Protein AF-0000000076611594 (afdb_homodimer)

Nearest PDB structures (foldseek):
  7ugh-assembly2_B  TM=8.668E-01  e=3.799E-28  Naegleria fowleri
  1w6t-assembly1_B  TM=8.599E-01  e=2.526E-25  Streptococcus pneumoniae TIGR4
  3otr-assembly1_A  TM=8.453E-01  e=7.600E-25  Toxoplasma gondii ME49
  3ucd-assembly1_B  TM=8.134E-01  e=5.169E-25  Homo sapiens
  8uel-assembly1_B  TM=8.232E-01  e=3.967E-24  Penaeus vannamei

Sequence (936 aa):
MADSPLITAELREYIQRFKIEEVVTSAINSLAHKLPGDPFTFLAGFFADLSEEPPSVSEIRAREILLETRPSLEVIIECQSKGQVFPAPPFVFSPGQDEGNYTLDNDRMDGKGMRNAARIAENLKSILYEQDIANQRKIDNLLSKEPGITSNVLVSVSFSCAVAAAFFKKVPVYKHIFEKYTRREWDTGPFPKLMLPLLFTGKSNGSKVKFSRFIIYEAHAEKISPHALMDGTKKIYETVRKILASGKGGEAGLRPSHSGFIPLAENINECLKIIEDTMNQSGFNLGEDFLVAIDCNAEEYYLKDLQKYEMDGFKAPPDVTQLTEFYAKLVNDKAYIGMLIDPFVAEDLNSWKNLAARVPNKRLASVKMGKDIEKLRAHAENEETKAELWLPSAVAFHYSYQVTNIIDLAKVLTKNNCNMIITEHPFESLDTTLIDLAVGLKAEFLQMSAPIKSPAFAKFNRIIQLRTMADSPLITAELREYIQRFKIEEVVTSAINSLAHKLPGDPFTFLAGFFADLSEEPPSVSEIRAREILLETRPSLEVIIECQSKGQVFPAPPFVFSPGQDEGNYTLDNDRMDGKGMRNAARIAENLKSILYEQDIANQRKIDNLLSKEPGITSNVLVSVSFSCAVAAAFFKKVPVYKHIFEKYTRREWDTGPFPKLMLPLLFTGKSNGSKVKFSRFIIYEAHAEKISPHALMDGTKKIYETVRKILASGKGGEAGLRPSHSGFIPLAENINECLKIIEDTMNQSGFNLGEDFLVAIDCNAEEYYLKDLQKYEMDGFKAPPDVTQLTEFYAKLVNDKAYIGMLIDPFVAEDLNSWKNLAARVPNKRLASVKMGKDIEKLRAHAENEETKAELWLPSAVAFHYSYQVTNIIDLAKVLTKNNCNMIITEHPFESLDTTLIDLAVGLKAEFLQMSAPIKSPAFAKFNRIIQLRT

Secondary structure (DSSP, 8-state):
-TT-TTS-HHHHHHHHHTTHHHHHHHHHHHHHHH--S-HHHHHHHHHHHH--PPPEEEEEEEEEE--SSS-EEEEEEEEEETTEEEEPPPEEE---SSS-----BTTSGGGTB-HHHHHHHHHTHHHHTT-BTT-HHHHHHHHHHSTT--HHHHHHHHHHHHHHHHHHTTS-HHHHHHHHHHSS-----PPPEEEEEEEE-SGGGT-SS-S-EEEEEESSTT-S-HHHHHHHHHHHHHHHHHHHHHSTTGGGG--B-SSSB----SSHHHHHHHHHHHHHHHT--BTTTEEEEEE--GGGTEETTTTEE--TT-SS---HHHHHHHHHHHHHHSTTEEEEE-SS-TT-HHHHHHHHHH-TTSEEEESTGGG-HHHHHHHHH-HHHHTT----SEEEE-S-S-HHHHHHHHHHHHHTT-EEEEE--TT--S--HHHHHHHHTT-SEEEPPPTTSHHHHHHHHHHHHHH-/-TT-TTS-HHHHHHHHHTTHHHHHHHHHHHHHHH--S-HHHHHHHHHHHH--PPPEEEEEEEEEE--SSS-EEEEEEEEEETTEEEEPPPEEE---SSS-----BTTSGGGTB-HHHHHHHHHTHHHHTT-BTT-HHHHHHHHHHSTT--HHHHHHHHHHHHHHHHHHHTS-HHHHHHHHHHSS-----PPPEEEEEEEE-SGGGT-SS-S-EEEEEESSTT-S-HHHHHHHHHHHHHHHHHHHHHSTTGGGG--B-SSSB----SSHHHHHHHHHHHHHHHT--BTTTEEEEEE--GGGTEETTTTEE--TT-SS---HHHHHHHHHHHHHHSTTEEEEE-SS-TT-HHHHHHHHHH-TTSEEEESTGGG-HHHHHHHHH-HHHHTT----SEEEE-S-S-HHHHHHHHHHHHHTT-EEEEE--TT--S--HHHHHHHHTT-SEEEPPPTTSHHHHHHHHHHHHHH-

InterPro domains:
  IPR000941 Enolase [PIRSF001400] (57-466)
  IPR000941 Enolase [PTHR11902] (56-466)
  IPR020810 Enolase, C-terminal TIM barrel domain [PF00113] (195-466)
  IPR020810 Enolase, C-terminal TIM barrel domain [SM01192] (193-468)
  IPR020811 Enolase, N-terminal [PF03952] (58-177)
  IPR020811 Enolase, N-terminal [SM01193] (57-177)
  IPR029017 Enolase-like, N-terminal [G3DSA:3.30.390.10] (55-169)
  IPR029017 Enolase-like, N-terminal [SSF54826] (58-181)
  IPR036849 Enolase-like, C-terminal domain superfamily [G3DSA:3.20.20.120] (171-468)
  IPR036849 Enolase-like, C-terminal domain superfamily [SSF51604] (191-466)

Radius of gyration: 31.19 Å; Cα contacts (8 Å, |Δi|>4): 1824; chains: 2; bounding box: 100×76×69 Å

Foldseek 3Di:
DLPPPPADPVNNCVCVVLVVVVLVVVLVVVCVVPVDPDSVVSSLVSVLVVDDDAKAFAFKAKDWDDDPFAIKIKIWTWTDGSNDIDIFDIDIDDDFDPFWFDDFQCVPPVGRHCGVLRVVLRVCCVQRGRPRLLCLVVSLVSLVPDPPRILRSSLRNLVNSLRRNCVSVVHHSLQSLLCVLPVDGDDDDQAAKEKEWAEAADVVVPALAHFGTKIKTFPDGCPQALVRCVLLLVQLNVQLQVVQLPDPPHNVQQPPDLFYGYHNDNYPVVVVVSNCRSQVRSPHDQPHGIAMEIRRVQVRAQDPVVCFGDGPPDPDTDHLVVLLVVVLVVCVVVVSHAEYECSDPPVPVVSVVVSCVSCVRHFYEYAVVQSCLVVLLVQLPDPVNVVVDDDTQEYEDESSHRSVSVSSSLNSCVVVNYAYEYEDHSRDDLGQVSSSNCGSSNGNYYYAGRPPDNSRVSNSVVSSVVSD/DLPPPPQDPVNNCVCVVLVVVVLVVVLVVVCVVPVDPDSVVSSLVSVLVVDDDAKAFAFKAKDWDDDPFAIKIKIWTWTDGSNDIDIFDIDIDDDFDPQWFDDFQCVPPVGRHCGVLRVVLRVCCVQRGRPRLLCLVVSLVSLVPDPPRILRSSLRNLVNSLRRNCVSVVHHSLQSLLCVLPVDGDDDDQAAKEKEWAEAADVVVPALAHFGTKIKTFPDGCPQALVRCVLLLVQLQVQLQVVQLPDPPHNVQQPPDLFYGYHNDNYDVVVVVSNVRSQVRSPHDQQHGIAMEIRRPQVRAQDPVVRFGDGPPDPDTDHLVVLLVVVLVVCVVPVSHAEYECSDPPVPVVSVVVSCVSCVRHFYEYAVVQSCLVVQLVQLPDPVNVVVDDDTQEYEDESSHRSVSVSSSLNSCVVVNYAYEYEDHSRDDLGQVSSSNCGSSNGNYYYAGRPPDNSRVSNSVVSSVVSD

Organism: NCBI:txid5963

pLDDT: mean 88.34, std 10.21, range [46.12, 98.44]

Structure (mmCIF, N/CA/C/O backbone):
data_AF-0000000076611594-model_v1
#
loop_
_entity.id
_entity.type
_entity.pdbx_description
1 polymer 'phosphopyruvate hydratase'
#
loop_
_atom_site.group_PDB
_atom_site.id
_atom_site.type_symbol
_atom_site.label_atom_id
_atom_site.label_alt_id
_atom_site.label_comp_id
_atom_site.label_asym_id
_atom_site.label_entity_id
_atom_site.label_seq_id
_atom_site.pdbx_PDB_ins_code
_atom_site.Cartn_x
_atom_site.Cartn_y
_atom_site.Cartn_z
_atom_site.occupancy
_atom_site.B_iso_or_equiv
_atom_site.auth_seq_id
_atom_site.auth_comp_id
_atom_site.auth_asym_id
_atom_site.auth_atom_id
_atom_site.pdbx_PDB_model_num
ATOM 1 N N . MET A 1 1 ? -38.812 29.516 25.484 1 46.12 1 MET A N 1
ATOM 2 C CA . MET A 1 1 ? -38.312 28.359 26.219 1 46.12 1 MET A CA 1
ATOM 3 C C . MET A 1 1 ? -37.562 28.797 27.469 1 46.12 1 MET A C 1
ATOM 5 O O . MET A 1 1 ? -37.75 28.234 28.547 1 46.12 1 MET A O 1
ATOM 9 N N . ALA A 1 2 ? -36.781 29.922 27.375 1 50.84 2 ALA A N 1
ATOM 10 C CA . ALA A 1 2 ? -35.938 30.328 28.484 1 50.84 2 ALA A CA 1
ATOM 11 C C . ALA A 1 2 ? -36.781 30.875 29.641 1 50.84 2 ALA A C 1
ATOM 13 O O . ALA A 1 2 ? -36.344 30.828 30.797 1 50.84 2 ALA A O 1
ATOM 14 N N . ASP A 1 3 ? -37.938 31.344 29.297 1 50.75 3 ASP A N 1
ATOM 15 C CA . ASP A 1 3 ? -38.625 32.062 30.359 1 50.75 3 ASP A CA 1
ATOM 16 C C . ASP A 1 3 ? -39.594 31.125 31.094 1 50.75 3 ASP A C 1
ATOM 18 O O . ASP A 1 3 ? -40.438 31.578 31.891 1 50.75 3 ASP A O 1
ATOM 22 N N . SER A 1 4 ? -39.625 29.859 30.703 1 52.47 4 SER A N 1
ATOM 23 C CA . SER A 1 4 ? -40.562 29 31.406 1 52.47 4 SER A CA 1
ATOM 24 C C . SER A 1 4 ? -40.125 28.781 32.844 1 52.47 4 SER A C 1
ATOM 26 O O . SER A 1 4 ? -38.938 28.641 33.156 1 52.47 4 SER A O 1
ATOM 28 N N . PRO A 1 5 ? -40.938 29.016 33.812 1 56.25 5 PRO A N 1
ATOM 29 C CA . PRO A 1 5 ? -40.656 28.859 35.219 1 56.25 5 PRO A CA 1
ATOM 30 C C . PRO A 1 5 ? -40.031 27.5 35.562 1 56.25 5 PRO A C 1
ATOM 32 O O . PRO A 1 5 ? -39.406 27.344 36.625 1 56.25 5 PRO A O 1
ATOM 35 N N . LEU A 1 6 ? -40.188 26.531 34.75 1 61.62 6 LEU A N 1
ATOM 36 C CA . LEU A 1 6 ? -39.688 25.172 35.031 1 61.62 6 LEU A CA 1
ATOM 37 C C . LEU A 1 6 ? -38.25 25.031 34.562 1 61.62 6 LEU A C 1
ATOM 39 O O . LEU A 1 6 ? -37.625 24 34.812 1 61.62 6 LEU A O 1
ATOM 43 N N . ILE A 1 7 ? -37.75 26.172 34.188 1 71.5 7 ILE A N 1
ATOM 44 C CA . ILE A 1 7 ? -36.375 26.094 33.688 1 71.5 7 ILE A CA 1
ATOM 45 C C . ILE A 1 7 ? -35.375 26.484 34.781 1 71.5 7 ILE A C 1
ATOM 47 O O . ILE A 1 7 ? -35.531 27.531 35.406 1 71.5 7 ILE A O 1
ATOM 51 N N . THR A 1 8 ? -34.594 25.594 35.25 1 77.94 8 THR A N 1
ATOM 52 C CA . THR A 1 8 ? -33.562 25.859 36.219 1 77.94 8 THR A CA 1
ATOM 53 C C . THR A 1 8 ? -32.656 27 35.781 1 77.94 8 THR A C 1
ATOM 55 O O . THR A 1 8 ? -32.625 27.328 34.594 1 77.94 8 THR A O 1
ATOM 58 N N . ALA A 1 9 ? -32.156 27.766 36.781 1 82.12 9 ALA A N 1
ATOM 59 C CA . ALA A 1 9 ? -31.219 28.859 36.5 1 82.12 9 ALA A CA 1
ATOM 60 C C . ALA A 1 9 ? -30.078 28.391 35.625 1 82.12 9 ALA A C 1
ATOM 62 O O . ALA A 1 9 ? -29.656 29.109 34.719 1 82.12 9 ALA A O 1
ATOM 63 N N . GLU A 1 10 ? -29.641 27.25 35.875 1 84.88 10 GLU A N 1
ATOM 64 C CA . GLU A 1 10 ? -28.547 26.688 35.094 1 84.88 10 GLU A CA 1
ATOM 65 C C . GLU A 1 10 ? -28.938 26.516 33.625 1 84.88 10 GLU A C 1
ATOM 67 O O . GLU A 1 10 ? -28.172 26.844 32.719 1 84.88 10 GLU A O 1
ATOM 72 N N . LEU A 1 11 ? -30.094 25.984 33.406 1 87.62 11 LEU A N 1
ATOM 73 C CA . LEU A 1 11 ? -30.578 25.781 32.062 1 87.62 11 LEU A CA 1
ATOM 74 C C . LEU A 1 11 ? -30.797 27.109 31.359 1 87.62 11 LEU A C 1
ATOM 76 O O . LEU A 1 11 ? -30.5 27.234 30.156 1 87.62 11 LEU A O 1
ATOM 80 N N . ARG A 1 12 ? -31.312 28.062 32.031 1 86.44 12 ARG A N 1
ATOM 81 C CA . ARG A 1 12 ? -31.531 29.391 31.469 1 86.44 12 ARG A CA 1
ATOM 82 C C . ARG A 1 12 ? -30.203 30 31 1 86.44 12 ARG A C 1
ATOM 84 O O . ARG A 1 12 ? -30.125 30.562 29.906 1 86.44 12 ARG A O 1
ATOM 91 N N . GLU A 1 13 ? -29.219 29.922 31.859 1 89.31 13 GLU A N 1
ATOM 92 C CA . GLU A 1 13 ? -27.906 30.438 31.5 1 89.31 13 GLU A CA 1
ATOM 93 C C . GLU A 1 13 ? -27.344 29.703 30.281 1 89.31 13 GLU A C 1
ATOM 95 O O . GLU A 1 13 ? -26.719 30.312 29.422 1 89.31 13 GLU A O 1
ATOM 100 N N . TYR A 1 14 ? -27.531 28.469 30.219 1 90.69 14 TYR A N 1
ATOM 101 C CA . TYR A 1 14 ? -27.078 27.641 29.109 1 90.69 14 TYR A CA 1
ATOM 102 C C . TYR A 1 14 ? -27.734 28.047 27.797 1 90.69 14 TYR A C 1
ATOM 104 O O . TYR A 1 14 ? -27.062 28.203 26.781 1 90.69 14 TYR A O 1
ATOM 112 N N . ILE A 1 15 ? -29 28.281 27.844 1 89.12 15 ILE A N 1
ATOM 113 C CA . ILE A 1 15 ? -29.781 28.641 26.672 1 89.12 15 ILE A CA 1
ATOM 114 C C . ILE A 1 15 ? -29.375 30.031 26.172 1 89.12 15 ILE A C 1
ATOM 116 O O . ILE A 1 15 ? -29.266 30.25 24.969 1 89.12 15 ILE A O 1
ATOM 120 N N . GLN A 1 16 ? -29.094 30.906 27.125 1 89.25 16 GLN A N 1
ATOM 121 C CA . GLN A 1 16 ? -28.703 32.25 26.766 1 89.25 16 GLN A CA 1
ATOM 122 C C . GLN A 1 16 ? -27.266 32.312 26.234 1 89.25 16 GLN A C 1
ATOM 124 O O . GLN A 1 16 ? -26.984 33 25.266 1 89.25 16 GLN A O 1
ATOM 129 N N . ARG A 1 17 ? -26.453 31.562 26.812 1 90.94 17 ARG A N 1
ATOM 130 C CA . ARG A 1 17 ? -25.047 31.531 26.438 1 90.94 17 ARG A CA 1
ATOM 131 C C . ARG A 1 17 ? -24.859 31.094 24.984 1 90.94 17 ARG A C 1
ATOM 133 O O . ARG A 1 17 ? -24.062 31.688 24.25 1 90.94 17 ARG A O 1
ATOM 140 N N . PHE A 1 18 ? -25.609 30.109 24.547 1 91.25 18 PHE A N 1
ATOM 141 C CA . PHE A 1 18 ? -25.422 29.531 23.219 1 91.25 18 PHE A CA 1
ATOM 142 C C . PHE A 1 18 ? -26.516 30.016 22.266 1 91.25 18 PHE A C 1
ATOM 144 O O . PHE A 1 18 ? -26.578 29.562 21.109 1 91.25 18 PHE A O 1
ATOM 151 N N . LYS A 1 19 ? -27.359 30.953 22.75 1 91.19 19 LYS A N 1
ATOM 152 C CA . LYS A 1 19 ? -28.453 31.484 21.953 1 91.19 19 LYS A CA 1
ATOM 153 C C . LYS A 1 19 ? -29.25 30.359 21.297 1 91.19 19 LYS A C 1
ATOM 155 O O . LYS A 1 19 ? -29.5 30.391 20.094 1 91.19 19 LYS A O 1
ATOM 160 N N . ILE A 1 20 ? -29.594 29.375 22.078 1 91 20 ILE A N 1
ATOM 161 C CA . ILE A 1 20 ? -30.188 28.141 21.562 1 91 20 ILE A CA 1
ATOM 162 C C . ILE A 1 20 ? -31.531 28.453 20.906 1 91 20 ILE A C 1
ATOM 164 O O . ILE A 1 20 ? -31.828 27.922 19.828 1 91 20 ILE A O 1
ATOM 168 N N . GLU A 1 21 ? -32.344 29.281 21.516 1 88.69 21 GLU A N 1
ATOM 169 C CA . GLU A 1 21 ? -33.656 29.625 20.969 1 88.69 21 GLU A CA 1
ATOM 170 C C . GLU A 1 21 ? -33.531 30.266 19.594 1 88.69 21 GLU A C 1
ATOM 172 O O . GLU A 1 21 ? -34.25 29.922 18.656 1 88.69 21 GLU A O 1
ATOM 177 N N . GLU A 1 22 ? -32.625 31.172 19.516 1 91.25 22 GLU A N 1
ATOM 178 C CA . GLU A 1 22 ? -32.406 31.859 18.234 1 91.25 22 GLU A CA 1
ATOM 179 C C . GLU A 1 22 ? -31.891 30.891 17.172 1 91.25 22 GLU A C 1
ATOM 181 O O . GLU A 1 22 ? -32.312 30.938 16.016 1 91.25 22 GLU A O 1
ATOM 186 N N . VAL A 1 23 ? -30.984 30.062 17.531 1 92.94 23 VAL A N 1
ATOM 187 C CA . VAL A 1 23 ? -30.359 29.156 16.594 1 92.94 23 VAL A CA 1
ATOM 188 C C . VAL A 1 23 ? -31.359 28.109 16.109 1 92.94 23 VAL A C 1
ATOM 190 O O . VAL A 1 23 ? -31.438 27.812 14.922 1 92.94 23 VAL A O 1
ATOM 193 N N . VAL A 1 24 ? -32.188 27.578 17.047 1 92 24 VAL A N 1
ATOM 194 C CA . VAL A 1 24 ? -33.188 26.578 16.703 1 92 24 VAL A CA 1
ATOM 195 C C . VAL A 1 24 ? -34.25 27.203 15.797 1 92 24 VAL A C 1
ATOM 197 O O . VAL A 1 24 ? -34.688 26.594 14.828 1 92 24 VAL A O 1
ATOM 200 N N . THR A 1 25 ? -34.594 28.422 16.141 1 89.81 25 THR A N 1
ATOM 201 C CA . THR A 1 25 ? -35.531 29.141 15.289 1 89.81 25 THR A CA 1
ATOM 202 C C . THR A 1 25 ? -35 29.328 13.883 1 89.81 25 THR A C 1
ATOM 204 O O . THR A 1 25 ? -35.688 29.141 12.898 1 89.81 25 THR A O 1
ATOM 207 N N . SER A 1 26 ? -33.75 29.656 13.828 1 91.62 26 SER A N 1
ATOM 208 C CA . SER A 1 26 ? -33.094 29.812 12.531 1 91.62 26 SER A CA 1
ATOM 209 C C . SER A 1 26 ? -33.062 28.5 11.766 1 91.62 26 SER A C 1
ATOM 211 O O . SER A 1 26 ? -33.25 28.484 10.547 1 91.62 26 SER A O 1
ATOM 213 N N . ALA A 1 27 ? -32.75 27.438 12.453 1 93.12 27 ALA A N 1
ATOM 214 C CA . ALA A 1 27 ? -32.688 26.109 11.836 1 93.12 27 ALA A CA 1
ATOM 215 C C . ALA A 1 27 ? -34.062 25.734 11.258 1 93.12 27 ALA A C 1
ATOM 217 O O . ALA A 1 27 ? -34.156 25.234 10.125 1 93.12 27 ALA A O 1
ATOM 218 N N . ILE A 1 28 ? -35.125 26.016 12.031 1 90.12 28 ILE A N 1
ATOM 219 C CA . ILE A 1 28 ? -36.5 25.656 11.625 1 90.12 28 ILE A CA 1
ATOM 220 C C . ILE A 1 28 ? -36.938 26.531 10.461 1 90.12 28 ILE A C 1
ATOM 222 O O . ILE A 1 28 ? -37.594 26.062 9.523 1 90.12 28 ILE A O 1
ATOM 226 N N . ASN A 1 29 ? -36.5 27.797 10.508 1 89.94 29 ASN A N 1
ATOM 227 C CA . ASN A 1 29 ? -36.812 28.688 9.398 1 89.94 29 ASN A CA 1
ATOM 228 C C . ASN A 1 29 ? -36.125 28.25 8.109 1 89.94 29 ASN A C 1
ATOM 230 O O . ASN A 1 29 ? -36.75 28.266 7.039 1 89.94 29 ASN A O 1
ATOM 234 N N . SER A 1 30 ? -34.906 27.875 8.289 1 91.38 30 SER A N 1
ATOM 235 C CA . SER A 1 30 ? -34.156 27.391 7.129 1 91.38 30 SER A CA 1
ATOM 236 C C . SER A 1 30 ? -34.75 26.109 6.574 1 91.38 30 SER A C 1
ATOM 238 O O . SER A 1 30 ? -34.844 25.922 5.359 1 91.38 30 SER A O 1
ATOM 240 N N . LEU A 1 31 ? -35.219 25.25 7.48 1 90.75 31 LEU A N 1
ATOM 241 C CA . LEU A 1 31 ? -35.875 24 7.105 1 90.75 31 LEU A CA 1
ATOM 242 C C . LEU A 1 31 ? -37.156 24.266 6.359 1 90.75 31 LEU A C 1
ATOM 244 O O . LEU A 1 31 ? -37.438 23.625 5.34 1 90.75 31 LEU A O 1
ATOM 248 N N . ALA A 1 32 ? -37.906 25.234 6.816 1 88.12 32 ALA A N 1
ATOM 249 C CA . ALA A 1 32 ? -39.219 25.578 6.238 1 88.12 32 ALA A CA 1
ATOM 250 C C . ALA A 1 32 ? -39.062 26.188 4.855 1 88.12 32 ALA A C 1
ATOM 252 O O . ALA A 1 32 ? -39.906 26.016 3.986 1 88.12 32 ALA A O 1
ATOM 253 N N . HIS A 1 33 ? -37.938 26.859 4.707 1 89.19 33 HIS A N 1
ATOM 254 C CA . HIS A 1 33 ? -37.656 27.5 3.424 1 89.19 33 HIS A CA 1
ATOM 255 C C . HIS A 1 33 ? -37.219 26.484 2.385 1 89.19 33 HIS A C 1
ATOM 257 O O . HIS A 1 33 ? -37.562 26.578 1.212 1 89.19 33 HIS A O 1
ATOM 263 N N . LYS A 1 34 ? -36.438 25.453 2.785 1 88.25 34 LYS A N 1
ATOM 264 C CA . LYS A 1 34 ? -35.781 24.547 1.852 1 88.25 34 LYS A CA 1
ATOM 265 C C . LYS A 1 34 ? -36.656 23.297 1.624 1 88.25 34 LYS A C 1
ATOM 267 O O . LYS A 1 34 ? -36.625 22.719 0.536 1 88.25 34 LYS A O 1
ATOM 272 N N . LEU A 1 35 ? -37.438 22.859 2.633 1 87.25 35 LEU A N 1
ATOM 273 C CA . LEU A 1 35 ? -38.25 21.656 2.621 1 87.25 35 LEU A CA 1
ATOM 274 C C . LEU A 1 35 ? -37.5 20.484 2.016 1 87.25 35 LEU A C 1
ATOM 276 O O . LEU A 1 35 ? -37.938 19.891 1.026 1 87.25 35 LEU A O 1
ATOM 280 N N . PRO A 1 36 ? -36.344 20.172 2.695 1 86.62 36 PRO A N 1
ATOM 281 C CA . PRO A 1 36 ? -35.562 19.047 2.18 1 86.62 36 PRO A CA 1
ATOM 282 C C . PRO A 1 36 ? -36.312 17.719 2.283 1 86.62 36 PRO A C 1
ATOM 284 O O . PRO A 1 36 ? -37.25 17.594 3.053 1 86.62 36 PRO A O 1
ATOM 287 N N . GLY A 1 37 ? -35.906 16.719 1.391 1 81.06 37 GLY A N 1
ATOM 288 C CA . GLY A 1 37 ? -36.5 15.391 1.423 1 81.06 37 GLY A CA 1
ATOM 289 C C . GLY A 1 37 ? -36.375 14.719 2.775 1 81.06 37 GLY A C 1
ATOM 290 O O . GLY A 1 37 ? -37.312 14.055 3.23 1 81.06 37 GLY A O 1
ATOM 291 N N . ASP A 1 38 ? -35.25 14.898 3.453 1 85.75 38 ASP A N 1
ATOM 292 C CA . ASP A 1 38 ? -35.031 14.398 4.809 1 85.75 38 ASP A CA 1
ATOM 293 C C . ASP A 1 38 ? -34.688 15.547 5.762 1 85.75 38 ASP A C 1
ATOM 295 O O . ASP A 1 38 ? -33.531 15.977 5.828 1 85.75 38 ASP A O 1
ATOM 299 N N . PRO A 1 39 ? -35.688 15.914 6.473 1 89.69 39 PRO A N 1
ATOM 300 C CA . PRO A 1 39 ? -35.438 17.078 7.332 1 89.69 39 PRO A CA 1
ATOM 301 C C . PRO A 1 39 ? -34.375 16.828 8.375 1 89.69 39 PRO A C 1
ATOM 303 O O . PRO A 1 39 ? -33.719 17.781 8.82 1 89.69 39 PRO A O 1
ATOM 306 N N . PHE A 1 40 ? -34.156 15.586 8.727 1 88 40 PHE A N 1
ATOM 307 C CA . PHE A 1 40 ? -33.219 15.297 9.805 1 88 40 PHE A CA 1
ATOM 308 C C . PHE A 1 40 ? -31.766 15.367 9.305 1 88 40 PHE A C 1
ATOM 310 O O . PHE A 1 40 ? -30.875 15.812 10.023 1 88 40 PHE A O 1
ATOM 317 N N . THR A 1 41 ? -31.562 14.961 8.094 1 83.56 41 THR A N 1
ATOM 318 C CA . THR A 1 41 ? -30.266 15.172 7.469 1 83.56 41 THR A CA 1
ATOM 319 C C . THR A 1 41 ? -29.953 16.656 7.395 1 83.56 41 THR A C 1
ATOM 321 O O . THR A 1 41 ? -28.812 17.078 7.656 1 83.56 41 THR A O 1
ATOM 324 N N . PHE A 1 42 ? -30.969 17.375 6.98 1 85.81 42 PHE A N 1
ATOM 325 C CA . PHE A 1 42 ? -30.797 18.828 6.863 1 85.81 42 PHE A CA 1
ATOM 326 C C . PHE A 1 42 ? -30.453 19.438 8.219 1 85.81 42 PHE A C 1
ATOM 328 O O . PHE A 1 42 ? -29.516 20.219 8.328 1 85.81 42 PHE A O 1
ATOM 335 N N . LEU A 1 43 ? -31.203 19.094 9.227 1 88.75 43 LEU A N 1
ATOM 336 C CA . LEU A 1 43 ? -30.969 19.641 10.562 1 88.75 43 LEU A CA 1
ATOM 337 C C . LEU A 1 43 ? -29.609 19.203 11.102 1 88.75 43 LEU A C 1
ATOM 339 O O . LEU A 1 43 ? -28.906 19.984 11.75 1 88.75 43 LEU A O 1
ATOM 343 N N . ALA A 1 44 ? -29.297 17.953 10.867 1 83.56 44 ALA A N 1
ATOM 344 C CA . ALA A 1 44 ? -27.984 17.453 11.281 1 83.56 44 ALA A CA 1
ATOM 345 C C . ALA A 1 44 ? -26.859 18.312 10.68 1 83.56 44 ALA A C 1
ATOM 347 O O . ALA A 1 44 ? -25.938 18.719 11.391 1 83.56 44 ALA A O 1
ATOM 348 N N . GLY A 1 45 ? -26.969 18.531 9.477 1 81.69 45 GLY A N 1
ATOM 349 C CA . GLY A 1 45 ? -25.984 19.359 8.797 1 81.69 45 GLY A CA 1
ATOM 350 C C . GLY A 1 45 ? -25.938 20.781 9.328 1 81.69 45 GLY A C 1
ATOM 351 O O . GLY A 1 45 ? -24.859 21.344 9.508 1 81.69 45 GLY A O 1
ATOM 352 N N . PHE A 1 46 ? -27.109 21.406 9.508 1 86.31 46 PHE A N 1
ATOM 353 C CA . PHE A 1 46 ? -27.219 22.766 10.008 1 86.31 46 PHE A CA 1
ATOM 354 C C . PHE A 1 46 ? -26.469 22.922 11.336 1 86.31 46 PHE A C 1
ATOM 356 O O . PHE A 1 46 ? -25.672 23.844 11.5 1 86.31 46 PHE A O 1
ATOM 363 N N . PHE A 1 47 ? -26.703 22.031 12.211 1 86.5 47 PHE A N 1
ATOM 364 C CA . PHE A 1 47 ? -26.125 22.141 13.539 1 86.5 47 PHE A CA 1
ATOM 365 C C . PHE A 1 47 ? -24.656 21.719 13.516 1 86.5 47 PHE A C 1
ATOM 367 O O . PHE A 1 47 ? -23.844 22.234 14.297 1 86.5 47 PHE A O 1
ATOM 374 N N . ALA A 1 48 ? -24.359 20.766 12.672 1 80.56 48 ALA A N 1
ATOM 375 C CA . ALA A 1 48 ? -22.969 20.375 12.516 1 80.56 48 ALA A CA 1
ATOM 376 C C . ALA A 1 48 ? -22.109 21.562 12.109 1 80.56 48 ALA A C 1
ATOM 378 O O . ALA A 1 48 ? -20.969 21.703 12.562 1 80.56 48 ALA A O 1
ATOM 379 N N . ASP A 1 49 ? -22.656 22.359 11.305 1 81 49 ASP A N 1
ATOM 380 C CA . ASP A 1 49 ? -21.938 23.547 10.82 1 81 49 ASP A CA 1
ATOM 381 C C . ASP A 1 49 ? -21.672 24.531 11.961 1 81 49 ASP A C 1
ATOM 383 O O . ASP A 1 49 ? -20.734 25.328 11.883 1 81 49 ASP A O 1
ATOM 387 N N . LEU A 1 50 ? -22.469 24.438 12.977 1 82.44 50 LEU A N 1
ATOM 388 C CA . LEU A 1 50 ? -22.344 25.359 14.102 1 82.44 50 LEU A CA 1
ATOM 389 C C . LEU A 1 50 ? -21.469 24.75 15.195 1 82.44 50 LEU A C 1
ATOM 391 O O . LEU A 1 50 ? -21.078 25.453 16.141 1 82.44 50 LEU A O 1
ATOM 395 N N . SER A 1 51 ? -21.25 23.422 15.125 1 79.31 51 SER A N 1
ATOM 396 C CA . SER A 1 51 ? -20.438 22.734 16.125 1 79.31 51 SER A CA 1
ATOM 397 C C . SER A 1 51 ? -19.031 23.312 16.188 1 79.31 51 SER A C 1
ATOM 399 O O . SER A 1 51 ? -18.422 23.578 15.148 1 79.31 51 SER A O 1
ATOM 401 N N . GLU A 1 52 ? -18.672 23.469 17.438 1 74.19 52 GLU A N 1
ATOM 402 C CA . GLU A 1 52 ? -17.328 23.984 17.625 1 74.19 52 GLU A CA 1
ATOM 403 C C . GLU A 1 52 ? -16.438 22.984 18.359 1 74.19 52 GLU A C 1
ATOM 405 O O . GLU A 1 52 ? -15.266 23.266 18.609 1 74.19 52 GLU A O 1
ATOM 410 N N . GLU A 1 53 ? -17.141 21.859 18.766 1 77.88 53 GLU A N 1
ATOM 411 C CA . GLU A 1 53 ? -16.328 20.875 19.453 1 77.88 53 GLU A CA 1
ATOM 412 C C . GLU A 1 53 ? -15.312 20.234 18.516 1 77.88 53 GLU A C 1
ATOM 414 O O . GLU A 1 53 ? -15.672 19.75 17.453 1 77.88 53 GLU A O 1
ATOM 419 N N . PRO A 1 54 ? -14.094 20.281 19.047 1 84.81 54 PRO A N 1
ATOM 420 C CA . PRO A 1 54 ? -13.062 19.688 18.203 1 84.81 54 PRO A CA 1
ATOM 421 C C . PRO A 1 54 ? -13.078 18.156 18.25 1 84.81 54 PRO A C 1
ATOM 423 O O . PRO A 1 54 ? -13.508 17.578 19.25 1 84.81 54 PRO A O 1
ATOM 426 N N . PRO A 1 55 ? -12.758 17.5 17.234 1 90.12 55 PRO A N 1
ATOM 427 C CA . PRO A 1 55 ? -12.602 16.047 17.297 1 90.12 55 PRO A CA 1
ATOM 428 C C . PRO A 1 55 ? -11.648 15.594 18.406 1 90.12 55 PRO A C 1
ATOM 430 O O . PRO A 1 55 ? -10.625 16.234 18.641 1 90.12 55 PRO A O 1
ATOM 433 N N . SER A 1 56 ? -12.094 14.594 19.141 1 93.62 56 SER A N 1
ATOM 434 C CA . SER A 1 56 ? -11.297 14.125 20.266 1 93.62 56 SER A CA 1
ATOM 435 C C . SER A 1 56 ? -11.016 12.625 20.156 1 93.62 56 SER A C 1
ATOM 437 O O . SER A 1 56 ? -11.828 11.875 19.625 1 93.62 56 SER A O 1
ATOM 439 N N . VAL A 1 57 ? -9.875 12.188 20.656 1 96.38 57 VAL A N 1
ATOM 440 C CA . VAL A 1 57 ? -9.438 10.797 20.578 1 96.38 57 VAL A CA 1
ATOM 441 C C . VAL A 1 57 ? -10.398 9.906 21.375 1 96.38 57 VAL A C 1
ATOM 443 O O . VAL A 1 57 ? -10.719 10.203 22.531 1 96.38 57 VAL A O 1
ATOM 446 N N . SER A 1 58 ? -10.914 8.898 20.75 1 95.81 58 SER A N 1
ATOM 447 C CA . SER A 1 58 ? -11.805 7.957 21.422 1 95.81 58 SER A CA 1
ATOM 448 C C . SER A 1 58 ? -11.156 6.582 21.547 1 95.81 58 SER A C 1
ATOM 450 O O . SER A 1 58 ? -11.406 5.867 22.531 1 95.81 58 SER A O 1
ATOM 452 N N . GLU A 1 59 ? -10.383 6.176 20.578 1 96.5 59 GLU A N 1
ATOM 453 C CA . GLU A 1 59 ? -9.742 4.863 20.562 1 96.5 59 GLU A CA 1
ATOM 454 C C . GLU A 1 59 ? -8.445 4.887 19.766 1 96.5 59 GLU A C 1
ATOM 456 O O . GLU A 1 59 ? -8.25 5.746 18.906 1 96.5 59 GLU A O 1
ATOM 461 N N . ILE A 1 60 ? -7.5 4.039 20.188 1 97.94 60 ILE A N 1
ATOM 462 C CA . ILE A 1 60 ? -6.273 3.789 19.438 1 97.94 60 ILE A CA 1
ATOM 463 C C . ILE A 1 60 ? -6.172 2.305 19.094 1 97.94 60 ILE A C 1
ATOM 465 O O . ILE A 1 60 ? -6.168 1.453 19.984 1 97.94 60 ILE A O 1
ATOM 469 N N . ARG A 1 61 ? -6.156 2.014 17.844 1 96.31 61 ARG A N 1
ATOM 470 C CA . ARG A 1 61 ? -5.922 0.655 17.375 1 96.31 61 ARG A CA 1
ATOM 471 C C . ARG A 1 61 ? -4.539 0.529 16.75 1 96.31 61 ARG A C 1
ATOM 473 O O . ARG A 1 61 ? -4.094 1.428 16.031 1 96.31 61 ARG A O 1
ATOM 480 N N . ALA A 1 62 ? -3.869 -0.548 17.141 1 97.44 62 ALA A N 1
ATOM 481 C CA . ALA A 1 62 ? -2.525 -0.766 16.609 1 97.44 62 ALA A CA 1
ATOM 482 C C . ALA A 1 62 ? -2.293 -2.24 16.297 1 97.44 62 ALA A C 1
ATOM 484 O O . ALA A 1 62 ? -2.854 -3.119 16.953 1 97.44 62 ALA A O 1
ATOM 485 N N . ARG A 1 63 ? -1.489 -2.473 15.25 1 95.56 63 ARG A N 1
ATOM 486 C CA . ARG A 1 63 ? -1.145 -3.85 14.914 1 95.56 63 ARG A CA 1
ATOM 487 C C . ARG A 1 63 ? 0.211 -3.92 14.219 1 95.56 63 ARG A C 1
ATOM 489 O O . ARG A 1 63 ? 0.669 -2.934 13.641 1 95.56 63 ARG A O 1
ATOM 496 N N . GLU A 1 64 ? 0.759 -5.086 14.336 1 95 64 GLU A N 1
ATOM 497 C CA . GLU A 1 64 ? 1.949 -5.414 13.555 1 95 64 GLU A CA 1
ATOM 498 C C . GLU A 1 64 ? 1.583 -5.805 12.133 1 95 64 GLU A C 1
ATOM 500 O O . GLU A 1 64 ? 0.617 -6.539 11.914 1 95 64 GLU A O 1
ATOM 505 N N . ILE A 1 65 ? 2.266 -5.254 11.18 1 93.19 65 ILE A N 1
ATOM 506 C CA . ILE A 1 65 ? 2.049 -5.668 9.797 1 93.19 65 ILE A CA 1
ATOM 507 C C . ILE A 1 65 ? 3.365 -6.148 9.195 1 93.19 65 ILE A C 1
ATOM 509 O O . ILE A 1 65 ? 4.441 -5.699 9.594 1 93.19 65 ILE A O 1
ATOM 513 N N . LEU A 1 66 ? 3.197 -7.059 8.273 1 90.69 66 LEU A N 1
ATOM 514 C CA . LEU A 1 66 ? 4.363 -7.594 7.578 1 90.69 66 LEU A CA 1
ATOM 515 C C . LEU A 1 66 ? 4.613 -6.844 6.273 1 90.69 66 LEU A C 1
ATOM 517 O O . LEU A 1 66 ? 3.67 -6.484 5.57 1 90.69 66 LEU A O 1
ATOM 521 N N . LEU A 1 67 ? 5.875 -6.551 6.094 1 87.06 67 LEU A N 1
ATOM 522 C CA . LEU A 1 67 ? 6.34 -5.996 4.828 1 87.06 67 LEU A CA 1
ATOM 523 C C . LEU A 1 67 ? 7.453 -6.852 4.234 1 87.06 67 LEU A C 1
ATOM 525 O O . LEU A 1 67 ? 7.836 -7.867 4.816 1 87.06 67 LEU A O 1
ATOM 529 N N . GLU A 1 68 ? 7.887 -6.539 3.033 1 76.12 68 GLU A N 1
ATOM 530 C CA . GLU A 1 68 ? 8.953 -7.273 2.355 1 76.12 68 GLU A CA 1
ATOM 531 C C . GLU A 1 68 ? 10.25 -7.238 3.162 1 76.12 68 GLU A C 1
ATOM 533 O O . GLU A 1 68 ? 11.062 -8.156 3.072 1 76.12 68 GLU A O 1
ATOM 538 N N . THR A 1 69 ? 10.367 -6.215 3.922 1 71.19 69 THR A N 1
ATOM 539 C CA . THR A 1 69 ? 11.656 -6 4.57 1 71.19 69 THR A CA 1
ATOM 540 C C . THR A 1 69 ? 11.57 -6.332 6.059 1 71.19 69 THR A C 1
ATOM 542 O O . THR A 1 69 ? 12.297 -7.207 6.543 1 71.19 69 THR A O 1
ATOM 545 N N . ARG A 1 70 ? 10.75 -5.582 6.766 1 81.62 70 ARG A N 1
ATOM 546 C CA . ARG A 1 70 ? 10.672 -5.73 8.219 1 81.62 70 ARG A CA 1
ATOM 547 C C . ARG A 1 70 ? 9.25 -5.496 8.711 1 81.62 70 ARG A C 1
ATOM 549 O O . ARG A 1 70 ? 8.469 -4.797 8.07 1 81.62 70 ARG A O 1
ATOM 556 N N . PRO A 1 71 ? 9.039 -6.18 9.914 1 89.38 71 PRO A N 1
ATOM 557 C CA . PRO A 1 71 ? 7.75 -5.859 10.523 1 89.38 71 PRO A CA 1
ATOM 558 C C . PRO A 1 71 ? 7.602 -4.371 10.844 1 89.38 71 PRO A C 1
ATOM 560 O O . PRO A 1 71 ? 8.594 -3.705 11.164 1 89.38 71 PRO A O 1
ATOM 563 N N . SER A 1 72 ? 6.426 -3.875 10.695 1 93.44 72 SER A N 1
ATOM 564 C CA . SER A 1 72 ? 6.121 -2.463 10.906 1 93.44 72 SER A CA 1
ATOM 565 C C . SER A 1 72 ? 4.902 -2.291 11.812 1 93.44 72 SER A C 1
ATOM 567 O O . SER A 1 72 ? 4.203 -3.262 12.109 1 93.44 72 SER A O 1
ATOM 569 N N . LEU A 1 73 ? 4.727 -1.129 12.273 1 95.94 73 LEU A N 1
ATOM 570 C CA . LEU A 1 73 ? 3.643 -0.822 13.203 1 95.94 73 LEU A CA 1
ATOM 571 C C . LEU A 1 73 ? 2.598 0.067 12.539 1 95.94 73 LEU A C 1
ATOM 573 O O . LEU A 1 73 ? 2.918 1.156 12.055 1 95.94 73 LEU A O 1
ATOM 577 N N . GLU A 1 74 ? 1.376 -0.466 12.422 1 96.94 74 GLU A N 1
ATOM 578 C CA . GLU A 1 74 ? 0.249 0.314 11.914 1 96.94 74 GLU A CA 1
ATOM 579 C C . GLU A 1 74 ? -0.617 0.832 13.062 1 96.94 74 GLU A C 1
ATOM 581 O O . GLU A 1 74 ? -0.97 0.076 13.969 1 96.94 74 GLU A O 1
ATOM 586 N N . VAL A 1 75 ? -0.971 2.096 13.047 1 97.81 75 VAL A N 1
ATOM 587 C CA . VAL A 1 75 ? -1.78 2.707 14.094 1 97.81 75 VAL A CA 1
ATOM 588 C C . VAL A 1 75 ? -2.936 3.484 13.469 1 97.81 75 VAL A C 1
ATOM 590 O O . VAL A 1 75 ? -2.748 4.203 12.484 1 97.81 75 VAL A O 1
ATOM 593 N N . ILE A 1 76 ? -4.113 3.299 14 1 96.25 76 ILE A N 1
ATOM 594 C CA . ILE A 1 76 ? -5.324 4.008 13.602 1 96.25 76 ILE A CA 1
ATOM 595 C C . ILE A 1 76 ? -5.902 4.754 14.805 1 96.25 76 ILE A C 1
ATOM 597 O O . ILE A 1 76 ? -6.133 4.156 15.859 1 96.25 76 ILE A O 1
ATOM 601 N N . ILE A 1 77 ? -6.125 6.047 14.633 1 97.44 77 ILE A N 1
ATOM 602 C CA . ILE A 1 77 ? -6.762 6.848 15.672 1 97.44 77 ILE A CA 1
ATOM 603 C C . ILE A 1 77 ? -8.25 6.992 15.367 1 97.44 77 ILE A C 1
ATOM 605 O O . ILE A 1 77 ? -8.633 7.391 14.266 1 97.44 77 ILE A O 1
ATOM 609 N N . GLU A 1 78 ? -9 6.602 16.312 1 94.12 78 GLU A N 1
ATOM 610 C CA . GLU A 1 78 ? -10.438 6.863 16.25 1 94.12 78 GLU A CA 1
ATOM 611 C C . GLU A 1 78 ? -10.812 8.094 17.078 1 94.12 78 GLU A C 1
ATOM 613 O O . GLU A 1 78 ? -10.352 8.258 18.203 1 94.12 78 GLU A O 1
ATOM 618 N N . CYS A 1 79 ? -11.664 8.93 16.453 1 93 79 CYS A N 1
ATOM 619 C CA . CYS A 1 79 ? -12.055 10.148 17.156 1 93 79 CYS A CA 1
ATOM 620 C C . CYS A 1 79 ? -13.57 10.281 17.203 1 93 79 CYS A C 1
ATOM 622 O O . CYS A 1 79 ? -14.273 9.781 16.328 1 93 79 CYS A O 1
ATOM 624 N N . GLN A 1 80 ? -14 10.938 18.25 1 85.12 80 GLN A N 1
ATOM 625 C CA . GLN A 1 80 ? -15.352 11.469 18.328 1 85.12 80 GLN A CA 1
ATOM 626 C C . GLN A 1 80 ? -15.445 12.852 17.688 1 85.12 80 GLN A C 1
ATOM 628 O O . GLN A 1 80 ? -14.648 13.742 18 1 85.12 80 GLN A O 1
ATOM 633 N N . SER A 1 81 ? -16.266 13.008 16.672 1 78.44 81 SER A N 1
ATOM 634 C CA . SER A 1 81 ? -16.453 14.281 15.969 1 78.44 81 SER A CA 1
ATOM 635 C C . SER A 1 81 ? -17.906 14.5 15.602 1 78.44 81 SER A C 1
ATOM 637 O O . SER A 1 81 ? -18.516 13.688 14.891 1 78.44 81 SER A O 1
ATOM 639 N N . LYS A 1 82 ? -18.453 15.609 16.156 1 74.06 82 LYS A N 1
ATOM 640 C CA . LYS A 1 82 ? -19.812 16.031 15.828 1 74.06 82 LYS A CA 1
ATOM 641 C C . LYS A 1 82 ? -20.812 14.914 16.094 1 74.06 82 LYS A C 1
ATOM 643 O O . LYS A 1 82 ? -21.672 14.633 15.266 1 74.06 82 LYS A O 1
ATOM 648 N N . GLY A 1 83 ? -20.562 14.211 17.125 1 66.75 83 GLY A N 1
ATOM 649 C CA . GLY A 1 83 ? -21.5 13.211 17.609 1 66.75 83 GLY A CA 1
ATOM 650 C C . GLY A 1 83 ? -21.281 11.844 16.984 1 66.75 83 GLY A C 1
ATOM 651 O O . GLY A 1 83 ? -22.031 10.906 17.25 1 66.75 83 GLY A O 1
ATOM 652 N N . GLN A 1 84 ? -20.328 11.773 16.203 1 70.19 84 GLN A N 1
ATOM 653 C CA . GLN A 1 84 ? -20.031 10.508 15.555 1 70.19 84 GLN A CA 1
ATOM 654 C C . GLN A 1 84 ? -18.594 10.086 15.797 1 70.19 84 GLN A C 1
ATOM 656 O O . GLN A 1 84 ? -17.734 10.922 16.094 1 70.19 84 GLN A O 1
ATOM 661 N N . VAL A 1 85 ? -18.359 8.766 15.805 1 78.69 85 VAL A N 1
ATOM 662 C CA . VAL A 1 85 ? -17.016 8.211 15.945 1 78.69 85 VAL A CA 1
ATOM 663 C C . VAL A 1 85 ? -16.547 7.645 14.609 1 78.69 85 VAL A C 1
ATOM 665 O O . VAL A 1 85 ? -17.266 6.871 13.969 1 78.69 85 VAL A O 1
ATOM 668 N N . PHE A 1 86 ? -15.484 8.125 14.133 1 78.31 86 PHE A N 1
ATOM 669 C CA . PHE A 1 86 ? -14.898 7.648 12.883 1 78.31 86 PHE A CA 1
ATOM 670 C C . PHE A 1 86 ? -13.422 7.312 13.07 1 78.31 86 PHE A C 1
ATOM 672 O O . PHE A 1 86 ? -12.719 7.992 13.812 1 78.31 86 PHE A O 1
ATOM 679 N N . PRO A 1 87 ? -12.984 6.199 12.461 1 88.5 87 PRO A N 1
ATOM 680 C CA . PRO A 1 87 ? -11.547 5.965 12.383 1 88.5 87 PRO A CA 1
ATOM 681 C C . PRO A 1 87 ? -10.859 6.816 11.32 1 88.5 87 PRO A C 1
ATOM 683 O O . PRO A 1 87 ? -11.422 7.02 10.234 1 88.5 87 PRO A O 1
ATOM 686 N N . ALA A 1 88 ? -9.766 7.434 11.711 1 91.81 88 ALA A N 1
ATOM 687 C CA . ALA A 1 88 ? -8.922 8.109 10.719 1 91.81 88 ALA A CA 1
ATOM 688 C C . ALA A 1 88 ? -8.125 7.098 9.898 1 91.81 88 ALA A C 1
ATOM 690 O O . ALA A 1 88 ? -8.07 5.914 10.25 1 91.81 88 ALA A O 1
ATOM 691 N N . PRO A 1 89 ? -7.594 7.539 8.734 1 90.69 89 PRO A N 1
ATOM 692 C CA . PRO A 1 89 ? -6.715 6.641 7.984 1 90.69 89 PRO A CA 1
ATOM 693 C C . PRO A 1 89 ? -5.512 6.172 8.797 1 90.69 89 PRO A C 1
ATOM 695 O O . PRO A 1 89 ? -5.031 6.902 9.672 1 90.69 89 PRO A O 1
ATOM 698 N N . PRO A 1 90 ? -5.031 5.02 8.531 1 94.44 90 PRO A N 1
ATOM 699 C CA . PRO A 1 90 ? -3.906 4.473 9.289 1 94.44 90 PRO A CA 1
ATOM 700 C C . PRO A 1 90 ? -2.58 5.152 8.953 1 94.44 90 PRO A C 1
ATOM 702 O O . PRO A 1 90 ? -2.43 5.719 7.867 1 94.44 90 PRO A O 1
ATOM 705 N N . PHE A 1 91 ? -1.693 5.203 9.898 1 96.44 91 PHE A N 1
ATOM 706 C CA . PHE A 1 91 ? -0.278 5.496 9.711 1 96.44 91 PHE A CA 1
ATOM 707 C C . PHE A 1 91 ? 0.575 4.27 10.008 1 96.44 91 PHE A C 1
ATOM 709 O O . PHE A 1 91 ? 0.304 3.539 10.969 1 96.44 91 PHE A O 1
ATOM 716 N N . VAL A 1 92 ? 1.581 4.008 9.141 1 95.12 92 VAL A N 1
ATOM 717 C CA . VAL A 1 92 ? 2.455 2.852 9.32 1 95.12 92 VAL A CA 1
ATOM 718 C C . VAL A 1 92 ? 3.895 3.32 9.523 1 95.12 92 VAL A C 1
ATOM 720 O O . VAL A 1 92 ? 4.449 4.023 8.672 1 95.12 92 VAL A O 1
ATOM 723 N N . PHE A 1 93 ? 4.453 2.965 10.633 1 92.94 93 PHE A N 1
ATOM 724 C CA . PHE A 1 93 ? 5.852 3.256 10.922 1 92.94 93 PHE A CA 1
ATOM 725 C C . PHE A 1 93 ? 6.723 2.027 10.68 1 92.94 93 PHE A C 1
ATOM 727 O O . PHE A 1 93 ? 6.469 0.961 11.25 1 92.94 93 PHE A O 1
ATOM 734 N N . SER A 1 94 ? 7.691 2.209 9.844 1 89.75 94 SER A N 1
ATOM 735 C CA . SER A 1 94 ? 8.711 1.188 9.617 1 89.75 94 SER A CA 1
ATOM 736 C C . SER A 1 94 ? 10.062 1.619 10.164 1 89.75 94 SER A C 1
ATOM 738 O O . SER A 1 94 ? 10.602 2.648 9.758 1 89.75 94 SER A O 1
ATOM 740 N N . PRO A 1 95 ? 10.547 0.792 11.117 1 84.38 95 PRO A N 1
ATOM 741 C CA . PRO A 1 95 ? 11.828 1.183 11.719 1 84.38 95 PRO A CA 1
ATOM 742 C C . PRO A 1 95 ? 12.992 1.082 10.734 1 84.38 95 PRO A C 1
ATOM 744 O O . PRO A 1 95 ? 13.039 0.149 9.922 1 84.38 95 PRO A O 1
ATOM 747 N N . GLY A 1 96 ? 13.805 2.086 10.719 1 76.25 96 GLY A N 1
ATOM 748 C CA . GLY A 1 96 ? 15.055 1.999 9.984 1 76.25 96 GLY A CA 1
ATOM 749 C C . GLY A 1 96 ? 16.109 1.197 10.703 1 76.25 96 GLY A C 1
ATOM 750 O O . GLY A 1 96 ? 15.867 0.664 11.789 1 76.25 96 GLY A O 1
ATOM 751 N N . GLN A 1 97 ? 17.188 0.776 10.156 1 63.94 97 GLN A N 1
ATOM 752 C CA . GLN A 1 97 ? 18.219 -0.07 10.734 1 63.94 97 GLN A CA 1
ATOM 753 C C . GLN A 1 97 ? 18.672 0.453 12.094 1 63.94 97 GLN A C 1
ATOM 755 O O . GLN A 1 97 ? 18.688 -0.295 13.078 1 63.94 97 GLN A O 1
ATOM 760 N N . ASP A 1 98 ? 19.312 1.536 12.242 1 61.78 98 ASP A N 1
ATOM 761 C CA . ASP A 1 98 ? 20 1.912 13.477 1 61.78 98 ASP A CA 1
ATOM 762 C C . ASP A 1 98 ? 19.438 3.215 14.039 1 61.78 98 ASP A C 1
ATOM 764 O O . ASP A 1 98 ? 20.156 3.979 14.688 1 61.78 98 ASP A O 1
ATOM 768 N N . GLU A 1 99 ? 18.094 3.348 13.938 1 59.5 99 GLU A N 1
ATOM 769 C CA . GLU A 1 99 ? 17.781 4.754 14.172 1 59.5 99 GLU A CA 1
ATOM 770 C C . GLU A 1 99 ? 17.047 4.938 15.492 1 59.5 99 GLU A C 1
ATOM 772 O O . GLU A 1 99 ? 16.719 6.062 15.875 1 59.5 99 GLU A O 1
ATOM 777 N N . GLY A 1 100 ? 17.094 3.867 16.391 1 66.81 100 GLY A N 1
ATOM 778 C CA . GLY A 1 100 ? 16.344 4.316 17.547 1 66.81 100 GLY A CA 1
ATOM 779 C C . GLY A 1 100 ? 16.156 3.229 18.594 1 66.81 100 GLY A C 1
ATOM 780 O O . GLY A 1 100 ? 16.672 2.121 18.453 1 66.81 100 GLY A O 1
ATOM 781 N N . ASN A 1 101 ? 15.797 3.674 19.688 1 83.88 101 ASN A N 1
ATOM 782 C CA . ASN A 1 101 ? 15.336 2.768 20.734 1 83.88 101 ASN A CA 1
ATOM 783 C C . ASN A 1 101 ? 13.945 2.223 20.422 1 83.88 101 ASN A C 1
ATOM 785 O O . ASN A 1 101 ? 12.953 2.945 20.531 1 83.88 101 ASN A O 1
ATOM 789 N N . TYR A 1 102 ? 13.914 0.939 20.016 1 90.5 102 TYR A N 1
ATOM 790 C CA . TYR A 1 102 ? 12.648 0.373 19.578 1 90.5 102 TYR A CA 1
ATOM 791 C C . TYR A 1 102 ? 12.172 -0.718 20.531 1 90.5 102 TYR A C 1
ATOM 793 O O . TYR A 1 102 ? 12.992 -1.449 21.094 1 90.5 102 TYR A O 1
ATOM 801 N N . THR A 1 103 ? 10.914 -0.69 20.797 1 93.62 103 THR A N 1
ATOM 802 C CA . THR A 1 103 ? 10.289 -1.866 21.391 1 93.62 103 THR A CA 1
ATOM 803 C C . THR A 1 103 ? 10.086 -2.955 20.344 1 93.62 103 THR A C 1
ATOM 805 O O . THR A 1 103 ? 9.297 -2.781 19.406 1 93.62 103 THR A O 1
ATOM 808 N N . LEU A 1 104 ? 10.836 -4.055 20.516 1 92.62 104 LEU A N 1
ATOM 809 C CA . LEU A 1 104 ? 10.781 -5.184 19.594 1 92.62 104 LEU A CA 1
ATOM 810 C C . LEU A 1 104 ? 10.555 -6.488 20.344 1 92.62 104 LEU A C 1
ATOM 812 O O . LEU A 1 104 ? 10.828 -6.578 21.547 1 92.62 104 LEU A O 1
ATOM 816 N N . ASP A 1 105 ? 9.906 -7.43 19.641 1 93.56 105 ASP A N 1
ATOM 817 C CA . ASP A 1 105 ? 9.766 -8.773 20.188 1 93.56 105 ASP A CA 1
ATOM 818 C C . ASP A 1 105 ? 11.016 -9.617 19.906 1 93.56 105 ASP A C 1
ATOM 820 O O . ASP A 1 105 ? 11.164 -10.172 18.828 1 93.56 105 ASP A O 1
ATOM 824 N N . ASN A 1 106 ? 11.742 -9.891 20.891 1 89.56 106 ASN A N 1
ATOM 825 C CA . ASN A 1 106 ? 13.039 -10.539 20.719 1 89.56 106 ASN A CA 1
ATOM 826 C C . ASN A 1 106 ? 12.875 -12 20.312 1 89.56 106 ASN A C 1
ATOM 828 O O . ASN A 1 106 ? 13.797 -12.594 19.75 1 89.56 106 ASN A O 1
ATOM 832 N N . ASP A 1 107 ? 11.727 -12.547 20.5 1 88.81 107 ASP A N 1
ATOM 833 C CA . ASP A 1 107 ? 11.523 -13.977 20.25 1 88.81 107 ASP A CA 1
ATOM 834 C C . ASP A 1 107 ? 10.766 -14.195 18.938 1 88.81 107 ASP A C 1
ATOM 836 O O . ASP A 1 107 ? 10.477 -15.336 18.578 1 88.81 107 ASP A O 1
ATOM 840 N N . ARG A 1 108 ? 10.531 -13.172 18.312 1 88.44 108 ARG A N 1
ATOM 841 C CA . ARG A 1 108 ? 9.734 -13.289 17.094 1 88.44 108 ARG A CA 1
ATOM 842 C C . ARG A 1 108 ? 10.391 -12.555 15.93 1 88.44 108 ARG A C 1
ATOM 844 O O . ARG A 1 108 ? 10.984 -11.492 16.125 1 88.44 108 ARG A O 1
ATOM 851 N N . MET A 1 109 ? 10.312 -13.156 14.703 1 87.44 109 MET A N 1
ATOM 852 C CA . MET A 1 109 ? 10.719 -12.516 13.453 1 87.44 109 MET A CA 1
ATOM 853 C C . MET A 1 109 ? 12.172 -12.055 13.523 1 87.44 109 MET A C 1
ATOM 855 O O . MET A 1 109 ? 12.469 -10.891 13.25 1 87.44 109 MET A O 1
ATOM 859 N N . ASP A 1 110 ? 12.953 -12.938 13.984 1 85.44 110 ASP A N 1
ATOM 860 C CA . ASP A 1 110 ? 14.391 -12.68 14.109 1 85.44 110 ASP A CA 1
ATOM 861 C C . ASP A 1 110 ? 14.656 -11.492 15.023 1 85.44 110 ASP A C 1
ATOM 863 O O . ASP A 1 110 ? 15.523 -10.664 14.742 1 85.44 110 ASP A O 1
ATOM 867 N N . GLY A 1 111 ? 13.781 -11.344 15.977 1 88.62 111 GLY A N 1
ATOM 868 C CA . GLY A 1 111 ? 13.969 -10.305 16.969 1 88.62 111 GLY A CA 1
ATOM 869 C C . GLY A 1 111 ? 13.414 -8.953 16.547 1 88.62 111 GLY A C 1
ATOM 870 O O . GLY A 1 111 ? 13.688 -7.938 17.188 1 88.62 111 GLY A O 1
ATOM 871 N N . LYS A 1 112 ? 12.648 -8.883 15.492 1 89.69 112 LYS A N 1
ATOM 872 C CA . LYS A 1 112 ? 12.195 -7.602 14.953 1 89.69 112 LYS A CA 1
ATOM 873 C C . LYS A 1 112 ? 10.68 -7.465 15.062 1 89.69 112 LYS A C 1
ATOM 875 O O . LYS A 1 112 ? 10.094 -6.523 14.523 1 89.69 112 LYS A O 1
ATOM 880 N N . GLY A 1 113 ? 10.023 -8.477 15.703 1 91.62 113 GLY A N 1
ATOM 881 C CA . GLY A 1 113 ? 8.578 -8.414 15.875 1 91.62 113 GLY A CA 1
ATOM 882 C C . GLY A 1 113 ? 8.125 -7.168 16.625 1 91.62 113 GLY A C 1
ATOM 883 O O . GLY A 1 113 ? 8.859 -6.629 17.453 1 91.62 113 GLY A O 1
ATOM 884 N N . MET A 1 114 ? 6.867 -6.762 16.391 1 93.94 114 MET A N 1
ATOM 885 C CA . MET A 1 114 ? 6.406 -5.508 16.984 1 93.94 114 MET A CA 1
ATOM 886 C C . MET A 1 114 ? 5.047 -5.688 17.641 1 93.94 114 MET A C 1
ATOM 888 O O . MET A 1 114 ? 4.285 -4.727 17.781 1 93.94 114 MET A O 1
ATOM 892 N N . ARG A 1 115 ? 4.719 -6.84 18.031 1 93.88 115 ARG A N 1
ATOM 893 C CA . ARG A 1 115 ? 3.449 -7.07 18.703 1 93.88 115 ARG A CA 1
ATOM 894 C C . ARG A 1 115 ? 3.383 -6.301 20.016 1 93.88 115 ARG A C 1
ATOM 896 O O . ARG A 1 115 ? 2.34 -5.738 20.359 1 93.88 115 ARG A O 1
ATOM 903 N N . ASN A 1 116 ? 4.43 -6.371 20.781 1 95.25 116 ASN A N 1
ATOM 904 C CA . ASN A 1 116 ? 4.473 -5.633 22.031 1 95.25 116 ASN A CA 1
ATOM 905 C C . ASN A 1 116 ? 4.359 -4.129 21.797 1 95.25 116 ASN A C 1
ATOM 907 O O . ASN A 1 116 ? 3.711 -3.424 22.578 1 95.25 116 ASN A O 1
ATOM 911 N N . ALA A 1 117 ? 5.035 -3.641 20.781 1 96.31 117 ALA A N 1
ATOM 912 C CA . ALA A 1 117 ? 4.91 -2.227 20.438 1 96.31 117 ALA A CA 1
ATOM 913 C C . ALA A 1 117 ? 3.455 -1.859 20.156 1 96.31 117 ALA A C 1
ATOM 915 O O . ALA A 1 117 ? 2.984 -0.797 20.562 1 96.31 117 ALA A O 1
ATOM 916 N N . ALA A 1 118 ? 2.773 -2.736 19.438 1 96.5 118 ALA A N 1
ATOM 917 C CA . ALA A 1 118 ? 1.367 -2.504 19.109 1 96.5 118 ALA A CA 1
ATOM 918 C C . ALA A 1 118 ? 0.524 -2.416 20.391 1 96.5 118 ALA A C 1
ATOM 920 O O . ALA A 1 118 ? -0.332 -1.537 20.516 1 96.5 118 ALA A O 1
ATOM 921 N N . ARG A 1 119 ? 0.775 -3.309 21.281 1 96.12 119 ARG A N 1
ATOM 922 C CA . ARG A 1 119 ? 0.044 -3.326 22.547 1 96.12 119 ARG A CA 1
ATOM 923 C C . ARG A 1 119 ? 0.275 -2.039 23.328 1 96.12 119 ARG A C 1
ATOM 925 O O . ARG A 1 119 ? -0.668 -1.459 23.875 1 96.12 119 ARG A O 1
ATOM 932 N N . ILE A 1 120 ? 1.458 -1.62 23.375 1 97.38 120 ILE A N 1
ATOM 933 C CA . ILE A 1 120 ? 1.798 -0.394 24.094 1 97.38 120 ILE A CA 1
ATOM 934 C C . ILE A 1 120 ? 1.102 0.795 23.438 1 97.38 120 ILE A C 1
ATOM 936 O O . ILE A 1 120 ? 0.542 1.653 24.125 1 97.38 120 ILE A O 1
ATOM 940 N N . ALA A 1 121 ? 1.126 0.855 22.109 1 98 121 ALA A N 1
ATOM 941 C CA . ALA A 1 121 ? 0.475 1.94 21.375 1 98 121 ALA A CA 1
ATOM 942 C C . ALA A 1 121 ? -1.015 2.002 21.703 1 98 121 ALA A C 1
ATOM 944 O O . ALA A 1 121 ? -1.558 3.082 21.953 1 98 121 ALA A O 1
ATOM 945 N N . GLU A 1 122 ? -1.618 0.857 21.703 1 97.69 122 GLU A N 1
ATOM 946 C CA . GLU A 1 122 ? -3.047 0.807 22 1 97.69 122 GLU A CA 1
ATOM 947 C C . GLU A 1 122 ? -3.334 1.306 23.406 1 97.69 122 GLU A C 1
ATOM 949 O O . GLU A 1 122 ? -4.336 1.981 23.641 1 97.69 122 GLU A O 1
ATOM 954 N N . ASN A 1 123 ? -2.49 0.995 24.312 1 96.94 123 ASN A N 1
ATOM 955 C CA . ASN A 1 123 ? -2.676 1.357 25.703 1 96.94 123 ASN A CA 1
ATOM 956 C C . ASN A 1 123 ? -2.518 2.859 25.922 1 96.94 123 ASN A C 1
ATOM 958 O O . ASN A 1 123 ? -2.92 3.387 26.969 1 96.94 123 ASN A O 1
ATOM 962 N N . LEU A 1 124 ? -1.972 3.541 25.016 1 98 124 LEU A N 1
ATOM 963 C CA . LEU A 1 124 ? -1.792 4.984 25.141 1 98 124 LEU A CA 1
ATOM 964 C C . LEU A 1 124 ? -3.133 5.707 25.062 1 98 124 LEU A C 1
ATOM 966 O O . LEU A 1 124 ? -3.205 6.914 25.312 1 98 124 LEU A O 1
ATOM 970 N N . LYS A 1 125 ? -4.164 4.984 24.766 1 96.88 125 LYS A N 1
ATOM 971 C CA . LYS A 1 125 ? -5.508 5.551 24.844 1 96.88 125 LYS A CA 1
ATOM 972 C C . LYS A 1 125 ? -5.773 6.16 26.219 1 96.88 125 LYS A C 1
ATOM 974 O O . LYS A 1 125 ? -6.457 7.18 26.328 1 96.88 125 LYS A O 1
ATOM 979 N N . SER A 1 126 ? -5.254 5.59 27.203 1 95.75 126 SER A N 1
ATOM 980 C CA . SER A 1 126 ? -5.5 6.016 28.562 1 95.75 126 SER A CA 1
ATOM 981 C C . SER A 1 126 ? -5.066 7.461 28.781 1 95.75 126 SER A C 1
ATOM 983 O O . SER A 1 126 ? -5.703 8.195 29.547 1 95.75 126 SER A O 1
ATOM 985 N N . ILE A 1 127 ? -4.031 7.945 28.109 1 96 127 ILE A N 1
ATOM 986 C CA . ILE A 1 127 ? -3.523 9.289 28.344 1 96 127 ILE A CA 1
ATOM 987 C C . ILE A 1 127 ? -4.012 10.234 27.25 1 96 127 ILE A C 1
ATOM 989 O O . ILE A 1 127 ? -4.016 11.453 27.422 1 96 127 ILE A O 1
ATOM 993 N N . LEU A 1 128 ? -4.477 9.664 26.141 1 97.75 128 LEU A N 1
ATOM 994 C CA . LEU A 1 128 ? -4.844 10.523 25.016 1 97.75 128 LEU A CA 1
ATOM 995 C C . LEU A 1 128 ? -6.359 10.633 24.891 1 97.75 128 LEU A C 1
ATOM 997 O O . LEU A 1 128 ? -6.867 11.438 24.109 1 97.75 128 LEU A O 1
ATOM 1001 N N . TYR A 1 129 ? -7.09 9.898 25.688 1 96.44 129 TYR A N 1
ATOM 1002 C CA . TYR A 1 129 ? -8.547 9.891 25.609 1 96.44 129 TYR A CA 1
ATOM 1003 C C . TYR A 1 129 ? -9.102 11.305 25.75 1 96.44 129 TYR A C 1
ATOM 1005 O O . TYR A 1 129 ? -8.672 12.062 26.625 1 96.44 129 TYR A O 1
ATOM 1013 N N . GLU A 1 130 ? -9.945 11.75 24.828 1 93.5 130 GLU A N 1
ATOM 1014 C CA . GLU A 1 130 ? -10.703 13 24.812 1 93.5 130 GLU A CA 1
ATOM 1015 C C . GLU A 1 130 ? -9.805 14.188 24.5 1 93.5 130 GLU A C 1
ATOM 1017 O O . GLU A 1 130 ? -10.25 15.336 24.5 1 93.5 130 GLU A O 1
ATOM 1022 N N . GLN A 1 131 ? -8.523 13.906 24.188 1 95.12 131 GLN A N 1
ATOM 1023 C CA . GLN A 1 131 ? -7.652 14.992 23.75 1 95.12 131 GLN A CA 1
ATOM 1024 C C . GLN A 1 131 ? -8.047 15.5 22.375 1 95.12 131 GLN A C 1
ATOM 1026 O O . GLN A 1 131 ? -8.43 14.719 21.5 1 95.12 131 GLN A O 1
ATOM 1031 N N . ASP A 1 132 ? -7.945 16.844 22.266 1 95.06 132 ASP A N 1
ATOM 1032 C CA . ASP A 1 132 ? -8.156 17.453 20.953 1 95.06 132 ASP A CA 1
ATOM 1033 C C . ASP A 1 132 ? -7.113 16.969 19.953 1 95.06 132 ASP A C 1
ATOM 1035 O O . ASP A 1 132 ? -5.922 17.266 20.094 1 95.06 132 ASP A O 1
ATOM 1039 N N . ILE A 1 133 ? -7.594 16.281 18.891 1 95.88 133 ILE A N 1
ATOM 1040 C CA . ILE A 1 133 ? -6.707 15.633 17.938 1 95.88 133 ILE A CA 1
ATOM 1041 C C . ILE A 1 133 ? -5.914 16.688 17.172 1 95.88 133 ILE A C 1
ATOM 1043 O O . ILE A 1 133 ? -4.867 16.375 16.594 1 95.88 133 ILE A O 1
ATOM 1047 N N . ALA A 1 134 ? -6.348 17.938 17.156 1 93.94 134 ALA A N 1
ATOM 1048 C CA . ALA A 1 134 ? -5.695 19 16.391 1 93.94 134 ALA A CA 1
ATOM 1049 C C . ALA A 1 134 ? -4.535 19.609 17.188 1 93.94 134 ALA A C 1
ATOM 1051 O O . ALA A 1 134 ? -3.719 20.344 16.625 1 93.94 134 ALA A O 1
ATOM 1052 N N . ASN A 1 135 ? -4.496 19.344 18.484 1 95.88 135 ASN A N 1
ATOM 1053 C CA . ASN A 1 135 ? -3.43 19.891 19.312 1 95.88 135 ASN A CA 1
ATOM 1054 C C . ASN A 1 135 ? -2.211 18.984 19.344 1 95.88 135 ASN A C 1
ATOM 1056 O O . ASN A 1 135 ? -1.924 18.344 20.359 1 95.88 135 ASN A O 1
ATOM 1060 N N . GLN A 1 136 ? -1.441 19.016 18.312 1 97.56 136 GLN A N 1
ATOM 1061 C CA . GLN A 1 136 ? -0.304 18.141 18.094 1 97.56 136 GLN A CA 1
ATOM 1062 C C . GLN A 1 136 ? 0.729 18.281 19.203 1 97.56 136 GLN A C 1
ATOM 1064 O O . GLN A 1 136 ? 1.226 17.281 19.734 1 97.56 136 GLN A O 1
ATOM 1069 N N . ARG A 1 137 ? 1.041 19.469 19.578 1 96.06 137 ARG A N 1
ATOM 1070 C CA . ARG A 1 137 ? 2.076 19.734 20.562 1 96.06 137 ARG A CA 1
ATOM 1071 C C . ARG A 1 137 ? 1.682 19.156 21.922 1 96.06 137 ARG A C 1
ATOM 1073 O O . ARG A 1 137 ? 2.506 18.547 22.609 1 96.06 137 ARG A O 1
ATOM 1080 N N . LYS A 1 138 ? 0.438 19.359 22.297 1 97.25 138 LYS A N 1
ATOM 1081 C CA . LYS A 1 138 ? -0.03 18.812 23.562 1 97.25 138 LYS A CA 1
ATOM 1082 C C . LYS A 1 138 ? 0.045 17.281 23.547 1 97.25 138 LYS A C 1
ATOM 1084 O O . LYS A 1 138 ? 0.512 16.672 24.516 1 97.25 138 LYS A O 1
ATOM 1089 N N . ILE A 1 139 ? -0.429 16.703 22.469 1 98 139 ILE A N 1
ATOM 1090 C CA . ILE A 1 139 ? -0.417 15.258 22.328 1 98 139 ILE A CA 1
ATOM 1091 C C . ILE A 1 139 ? 1.016 14.734 22.422 1 98 139 ILE A C 1
ATOM 1093 O O . ILE A 1 139 ? 1.299 13.812 23.188 1 98 139 ILE A O 1
ATOM 1097 N N . ASP A 1 140 ? 1.946 15.336 21.703 1 97.12 140 ASP A N 1
ATOM 1098 C CA . ASP A 1 140 ? 3.34 14.906 21.688 1 97.12 140 ASP A CA 1
ATOM 1099 C C . ASP A 1 140 ? 3.986 15.07 23.062 1 97.12 140 ASP A C 1
ATOM 1101 O O . ASP A 1 140 ? 4.824 14.266 23.469 1 97.12 140 ASP A O 1
ATOM 1105 N N . ASN A 1 141 ? 3.584 16.109 23.75 1 96.56 141 ASN A N 1
ATOM 1106 C CA . ASN A 1 141 ? 4.094 16.312 25.094 1 96.56 141 ASN A CA 1
ATOM 1107 C C . ASN A 1 141 ? 3.617 15.219 26.047 1 96.56 141 ASN A C 1
ATOM 1109 O O . ASN A 1 141 ? 4.395 14.727 26.875 1 96.56 141 ASN A O 1
ATOM 1113 N N . LEU A 1 142 ? 2.35 14.883 25.969 1 97.31 142 LEU A N 1
ATOM 1114 C CA . LEU A 1 142 ? 1.806 13.805 26.797 1 97.31 142 LEU A CA 1
ATOM 1115 C C . LEU A 1 142 ? 2.521 12.492 26.5 1 97.31 142 LEU A C 1
ATOM 1117 O O . LEU A 1 142 ? 2.873 11.758 27.438 1 97.31 142 LEU A O 1
ATOM 1121 N N . LEU A 1 143 ? 2.754 12.266 25.219 1 97.19 143 LEU A N 1
ATOM 1122 C CA . LEU A 1 143 ? 3.43 11.031 24.812 1 97.19 143 LEU A CA 1
ATOM 1123 C C . LEU A 1 143 ? 4.859 11 25.344 1 97.19 143 LEU A C 1
ATOM 1125 O O . LEU A 1 143 ? 5.32 9.961 25.812 1 97.19 143 LEU A O 1
ATOM 1129 N N . SER A 1 144 ? 5.52 12.102 25.281 1 93.62 144 SER A N 1
ATOM 1130 C CA . SER A 1 144 ? 6.922 12.172 25.672 1 93.62 144 SER A CA 1
ATOM 1131 C C . SER A 1 144 ? 7.078 11.977 27.188 1 93.62 144 SER A C 1
ATOM 1133 O O . SER A 1 144 ? 8.125 11.523 27.656 1 93.62 144 SER A O 1
ATOM 1135 N N . LYS A 1 145 ? 6.094 12.273 27.922 1 93.62 145 LYS A N 1
ATOM 1136 C CA . LYS A 1 145 ? 6.152 12.195 29.375 1 93.62 145 LYS A CA 1
ATOM 1137 C C . LYS A 1 145 ? 5.805 10.797 29.859 1 93.62 145 LYS A C 1
ATOM 1139 O O . LYS A 1 145 ? 6.047 10.461 31.031 1 93.62 145 LYS A O 1
ATOM 1144 N N . GLU A 1 146 ? 5.215 10.062 28.969 1 93.25 146 GLU A N 1
ATOM 1145 C CA . GLU A 1 146 ? 4.844 8.703 29.359 1 93.25 146 GLU A CA 1
ATOM 1146 C C . GLU A 1 146 ? 6.078 7.812 29.484 1 93.25 146 GLU A C 1
ATOM 1148 O O . GLU A 1 146 ? 6.852 7.668 28.547 1 93.25 146 GLU A O 1
ATOM 1153 N N . PRO A 1 147 ? 6.293 7.203 30.625 1 91.44 147 PRO A N 1
ATOM 1154 C CA . PRO A 1 147 ? 7.488 6.379 30.828 1 91.44 147 PRO A CA 1
ATOM 1155 C C . PRO A 1 147 ? 7.477 5.102 30 1 91.44 147 PRO A C 1
ATOM 1157 O O . PRO A 1 147 ? 6.422 4.496 29.812 1 91.44 147 PRO A O 1
ATOM 1160 N N . GLY A 1 148 ? 8.594 4.781 29.547 1 88.19 148 GLY A N 1
ATOM 1161 C CA . GLY A 1 148 ? 8.789 3.479 28.938 1 88.19 148 GLY A CA 1
ATOM 1162 C C . GLY A 1 148 ? 8.398 3.447 27.469 1 88.19 148 GLY A C 1
ATOM 1163 O O . GLY A 1 148 ? 8.484 2.4 26.812 1 88.19 148 GLY A O 1
ATOM 1164 N N . ILE A 1 149 ? 7.977 4.59 26.938 1 93 149 ILE A N 1
ATOM 1165 C CA . ILE A 1 149 ? 7.582 4.605 25.531 1 93 149 ILE A CA 1
ATOM 1166 C C . ILE A 1 149 ? 8.82 4.777 24.656 1 93 149 ILE A C 1
ATOM 1168 O O . ILE A 1 149 ? 9.672 5.625 24.922 1 93 149 ILE A O 1
ATOM 1172 N N . THR A 1 150 ? 8.945 3.875 23.75 1 93.12 150 THR A N 1
ATOM 1173 C CA . THR A 1 150 ? 10.094 3.893 22.844 1 93.12 150 THR A CA 1
ATOM 1174 C C . THR A 1 150 ? 9.75 4.652 21.562 1 93.12 150 THR A C 1
ATOM 1176 O O . THR A 1 150 ? 8.602 5.023 21.344 1 93.12 150 THR A O 1
ATOM 1179 N N . SER A 1 151 ? 10.797 4.887 20.734 1 91.12 151 SER A N 1
ATOM 1180 C CA . SER A 1 151 ? 10.695 5.781 19.594 1 91.12 151 SER A CA 1
ATOM 1181 C C . SER A 1 151 ? 9.703 5.254 18.562 1 91.12 151 SER A C 1
ATOM 1183 O O . SER A 1 151 ? 8.953 6.027 17.953 1 91.12 151 SER A O 1
ATOM 1185 N N . ASN A 1 152 ? 9.719 3.951 18.359 1 93.31 152 ASN A N 1
ATOM 1186 C CA . ASN A 1 152 ? 8.812 3.428 17.328 1 93.31 152 ASN A CA 1
ATOM 1187 C C . ASN A 1 152 ? 7.355 3.613 17.734 1 93.31 152 ASN A C 1
ATOM 1189 O O . ASN A 1 152 ? 6.508 3.918 16.891 1 93.31 152 ASN A O 1
ATOM 1193 N N . VAL A 1 153 ? 7.07 3.498 19 1 96.25 153 VAL A N 1
ATOM 1194 C CA . VAL A 1 153 ? 5.711 3.709 19.484 1 96.25 153 VAL A CA 1
ATOM 1195 C C . VAL A 1 153 ? 5.387 5.203 19.469 1 96.25 153 VAL A C 1
ATOM 1197 O O . VAL A 1 153 ? 4.332 5.613 18.984 1 96.25 153 VAL A O 1
ATOM 1200 N N . LEU A 1 154 ? 6.316 5.965 19.969 1 95.31 154 LEU A N 1
ATOM 1201 C CA . LEU A 1 154 ? 6.152 7.41 20.094 1 95.31 154 LEU A CA 1
ATOM 1202 C C . LEU A 1 154 ? 5.879 8.039 18.719 1 95.31 154 LEU A C 1
ATOM 1204 O O . LEU A 1 154 ? 4.926 8.805 18.562 1 95.31 154 LEU A O 1
ATOM 1208 N N . VAL A 1 155 ? 6.684 7.738 17.781 1 94.75 155 VAL A N 1
ATOM 1209 C CA . VAL A 1 155 ? 6.598 8.32 16.453 1 94.75 155 VAL A CA 1
ATOM 1210 C C . VAL A 1 155 ? 5.324 7.836 15.758 1 94.75 155 VAL A C 1
ATOM 1212 O O . VAL A 1 155 ? 4.629 8.617 15.102 1 94.75 155 VAL A O 1
ATOM 1215 N N . SER A 1 156 ? 4.992 6.547 15.93 1 96.81 156 SER A N 1
ATOM 1216 C CA . SER A 1 156 ? 3.812 5.969 15.289 1 96.81 156 SER A CA 1
ATOM 1217 C C . SER A 1 156 ? 2.537 6.676 15.742 1 96.81 156 SER A C 1
ATOM 1219 O O . SER A 1 156 ? 1.7 7.047 14.922 1 96.81 156 SER A O 1
ATOM 1221 N N . VAL A 1 157 ? 2.436 6.871 17 1 98.25 157 VAL A N 1
ATOM 1222 C CA . VAL A 1 157 ? 1.219 7.48 17.531 1 98.25 157 VAL A CA 1
ATOM 1223 C C . VAL A 1 157 ? 1.203 8.969 17.203 1 98.25 157 VAL A C 1
ATOM 1225 O O . VAL A 1 157 ? 0.161 9.523 16.844 1 98.25 157 VAL A O 1
ATOM 1228 N N . SER A 1 158 ? 2.357 9.641 17.312 1 98 158 SER A N 1
ATOM 1229 C CA . SER A 1 158 ? 2.471 11.055 16.984 1 98 158 SER A CA 1
ATOM 1230 C C . SER A 1 158 ? 1.979 11.336 15.578 1 98 158 SER A C 1
ATOM 1232 O O . SER A 1 158 ? 1.093 12.172 15.375 1 98 158 SER A O 1
ATOM 1234 N N . PHE A 1 159 ? 2.5 10.609 14.648 1 98 159 PHE A N 1
ATOM 1235 C CA . PHE A 1 159 ? 2.148 10.828 13.25 1 98 159 PHE A CA 1
ATOM 1236 C C . PHE A 1 159 ? 0.703 10.414 12.984 1 98 159 PHE A C 1
ATOM 1238 O O . PHE A 1 159 ? 0.012 11.047 12.18 1 98 159 PHE A O 1
ATOM 1245 N N . SER A 1 160 ? 0.261 9.32 13.609 1 98.25 160 SER A N 1
ATOM 1246 C CA . SER A 1 160 ? -1.128 8.906 13.445 1 98.25 160 SER A CA 1
ATOM 1247 C C . SER A 1 160 ? -2.09 10 13.891 1 98.25 160 SER A C 1
ATOM 1249 O O . SER A 1 160 ? -3.154 10.18 13.297 1 98.25 160 SER A O 1
ATOM 1251 N N . CYS A 1 161 ? -1.743 10.688 14.914 1 98.19 161 CYS A N 1
ATOM 1252 C CA . CYS A 1 161 ? -2.576 11.789 15.383 1 98.19 161 CYS A CA 1
ATOM 1253 C C . CYS A 1 161 ? -2.584 12.938 14.383 1 98.19 161 CYS A C 1
ATOM 1255 O O . CYS A 1 161 ? -3.623 13.562 14.156 1 98.19 161 CYS A O 1
ATOM 1257 N N . ALA A 1 162 ? -1.46 13.227 13.812 1 97.94 162 ALA A N 1
ATOM 1258 C CA . ALA A 1 162 ? -1.402 14.258 12.781 1 97.94 162 ALA A CA 1
ATOM 1259 C C . ALA A 1 162 ? -2.285 13.891 11.594 1 97.94 162 ALA A C 1
ATOM 1261 O O . ALA A 1 162 ? -3.004 14.742 11.062 1 97.94 162 ALA A O 1
ATOM 1262 N N . VAL A 1 163 ? -2.219 12.641 11.18 1 97.5 163 VAL A N 1
ATOM 1263 C CA . VAL A 1 163 ? -3.033 12.148 10.078 1 97.5 163 VAL A CA 1
ATOM 1264 C C . VAL A 1 163 ? -4.512 12.266 10.43 1 97.5 163 VAL A C 1
ATOM 1266 O O . VAL A 1 163 ? -5.32 12.719 9.617 1 97.5 163 VAL A O 1
ATOM 1269 N N . ALA A 1 164 ? -4.84 11.867 11.625 1 96.69 164 ALA A N 1
ATOM 1270 C CA . ALA A 1 164 ? -6.223 11.945 12.094 1 96.69 164 ALA A CA 1
ATOM 1271 C C . ALA A 1 164 ? -6.711 13.391 12.117 1 96.69 164 ALA A C 1
ATOM 1273 O O . ALA A 1 164 ? -7.832 13.68 11.688 1 96.69 164 ALA A O 1
ATOM 1274 N N . ALA A 1 165 ? -5.875 14.266 12.633 1 96.38 165 ALA A N 1
ATOM 1275 C CA . ALA A 1 165 ? -6.234 15.68 12.695 1 96.38 165 ALA A CA 1
ATOM 1276 C C . ALA A 1 165 ? -6.562 16.219 11.305 1 96.38 165 ALA A C 1
ATOM 1278 O O . ALA A 1 165 ? -7.574 16.906 11.117 1 96.38 165 ALA A O 1
ATOM 1279 N N . ALA A 1 166 ? -5.715 15.922 10.312 1 94.88 166 ALA A N 1
ATOM 1280 C CA . ALA A 1 166 ? -5.945 16.359 8.938 1 94.88 166 ALA A CA 1
ATOM 1281 C C . ALA A 1 166 ? -7.262 15.797 8.406 1 94.88 166 ALA A C 1
ATOM 1283 O O . ALA A 1 166 ? -8.031 16.516 7.75 1 94.88 166 ALA A O 1
ATOM 1284 N N . PHE A 1 167 ? -7.488 14.562 8.703 1 90.25 167 PHE A N 1
ATOM 1285 C CA . PHE A 1 167 ? -8.688 13.867 8.242 1 90.25 167 PHE A CA 1
ATOM 1286 C C . PHE A 1 167 ? -9.945 14.555 8.758 1 90.25 167 PHE A C 1
ATOM 1288 O O . PHE A 1 167 ? -10.859 14.844 7.988 1 90.25 167 PHE A O 1
ATOM 1295 N N . PHE A 1 168 ? -10.023 14.883 9.984 1 88 168 PHE A N 1
ATOM 1296 C CA . PHE A 1 168 ? -11.227 15.445 10.602 1 88 168 PHE A CA 1
ATOM 1297 C C . PHE A 1 168 ? -11.359 16.922 10.266 1 88 168 PHE A C 1
ATOM 1299 O O . PHE A 1 168 ? -12.453 17.484 10.336 1 88 168 PHE A O 1
ATOM 1306 N N . LYS A 1 169 ? -10.211 17.531 9.93 1 87.12 169 LYS A N 1
ATOM 1307 C CA . LYS A 1 169 ? -10.25 18.891 9.414 1 87.12 169 LYS A CA 1
ATOM 1308 C C . LYS A 1 169 ? -10.648 18.906 7.941 1 87.12 169 LYS A C 1
ATOM 1310 O O . LYS A 1 169 ? -10.875 19.984 7.371 1 87.12 169 LYS A O 1
ATOM 1315 N N . LYS A 1 170 ? -10.688 17.703 7.332 1 84.38 170 LYS A N 1
ATOM 1316 C CA . LYS A 1 170 ? -11.023 17.531 5.926 1 84.38 170 LYS A CA 1
ATOM 1317 C C . LYS A 1 170 ? -10.023 18.25 5.023 1 84.38 170 LYS A C 1
ATOM 1319 O O . LYS A 1 170 ? -10.422 18.938 4.082 1 84.38 170 LYS A O 1
ATOM 1324 N N . VAL A 1 171 ? -8.766 18.234 5.371 1 89.75 171 VAL A N 1
ATOM 1325 C CA . VAL A 1 171 ? -7.668 18.75 4.555 1 89.75 171 VAL A CA 1
ATOM 1326 C C . VAL A 1 171 ? -6.613 17.672 4.355 1 89.75 171 VAL A C 1
ATOM 1328 O O . VAL A 1 171 ? -6.504 16.75 5.168 1 89.75 171 VAL A O 1
ATOM 1331 N N . PRO A 1 172 ? -5.902 17.766 3.279 1 92.69 172 PRO A N 1
ATOM 1332 C CA . PRO A 1 172 ? -4.789 16.828 3.139 1 92.69 172 PRO A CA 1
ATOM 1333 C C . PRO A 1 172 ? -3.754 16.969 4.254 1 92.69 172 PRO A C 1
ATOM 1335 O O . PRO A 1 172 ? -3.598 18.062 4.82 1 92.69 172 PRO A O 1
ATOM 1338 N N . VAL A 1 173 ? -3.053 15.93 4.535 1 96.38 173 VAL A N 1
ATOM 1339 C CA . VAL A 1 173 ? -2.094 15.883 5.637 1 96.38 173 VAL A CA 1
ATOM 1340 C C . VAL A 1 173 ? -1.038 16.969 5.441 1 96.38 173 VAL A C 1
ATOM 1342 O O . VAL A 1 173 ? -0.625 17.625 6.406 1 96.38 173 VAL A O 1
ATOM 1345 N N . TYR A 1 174 ? -0.578 17.203 4.188 1 96.81 174 TYR A N 1
ATOM 1346 C CA . TYR A 1 174 ? 0.485 18.172 3.965 1 96.81 174 TYR A CA 1
ATOM 1347 C C . TYR A 1 174 ? 0.022 19.578 4.332 1 96.81 174 TYR A C 1
ATOM 1349 O O . TYR A 1 174 ? 0.809 20.391 4.828 1 96.81 174 TYR A O 1
ATOM 1357 N N . LYS A 1 175 ? -1.232 19.953 4.09 1 96.25 175 LYS A N 1
ATOM 1358 C CA . LYS A 1 175 ? -1.752 21.266 4.449 1 96.25 175 LYS A CA 1
ATOM 1359 C C . LYS A 1 175 ? -1.828 21.438 5.965 1 96.25 175 LYS A C 1
ATOM 1361 O O . LYS A 1 175 ? -1.556 22.516 6.492 1 96.25 175 LYS A O 1
ATOM 1366 N N . HIS A 1 176 ? -2.254 20.328 6.605 1 95.81 176 HIS A N 1
ATOM 1367 C CA . HIS A 1 176 ? -2.287 20.344 8.062 1 95.81 176 HIS A CA 1
ATOM 1368 C C . HIS A 1 176 ? -0.897 20.594 8.641 1 95.81 176 HIS A C 1
ATOM 1370 O O . HIS A 1 176 ? -0.732 21.422 9.539 1 95.81 176 HIS A O 1
ATOM 1376 N N . ILE A 1 177 ? 0.109 19.906 8.156 1 96.5 177 ILE A N 1
ATOM 1377 C CA . ILE A 1 177 ? 1.486 20.047 8.617 1 96.5 177 ILE A CA 1
ATOM 1378 C C . ILE A 1 177 ? 1.979 21.469 8.32 1 96.5 177 ILE A C 1
ATOM 1380 O O . ILE A 1 177 ? 2.617 22.094 9.164 1 96.5 177 ILE A O 1
ATOM 1384 N N . PHE A 1 178 ? 1.689 21.984 7.125 1 96.5 178 PHE A N 1
ATOM 1385 C CA . PHE A 1 178 ? 2.096 23.328 6.723 1 96.5 178 PHE A CA 1
ATOM 1386 C C . PHE A 1 178 ? 1.541 24.359 7.688 1 96.5 178 PHE A C 1
ATOM 1388 O O . PHE A 1 178 ? 2.254 25.281 8.094 1 96.5 178 PHE A O 1
ATOM 1395 N N . GLU A 1 179 ? 0.289 24.203 8.023 1 94.88 179 GLU A N 1
ATOM 1396 C CA . GLU A 1 179 ? -0.356 25.125 8.953 1 94.88 179 GLU A CA 1
ATOM 1397 C C . GLU A 1 179 ? 0.324 25.109 10.32 1 94.88 179 GLU A C 1
ATOM 1399 O O . GLU A 1 179 ? 0.521 26.141 10.938 1 94.88 179 GLU A O 1
ATOM 1404 N N . LYS A 1 180 ? 0.611 23.953 10.805 1 93.44 180 LYS A N 1
ATOM 1405 C CA . LYS A 1 180 ? 1.281 23.812 12.094 1 93.44 180 LYS A CA 1
ATOM 1406 C C . LYS A 1 180 ? 2.689 24.406 12.039 1 93.44 180 LYS A C 1
ATOM 1408 O O . LYS A 1 180 ? 3.18 24.938 13.039 1 93.44 180 LYS A O 1
ATOM 1413 N N . TYR A 1 181 ? 3.35 24.266 10.961 1 93.81 181 TYR A N 1
ATOM 1414 C CA . TYR A 1 181 ? 4.715 24.719 10.742 1 93.81 181 TYR A CA 1
ATOM 1415 C C . TYR A 1 181 ? 4.766 26.234 10.609 1 93.81 181 TYR A C 1
ATOM 1417 O O . TYR A 1 181 ? 5.559 26.906 11.281 1 93.81 181 TYR A O 1
ATOM 1425 N N . THR A 1 182 ? 3.844 26.812 9.781 1 92.5 182 THR A N 1
ATOM 1426 C CA . THR A 1 182 ? 3.982 28.219 9.398 1 92.5 182 THR A CA 1
ATOM 1427 C C . THR A 1 182 ? 2.904 29.062 10.07 1 92.5 182 THR A C 1
ATOM 1429 O O . THR A 1 182 ? 3.012 30.297 10.109 1 92.5 182 THR A O 1
ATOM 1432 N N . ARG A 1 183 ? 1.789 28.484 10.555 1 87.31 183 ARG A N 1
ATOM 1433 C CA . ARG A 1 183 ? 0.616 29.156 11.094 1 87.31 183 ARG A CA 1
ATOM 1434 C C . ARG A 1 183 ? -0.097 29.953 10.008 1 87.31 183 ARG A C 1
ATOM 1436 O O . ARG A 1 183 ? -0.745 30.969 10.289 1 87.31 183 ARG A O 1
ATOM 1443 N N . ARG A 1 184 ? 0.099 29.531 8.781 1 90.06 184 ARG A N 1
ATOM 1444 C CA . ARG A 1 184 ? -0.546 30.125 7.605 1 90.06 184 ARG A CA 1
ATOM 1445 C C . ARG A 1 184 ? -1.291 29.062 6.805 1 90.06 184 ARG A C 1
ATOM 1447 O O . ARG A 1 184 ? -1.11 27.859 7.031 1 90.06 184 ARG A O 1
ATOM 1454 N N . GLU A 1 185 ? -2.17 29.469 5.977 1 88.44 185 GLU A N 1
ATOM 1455 C CA . GLU A 1 185 ? -2.863 28.547 5.078 1 88.44 185 GLU A CA 1
ATOM 1456 C C . GLU A 1 185 ? -2.012 28.234 3.852 1 88.44 185 GLU A C 1
ATOM 1458 O O . GLU A 1 185 ? -1.276 29.094 3.361 1 88.44 185 GLU A O 1
ATOM 1463 N N . TRP A 1 186 ? -2.16 26.984 3.443 1 87.88 186 TRP A N 1
ATOM 1464 C CA . TRP A 1 186 ? -1.448 26.562 2.242 1 87.88 186 TRP A CA 1
ATOM 1465 C C . TRP A 1 186 ? -1.877 27.391 1.034 1 87.88 186 TRP A C 1
ATOM 1467 O O . TRP A 1 186 ? -3.072 27.562 0.785 1 87.88 186 TRP A O 1
ATOM 1477 N N . ASP A 1 187 ? -1.049 27.969 0.383 1 79.44 187 ASP A N 1
ATOM 1478 C CA . ASP A 1 187 ? -1.422 28.781 -0.775 1 79.44 187 ASP A CA 1
ATOM 1479 C C . ASP A 1 187 ? -0.942 28.125 -2.072 1 79.44 187 ASP A C 1
ATOM 1481 O O . ASP A 1 187 ? -1.721 27.969 -3.014 1 79.44 187 ASP A O 1
ATOM 1485 N N . THR A 1 188 ? 0.211 28.109 -2.32 1 77.19 188 THR A N 1
ATOM 1486 C CA . THR A 1 188 ? 0.717 27.5 -3.549 1 77.19 188 THR A CA 1
ATOM 1487 C C . THR A 1 188 ? 2.055 26.812 -3.301 1 77.19 188 THR A C 1
ATOM 1489 O O . THR A 1 188 ? 2.609 26.906 -2.203 1 77.19 188 THR A O 1
ATOM 1492 N N . GLY A 1 189 ? 2.529 25.969 -4.348 1 75.31 189 GLY A N 1
ATOM 1493 C CA . GLY A 1 189 ? 3.865 25.391 -4.328 1 75.31 189 GLY A CA 1
ATOM 1494 C C . GLY A 1 189 ? 4.926 26.359 -3.85 1 75.31 189 GLY A C 1
ATOM 1495 O O . GLY A 1 189 ? 4.609 27.375 -3.229 1 75.31 189 GLY A O 1
ATOM 1496 N N . PRO A 1 190 ? 6.211 26.094 -3.699 1 85.5 190 PRO A N 1
ATOM 1497 C CA . PRO A 1 190 ? 6.68 25.031 -4.59 1 85.5 190 PRO A CA 1
ATOM 1498 C C . PRO A 1 190 ? 6.684 23.656 -3.92 1 85.5 190 PRO A C 1
ATOM 1500 O O . PRO A 1 190 ? 6.895 23.547 -2.709 1 85.5 190 PRO A O 1
ATOM 1503 N N . PHE A 1 191 ? 6.492 22.625 -4.719 1 93.94 191 PHE A N 1
ATOM 1504 C CA . PHE A 1 191 ? 6.691 21.25 -4.293 1 93.94 191 PHE A CA 1
ATOM 1505 C C . PHE A 1 191 ? 8.172 20.891 -4.281 1 93.94 191 PHE A C 1
ATOM 1507 O O . PHE A 1 191 ? 8.977 21.547 -4.957 1 93.94 191 PHE A O 1
ATOM 1514 N N . PRO A 1 192 ? 8.57 20 -3.434 1 96.38 192 PRO A N 1
ATOM 1515 C CA . PRO A 1 192 ? 9.992 19.656 -3.363 1 96.38 192 PRO A CA 1
ATOM 1516 C C . PRO A 1 192 ? 10.531 19.109 -4.684 1 96.38 192 PRO A C 1
ATOM 1518 O O . PRO A 1 192 ? 9.797 18.453 -5.43 1 96.38 192 PRO A O 1
ATOM 1521 N N . LYS A 1 193 ? 11.797 19.438 -4.969 1 96.81 193 LYS A N 1
ATOM 1522 C CA . LYS A 1 193 ? 12.5 18.781 -6.074 1 96.81 193 LYS A CA 1
ATOM 1523 C C . LYS A 1 193 ? 12.734 17.312 -5.789 1 96.81 193 LYS A C 1
ATOM 1525 O O . LYS A 1 193 ? 13.242 16.953 -4.727 1 96.81 193 LYS A O 1
ATOM 1530 N N . LEU A 1 194 ? 12.391 16.531 -6.711 1 96.06 194 LEU A N 1
ATOM 1531 C CA . LEU A 1 194 ? 12.5 15.086 -6.52 1 96.06 194 LEU A CA 1
ATOM 1532 C C . LEU A 1 194 ? 13.93 14.617 -6.75 1 96.06 194 LEU A C 1
ATOM 1534 O O . LEU A 1 194 ? 14.555 14.977 -7.746 1 96.06 194 LEU A O 1
ATOM 1538 N N . MET A 1 195 ? 14.469 13.906 -5.77 1 96.56 195 MET A N 1
ATOM 1539 C CA . MET A 1 195 ? 15.766 13.234 -5.867 1 96.56 195 MET A CA 1
ATOM 1540 C C . MET A 1 195 ? 15.586 11.734 -6.051 1 96.56 195 MET A C 1
ATOM 1542 O O . MET A 1 195 ? 14.992 11.062 -5.207 1 96.56 195 MET A O 1
ATOM 1546 N N . LEU A 1 196 ? 16.141 11.195 -7.125 1 94.38 196 LEU A N 1
ATOM 1547 C CA . LEU A 1 196 ? 15.969 9.797 -7.508 1 94.38 196 LEU A CA 1
ATOM 1548 C C . LEU A 1 196 ? 17.312 9.086 -7.586 1 94.38 196 LEU A C 1
ATOM 1550 O O . LEU A 1 196 ? 18.109 9.336 -8.5 1 94.38 196 LEU A O 1
ATOM 1554 N N . PRO A 1 197 ? 17.562 8.203 -6.621 1 93.69 197 PRO A N 1
ATOM 1555 C CA . PRO A 1 197 ? 18.812 7.469 -6.723 1 93.69 197 PRO A CA 1
ATOM 1556 C C . PRO A 1 197 ? 18.859 6.531 -7.926 1 93.69 197 PRO A C 1
ATOM 1558 O O . PRO A 1 197 ? 17.859 5.875 -8.242 1 93.69 197 PRO A O 1
ATOM 1561 N N . LEU A 1 198 ? 20 6.469 -8.57 1 92 198 LEU A N 1
ATOM 1562 C CA . LEU A 1 198 ? 20.125 5.637 -9.766 1 92 198 LEU A CA 1
ATOM 1563 C C . LEU A 1 198 ? 21.141 4.516 -9.531 1 92 198 LEU A C 1
ATOM 1565 O O . LEU A 1 198 ? 20.906 3.369 -9.914 1 92 198 LEU A O 1
ATOM 1569 N N . LEU A 1 199 ? 22.25 4.914 -8.953 1 91.88 199 LEU A N 1
ATOM 1570 C CA . LEU A 1 199 ? 23.328 3.949 -8.781 1 91.88 199 LEU A CA 1
ATOM 1571 C C . LEU A 1 199 ? 23.75 3.859 -7.32 1 91.88 199 LEU A C 1
ATOM 1573 O O . LEU A 1 199 ? 23.859 4.879 -6.633 1 91.88 199 LEU A O 1
ATOM 1577 N N . PHE A 1 200 ? 23.906 2.68 -6.887 1 89.81 200 PHE A N 1
ATOM 1578 C CA . PHE A 1 200 ? 24.406 2.402 -5.551 1 89.81 200 PHE A CA 1
ATOM 1579 C C . PHE A 1 200 ? 25.797 1.776 -5.625 1 89.81 200 PHE A C 1
ATOM 1581 O O . PHE A 1 200 ? 26.016 0.789 -6.332 1 89.81 200 PHE A O 1
ATOM 1588 N N . THR A 1 201 ? 26.656 2.375 -4.969 1 90 201 THR A N 1
ATOM 1589 C CA . THR A 1 201 ? 28.031 1.918 -4.902 1 90 201 THR A CA 1
ATOM 1590 C C . THR A 1 201 ? 28.547 1.937 -3.461 1 90 201 THR A C 1
ATOM 1592 O O . THR A 1 201 ? 27.766 1.787 -2.521 1 90 201 THR A O 1
ATOM 1595 N N . GLY A 1 202 ? 29.797 2.031 -3.305 1 87.44 202 GLY A N 1
ATOM 1596 C CA . GLY A 1 202 ? 30.344 2.08 -1.957 1 87.44 202 GLY A CA 1
ATOM 1597 C C . GLY A 1 202 ? 30.75 0.717 -1.432 1 87.44 202 GLY A C 1
ATOM 1598 O O . GLY A 1 202 ? 30.375 -0.312 -1.996 1 87.44 202 GLY A O 1
ATOM 1599 N N . LYS A 1 203 ? 31.422 0.772 -0.306 1 83 203 LYS A N 1
ATOM 1600 C CA . LYS A 1 203 ? 31.984 -0.427 0.314 1 83 203 LYS A CA 1
ATOM 1601 C C . LYS A 1 203 ? 30.875 -1.382 0.752 1 83 203 LYS A C 1
ATOM 1603 O O . LYS A 1 203 ? 31 -2.6 0.616 1 83 203 LYS A O 1
ATOM 1608 N N . SER A 1 204 ? 29.859 -0.852 1.204 1 79.5 204 SER A N 1
ATOM 1609 C CA . SER A 1 204 ? 28.734 -1.645 1.713 1 79.5 204 SER A CA 1
ATOM 1610 C C . SER A 1 204 ? 28.109 -2.482 0.608 1 79.5 204 SER A C 1
ATOM 1612 O O . SER A 1 204 ? 27.5 -3.521 0.879 1 79.5 204 SER A O 1
ATOM 1614 N N . ASN A 1 205 ? 28.25 -2.072 -0.624 1 80.75 205 ASN A N 1
ATOM 1615 C CA . ASN A 1 205 ? 27.672 -2.781 -1.758 1 80.75 205 ASN A CA 1
ATOM 1616 C C . ASN A 1 205 ? 28.734 -3.572 -2.525 1 80.75 205 ASN A C 1
ATOM 1618 O O . ASN A 1 205 ? 28.453 -4.09 -3.609 1 80.75 205 ASN A O 1
ATOM 1622 N N . GLY A 1 206 ? 29.938 -3.572 -2.008 1 79.44 206 GLY A N 1
ATOM 1623 C CA . GLY A 1 206 ? 31.016 -4.312 -2.645 1 79.44 206 GLY A CA 1
ATOM 1624 C C . GLY A 1 206 ? 31.547 -3.635 -3.889 1 79.44 206 GLY A C 1
ATOM 1625 O O . GLY A 1 206 ? 32.125 -4.289 -4.758 1 79.44 206 GLY A O 1
ATOM 1626 N N . SER A 1 207 ? 31.359 -2.375 -4.008 1 84.38 207 SER A N 1
ATOM 1627 C CA . SER A 1 207 ? 31.781 -1.624 -5.184 1 84.38 207 SER A CA 1
ATOM 1628 C C . SER A 1 207 ? 33.219 -1.115 -5.02 1 84.38 207 SER A C 1
ATOM 1630 O O . SER A 1 207 ? 33.688 -0.893 -3.898 1 84.38 207 SER A O 1
ATOM 1632 N N . LYS A 1 208 ? 33.938 -1.001 -6.16 1 86.31 208 LYS A N 1
ATOM 1633 C CA . LYS A 1 208 ? 35.25 -0.388 -6.164 1 86.31 208 LYS A CA 1
ATOM 1634 C C . LYS A 1 208 ? 35.156 1.126 -5.996 1 86.31 208 LYS A C 1
ATOM 1636 O O . LYS A 1 208 ? 36.094 1.767 -5.547 1 86.31 208 LYS A O 1
ATOM 1641 N N . VAL A 1 209 ? 34.031 1.646 -6.43 1 91.38 209 VAL A N 1
ATOM 1642 C CA . VAL A 1 209 ? 33.781 3.078 -6.293 1 91.38 209 VAL A CA 1
ATOM 1643 C C . VAL A 1 209 ? 33.406 3.402 -4.848 1 91.38 209 VAL A C 1
ATOM 1645 O O . VAL A 1 209 ? 32.5 2.812 -4.285 1 91.38 209 VAL A O 1
ATOM 1648 N N . LYS A 1 210 ? 34.062 4.371 -4.23 1 90.94 210 LYS A N 1
ATOM 1649 C CA . LYS A 1 210 ? 33.938 4.617 -2.797 1 90.94 210 LYS A CA 1
ATOM 1650 C C . LYS A 1 210 ? 32.656 5.371 -2.463 1 90.94 210 LYS A C 1
ATOM 1652 O O . LYS A 1 210 ? 32.094 5.203 -1.376 1 90.94 210 LYS A O 1
ATOM 1657 N N . PHE A 1 211 ? 32.25 6.25 -3.379 1 94.12 211 PHE A N 1
ATOM 1658 C CA . PHE A 1 211 ? 31.031 6.992 -3.119 1 94.12 211 PHE A CA 1
ATOM 1659 C C . PHE A 1 211 ? 29.844 6.047 -2.979 1 94.12 211 PHE A C 1
ATOM 1661 O O . PHE A 1 211 ? 29.797 5.008 -3.639 1 94.12 211 PHE A O 1
ATOM 1668 N N . SER A 1 212 ? 28.938 6.426 -2.193 1 92.31 212 SER A N 1
ATOM 1669 C CA . SER A 1 212 ? 27.859 5.52 -1.801 1 92.31 212 SER A CA 1
ATOM 1670 C C . SER A 1 212 ? 26.781 5.434 -2.875 1 92.31 212 SER A C 1
ATOM 1672 O O . SER A 1 212 ? 26.266 4.352 -3.166 1 92.31 212 SER A O 1
ATOM 1674 N N . ARG A 1 213 ? 26.359 6.711 -3.406 1 94.5 213 ARG A N 1
ATOM 1675 C CA . ARG A 1 213 ? 25.25 6.699 -4.367 1 94.5 213 ARG A CA 1
ATOM 1676 C C . ARG A 1 213 ? 25.375 7.863 -5.344 1 94.5 213 ARG A C 1
ATOM 1678 O O . ARG A 1 213 ? 25.938 8.906 -5.012 1 94.5 213 ARG A O 1
ATOM 1685 N N . PHE A 1 214 ? 24.797 7.633 -6.441 1 96.12 214 PHE A N 1
ATOM 1686 C CA . PHE A 1 214 ? 24.594 8.672 -7.441 1 96.12 214 PHE A CA 1
ATOM 1687 C C . PHE A 1 214 ? 23.094 8.914 -7.656 1 96.12 214 PHE A C 1
ATOM 1689 O O . PHE A 1 214 ? 22.359 7.988 -7.984 1 96.12 214 PHE A O 1
ATOM 1696 N N . ILE A 1 215 ? 22.703 10.172 -7.484 1 96.75 215 ILE A N 1
ATOM 1697 C CA . ILE A 1 215 ? 21.297 10.547 -7.457 1 96.75 215 ILE A CA 1
ATOM 1698 C C . ILE A 1 215 ? 21.016 11.609 -8.516 1 96.75 215 ILE A C 1
ATOM 1700 O O . ILE A 1 215 ? 21.797 12.562 -8.664 1 96.75 215 ILE A O 1
ATOM 1704 N N . ILE A 1 216 ? 20.047 11.414 -9.305 1 97.12 216 ILE A N 1
ATOM 1705 C CA . ILE A 1 216 ? 19.578 12.508 -10.148 1 97.12 216 ILE A CA 1
ATOM 1706 C C . ILE A 1 216 ? 18.469 13.281 -9.438 1 97.12 216 ILE A C 1
ATOM 1708 O O . ILE A 1 216 ? 17.656 12.688 -8.719 1 97.12 216 ILE A O 1
ATOM 1712 N N . TYR A 1 217 ? 18.453 14.562 -9.578 1 97.38 217 TYR A N 1
ATOM 1713 C CA . TYR A 1 217 ? 17.375 15.336 -8.961 1 97.38 217 TYR A CA 1
ATOM 1714 C C . TYR A 1 217 ? 16.938 16.469 -9.875 1 97.38 217 TYR A C 1
ATOM 1716 O O . TYR A 1 217 ? 17.703 16.922 -10.727 1 97.38 217 TYR A O 1
ATOM 1724 N N . GLU A 1 218 ? 15.68 16.891 -9.781 1 96.81 218 GLU A N 1
ATOM 1725 C CA . GLU A 1 218 ? 15.109 17.938 -10.625 1 96.81 218 GLU A CA 1
ATOM 1726 C C . GLU A 1 218 ? 15.875 19.25 -10.469 1 96.81 218 GLU A C 1
ATOM 1728 O O . GLU A 1 218 ? 16.141 19.688 -9.352 1 96.81 218 GLU A O 1
ATOM 1733 N N . ALA A 1 219 ? 16.188 19.844 -11.617 1 96 219 ALA A N 1
ATOM 1734 C CA . ALA A 1 219 ? 16.891 21.125 -11.594 1 96 219 ALA A CA 1
ATOM 1735 C C . ALA A 1 219 ? 15.992 22.234 -11.078 1 96 219 ALA A C 1
ATOM 1737 O O . ALA A 1 219 ? 16.453 23.125 -10.352 1 96 219 ALA A O 1
ATOM 1738 N N . HIS A 1 220 ? 14.758 22.188 -11.5 1 92.31 220 HIS A N 1
ATOM 1739 C CA . HIS A 1 220 ? 13.766 23.172 -11.094 1 92.31 220 HIS A CA 1
ATOM 1740 C C . HIS A 1 220 ? 12.492 22.5 -10.594 1 92.31 220 HIS A C 1
ATOM 1742 O O . HIS A 1 220 ? 12.055 21.484 -11.156 1 92.31 220 HIS A O 1
ATOM 1748 N N . ALA A 1 221 ? 12.023 23.141 -9.594 1 83.31 221 ALA A N 1
ATOM 1749 C CA . ALA A 1 221 ? 10.789 22.594 -9.039 1 83.31 221 ALA A CA 1
ATOM 1750 C C . ALA A 1 221 ? 9.633 22.766 -10.023 1 83.31 221 ALA A C 1
ATOM 1752 O O . ALA A 1 221 ? 9.461 23.828 -10.617 1 83.31 221 ALA A O 1
ATOM 1753 N N . GLU A 1 222 ? 8.891 21.797 -10.305 1 79.56 222 GLU A N 1
ATOM 1754 C CA . GLU A 1 222 ? 7.605 21.797 -10.992 1 79.56 222 GLU A CA 1
ATOM 1755 C C . GLU A 1 222 ? 7.77 22.188 -12.461 1 79.56 222 GLU A C 1
ATOM 1757 O O . GLU A 1 222 ? 6.816 22.641 -13.102 1 79.56 222 GLU A O 1
ATOM 1762 N N . LYS A 1 223 ? 8.992 22.141 -12.922 1 85.31 223 LYS A N 1
ATOM 1763 C CA . LYS A 1 223 ? 9.195 22.391 -14.344 1 85.31 223 LYS A CA 1
ATOM 1764 C C . LYS A 1 223 ? 8.664 21.234 -15.188 1 85.31 223 LYS A C 1
ATOM 1766 O O . LYS A 1 223 ? 8.023 21.469 -16.219 1 85.31 223 LYS A O 1
ATOM 1771 N N . ILE A 1 224 ? 8.922 20.125 -14.75 1 89.56 224 ILE A N 1
ATOM 1772 C CA . ILE A 1 224 ? 8.422 18.938 -15.43 1 89.56 224 ILE A CA 1
ATOM 1773 C C . ILE A 1 224 ? 7 18.641 -14.961 1 89.56 224 ILE A C 1
ATOM 1775 O O . ILE A 1 224 ? 6.738 18.547 -13.758 1 89.56 224 ILE A O 1
ATOM 1779 N N . SER A 1 225 ? 6.125 18.5 -15.906 1 91.25 225 SER A N 1
ATOM 1780 C CA . SER A 1 225 ? 4.746 18.203 -15.547 1 91.25 225 SER A CA 1
ATOM 1781 C C . SER A 1 225 ? 4.641 16.844 -14.844 1 91.25 225 SER A C 1
ATOM 1783 O O . SER A 1 225 ? 5.465 15.961 -15.07 1 91.25 225 SER A O 1
ATOM 1785 N N . PRO A 1 226 ? 3.621 16.703 -14.008 1 90 226 PRO A N 1
ATOM 1786 C CA . PRO A 1 226 ? 3.473 15.445 -13.289 1 90 226 PRO A CA 1
ATOM 1787 C C . PRO A 1 226 ? 3.377 14.234 -14.219 1 90 226 PRO A C 1
ATOM 1789 O O . PRO A 1 226 ? 3.963 13.188 -13.938 1 90 226 PRO A O 1
ATOM 1792 N N . HIS A 1 227 ? 2.686 14.422 -15.297 1 87.19 227 HIS A N 1
ATOM 1793 C CA . HIS A 1 227 ? 2.533 13.305 -16.234 1 87.19 227 HIS A CA 1
ATOM 1794 C C . HIS A 1 227 ? 3.852 12.992 -16.938 1 87.19 227 HIS A C 1
ATOM 1796 O O . HIS A 1 227 ? 4.188 11.82 -17.125 1 87.19 227 HIS A O 1
ATOM 1802 N N . ALA A 1 228 ? 4.559 14.023 -17.297 1 89.62 228 ALA A N 1
ATOM 1803 C CA . ALA A 1 228 ? 5.871 13.836 -17.906 1 89.62 228 ALA A CA 1
ATOM 1804 C C . ALA A 1 228 ? 6.859 13.227 -16.922 1 89.62 228 ALA A C 1
ATOM 1806 O O . ALA A 1 228 ? 7.715 12.422 -17.297 1 89.62 228 ALA A O 1
ATOM 1807 N N . LEU A 1 229 ? 6.723 13.625 -15.727 1 91.81 229 LEU A N 1
ATOM 1808 C CA . LEU A 1 229 ? 7.582 13.078 -14.688 1 91.81 229 LEU A CA 1
ATOM 1809 C C . LEU A 1 229 ? 7.297 11.594 -14.477 1 91.81 229 LEU A C 1
ATOM 1811 O O . LEU A 1 229 ? 8.227 10.797 -14.297 1 91.81 229 LEU A O 1
ATOM 1815 N N . MET A 1 230 ? 6.074 11.25 -14.5 1 90.62 230 MET A N 1
ATOM 1816 C CA . MET A 1 230 ? 5.676 9.852 -14.336 1 90.62 230 MET A CA 1
ATOM 1817 C C . MET A 1 230 ? 6.219 8.992 -15.469 1 90.62 230 MET A C 1
ATOM 1819 O O . MET A 1 230 ? 6.887 7.984 -15.227 1 90.62 230 MET A O 1
ATOM 1823 N N . ASP A 1 231 ? 5.977 9.359 -16.672 1 90.19 231 ASP A N 1
ATOM 1824 C CA . ASP A 1 231 ? 6.461 8.625 -17.828 1 90.19 231 ASP A CA 1
ATOM 1825 C C . ASP A 1 231 ? 7.984 8.633 -17.891 1 90.19 231 ASP A C 1
ATOM 1827 O O . ASP A 1 231 ? 8.602 7.602 -18.188 1 90.19 231 ASP A O 1
ATOM 1831 N N . GLY A 1 232 ? 8.5 9.781 -17.625 1 90.94 232 GLY A N 1
ATOM 1832 C CA . GLY A 1 232 ? 9.938 9.953 -17.688 1 90.94 232 GLY A CA 1
ATOM 1833 C C . GLY A 1 232 ? 10.688 9.117 -16.656 1 90.94 232 GLY A C 1
ATOM 1834 O O . GLY A 1 232 ? 11.719 8.523 -16.969 1 90.94 232 GLY A O 1
ATOM 1835 N N . THR A 1 233 ? 10.203 9.102 -15.445 1 91.06 233 THR A N 1
ATOM 1836 C CA . THR A 1 233 ? 10.859 8.328 -14.391 1 91.06 233 THR A CA 1
ATOM 1837 C C . THR A 1 233 ? 10.867 6.844 -14.734 1 91.06 233 THR A C 1
ATOM 1839 O O . THR A 1 233 ? 11.883 6.164 -14.555 1 91.06 233 THR A O 1
ATOM 1842 N N . LYS A 1 234 ? 9.758 6.344 -15.18 1 88.31 234 LYS A N 1
ATOM 1843 C CA . LYS A 1 234 ? 9.711 4.953 -15.625 1 88.31 234 LYS A CA 1
ATOM 1844 C C . LYS A 1 234 ? 10.75 4.684 -16.703 1 88.31 234 LYS A C 1
ATOM 1846 O O . LYS A 1 234 ? 11.484 3.695 -16.641 1 88.31 234 LYS A O 1
ATOM 1851 N N . LYS A 1 235 ? 10.797 5.531 -17.656 1 90.88 235 LYS A N 1
ATOM 1852 C CA . LYS A 1 235 ? 11.734 5.391 -18.781 1 90.88 235 LYS A CA 1
ATOM 1853 C C . LYS A 1 235 ? 13.18 5.426 -18.281 1 90.88 235 LYS A C 1
ATOM 1855 O O . LYS A 1 235 ? 14.023 4.668 -18.766 1 90.88 235 LYS A O 1
ATOM 1860 N N . ILE A 1 236 ? 13.484 6.277 -17.375 1 93.38 236 ILE A N 1
ATOM 1861 C CA . ILE A 1 236 ? 14.828 6.422 -16.828 1 93.38 236 ILE A CA 1
ATOM 1862 C C . ILE A 1 236 ? 15.273 5.105 -16.203 1 93.38 236 ILE A C 1
ATOM 1864 O O . ILE A 1 236 ? 16.359 4.598 -16.5 1 93.38 236 ILE A O 1
ATOM 1868 N N . TYR A 1 237 ? 14.477 4.551 -15.414 1 90.31 237 TYR A N 1
ATOM 1869 C CA . TYR A 1 237 ? 14.883 3.35 -14.688 1 90.31 237 TYR A CA 1
ATOM 1870 C C . TYR A 1 237 ? 14.883 2.133 -15.609 1 90.31 237 TYR A C 1
ATOM 1872 O O . TYR A 1 237 ? 15.688 1.214 -15.43 1 90.31 237 TYR A O 1
ATOM 1880 N N . GLU A 1 238 ? 14 2.092 -16.578 1 87.25 238 GLU A N 1
ATOM 1881 C CA . GLU A 1 238 ? 14.086 1.045 -17.594 1 87.25 238 GLU A CA 1
ATOM 1882 C C . GLU A 1 238 ? 15.383 1.152 -18.391 1 87.25 238 GLU A C 1
ATOM 1884 O O . GLU A 1 238 ? 16.016 0.14 -18.703 1 87.25 238 GLU A O 1
ATOM 1889 N N . THR A 1 239 ? 15.734 2.367 -18.703 1 91.56 239 THR A N 1
ATOM 1890 C CA . THR A 1 239 ? 16.922 2.627 -19.516 1 91.56 239 THR A CA 1
ATOM 1891 C C . THR A 1 239 ? 18.188 2.254 -18.734 1 91.56 239 THR A C 1
ATOM 1893 O O . THR A 1 239 ? 19.078 1.595 -19.281 1 91.56 239 THR A O 1
ATOM 1896 N N . VAL A 1 240 ? 18.281 2.688 -17.5 1 91.75 240 VAL A N 1
ATOM 1897 C CA . VAL A 1 240 ? 19.484 2.375 -16.719 1 91.75 240 VAL A CA 1
ATOM 1898 C C . VAL A 1 240 ? 19.594 0.862 -16.547 1 91.75 240 VAL A C 1
ATOM 1900 O O . VAL A 1 240 ? 20.703 0.31 -16.594 1 91.75 240 VAL A O 1
ATOM 1903 N N . ARG A 1 241 ? 18.5 0.246 -16.328 1 87.31 241 ARG A N 1
ATOM 1904 C CA . ARG A 1 241 ? 18.516 -1.21 -16.234 1 87.31 241 ARG A CA 1
ATOM 1905 C C . ARG A 1 241 ? 19.062 -1.84 -17.5 1 87.31 241 ARG A C 1
ATOM 1907 O O . ARG A 1 241 ? 19.875 -2.77 -17.453 1 87.31 241 ARG A O 1
ATOM 1914 N N . LYS A 1 242 ? 18.578 -1.383 -18.609 1 88.25 242 LYS A N 1
ATOM 1915 C CA . LYS A 1 242 ? 19.031 -1.895 -19.906 1 88.25 242 LYS A CA 1
ATOM 1916 C C . LYS A 1 242 ? 20.516 -1.657 -20.109 1 88.25 242 LYS A C 1
ATOM 1918 O O . LYS A 1 242 ? 21.234 -2.537 -20.594 1 88.25 242 LYS A O 1
ATOM 1923 N N . ILE A 1 243 ? 20.938 -0.481 -19.766 1 91.38 243 ILE A N 1
ATOM 1924 C CA . ILE A 1 243 ? 22.344 -0.112 -19.922 1 91.38 243 ILE A CA 1
ATOM 1925 C C . ILE A 1 243 ? 23.219 -1.026 -19.078 1 91.38 243 ILE A C 1
ATOM 1927 O O . ILE A 1 243 ? 24.25 -1.524 -19.531 1 91.38 243 ILE A O 1
ATOM 1931 N N . LEU A 1 244 ? 22.828 -1.247 -17.859 1 88.38 244 LEU A N 1
ATOM 1932 C CA . LEU A 1 244 ? 23.594 -2.082 -16.953 1 88.38 244 LEU A CA 1
ATOM 1933 C C . LEU A 1 244 ? 23.578 -3.539 -17.406 1 88.38 244 LEU A C 1
ATOM 1935 O O . LEU A 1 244 ? 24.594 -4.234 -17.297 1 88.38 244 LEU A O 1
ATOM 1939 N N . ALA A 1 245 ? 22.453 -3.967 -17.891 1 84.25 245 ALA A N 1
ATOM 1940 C CA . ALA A 1 245 ? 22.312 -5.344 -18.359 1 84.25 245 ALA A CA 1
ATOM 1941 C C . ALA A 1 245 ? 23.172 -5.594 -19.594 1 84.25 245 ALA A C 1
ATOM 1943 O O . ALA A 1 245 ? 23.625 -6.715 -19.828 1 84.25 245 ALA A O 1
ATOM 1944 N N . SER A 1 246 ? 23.328 -4.609 -20.391 1 85.44 246 SER A N 1
ATOM 1945 C CA . SER A 1 246 ? 24.094 -4.727 -21.625 1 85.44 246 SER A CA 1
ATOM 1946 C C . SER A 1 246 ? 25.594 -4.5 -21.375 1 85.44 246 SER A C 1
ATOM 1948 O O . SER A 1 246 ? 26.406 -4.762 -22.266 1 85.44 246 SER A O 1
ATOM 1950 N N . GLY A 1 247 ? 25.75 -4.031 -20.25 1 78.12 247 GLY A N 1
ATOM 1951 C CA . GLY A 1 247 ? 27.141 -3.727 -19.953 1 78.12 247 GLY A CA 1
ATOM 1952 C C . GLY A 1 247 ? 27.891 -4.902 -19.359 1 78.12 247 GLY A C 1
ATOM 1953 O O . GLY A 1 247 ? 27.609 -6.055 -19.688 1 78.12 247 GLY A O 1
ATOM 1954 N N . LYS A 1 248 ? 28.891 -4.582 -18.578 1 69.19 248 LYS A N 1
ATOM 1955 C CA . LYS A 1 248 ? 29.766 -5.562 -17.938 1 69.19 248 LYS A CA 1
ATOM 1956 C C . LYS A 1 248 ? 28.969 -6.469 -17 1 69.19 248 LYS A C 1
ATOM 1958 O O . LYS A 1 248 ? 28.172 -5.988 -16.203 1 69.19 248 LYS A O 1
ATOM 1963 N N . GLY A 1 249 ? 29.125 -7.727 -17.016 1 66.12 249 GLY A N 1
ATOM 1964 C CA . GLY A 1 249 ? 28.5 -8.68 -16.109 1 66.12 249 GLY A CA 1
ATOM 1965 C C . GLY A 1 249 ? 27.125 -9.125 -16.562 1 66.12 249 GLY A C 1
ATOM 1966 O O . GLY A 1 249 ? 26.562 -10.078 -16.016 1 66.12 249 GLY A O 1
ATOM 1967 N N . GLY A 1 250 ? 26.594 -8.391 -17.625 1 65.06 250 GLY A N 1
ATOM 1968 C CA . GLY A 1 250 ? 25.297 -8.773 -18.156 1 65.06 250 GLY A CA 1
ATOM 1969 C C . GLY A 1 250 ? 24.188 -8.664 -17.125 1 65.06 250 GLY A C 1
ATOM 1970 O O . GLY A 1 250 ? 24.188 -7.754 -16.297 1 65.06 250 GLY A O 1
ATOM 1971 N N . GLU A 1 251 ? 23.141 -9.469 -17.234 1 62.69 251 GLU A N 1
ATOM 1972 C CA . GLU A 1 251 ? 21.969 -9.477 -16.359 1 62.69 251 GLU A CA 1
ATOM 1973 C C . GLU A 1 251 ? 22.359 -9.766 -14.914 1 62.69 251 GLU A C 1
ATOM 1975 O O . GLU A 1 251 ? 21.703 -9.305 -13.984 1 62.69 251 GLU A O 1
ATOM 1980 N N . ALA A 1 252 ? 23.297 -10.492 -14.812 1 58 252 ALA A N 1
ATOM 1981 C CA . ALA A 1 252 ? 23.75 -10.859 -13.477 1 58 252 ALA A CA 1
ATOM 1982 C C . ALA A 1 252 ? 24.188 -9.633 -12.688 1 58 252 ALA A C 1
ATOM 1984 O O . ALA A 1 252 ? 24.141 -9.633 -11.453 1 58 252 ALA A O 1
ATOM 1985 N N . GLY A 1 253 ? 24.469 -8.75 -13.477 1 56.06 253 GLY A N 1
ATOM 1986 C CA . GLY A 1 253 ? 24.922 -7.523 -12.852 1 56.06 253 GLY A CA 1
ATOM 1987 C C . GLY A 1 253 ? 23.797 -6.688 -12.281 1 56.06 253 GLY A C 1
ATOM 1988 O O . GLY A 1 253 ? 24.031 -5.727 -11.547 1 56.06 253 GLY A O 1
ATOM 1989 N N . LEU A 1 254 ? 22.578 -6.996 -12.727 1 62.16 254 LEU A N 1
ATOM 1990 C CA . LEU A 1 254 ? 21.453 -6.184 -12.312 1 62.16 254 LEU A CA 1
ATOM 1991 C C . LEU A 1 254 ? 21.047 -6.5 -10.875 1 62.16 254 LEU A C 1
ATOM 1993 O O . LEU A 1 254 ? 19.922 -6.215 -10.461 1 62.16 254 LEU A O 1
ATOM 1997 N N . ARG A 1 255 ? 22.078 -6.695 -10.047 1 56.09 255 ARG A N 1
ATOM 1998 C CA . ARG A 1 255 ? 21.719 -7.035 -8.672 1 56.09 255 ARG A CA 1
ATOM 1999 C C . ARG A 1 255 ? 20.766 -5.996 -8.086 1 56.09 255 ARG A C 1
ATOM 2001 O O . ARG A 1 255 ? 21.125 -4.816 -7.984 1 56.09 255 ARG A O 1
ATOM 2008 N N . PRO A 1 256 ? 19.469 -6.352 -8.312 1 54.31 256 PRO A N 1
ATOM 2009 C CA . PRO A 1 256 ? 18.625 -5.324 -7.707 1 54.31 256 PRO A CA 1
ATOM 2010 C C . PRO A 1 256 ? 18.891 -5.129 -6.219 1 54.31 256 PRO A C 1
ATOM 2012 O O . PRO A 1 256 ? 19.078 -6.105 -5.488 1 54.31 256 PRO A O 1
ATOM 2015 N N . SER A 1 257 ? 19.656 -4.125 -5.859 1 55.75 257 SER A N 1
ATOM 2016 C CA . SER A 1 257 ? 19.734 -3.775 -4.445 1 55.75 257 SER A CA 1
ATOM 2017 C C . SER A 1 257 ? 18.359 -3.379 -3.912 1 55.75 257 SER A C 1
ATOM 2019 O O . SER A 1 257 ? 17.406 -3.238 -4.68 1 55.75 257 SER A O 1
ATOM 2021 N N . HIS A 1 258 ? 18.141 -3.379 -2.584 1 57.94 258 HIS A N 1
ATOM 2022 C CA . HIS A 1 258 ? 16.906 -2.961 -1.909 1 57.94 258 HIS A CA 1
ATOM 2023 C C . HIS A 1 258 ? 16.375 -1.655 -2.49 1 57.94 258 HIS A C 1
ATOM 2025 O O . HIS A 1 258 ? 15.172 -1.402 -2.459 1 57.94 258 HIS A O 1
ATOM 2031 N N . SER A 1 259 ? 17.375 -0.964 -3.08 1 62.5 259 SER A N 1
ATOM 2032 C CA . SER A 1 259 ? 16.875 0.379 -3.355 1 62.5 259 SER A CA 1
ATOM 2033 C C . SER A 1 259 ? 17.297 0.853 -4.742 1 62.5 259 SER A C 1
ATOM 2035 O O . SER A 1 259 ? 16.969 1.966 -5.152 1 62.5 259 SER A O 1
ATOM 2037 N N . GLY A 1 260 ? 18.047 -0.053 -5.484 1 72.56 260 GLY A N 1
ATOM 2038 C CA . GLY A 1 260 ? 18.516 0.469 -6.758 1 72.56 260 GLY A CA 1
ATOM 2039 C C . GLY A 1 260 ? 19.453 -0.484 -7.488 1 72.56 260 GLY A C 1
ATOM 2040 O O . GLY A 1 260 ? 19.375 -1.7 -7.305 1 72.56 260 GLY A O 1
ATOM 2041 N N . PHE A 1 261 ? 20.281 0.081 -8.398 1 83.56 261 PHE A N 1
ATOM 2042 C CA . PHE A 1 261 ? 21.172 -0.699 -9.266 1 83.56 261 PHE A CA 1
ATOM 2043 C C . PHE A 1 261 ? 22.625 -0.536 -8.844 1 83.56 261 PHE A C 1
ATOM 2045 O O . PHE A 1 261 ? 23.062 0.578 -8.562 1 83.56 261 PHE A O 1
ATOM 2052 N N . ILE A 1 262 ? 23.344 -1.617 -8.758 1 84.88 262 ILE A N 1
ATOM 2053 C CA . ILE A 1 262 ? 24.766 -1.6 -8.43 1 84.88 262 ILE A CA 1
ATOM 2054 C C . ILE A 1 262 ? 25.594 -1.839 -9.695 1 84.88 262 ILE A C 1
ATOM 2056 O O . ILE A 1 262 ? 25.703 -2.975 -10.156 1 84.88 262 ILE A O 1
ATOM 2060 N N . PRO A 1 263 ? 26.219 -0.812 -10.172 1 86.38 263 PRO A N 1
ATOM 2061 C CA . PRO A 1 263 ? 27.016 -0.964 -11.391 1 86.38 263 PRO A CA 1
ATOM 2062 C C . PRO A 1 263 ? 28.375 -1.61 -11.125 1 86.38 263 PRO A C 1
ATOM 2064 O O . PR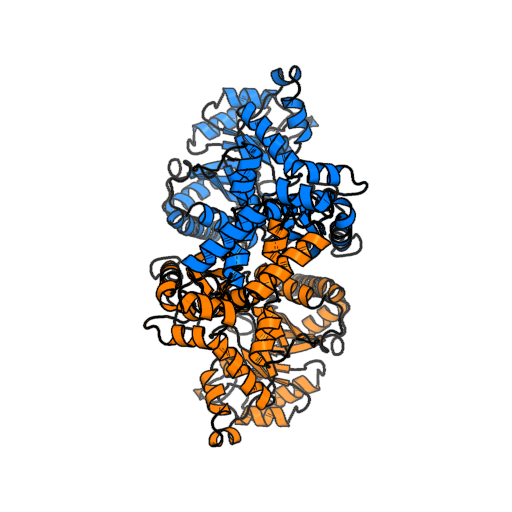O A 1 263 ? 28.938 -1.465 -10.031 1 86.38 263 PRO A O 1
ATOM 2067 N N . LEU A 1 264 ? 28.859 -2.355 -12.102 1 86.5 264 LEU A N 1
ATOM 2068 C CA . LEU A 1 264 ? 30.234 -2.828 -12.055 1 86.5 264 LEU A CA 1
ATOM 2069 C C . LEU A 1 264 ? 31.188 -1.767 -12.594 1 86.5 264 LEU A C 1
ATOM 2071 O O . LEU A 1 264 ? 31.922 -2.012 -13.555 1 86.5 264 LEU A O 1
ATOM 2075 N N . ALA A 1 265 ? 31.25 -0.645 -11.922 1 88.81 265 ALA A N 1
ATOM 2076 C CA . ALA A 1 265 ? 32.094 0.483 -12.328 1 88.81 265 ALA A CA 1
ATOM 2077 C C . ALA A 1 265 ? 33.438 0.463 -11.602 1 88.81 265 ALA A C 1
ATOM 2079 O O . ALA A 1 265 ? 33.5 0.127 -10.414 1 88.81 265 ALA A O 1
ATOM 2080 N N . GLU A 1 266 ? 34.438 0.87 -12.305 1 88.56 266 GLU A N 1
ATOM 2081 C CA . GLU A 1 266 ? 35.781 0.86 -11.742 1 88.56 266 GLU A CA 1
ATOM 2082 C C . GLU A 1 266 ? 36.125 2.197 -11.086 1 88.56 266 GLU A C 1
ATOM 2084 O O . GLU A 1 266 ? 37 2.273 -10.234 1 88.56 266 GLU A O 1
ATOM 2089 N N . ASN A 1 267 ? 35.469 3.201 -11.539 1 90.88 267 ASN A N 1
ATOM 2090 C CA . ASN A 1 267 ? 35.75 4.535 -11.016 1 90.88 267 ASN A CA 1
ATOM 2091 C C . ASN A 1 267 ? 34.5 5.434 -11.148 1 90.88 267 ASN A C 1
ATOM 2093 O O . ASN A 1 267 ? 33.5 5.039 -11.75 1 90.88 267 ASN A O 1
ATOM 2097 N N . ILE A 1 268 ? 34.625 6.648 -10.656 1 93.31 268 ILE A N 1
ATOM 2098 C CA . ILE A 1 268 ? 33.531 7.613 -10.578 1 93.31 268 ILE A CA 1
ATOM 2099 C C . ILE A 1 268 ? 33.125 8.031 -11.992 1 93.31 268 ILE A C 1
ATOM 2101 O O . ILE A 1 268 ? 31.938 8.211 -12.266 1 93.31 268 ILE A O 1
ATOM 2105 N N . ASN A 1 269 ? 34.062 8.156 -12.875 1 93.88 269 ASN A N 1
ATOM 2106 C CA . ASN A 1 269 ? 33.781 8.609 -14.227 1 93.88 269 ASN A CA 1
ATOM 2107 C C . ASN A 1 269 ? 32.906 7.602 -14.984 1 93.88 269 ASN A C 1
ATOM 2109 O O . ASN A 1 269 ? 32.062 7.992 -15.797 1 93.88 269 ASN A O 1
ATOM 2113 N N . GLU A 1 270 ? 33.094 6.406 -14.711 1 93.62 270 GLU A N 1
ATOM 2114 C CA . GLU A 1 270 ? 32.25 5.379 -15.328 1 93.62 270 GLU A CA 1
ATOM 2115 C C . GLU A 1 270 ? 30.812 5.469 -14.836 1 93.62 270 GLU A C 1
ATOM 2117 O O . GLU A 1 270 ? 29.875 5.273 -15.609 1 93.62 270 GLU A O 1
ATOM 2122 N N . CYS A 1 271 ? 30.688 5.719 -13.531 1 94.38 271 CYS A N 1
ATOM 2123 C CA . CYS A 1 271 ? 29.359 5.906 -12.977 1 94.38 271 CYS A CA 1
ATOM 2124 C C . CYS A 1 271 ? 28.656 7.102 -13.617 1 94.38 271 CYS A C 1
ATOM 2126 O O . CYS A 1 271 ? 27.484 7.016 -13.992 1 94.38 271 CYS A O 1
ATOM 2128 N N . LEU A 1 272 ? 29.406 8.18 -13.781 1 97.12 272 LEU A N 1
ATOM 2129 C CA . LEU A 1 272 ? 28.844 9.391 -14.375 1 97.12 272 LEU A CA 1
ATOM 2130 C C . LEU A 1 272 ? 28.484 9.164 -15.836 1 97.12 272 LEU A C 1
ATOM 2132 O O . LEU A 1 272 ? 27.484 9.688 -16.328 1 97.12 272 LEU A O 1
ATOM 2136 N N . LYS A 1 273 ? 29.266 8.359 -16.5 1 96.12 273 LYS A N 1
ATOM 2137 C CA . LYS A 1 273 ? 28.969 8.047 -17.891 1 96.12 273 LYS A CA 1
ATOM 2138 C C . LYS A 1 273 ? 27.656 7.266 -18.016 1 96.12 273 LYS A C 1
ATOM 2140 O O . LYS A 1 273 ? 26.875 7.512 -18.938 1 96.12 273 LYS A O 1
ATOM 2145 N N . ILE A 1 274 ? 27.422 6.336 -17.125 1 94.38 274 ILE A N 1
ATOM 2146 C CA . ILE A 1 274 ? 26.188 5.574 -17.094 1 94.38 274 ILE A CA 1
ATOM 2147 C C . ILE A 1 274 ? 25 6.523 -16.922 1 94.38 274 ILE A C 1
ATOM 2149 O O . ILE A 1 274 ? 23.984 6.383 -17.594 1 94.38 274 ILE A O 1
ATOM 2153 N N . ILE A 1 275 ? 25.172 7.484 -16.062 1 97.19 275 ILE A N 1
ATOM 2154 C CA . ILE A 1 275 ? 24.094 8.445 -15.789 1 97.19 275 ILE A CA 1
ATOM 2155 C C . ILE A 1 275 ? 23.859 9.305 -17.016 1 97.19 275 ILE A C 1
ATOM 2157 O O . ILE A 1 275 ? 22.703 9.523 -17.422 1 97.19 275 ILE A O 1
ATOM 2161 N N . GLU A 1 276 ? 24.938 9.812 -17.625 1 97.69 276 GLU A N 1
ATOM 2162 C CA . GLU A 1 276 ? 24.828 10.625 -18.828 1 97.69 276 GLU A CA 1
ATOM 2163 C C . GLU A 1 276 ? 24.094 9.867 -19.938 1 97.69 276 GLU A C 1
ATOM 2165 O O . GLU A 1 276 ? 23.203 10.414 -20.578 1 97.69 276 GLU A O 1
ATOM 2170 N N . ASP A 1 277 ? 24.5 8.625 -20.125 1 96.88 277 ASP A N 1
ATOM 2171 C CA . ASP A 1 277 ? 23.875 7.801 -21.156 1 96.88 277 ASP A CA 1
ATOM 2172 C C . ASP A 1 277 ? 22.406 7.551 -20.844 1 96.88 277 ASP A C 1
ATOM 2174 O O . ASP A 1 277 ? 21.562 7.586 -21.75 1 96.88 277 ASP A O 1
ATOM 2178 N N . THR A 1 278 ? 22.109 7.254 -19.594 1 96.06 278 THR A N 1
ATOM 2179 C CA . THR A 1 278 ? 20.75 7.008 -19.156 1 96.06 278 THR A CA 1
ATOM 2180 C C . THR A 1 278 ? 19.859 8.211 -19.438 1 96.06 278 THR A C 1
ATOM 2182 O O . THR A 1 278 ? 18.766 8.07 -20.016 1 96.06 278 THR A O 1
ATOM 2185 N N . MET A 1 279 ? 20.312 9.383 -19.047 1 97.12 279 MET A N 1
ATOM 2186 C CA . MET A 1 279 ? 19.516 10.602 -19.219 1 97.12 279 MET A CA 1
ATOM 2187 C C . MET A 1 279 ? 19.312 10.93 -20.688 1 97.12 279 MET A C 1
ATOM 2189 O O . MET A 1 279 ? 18.219 11.281 -21.109 1 97.12 279 MET A O 1
ATOM 2193 N N . ASN A 1 280 ? 20.359 10.797 -21.453 1 96.44 280 ASN A N 1
ATOM 2194 C CA . ASN A 1 280 ? 20.281 11.047 -22.875 1 96.44 280 ASN A CA 1
ATOM 2195 C C . ASN A 1 280 ? 19.281 10.125 -23.562 1 96.44 280 ASN A C 1
ATOM 2197 O O . ASN A 1 280 ? 18.453 10.57 -24.359 1 96.44 280 ASN A O 1
ATOM 2201 N N . GLN A 1 281 ? 19.312 8.898 -23.234 1 95.88 281 GLN A N 1
ATOM 2202 C CA . GLN A 1 281 ? 18.453 7.902 -23.859 1 95.88 281 GLN A CA 1
ATOM 2203 C C . GLN A 1 281 ? 17.016 8.008 -23.359 1 95.88 281 GLN A C 1
ATOM 2205 O O . GLN A 1 281 ? 16.094 7.504 -24 1 95.88 281 GLN A O 1
ATOM 2210 N N . SER A 1 282 ? 16.859 8.586 -22.219 1 94.75 282 SER A N 1
ATOM 2211 C CA . SER A 1 282 ? 15.516 8.719 -21.656 1 94.75 282 SER A CA 1
ATOM 2212 C C . SER A 1 282 ? 14.859 10.023 -22.094 1 94.75 282 SER A C 1
ATOM 2214 O O . SER A 1 282 ? 13.703 10.281 -21.766 1 94.75 282 SER A O 1
ATOM 2216 N N . GLY A 1 283 ? 15.578 10.891 -22.734 1 93 283 GLY A N 1
ATOM 2217 C CA . GLY A 1 283 ? 15.016 12.109 -23.297 1 93 283 GLY A CA 1
ATOM 2218 C C . GLY A 1 283 ? 15.086 13.289 -22.359 1 93 283 GLY A C 1
ATOM 2219 O O . GLY A 1 283 ? 14.312 14.242 -22.484 1 93 283 GLY A O 1
ATOM 2220 N N . PHE A 1 284 ? 15.93 13.25 -21.391 1 95.06 284 PHE A N 1
ATOM 2221 C CA . PHE A 1 284 ? 16.109 14.359 -20.453 1 95.06 284 PHE A CA 1
ATOM 2222 C C . PHE A 1 284 ? 17.484 14.977 -20.578 1 95.06 284 PHE A C 1
ATOM 2224 O O . PHE A 1 284 ? 18.453 14.273 -20.875 1 95.06 284 PHE A O 1
ATOM 2231 N N . ASN A 1 285 ? 17.516 16.219 -20.328 1 94.75 285 ASN A N 1
ATOM 2232 C CA . ASN A 1 285 ? 18.781 16.938 -20.391 1 94.75 285 ASN A CA 1
ATOM 2233 C C . ASN A 1 285 ? 19.406 17.078 -19 1 94.75 285 ASN A C 1
ATOM 2235 O O . ASN A 1 285 ? 18.844 17.719 -18.125 1 94.75 285 ASN A O 1
ATOM 2239 N N . LEU A 1 286 ? 20.594 16.531 -18.953 1 95.5 286 LEU A N 1
ATOM 2240 C CA . LEU A 1 286 ? 21.359 16.734 -17.734 1 95.5 286 LEU A CA 1
ATOM 2241 C C . LEU A 1 286 ? 21.875 18.156 -17.641 1 95.5 286 LEU A C 1
ATOM 2243 O O . LEU A 1 286 ? 22.438 18.688 -18.594 1 95.5 286 LEU A O 1
ATOM 2247 N N . GLY A 1 287 ? 21.641 18.828 -16.547 1 95.12 287 GLY A N 1
ATOM 2248 C CA . GLY A 1 287 ? 22.016 20.234 -16.391 1 95.12 287 GLY A CA 1
ATOM 2249 C C . GLY A 1 287 ? 20.828 21.172 -16.453 1 95.12 287 GLY A C 1
ATOM 2250 O O . GLY A 1 287 ? 20.859 22.266 -15.898 1 95.12 287 GLY A O 1
ATOM 2251 N N . GLU A 1 288 ? 19.781 20.703 -17.156 1 95.12 288 GLU A N 1
ATOM 2252 C CA . GLU A 1 288 ? 18.609 21.562 -17.328 1 95.12 288 GLU A CA 1
ATOM 2253 C C . GLU A 1 288 ? 17.375 20.938 -16.672 1 95.12 288 GLU A C 1
ATOM 2255 O O . GLU A 1 288 ? 16.703 21.594 -15.867 1 95.12 288 GLU A O 1
ATOM 2260 N N . ASP A 1 289 ? 17.125 19.703 -17.062 1 96.19 289 ASP A N 1
ATOM 2261 C CA . ASP A 1 289 ? 15.969 19.016 -16.484 1 96.19 289 ASP A CA 1
ATOM 2262 C C . ASP A 1 289 ? 16.312 18.406 -15.125 1 96.19 289 ASP A C 1
ATOM 2264 O O . ASP A 1 289 ? 15.547 18.547 -14.164 1 96.19 289 ASP A O 1
ATOM 2268 N N . PHE A 1 290 ? 17.438 17.734 -15.109 1 97.44 290 PHE A N 1
ATOM 2269 C CA . PHE A 1 290 ? 17.938 17.078 -13.906 1 97.44 290 PHE A CA 1
ATOM 2270 C C . PHE A 1 290 ? 19.391 17.469 -13.633 1 97.44 290 PHE A C 1
ATOM 2272 O O . PHE A 1 290 ? 20.125 17.844 -14.562 1 97.44 290 PHE A O 1
ATOM 2279 N N . LEU A 1 291 ? 19.781 17.469 -12.414 1 98.12 291 LEU A N 1
ATOM 2280 C CA . LEU A 1 291 ? 21.156 17.547 -11.945 1 98.12 291 LEU A CA 1
ATOM 2281 C C . LEU A 1 291 ? 21.562 16.266 -11.227 1 98.12 291 LEU A C 1
ATOM 2283 O O . LEU A 1 291 ? 20.719 15.375 -11.023 1 98.12 291 LEU A O 1
ATOM 2287 N N . VAL A 1 292 ? 22.844 16.172 -10.898 1 98.44 292 VAL A N 1
ATOM 2288 C CA . VAL A 1 292 ? 23.344 14.977 -10.211 1 98.44 292 VAL A CA 1
ATOM 2289 C C . VAL A 1 292 ? 23.781 15.344 -8.797 1 98.44 292 VAL A C 1
ATOM 2291 O O . VAL A 1 292 ? 24.406 16.391 -8.586 1 98.44 292 VAL A O 1
ATOM 2294 N N . ALA A 1 293 ? 23.328 14.617 -7.848 1 98.31 293 ALA A N 1
ATOM 2295 C CA . ALA A 1 293 ? 23.859 14.641 -6.484 1 98.31 293 ALA A CA 1
ATOM 2296 C C . ALA A 1 293 ? 24.672 13.383 -6.188 1 98.31 293 ALA A C 1
ATOM 2298 O O . ALA A 1 293 ? 24.281 12.273 -6.562 1 98.31 293 ALA A O 1
ATOM 2299 N N . ILE A 1 294 ? 25.797 13.57 -5.57 1 97.75 294 ILE A N 1
ATOM 2300 C CA . ILE A 1 294 ? 26.641 12.438 -5.195 1 97.75 294 ILE A CA 1
ATOM 2301 C C . ILE A 1 294 ? 26.656 12.281 -3.676 1 97.75 294 ILE A C 1
ATOM 2303 O O . ILE A 1 294 ? 27.047 13.203 -2.957 1 97.75 294 ILE A O 1
ATOM 2307 N N . ASP A 1 295 ? 26.156 11.18 -3.223 1 96.56 295 ASP A N 1
ATOM 2308 C CA . ASP A 1 295 ? 26.281 10.828 -1.812 1 96.56 295 ASP A CA 1
ATOM 2309 C C . ASP A 1 295 ? 27.625 10.164 -1.533 1 96.56 295 ASP A C 1
ATOM 2311 O O . ASP A 1 295 ? 27.797 8.961 -1.74 1 96.56 295 ASP A O 1
ATOM 2315 N N . CYS A 1 296 ? 28.469 10.969 -0.99 1 96.12 296 CYS A N 1
ATOM 2316 C CA . CYS A 1 296 ? 29.844 10.508 -0.771 1 96.12 296 CYS A CA 1
ATOM 2317 C C . CYS A 1 296 ? 29.922 9.578 0.433 1 96.12 296 CYS A C 1
ATOM 2319 O O . CYS A 1 296 ? 30.688 8.609 0.429 1 96.12 296 CYS A O 1
ATOM 2321 N N . ASN A 1 297 ? 29.109 9.852 1.402 1 94.56 297 ASN A N 1
ATOM 2322 C CA . ASN A 1 297 ? 29.141 9.086 2.645 1 94.56 297 ASN A CA 1
ATOM 2323 C C . ASN A 1 297 ? 30.578 8.898 3.143 1 94.56 297 ASN A C 1
ATOM 2325 O O . ASN A 1 297 ? 31.016 7.766 3.363 1 94.56 297 ASN A O 1
ATOM 2329 N N . ALA A 1 298 ? 31.203 9.969 3.408 1 93.19 298 ALA A N 1
ATOM 2330 C CA . ALA A 1 298 ? 32.625 9.992 3.727 1 93.19 298 ALA A CA 1
ATOM 2331 C C . ALA A 1 298 ? 32.938 9.125 4.941 1 93.19 298 ALA A C 1
ATOM 2333 O O . ALA A 1 298 ? 34.062 8.625 5.09 1 93.19 298 ALA A O 1
ATOM 2334 N N . GLU A 1 299 ? 31.969 8.898 5.785 1 89.69 299 GLU A N 1
ATOM 2335 C CA . GLU A 1 299 ? 32.188 8.078 6.977 1 89.69 299 GLU A CA 1
ATOM 2336 C C . GLU A 1 299 ? 32.656 6.68 6.609 1 89.69 299 GLU A C 1
ATOM 2338 O O . GLU A 1 299 ? 33.406 6.055 7.371 1 89.69 299 GLU A O 1
ATOM 2343 N N . GLU A 1 300 ? 32.281 6.223 5.52 1 89.44 300 GLU A N 1
ATOM 2344 C CA . GLU A 1 300 ? 32.594 4.855 5.102 1 89.44 300 GLU A CA 1
ATOM 2345 C C . GLU A 1 300 ? 34.062 4.723 4.699 1 89.44 300 GLU A C 1
ATOM 2347 O O . GLU A 1 300 ? 34.625 3.625 4.734 1 89.44 300 GLU A O 1
ATOM 2352 N N . TYR A 1 301 ? 34.719 5.832 4.332 1 87.94 301 TYR A N 1
ATOM 2353 C CA . TYR A 1 301 ? 36.094 5.711 3.854 1 87.94 301 TYR A CA 1
ATOM 2354 C C . TYR A 1 301 ? 37.031 6.641 4.629 1 87.94 301 TYR A C 1
ATOM 2356 O O . TYR A 1 301 ? 38.156 6.918 4.191 1 87.94 301 TYR A O 1
ATOM 2364 N N . TYR A 1 302 ? 36.625 7.129 5.668 1 89.88 302 TYR A N 1
ATOM 2365 C CA . TYR A 1 302 ? 37.438 7.945 6.551 1 89.88 302 TYR A CA 1
ATOM 2366 C C . TYR A 1 302 ? 38.344 7.074 7.402 1 89.88 302 TYR A C 1
ATOM 2368 O O . TYR A 1 302 ? 37.906 6.133 8.055 1 89.88 302 TYR A O 1
ATOM 2376 N N . LEU A 1 303 ? 39.594 7.332 7.34 1 91.31 303 LEU A N 1
ATOM 2377 C CA . LEU A 1 303 ? 40.594 6.688 8.195 1 91.31 303 LEU A CA 1
ATOM 2378 C C . LEU A 1 303 ? 40.875 7.531 9.43 1 91.31 303 LEU A C 1
ATOM 2380 O O . LEU A 1 303 ? 41.75 8.406 9.406 1 91.31 303 LEU A O 1
ATOM 2384 N N . LYS A 1 304 ? 40.312 7.203 10.492 1 87.31 304 LYS A N 1
ATOM 2385 C CA . LYS A 1 304 ? 40.312 8.023 11.695 1 87.31 304 LYS A CA 1
ATOM 2386 C C . LYS A 1 304 ? 41.75 8.203 12.234 1 87.31 304 LYS A C 1
ATOM 2388 O O . LYS A 1 304 ? 42.156 9.305 12.602 1 87.31 304 LYS A O 1
ATOM 2393 N N . ASP A 1 305 ? 42.469 7.125 12.234 1 89.75 305 ASP A N 1
ATOM 2394 C CA . ASP A 1 305 ? 43.812 7.129 12.812 1 89.75 305 ASP A CA 1
ATOM 2395 C C . ASP A 1 305 ? 44.75 8.031 12.008 1 89.75 305 ASP A C 1
ATOM 2397 O O . ASP A 1 305 ? 45.656 8.641 12.57 1 89.75 305 ASP A O 1
ATOM 2401 N N . LEU A 1 306 ? 44.531 8.148 10.734 1 89 306 LEU A N 1
ATOM 2402 C CA . LEU A 1 306 ? 45.375 8.922 9.859 1 89 306 LEU A CA 1
ATOM 2403 C C . LEU A 1 306 ? 44.781 10.289 9.555 1 89 306 LEU A C 1
ATOM 2405 O O . LEU A 1 306 ? 45.438 11.164 9.008 1 89 306 LEU A O 1
ATOM 2409 N N . GLN A 1 307 ? 43.5 10.453 9.938 1 86.25 307 GLN A N 1
ATOM 2410 C CA . GLN A 1 307 ? 42.75 11.656 9.594 1 86.25 307 GLN A CA 1
ATOM 2411 C C . GLN A 1 307 ? 42.781 11.914 8.094 1 86.25 307 GLN A C 1
ATOM 2413 O O . GLN A 1 307 ? 43.031 13.031 7.652 1 86.25 307 GLN A O 1
ATOM 2418 N N . LYS A 1 308 ? 42.75 10.82 7.41 1 90.56 308 LYS A N 1
ATOM 2419 C CA . LYS A 1 308 ? 42.75 10.836 5.949 1 90.56 308 LYS A CA 1
ATOM 2420 C C . LYS A 1 308 ? 41.562 10.047 5.402 1 90.56 308 LYS A C 1
ATOM 2422 O O . LYS A 1 308 ? 40.781 9.453 6.164 1 90.56 308 LYS A O 1
ATOM 2427 N N . TYR A 1 309 ? 41.312 10.18 4.125 1 90.69 309 TYR A N 1
ATOM 2428 C CA . TYR A 1 309 ? 40.219 9.484 3.449 1 90.69 309 TYR A CA 1
ATOM 2429 C C . TYR A 1 309 ? 40.781 8.523 2.396 1 90.69 309 TYR A C 1
ATOM 2431 O O . TYR A 1 309 ? 41.75 8.836 1.697 1 90.69 309 TYR A O 1
ATOM 2439 N N . GLU A 1 310 ? 40.188 7.352 2.377 1 88.62 310 GLU A N 1
ATOM 2440 C CA . GLU A 1 310 ? 40.5 6.414 1.3 1 88.62 310 GLU A CA 1
ATOM 2441 C C . GLU A 1 310 ? 39.656 6.711 0.058 1 88.62 310 GLU A C 1
ATOM 2443 O O . GLU A 1 310 ? 38.438 6.707 0.117 1 88.62 310 GLU A O 1
ATOM 2448 N N . MET A 1 311 ? 40.344 7.059 -1.024 1 86.75 311 MET A N 1
ATOM 2449 C CA . MET A 1 311 ? 39.594 7.418 -2.232 1 86.75 311 MET A CA 1
ATOM 2450 C C . MET A 1 311 ? 40.188 6.723 -3.455 1 86.75 311 MET A C 1
ATOM 2452 O O . MET A 1 311 ? 41.406 6.566 -3.559 1 86.75 311 MET A O 1
ATOM 2456 N N . ASP A 1 312 ? 39.281 6.371 -4.273 1 80.75 312 ASP A N 1
ATOM 2457 C CA . ASP A 1 312 ? 39.719 5.723 -5.504 1 80.75 312 ASP A CA 1
ATOM 2458 C C . ASP A 1 312 ? 40.531 6.68 -6.375 1 80.75 312 ASP A C 1
ATOM 2460 O O . ASP A 1 312 ? 40.219 7.879 -6.422 1 80.75 312 ASP A O 1
ATOM 2464 N N . GLY A 1 313 ? 41.469 6.137 -7.105 1 79.44 313 GLY A N 1
ATOM 2465 C CA . GLY A 1 313 ? 42.25 6.93 -8.023 1 79.44 313 GLY A CA 1
ATOM 2466 C C . GLY A 1 313 ? 43.469 7.543 -7.363 1 79.44 313 GLY A C 1
ATOM 2467 O O . GLY A 1 313 ? 44.344 8.094 -8.047 1 79.44 313 GLY A O 1
ATOM 2468 N N . PHE A 1 314 ? 43.5 7.488 -6.086 1 84.25 314 PHE A N 1
ATOM 2469 C CA . PHE A 1 314 ? 44.656 8.016 -5.375 1 84.25 314 PHE A CA 1
ATOM 2470 C C . PHE A 1 314 ? 45.625 6.895 -4.988 1 84.25 314 PHE A C 1
ATOM 2472 O O . PHE A 1 314 ? 45.188 5.801 -4.613 1 84.25 314 PHE A O 1
ATOM 2479 N N . LYS A 1 315 ? 46.844 7.086 -5.191 1 84.69 315 LYS A N 1
ATOM 2480 C CA . LYS A 1 315 ? 47.875 6.105 -4.816 1 84.69 315 LYS A CA 1
ATOM 2481 C C . LYS A 1 315 ? 47.938 5.934 -3.301 1 84.69 315 LYS A C 1
ATOM 2483 O O . LYS A 1 315 ? 48.156 4.824 -2.805 1 84.69 315 LYS A O 1
ATOM 2488 N N . ALA A 1 316 ? 47.844 7.02 -2.578 1 87.12 316 ALA A N 1
ATOM 2489 C CA . ALA A 1 316 ? 47.781 7.066 -1.12 1 87.12 316 ALA A CA 1
ATOM 2490 C C . ALA A 1 316 ? 46.562 7.848 -0.663 1 87.12 316 ALA A C 1
ATOM 2492 O O . ALA A 1 316 ? 46.062 8.711 -1.387 1 87.12 316 ALA A O 1
ATOM 2493 N N . PRO A 1 317 ? 46.156 7.535 0.492 1 90.69 317 PRO A N 1
ATOM 2494 C CA . PRO A 1 317 ? 44.969 8.266 0.975 1 90.69 317 PRO A CA 1
ATOM 2495 C C . PRO A 1 317 ? 45.188 9.781 0.986 1 90.69 317 PRO A C 1
ATOM 2497 O O . PRO A 1 317 ? 46.125 10.266 1.614 1 90.69 317 PRO A O 1
ATOM 2500 N N . PRO A 1 318 ? 44.344 10.438 0.264 1 90.38 318 PRO A N 1
ATOM 2501 C CA . PRO A 1 318 ? 44.5 11.891 0.241 1 90.38 318 PRO A CA 1
ATOM 2502 C C . PRO A 1 318 ? 44.188 12.539 1.591 1 90.38 318 PRO A C 1
ATOM 2504 O O . PRO A 1 318 ? 43.375 12.031 2.346 1 90.38 318 PRO A O 1
ATOM 2507 N N . ASP A 1 319 ? 44.906 13.648 1.836 1 86.44 319 ASP A N 1
ATOM 2508 C CA . ASP A 1 319 ? 44.531 14.445 2.994 1 86.44 319 ASP A CA 1
ATOM 2509 C C . ASP A 1 319 ? 43.344 15.367 2.666 1 86.44 319 ASP A C 1
ATOM 2511 O O . ASP A 1 319 ? 42.781 15.305 1.566 1 86.44 319 ASP A O 1
ATOM 2515 N N . VAL A 1 320 ? 43.062 16.172 3.58 1 89.62 320 VAL A N 1
ATOM 2516 C CA . VAL A 1 320 ? 41.844 16.969 3.498 1 89.62 320 VAL A CA 1
ATOM 2517 C C . VAL A 1 320 ? 41.969 17.984 2.355 1 89.62 320 VAL A C 1
ATOM 2519 O O . VAL A 1 320 ? 41 18.234 1.637 1 89.62 320 VAL A O 1
ATOM 2522 N N . THR A 1 321 ? 43.094 18.594 2.205 1 91.56 321 THR A N 1
ATOM 2523 C CA . THR A 1 321 ? 43.312 19.578 1.153 1 91.56 321 THR A CA 1
ATOM 2524 C C . THR A 1 321 ? 43.219 18.922 -0.225 1 91.56 321 THR A C 1
ATOM 2526 O O . THR A 1 321 ? 42.562 19.469 -1.124 1 91.56 321 THR A O 1
ATOM 2529 N N . GLN A 1 322 ? 43.844 17.812 -0.373 1 92.69 322 GLN A N 1
ATOM 2530 C CA . GLN A 1 322 ? 43.812 17.062 -1.63 1 92.69 322 GLN A CA 1
ATOM 2531 C C . GLN A 1 322 ? 42.406 16.656 -1.979 1 92.69 322 GLN A C 1
ATOM 2533 O O . GLN A 1 322 ? 41.969 16.75 -3.139 1 92.69 322 GLN A O 1
ATOM 2538 N N . LEU A 1 323 ? 41.75 16.188 -1 1 94.25 323 LEU A N 1
ATOM 2539 C CA . LEU A 1 323 ? 40.375 15.742 -1.224 1 94.25 323 LEU A CA 1
ATOM 2540 C C . LEU A 1 323 ? 39.469 16.922 -1.588 1 94.25 323 LEU A C 1
ATOM 2542 O O . LEU A 1 323 ? 38.594 16.781 -2.439 1 94.25 323 LEU A O 1
ATOM 2546 N N . THR A 1 324 ? 39.656 18.047 -0.954 1 95.62 324 THR A N 1
ATOM 2547 C CA . THR A 1 324 ? 38.906 19.25 -1.269 1 95.62 324 THR A CA 1
ATOM 2548 C C . THR A 1 324 ? 39.125 19.656 -2.723 1 95.62 324 THR A C 1
ATOM 2550 O O . THR A 1 324 ? 38.188 20.016 -3.424 1 95.62 324 THR A O 1
ATOM 2553 N N . GLU A 1 325 ? 40.344 19.578 -3.141 1 94.81 325 GLU A N 1
ATOM 2554 C CA . GLU A 1 325 ? 40.688 19.922 -4.523 1 94.81 325 GLU A CA 1
ATOM 2555 C C . GLU A 1 325 ? 40.031 18.922 -5.496 1 94.81 325 GLU A C 1
ATOM 2557 O O . GLU A 1 325 ? 39.656 19.297 -6.605 1 94.81 325 GLU A O 1
ATOM 2562 N N . PHE A 1 326 ? 40.094 17.766 -5.121 1 94.62 326 PHE A N 1
ATOM 2563 C CA . PHE A 1 326 ? 39.469 16.734 -5.934 1 94.62 326 PHE A CA 1
ATOM 2564 C C . PHE A 1 326 ? 38 17.016 -6.148 1 94.62 326 PHE A C 1
ATOM 2566 O O . PHE A 1 326 ? 37.5 16.984 -7.281 1 94.62 326 PHE A O 1
ATOM 2573 N N . TYR A 1 327 ? 37.25 17.281 -5.02 1 96.94 327 TYR A N 1
ATOM 2574 C CA . TYR A 1 327 ? 35.844 17.578 -5.105 1 96.94 327 TYR A CA 1
ATOM 2575 C C . TYR A 1 327 ? 35.594 18.812 -5.984 1 96.94 327 TYR A C 1
ATOM 2577 O O . TYR A 1 327 ? 34.688 18.812 -6.824 1 96.94 327 TYR A O 1
ATOM 2585 N N . ALA A 1 328 ? 36.375 19.828 -5.77 1 96.81 328 ALA A N 1
ATOM 2586 C CA . ALA A 1 328 ? 36.25 21.062 -6.535 1 96.81 328 ALA A CA 1
ATOM 2587 C C . ALA A 1 328 ? 36.438 20.812 -8.031 1 96.81 328 ALA A C 1
ATOM 2589 O O . ALA A 1 328 ? 35.656 21.297 -8.852 1 96.81 328 ALA A O 1
ATOM 2590 N N . LYS A 1 329 ? 37.438 20.062 -8.336 1 95.69 329 LYS A N 1
ATOM 2591 C CA . LYS A 1 329 ? 37.688 19.734 -9.734 1 95.69 329 LYS A CA 1
ATOM 2592 C C . LYS A 1 329 ? 36.562 18.922 -10.336 1 95.69 329 LYS A C 1
ATOM 2594 O O . LYS A 1 329 ? 36.125 19.172 -11.469 1 95.69 329 LYS A O 1
ATOM 2599 N N . LEU A 1 330 ? 36.094 17.969 -9.617 1 95.5 330 LEU A N 1
ATOM 2600 C CA . LEU A 1 330 ? 35.031 17.078 -10.062 1 95.5 330 LEU A CA 1
ATOM 2601 C C . LEU A 1 330 ? 33.781 17.875 -10.438 1 95.5 330 LEU A C 1
ATOM 2603 O O . LEU A 1 330 ? 33.219 17.703 -11.523 1 95.5 330 LEU A O 1
ATOM 2607 N N . VAL A 1 331 ? 33.312 18.797 -9.586 1 96.56 331 VAL A N 1
ATOM 2608 C CA . VAL A 1 331 ? 32.062 19.5 -9.789 1 96.56 331 VAL A CA 1
ATOM 2609 C C . VAL A 1 331 ? 32.25 20.609 -10.828 1 96.56 331 VAL A C 1
ATOM 2611 O O . VAL A 1 331 ? 31.297 21.031 -11.477 1 96.56 331 VAL A O 1
ATOM 2614 N N . ASN A 1 332 ? 33.469 21.078 -10.953 1 94.94 332 ASN A N 1
ATOM 2615 C CA . ASN A 1 332 ? 33.719 22.078 -11.977 1 94.94 332 ASN A CA 1
ATOM 2616 C C . ASN A 1 332 ? 33.812 21.453 -13.367 1 94.94 332 ASN A C 1
ATOM 2618 O O . ASN A 1 332 ? 33.406 22.062 -14.359 1 94.94 332 ASN A O 1
ATOM 2622 N N . ASP A 1 333 ? 34.406 20.297 -13.469 1 95.5 333 ASP A N 1
ATOM 2623 C CA . ASP A 1 333 ? 34.531 19.594 -14.742 1 95.5 333 ASP A CA 1
ATOM 2624 C C . ASP A 1 333 ? 33.156 19.109 -15.234 1 95.5 333 ASP A C 1
ATOM 2626 O O . ASP A 1 333 ? 32.938 19.031 -16.438 1 95.5 333 ASP A O 1
ATOM 2630 N N . LYS A 1 334 ? 32.344 18.688 -14.312 1 96.69 334 LYS A N 1
ATOM 2631 C CA . LYS A 1 334 ? 31 18.203 -14.602 1 96.69 334 LYS A CA 1
ATOM 2632 C C . LYS A 1 334 ? 29.953 19.125 -13.977 1 96.69 334 LYS A C 1
ATOM 2634 O O . LYS A 1 334 ? 29.375 18.797 -12.938 1 96.69 334 LYS A O 1
ATOM 2639 N N . ALA A 1 335 ? 29.594 20.109 -14.727 1 95.44 335 ALA A N 1
ATOM 2640 C CA . ALA A 1 335 ? 28.797 21.219 -14.203 1 95.44 335 ALA A CA 1
ATOM 2641 C C . ALA A 1 335 ? 27.406 20.734 -13.781 1 95.44 335 ALA A C 1
ATOM 2643 O O . ALA A 1 335 ? 26.75 21.391 -12.977 1 95.44 335 ALA A O 1
ATOM 2644 N N . TYR A 1 336 ? 27.016 19.594 -14.305 1 97.69 336 TYR A N 1
ATOM 2645 C CA . TYR A 1 336 ? 25.688 19.078 -13.969 1 97.69 336 TYR A CA 1
ATOM 2646 C C . TYR A 1 336 ? 25.672 18.469 -12.57 1 97.69 336 TYR A C 1
ATOM 2648 O O . TYR A 1 336 ? 24.609 18.188 -12.023 1 97.69 336 TYR A O 1
ATOM 2656 N N . ILE A 1 337 ? 26.844 18.281 -11.945 1 98.31 337 ILE A N 1
ATOM 2657 C CA . ILE A 1 337 ? 26.859 17.891 -10.539 1 98.31 337 ILE A CA 1
ATOM 2658 C C . ILE A 1 337 ? 26.516 19.094 -9.672 1 98.31 337 ILE A C 1
ATOM 2660 O O . ILE A 1 337 ? 27.312 20.016 -9.516 1 98.31 337 ILE A O 1
ATOM 2664 N N . GLY A 1 338 ? 25.344 19.031 -9.109 1 97.88 338 GLY A N 1
ATOM 2665 C CA . GLY A 1 338 ? 24.859 20.203 -8.406 1 97.88 338 GLY A CA 1
ATOM 2666 C C . GLY A 1 338 ? 24.969 20.094 -6.902 1 97.88 338 GLY A C 1
ATOM 2667 O O . GLY A 1 338 ? 24.844 21.078 -6.184 1 97.88 338 GLY A O 1
ATOM 2668 N N . MET A 1 339 ? 25.266 18.859 -6.398 1 98.12 339 MET A N 1
ATOM 2669 C CA . MET A 1 339 ? 25.203 18.672 -4.953 1 98.12 339 MET A CA 1
ATOM 2670 C C . MET A 1 339 ? 26.172 17.562 -4.52 1 98.12 339 MET A C 1
ATOM 2672 O O . MET A 1 339 ? 26.281 16.531 -5.184 1 98.12 339 MET A O 1
ATOM 2676 N N . LEU A 1 340 ? 26.906 17.812 -3.48 1 98.12 340 LEU A N 1
ATOM 2677 C CA . LEU A 1 340 ? 27.672 16.797 -2.768 1 98.12 340 LEU A CA 1
ATOM 2678 C C . LEU A 1 340 ? 27.078 16.547 -1.384 1 98.12 340 LEU A C 1
ATOM 2680 O O . LEU A 1 340 ? 26.828 17.484 -0.632 1 98.12 340 LEU A O 1
ATOM 2684 N N . ILE A 1 341 ? 26.797 15.273 -1.071 1 97.56 341 ILE A N 1
ATOM 2685 C CA . ILE A 1 341 ? 26.234 14.883 0.218 1 97.56 341 ILE A CA 1
ATOM 2686 C C . ILE A 1 341 ? 27.297 14.18 1.054 1 97.56 341 ILE A C 1
ATOM 2688 O O . ILE A 1 341 ? 27.859 13.164 0.628 1 97.56 341 ILE A O 1
ATOM 2692 N N . ASP A 1 342 ? 27.609 14.719 2.166 1 95.69 342 ASP A N 1
ATOM 2693 C CA . ASP A 1 342 ? 28.562 14.188 3.129 1 95.69 342 ASP A CA 1
ATOM 2694 C C . ASP A 1 342 ? 29.938 13.961 2.48 1 95.69 342 ASP A C 1
ATOM 2696 O O . ASP A 1 342 ? 30.5 12.867 2.564 1 95.69 342 ASP A O 1
ATOM 2700 N N . PRO A 1 343 ? 30.453 14.977 1.929 1 96.31 343 PRO A N 1
ATOM 2701 C CA . PRO A 1 343 ? 31.797 14.844 1.341 1 96.31 343 PRO A CA 1
ATOM 2702 C C . PRO A 1 343 ? 32.875 14.633 2.389 1 96.31 343 PRO A C 1
ATOM 2704 O O . PRO A 1 343 ? 33.969 14.148 2.068 1 96.31 343 PRO A O 1
ATOM 2707 N N . PHE A 1 344 ? 32.656 15.031 3.568 1 94.81 344 PHE A N 1
ATOM 2708 C CA . PHE A 1 344 ? 33.531 14.852 4.715 1 94.81 344 PHE A CA 1
ATOM 2709 C C . PHE A 1 344 ? 32.75 14.328 5.918 1 94.81 344 PHE A C 1
ATOM 2711 O O . PHE A 1 344 ? 31.531 14.352 5.93 1 94.81 344 PHE A O 1
ATOM 2718 N N . VAL A 1 345 ? 33.5 13.805 6.871 1 91.81 345 VAL A N 1
ATOM 2719 C CA . VAL A 1 345 ? 32.844 13.383 8.102 1 91.81 345 VAL A CA 1
ATOM 2720 C C . VAL A 1 345 ? 32.188 14.578 8.781 1 91.81 345 VAL A C 1
ATOM 2722 O O . VAL A 1 345 ? 32.656 15.703 8.672 1 91.81 345 VAL A O 1
ATOM 2725 N N . ALA A 1 346 ? 31.078 14.375 9.477 1 86 346 ALA A N 1
ATOM 2726 C CA . ALA A 1 346 ? 30.219 15.422 10.016 1 86 346 ALA A CA 1
ATOM 2727 C C . ALA A 1 346 ? 31 16.312 10.992 1 86 346 ALA A C 1
ATOM 2729 O O . ALA A 1 346 ? 30.734 17.516 11.078 1 86 346 ALA A O 1
ATOM 2730 N N . GLU A 1 347 ? 31.938 15.812 11.641 1 83.75 347 GLU A N 1
ATOM 2731 C CA . GLU A 1 347 ? 32.656 16.547 12.688 1 83.75 347 GLU A CA 1
ATOM 2732 C C . GLU A 1 347 ? 33.719 17.469 12.102 1 83.75 347 GLU A C 1
ATOM 2734 O O . GLU A 1 347 ? 34.188 18.375 12.781 1 83.75 347 GLU A O 1
ATOM 2739 N N . ASP A 1 348 ? 34.094 17.219 10.891 1 86.56 348 ASP A N 1
ATOM 2740 C CA . ASP A 1 348 ? 35.156 18 10.25 1 86.56 348 ASP A CA 1
ATOM 2741 C C . ASP A 1 348 ? 34.594 19.281 9.648 1 86.56 348 ASP A C 1
ATOM 2743 O O . ASP A 1 348 ? 34.719 19.516 8.438 1 86.56 348 ASP A O 1
ATOM 2747 N N . LEU A 1 349 ? 34.219 20.203 10.445 1 85.81 349 LEU A N 1
ATOM 2748 C CA . LEU A 1 349 ? 33.531 21.422 10.023 1 85.81 349 LEU A CA 1
ATOM 2749 C C . LEU A 1 349 ? 34.469 22.312 9.211 1 85.81 349 LEU A C 1
ATOM 2751 O O . LEU A 1 349 ? 34.031 23 8.289 1 85.81 349 LEU A O 1
ATOM 2755 N N . ASN A 1 350 ? 35.688 22.281 9.578 1 88.38 350 ASN A N 1
ATOM 2756 C CA . ASN A 1 350 ? 36.625 23.109 8.852 1 88.38 350 ASN A CA 1
ATOM 2757 C C . ASN A 1 350 ? 36.75 22.703 7.387 1 88.38 350 ASN A C 1
ATOM 2759 O O . ASN A 1 350 ? 36.781 23.562 6.504 1 88.38 350 ASN A O 1
ATOM 2763 N N . SER A 1 351 ? 36.844 21.469 7.172 1 92.25 351 SER A N 1
ATOM 2764 C CA . SER A 1 351 ? 36.906 20.969 5.801 1 92.25 351 SER A CA 1
ATOM 2765 C C . SER A 1 351 ? 35.625 21.297 5.031 1 92.25 351 SER A C 1
ATOM 2767 O O . SER A 1 351 ? 35.656 21.609 3.844 1 92.25 351 SER A O 1
ATOM 2769 N N . TRP A 1 352 ? 34.562 21.203 5.723 1 92.62 352 TRP A N 1
ATOM 2770 C CA . TRP A 1 352 ? 33.281 21.562 5.125 1 92.62 352 TRP A CA 1
ATOM 2771 C C . TRP A 1 352 ? 33.281 23.016 4.68 1 92.62 352 TRP A C 1
ATOM 2773 O O . TRP A 1 352 ? 32.906 23.328 3.545 1 92.62 352 TRP A O 1
ATOM 2783 N N . LYS A 1 353 ? 33.688 23.875 5.535 1 91.31 353 LYS A N 1
ATOM 2784 C CA . LYS A 1 353 ? 33.719 25.297 5.258 1 91.31 353 LYS A CA 1
ATOM 2785 C C . LYS A 1 353 ? 34.656 25.609 4.086 1 91.31 353 LYS A C 1
ATOM 2787 O O . LYS A 1 353 ? 34.312 26.438 3.225 1 91.31 353 LYS A O 1
ATOM 2792 N N . ASN A 1 354 ? 35.75 24.969 4.133 1 94.31 354 ASN A N 1
ATOM 2793 C CA . ASN A 1 354 ? 36.719 25.172 3.062 1 94.31 354 ASN A CA 1
ATOM 2794 C C . ASN A 1 354 ? 36.156 24.75 1.706 1 94.31 354 ASN A C 1
ATOM 2796 O O . ASN A 1 354 ? 36.344 25.453 0.711 1 94.31 354 ASN A O 1
ATOM 2800 N N . LEU A 1 355 ? 35.531 23.625 1.663 1 96.38 355 LEU A N 1
ATOM 2801 C CA . LEU A 1 355 ? 34.969 23.141 0.413 1 96.38 355 LEU A CA 1
ATOM 2802 C C . LEU A 1 355 ? 33.844 24.078 -0.057 1 96.38 355 LEU A C 1
ATOM 2804 O O . LEU A 1 355 ? 33.75 24.375 -1.247 1 96.38 355 LEU A O 1
ATOM 2808 N N . ALA A 1 356 ? 33.031 24.547 0.842 1 94.88 356 ALA A N 1
ATOM 2809 C CA . ALA A 1 356 ? 31.953 25.453 0.511 1 94.88 356 ALA A CA 1
ATOM 2810 C C . ALA A 1 356 ? 32.469 26.719 -0.145 1 94.88 356 ALA A C 1
ATOM 2812 O O . ALA A 1 356 ? 31.859 27.25 -1.076 1 94.88 356 ALA A O 1
ATOM 2813 N N . ALA A 1 357 ? 33.562 27.172 0.372 1 94.25 357 ALA A N 1
ATOM 2814 C CA . ALA A 1 357 ? 34.156 28.375 -0.168 1 94.25 357 ALA A CA 1
ATOM 2815 C C . ALA A 1 357 ? 34.688 28.141 -1.576 1 94.25 357 ALA A C 1
ATOM 2817 O O . ALA A 1 357 ? 34.688 29.047 -2.41 1 94.25 357 ALA A O 1
ATOM 2818 N N . ARG A 1 358 ? 35.094 26.969 -1.853 1 95.25 358 ARG A N 1
ATOM 2819 C CA . ARG A 1 358 ? 35.719 26.641 -3.127 1 95.25 358 ARG A CA 1
ATOM 2820 C C . ARG A 1 358 ? 34.688 26.375 -4.199 1 95.25 358 ARG A C 1
ATOM 2822 O O . ARG A 1 358 ? 34.938 26.578 -5.391 1 95.25 358 ARG A O 1
ATOM 2829 N N . VAL A 1 359 ? 33.531 25.906 -3.768 1 96.19 359 VAL A N 1
ATOM 2830 C CA . VAL A 1 359 ? 32.469 25.578 -4.73 1 96.19 359 VAL A CA 1
ATOM 2831 C C . VAL A 1 359 ? 31.188 26.312 -4.379 1 96.19 359 VAL A C 1
ATOM 2833 O O . VAL A 1 359 ? 30.141 25.703 -4.164 1 96.19 359 VAL A O 1
ATOM 2836 N N . PRO A 1 360 ? 31.141 27.594 -4.445 1 93 360 PRO A N 1
ATOM 2837 C CA . PRO A 1 360 ? 30.031 28.406 -3.955 1 93 360 PRO A CA 1
ATOM 2838 C C . PRO A 1 360 ? 28.734 28.172 -4.746 1 93 360 PRO A C 1
ATOM 2840 O O . PRO A 1 360 ? 27.641 28.453 -4.25 1 93 360 PRO A O 1
ATOM 2843 N N . ASN A 1 361 ? 28.828 27.656 -5.941 1 93.44 361 ASN A N 1
ATOM 2844 C CA . ASN A 1 361 ? 27.641 27.484 -6.77 1 93.44 361 ASN A CA 1
ATOM 2845 C C . ASN A 1 361 ? 27.094 26.062 -6.645 1 93.44 361 ASN A C 1
ATOM 2847 O O . ASN A 1 361 ? 26.172 25.688 -7.383 1 93.44 361 ASN A O 1
ATOM 2851 N N . LYS A 1 362 ? 27.641 25.328 -5.77 1 96.25 362 LYS A N 1
ATOM 2852 C CA . LYS A 1 362 ? 27.203 23.953 -5.562 1 96.25 362 LYS A CA 1
ATOM 2853 C C . LYS A 1 362 ? 26.594 23.766 -4.176 1 96.25 362 LYS A C 1
ATOM 2855 O O . LYS A 1 362 ? 26.891 24.531 -3.252 1 96.25 362 LYS A O 1
ATOM 2860 N N . ARG A 1 363 ? 25.719 22.859 -4.082 1 96.12 363 ARG A N 1
ATOM 2861 C CA . ARG A 1 363 ? 25.094 22.578 -2.797 1 96.12 363 ARG A CA 1
ATOM 2862 C C . ARG A 1 363 ? 25.891 21.547 -2.016 1 96.12 363 ARG A C 1
ATOM 2864 O O . ARG A 1 363 ? 26.406 20.578 -2.59 1 96.12 363 ARG A O 1
ATOM 2871 N N . LEU A 1 364 ? 26.078 21.828 -0.787 1 96.88 364 LEU A N 1
ATOM 2872 C CA . LEU A 1 364 ? 26.594 20.844 0.156 1 96.88 364 LEU A CA 1
ATOM 2873 C C . LEU A 1 364 ? 25.516 20.406 1.146 1 96.88 364 LEU A C 1
ATOM 2875 O O . LEU A 1 364 ? 24.875 21.25 1.779 1 96.88 364 LEU A O 1
ATOM 2879 N N . ALA A 1 365 ? 25.281 19.109 1.228 1 96.44 365 ALA A N 1
ATOM 2880 C CA . ALA A 1 365 ? 24.25 18.578 2.111 1 96.44 365 ALA A CA 1
ATOM 2881 C C . ALA A 1 365 ? 24.797 17.5 3.027 1 96.44 365 ALA A C 1
ATOM 2883 O O . ALA A 1 365 ? 25.875 16.953 2.781 1 96.44 365 ALA A O 1
ATOM 2884 N N . SER A 1 366 ? 24.062 17.234 4.102 1 93.88 366 SER A N 1
ATOM 2885 C CA . SER A 1 366 ? 24.531 16.219 5.031 1 93.88 366 SER A CA 1
ATOM 2886 C C . SER A 1 366 ? 23.375 15.383 5.57 1 93.88 366 SER A C 1
ATOM 2888 O O . SER A 1 366 ? 22.344 15.93 5.973 1 93.88 366 SER A O 1
ATOM 2890 N N . VAL A 1 367 ? 23.531 14.117 5.539 1 90.5 367 VAL A N 1
ATOM 2891 C CA . VAL A 1 367 ? 22.625 13.172 6.191 1 90.5 367 VAL A CA 1
ATOM 2892 C C . VAL A 1 367 ? 23.031 13 7.652 1 90.5 367 VAL A C 1
ATOM 2894 O O . VAL A 1 367 ? 22.188 12.938 8.539 1 90.5 367 VAL A O 1
ATOM 2897 N N . LYS A 1 368 ? 24.281 13.031 7.895 1 86.62 368 LYS A N 1
ATOM 2898 C CA . LYS A 1 368 ? 24.828 12.734 9.219 1 86.62 368 LYS A CA 1
ATOM 2899 C C . LYS A 1 368 ? 24.516 13.859 10.203 1 86.62 368 LYS A C 1
ATOM 2901 O O . LYS A 1 368 ? 24.219 13.609 11.367 1 86.62 368 LYS A O 1
ATOM 2906 N N . MET A 1 369 ? 24.594 15.008 9.688 1 78.44 369 MET A N 1
ATOM 2907 C CA . MET A 1 369 ? 24.297 16.141 10.547 1 78.44 369 MET A CA 1
ATOM 2908 C C . MET A 1 369 ? 22.812 16.219 10.852 1 78.44 369 MET A C 1
ATOM 2910 O O . MET A 1 369 ? 22.406 16.781 11.875 1 78.44 369 MET A O 1
ATOM 2914 N N . GLY A 1 370 ? 21.984 15.633 9.977 1 77.75 370 GLY A N 1
ATOM 2915 C CA . GLY A 1 370 ? 20.547 15.641 10.148 1 77.75 370 GLY A CA 1
ATOM 2916 C C . GLY A 1 370 ? 20.047 14.562 11.102 1 77.75 370 GLY A C 1
ATOM 2917 O O . GLY A 1 370 ? 18.891 14.586 11.531 1 77.75 370 GLY A O 1
ATOM 2918 N N . LYS A 1 371 ? 20.938 13.664 11.438 1 74.88 371 LYS A N 1
ATOM 2919 C CA . LYS A 1 371 ? 20.547 12.547 12.297 1 74.88 371 LYS A CA 1
ATOM 2920 C C . LYS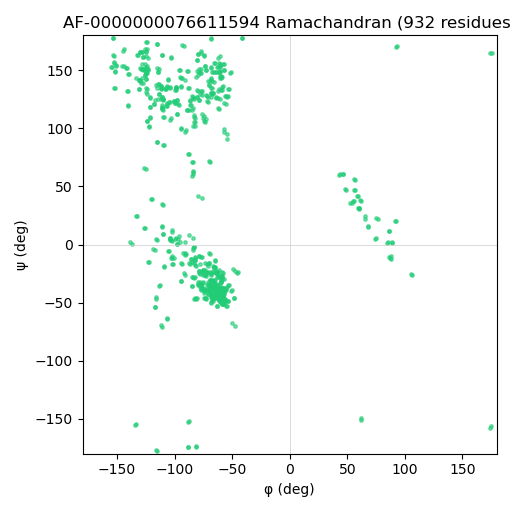 A 1 371 ? 20.391 13 13.742 1 74.88 371 LYS A C 1
ATOM 2922 O O . LYS A 1 371 ? 19.688 12.359 14.531 1 74.88 371 LYS A O 1
ATOM 2927 N N . ASP A 1 372 ? 21.078 14.016 14.047 1 74.88 372 ASP A N 1
ATOM 2928 C CA . ASP A 1 372 ? 21.016 14.484 15.43 1 74.88 372 ASP A CA 1
ATOM 2929 C C . ASP A 1 372 ? 20.25 15.797 15.531 1 74.88 372 ASP A C 1
ATOM 2931 O O . ASP A 1 372 ? 20.859 16.875 15.625 1 74.88 372 ASP A O 1
ATOM 2935 N N . ILE A 1 373 ? 19 15.656 15.625 1 70.81 373 ILE A N 1
ATOM 2936 C CA . ILE A 1 373 ? 18.141 16.828 15.57 1 70.81 373 ILE A CA 1
ATOM 2937 C C . ILE A 1 373 ? 18.312 17.641 16.844 1 70.81 373 ILE A C 1
ATOM 2939 O O . ILE A 1 373 ? 18.25 18.875 16.812 1 70.81 373 ILE A O 1
ATOM 2943 N N . GLU A 1 374 ? 18.562 16.922 17.875 1 71.69 374 GLU A N 1
ATOM 2944 C CA . GLU A 1 374 ? 18.734 17.625 19.141 1 71.69 374 GLU A CA 1
ATOM 2945 C C . GLU A 1 374 ? 19.969 18.516 19.109 1 71.69 374 GLU A C 1
ATOM 2947 O O . GLU A 1 374 ? 19.953 19.641 19.609 1 71.69 374 GLU A O 1
ATOM 2952 N N . LYS A 1 375 ? 20.922 17.938 18.547 1 73.88 375 LYS A N 1
ATOM 2953 C CA . LYS A 1 375 ? 22.156 18.719 18.406 1 73.88 375 LYS A CA 1
ATOM 2954 C C . LYS A 1 375 ? 21.938 19.906 17.484 1 73.88 375 LYS A C 1
ATOM 2956 O O . LYS A 1 375 ? 22.391 21.016 17.766 1 73.88 375 LYS A O 1
ATOM 2961 N N . LEU A 1 376 ? 21.219 19.688 16.5 1 75.44 376 LEU A N 1
ATOM 2962 C CA . LEU A 1 376 ? 20.953 20.75 15.547 1 75.44 376 LEU A CA 1
ATOM 2963 C C . LEU A 1 376 ? 20.078 21.844 16.172 1 75.44 376 LEU A C 1
ATOM 2965 O O . LEU A 1 376 ? 20.344 23.031 15.992 1 75.44 376 LEU A O 1
ATOM 2969 N N . ARG A 1 377 ? 19.141 21.359 16.922 1 73.62 377 ARG A N 1
ATOM 2970 C CA . ARG A 1 377 ? 18.25 22.297 17.578 1 73.62 377 ARG A CA 1
ATOM 2971 C C . ARG A 1 377 ? 18.969 23.109 18.656 1 73.62 377 ARG A C 1
ATOM 2973 O O . ARG A 1 377 ? 18.797 24.328 18.75 1 73.62 377 ARG A O 1
ATOM 2980 N N . ALA A 1 378 ? 19.672 22.391 19.484 1 71.38 378 ALA A N 1
ATOM 2981 C CA . ALA A 1 378 ? 20.422 23.047 20.547 1 71.38 378 ALA A CA 1
ATOM 2982 C C . ALA A 1 378 ? 21.359 24.109 19.969 1 71.38 378 ALA A C 1
ATOM 2984 O O . ALA A 1 378 ? 21.5 25.203 20.531 1 71.38 378 ALA A O 1
ATOM 2985 N N . HIS A 1 379 ? 21.828 23.734 18.906 1 66.12 379 HIS A N 1
ATOM 2986 C CA . HIS A 1 379 ? 22.75 24.656 18.25 1 66.12 379 HIS A CA 1
ATOM 2987 C C . HIS A 1 379 ? 22.031 25.875 17.703 1 66.12 379 HIS A C 1
ATOM 2989 O O . HIS A 1 379 ? 22.531 27 17.797 1 66.12 379 HIS A O 1
ATOM 2995 N N . ALA A 1 380 ? 20.891 25.656 17.281 1 62.16 380 ALA A N 1
ATOM 2996 C CA . ALA A 1 380 ? 20.125 26.734 16.656 1 62.16 380 ALA A CA 1
ATOM 2997 C C . ALA A 1 380 ? 19.531 27.672 17.703 1 62.16 380 ALA A C 1
ATOM 2999 O O . ALA A 1 380 ? 19.344 28.859 17.438 1 62.16 380 ALA A O 1
ATOM 3000 N N . GLU A 1 381 ? 19.219 27.109 18.812 1 62.91 381 GLU A N 1
ATOM 3001 C CA . GLU A 1 381 ? 18.562 27.875 19.859 1 62.91 381 GLU A CA 1
ATOM 3002 C C . GLU A 1 381 ? 19.562 28.625 20.734 1 62.91 381 GLU A C 1
ATOM 3004 O O . GLU A 1 381 ? 19.219 29.625 21.375 1 62.91 381 GLU A O 1
ATOM 3009 N N . ASN A 1 382 ? 20.703 28.109 20.828 1 59.84 382 ASN A N 1
ATOM 3010 C CA . ASN A 1 382 ? 21.703 28.766 21.656 1 59.84 382 ASN A CA 1
ATOM 3011 C C . ASN A 1 382 ? 22.406 29.891 20.906 1 59.84 382 ASN A C 1
ATOM 3013 O O . ASN A 1 382 ? 23.047 29.656 19.875 1 59.84 382 ASN A O 1
ATOM 3017 N N . GLU A 1 383 ? 22.078 31.156 21.234 1 55.94 383 GLU A N 1
ATOM 3018 C CA . GLU A 1 383 ? 22.656 32.344 20.625 1 55.94 383 GLU A CA 1
ATOM 3019 C C . GLU A 1 383 ? 24.172 32.25 20.578 1 55.94 383 GLU A C 1
ATOM 3021 O O . GLU A 1 383 ? 24.797 32.688 19.609 1 55.94 383 GLU A O 1
ATOM 3026 N N . GLU A 1 384 ? 24.766 31.844 21.672 1 52.97 384 GLU A N 1
ATOM 3027 C CA . GLU A 1 384 ? 26.219 31.797 21.75 1 52.97 384 GLU A CA 1
ATOM 3028 C C . GLU A 1 384 ? 26.797 30.797 20.75 1 52.97 384 GLU A C 1
ATOM 3030 O O . GLU A 1 384 ? 27.875 31.031 20.188 1 52.97 384 GLU A O 1
ATOM 3035 N N . THR A 1 385 ? 26.047 29.797 20.609 1 55.12 385 THR A N 1
ATOM 3036 C CA . THR A 1 385 ? 26.578 28.734 19.766 1 55.12 385 THR A CA 1
ATOM 3037 C C . THR A 1 385 ? 26.156 28.938 18.312 1 55.12 385 THR A C 1
ATOM 3039 O O . THR A 1 385 ? 26.672 28.266 17.406 1 55.12 385 THR A O 1
ATOM 3042 N N . LYS A 1 386 ? 25.297 29.859 18.141 1 57.91 386 LYS A N 1
ATOM 3043 C CA . LYS A 1 386 ? 24.844 30.172 16.781 1 57.91 386 LYS A CA 1
ATOM 3044 C C . LYS A 1 386 ? 26.016 30.594 15.891 1 57.91 386 LYS A C 1
ATOM 3046 O O . LYS A 1 386 ? 26.062 30.234 14.711 1 57.91 386 LYS A O 1
ATOM 3051 N N . ALA A 1 387 ? 26.891 31.391 16.562 1 52.84 387 ALA A N 1
ATOM 3052 C CA . ALA A 1 387 ? 28.031 31.875 15.789 1 52.84 387 ALA A CA 1
ATOM 3053 C C . ALA A 1 387 ? 28.922 30.719 15.344 1 52.84 387 ALA A C 1
ATOM 3055 O O . ALA A 1 387 ? 29.625 30.812 14.344 1 52.84 387 ALA A O 1
ATOM 3056 N N . GLU A 1 388 ? 28.828 29.594 16.109 1 56.38 388 GLU A N 1
ATOM 3057 C CA . GLU A 1 388 ? 29.719 28.469 15.844 1 56.38 388 GLU A CA 1
ATOM 3058 C C . GLU A 1 388 ? 29.047 27.406 14.992 1 56.38 388 GLU A C 1
ATOM 3060 O O . GLU A 1 388 ? 29.688 26.453 14.539 1 56.38 388 GLU A O 1
ATOM 3065 N N . LEU A 1 389 ? 27.797 27.703 14.656 1 63.47 389 LEU A N 1
ATOM 3066 C CA . LEU A 1 389 ? 27.094 26.641 13.945 1 63.47 389 LEU A CA 1
ATOM 3067 C C . LEU A 1 389 ? 27.266 26.797 12.438 1 63.47 389 LEU A C 1
ATOM 3069 O O . LEU A 1 389 ? 26.859 27.812 11.859 1 63.47 389 LEU A O 1
ATOM 3073 N N . TRP A 1 390 ? 28.188 26.094 11.938 1 76.88 390 TRP A N 1
ATOM 3074 C CA . TRP A 1 390 ? 28.203 26.016 10.477 1 76.88 390 TRP A CA 1
ATOM 3075 C C . TRP A 1 390 ? 27.266 24.922 9.984 1 76.88 390 TRP A C 1
ATOM 3077 O O . TRP A 1 390 ? 27.312 23.797 10.477 1 76.88 390 TRP A O 1
ATOM 3087 N N . LEU A 1 391 ? 26.25 25.391 9.273 1 82.88 391 LEU A N 1
ATOM 3088 C CA . LEU A 1 391 ? 25.344 24.422 8.641 1 82.88 391 LEU A CA 1
ATOM 3089 C C . LEU A 1 391 ? 25.578 24.359 7.137 1 82.88 391 LEU A C 1
ATOM 3091 O O . LEU A 1 391 ? 25.875 25.391 6.512 1 82.88 391 LEU A O 1
ATOM 3095 N N . PRO A 1 392 ? 25.469 23.156 6.629 1 89.56 392 PRO A N 1
ATOM 3096 C CA . PRO A 1 392 ? 25.516 23.062 5.168 1 89.56 392 PRO A CA 1
ATOM 3097 C C . PRO A 1 392 ? 24.281 23.672 4.5 1 89.56 392 PRO A C 1
ATOM 3099 O O . PRO A 1 392 ? 23.406 24.203 5.18 1 89.56 392 PRO A O 1
ATOM 3102 N N . SER A 1 393 ? 24.344 23.641 3.131 1 91.44 393 SER A N 1
ATOM 3103 C CA . SER A 1 393 ? 23.234 24.203 2.373 1 91.44 393 SER A CA 1
ATOM 3104 C C . SER A 1 393 ? 21.922 23.484 2.674 1 91.44 393 SER A C 1
ATOM 3106 O O . SER A 1 393 ? 20.844 24.078 2.594 1 91.44 393 SER A O 1
ATOM 3108 N N . ALA A 1 394 ? 22.094 22.172 3.047 1 93.44 394 ALA A N 1
ATOM 3109 C CA . ALA A 1 394 ? 20.891 21.391 3.354 1 93.44 394 ALA A CA 1
ATOM 3110 C C . ALA A 1 394 ? 21.219 20.234 4.301 1 93.44 394 ALA A C 1
ATOM 3112 O O . ALA A 1 394 ? 22.375 19.781 4.355 1 93.44 394 ALA A O 1
ATOM 3113 N N . VAL A 1 395 ? 20.234 19.859 5.031 1 92.69 395 VAL A N 1
ATOM 3114 C CA . VAL A 1 395 ? 20.375 18.672 5.879 1 92.69 395 VAL A CA 1
ATOM 3115 C C . VAL A 1 395 ? 19.25 17.688 5.566 1 92.69 395 VAL A C 1
ATOM 3117 O O . VAL A 1 395 ? 18.109 18.109 5.281 1 92.69 395 VAL A O 1
ATOM 3120 N N . ALA A 1 396 ? 19.641 16.422 5.609 1 91.75 396 ALA A N 1
ATOM 3121 C CA . ALA A 1 396 ? 18.672 15.367 5.309 1 91.75 396 ALA A CA 1
ATOM 3122 C C . ALA A 1 396 ? 18.203 14.68 6.582 1 91.75 396 ALA A C 1
ATOM 3124 O O . ALA A 1 396 ? 18.984 14.438 7.496 1 91.75 396 ALA A O 1
ATOM 3125 N N . PHE A 1 397 ? 16.891 14.492 6.637 1 87.44 397 PHE A N 1
ATOM 3126 C CA . PHE A 1 397 ? 16.375 13.719 7.762 1 87.44 397 PHE A CA 1
ATOM 3127 C C . PHE A 1 397 ? 15.07 13.031 7.395 1 87.44 397 PHE A C 1
ATOM 3129 O O . PHE A 1 397 ? 14.477 13.328 6.359 1 87.44 397 PHE A O 1
ATOM 3136 N N . HIS A 1 398 ? 14.703 12.016 8.203 1 85.12 398 HIS A N 1
ATOM 3137 C CA . HIS A 1 398 ? 13.5 11.219 8.016 1 85.12 398 HIS A CA 1
ATOM 3138 C C . HIS A 1 398 ? 12.516 11.414 9.164 1 85.12 398 HIS A C 1
ATOM 3140 O O . HIS A 1 398 ? 12.75 12.242 10.047 1 85.12 398 HIS A O 1
ATOM 3146 N N . TYR A 1 399 ? 11.375 10.68 9.117 1 78.25 399 TYR A N 1
ATOM 3147 C CA . TYR A 1 399 ? 10.352 10.828 10.141 1 78.25 399 TYR A CA 1
ATOM 3148 C C . TYR A 1 399 ? 10.656 9.953 11.352 1 78.25 399 TYR A C 1
ATOM 3150 O O . TYR A 1 399 ? 9.836 9.133 11.758 1 78.25 399 TYR A O 1
ATOM 3158 N N . SER A 1 400 ? 11.773 10.156 11.969 1 80.88 400 SER A N 1
ATOM 3159 C CA . SER A 1 400 ? 12.18 9.352 13.117 1 80.88 400 SER A CA 1
ATOM 3160 C C . SER A 1 400 ? 11.875 10.07 14.43 1 80.88 400 SER A C 1
ATOM 3162 O O . SER A 1 400 ? 12.219 9.578 15.508 1 80.88 400 SER A O 1
ATOM 3164 N N . TYR A 1 401 ? 11.219 11.203 14.367 1 87.12 401 TYR A N 1
ATOM 3165 C CA . TYR A 1 401 ? 10.867 12.008 15.539 1 87.12 401 TYR A CA 1
ATOM 3166 C C . TYR A 1 401 ? 9.375 12.336 15.539 1 87.12 401 TYR A C 1
ATOM 3168 O O . TYR A 1 401 ? 8.688 12.141 14.539 1 87.12 401 TYR A O 1
ATOM 3176 N N . GLN A 1 402 ? 8.977 12.781 16.688 1 93.06 402 GLN A N 1
ATOM 3177 C CA . GLN A 1 402 ? 7.602 13.258 16.766 1 93.06 402 GLN A CA 1
ATOM 3178 C C . GLN A 1 402 ? 7.363 14.422 15.812 1 93.06 402 GLN A C 1
ATOM 3180 O O . GLN A 1 402 ? 8.281 15.188 15.508 1 93.06 402 GLN A O 1
ATOM 3185 N N . VAL A 1 403 ? 6.148 14.57 15.453 1 96.19 403 VAL A N 1
ATOM 3186 C CA . VAL A 1 403 ? 5.762 15.594 14.492 1 96.19 403 VAL A CA 1
ATOM 3187 C C . VAL A 1 403 ? 6.16 16.969 15.016 1 96.19 403 VAL A C 1
ATOM 3189 O O . VAL A 1 403 ? 6.77 17.766 14.297 1 96.19 403 VAL A O 1
ATOM 3192 N N . THR A 1 404 ? 5.914 17.203 16.266 1 94.44 404 THR A N 1
ATOM 3193 C CA . THR A 1 404 ? 6.227 18.5 16.859 1 94.44 404 THR A CA 1
ATOM 3194 C C . THR A 1 404 ? 7.727 18.766 16.812 1 94.44 404 THR A C 1
ATOM 3196 O O . THR A 1 404 ? 8.148 19.891 16.516 1 94.44 404 THR A O 1
ATOM 3199 N N . ASN A 1 405 ? 8.516 17.766 17.109 1 91 405 ASN A N 1
ATOM 3200 C CA . ASN A 1 405 ? 9.961 17.922 17.078 1 91 405 ASN A CA 1
ATOM 3201 C C . ASN A 1 405 ? 10.461 18.219 15.656 1 91 405 ASN A C 1
ATOM 3203 O O . ASN A 1 405 ? 11.406 18.984 15.477 1 91 405 ASN A O 1
ATOM 3207 N N . ILE A 1 406 ? 9.898 17.594 14.703 1 92.19 406 ILE A N 1
ATOM 3208 C CA . ILE A 1 406 ? 10.281 17.812 13.312 1 92.19 406 ILE A CA 1
ATOM 3209 C C . ILE A 1 406 ? 9.922 19.234 12.898 1 92.19 406 ILE A C 1
ATOM 3211 O O . ILE A 1 406 ? 10.711 19.922 12.242 1 92.19 406 ILE A O 1
ATOM 3215 N N . ILE A 1 407 ? 8.742 19.672 13.289 1 93.06 407 ILE A N 1
ATOM 3216 C CA . ILE A 1 407 ? 8.289 21.031 12.977 1 93.06 407 ILE A CA 1
ATOM 3217 C C . ILE A 1 407 ? 9.227 22.047 13.617 1 93.06 407 ILE A C 1
ATOM 3219 O O . ILE A 1 407 ? 9.617 23.031 12.977 1 93.06 407 ILE A O 1
ATOM 3223 N N . ASP A 1 408 ? 9.57 21.781 14.836 1 89.56 408 ASP A N 1
ATOM 3224 C CA . ASP A 1 408 ? 10.484 22.688 15.531 1 89.56 408 ASP A CA 1
ATOM 3225 C C . ASP A 1 408 ? 11.852 22.719 14.844 1 89.56 408 ASP A C 1
ATOM 3227 O O . ASP A 1 408 ? 12.461 23.781 14.719 1 89.56 408 ASP A O 1
ATOM 3231 N N . LEU A 1 409 ? 12.289 21.578 14.445 1 88.56 409 LEU A N 1
ATOM 3232 C CA . LEU A 1 409 ? 13.547 21.516 13.703 1 88.56 409 LEU A CA 1
ATOM 3233 C C . LEU A 1 409 ? 13.453 22.297 12.406 1 88.56 409 LEU A C 1
ATOM 3235 O O . LEU A 1 409 ? 14.383 23.031 12.055 1 88.56 409 LEU A O 1
ATOM 3239 N N . ALA A 1 410 ? 12.406 22.109 11.711 1 91.44 410 ALA A N 1
ATOM 3240 C CA . ALA A 1 410 ? 12.203 22.797 10.445 1 91.44 410 ALA A CA 1
ATOM 3241 C C . ALA A 1 410 ? 12.266 24.312 10.625 1 91.44 410 ALA A C 1
ATOM 3243 O O . ALA A 1 410 ? 12.852 25.016 9.805 1 91.44 410 ALA A O 1
ATOM 3244 N N . LYS A 1 411 ? 11.703 24.812 11.688 1 89.56 411 LYS A N 1
ATOM 3245 C CA . LYS A 1 411 ? 11.734 26.234 11.984 1 89.56 411 LYS A CA 1
ATOM 3246 C C . LYS A 1 411 ? 13.156 26.734 12.188 1 89.56 411 LYS A C 1
ATOM 3248 O O . LYS A 1 411 ? 13.531 27.797 11.68 1 89.56 411 LYS A O 1
ATOM 3253 N N . VAL A 1 412 ? 13.898 25.906 12.859 1 85 412 VAL A N 1
ATOM 3254 C CA . VAL A 1 412 ? 15.289 26.266 13.148 1 85 412 VAL A CA 1
ATOM 3255 C C . VAL A 1 412 ? 16.094 26.281 11.859 1 85 412 VAL A C 1
ATOM 3257 O O . VAL A 1 412 ? 16.875 27.203 11.617 1 85 412 VAL A O 1
ATOM 3260 N N . LEU A 1 413 ? 15.914 25.297 11.055 1 89.44 413 LEU A N 1
ATOM 3261 C CA . LEU A 1 413 ? 16.641 25.203 9.805 1 89.44 413 LEU A CA 1
ATOM 3262 C C . LEU A 1 413 ? 16.297 26.359 8.867 1 89.44 413 LEU A C 1
ATOM 3264 O O . LEU A 1 413 ? 17.172 26.984 8.281 1 89.44 413 LEU A O 1
ATOM 3268 N N . THR A 1 414 ? 15.047 26.688 8.82 1 88.75 414 THR A N 1
ATOM 3269 C CA . THR A 1 414 ? 14.586 27.781 7.969 1 88.75 414 THR A CA 1
ATOM 3270 C C . THR A 1 414 ? 15.164 29.109 8.438 1 88.75 414 THR A C 1
ATOM 3272 O O . THR A 1 414 ? 15.602 29.922 7.621 1 88.75 414 THR A O 1
ATOM 3275 N N . LYS A 1 415 ? 15.18 29.297 9.688 1 84.94 415 LYS A N 1
ATOM 3276 C CA . LYS A 1 415 ? 15.719 30.516 10.266 1 84.94 415 LYS A CA 1
ATOM 3277 C C . LYS A 1 415 ? 17.203 30.672 9.953 1 84.94 415 LYS A C 1
ATOM 3279 O O . LYS A 1 415 ? 17.703 31.797 9.836 1 84.94 415 LYS A O 1
ATOM 3284 N N . ASN A 1 416 ? 17.875 29.547 9.773 1 83.81 416 ASN A N 1
ATOM 3285 C CA . ASN A 1 416 ? 19.312 29.578 9.531 1 83.81 416 ASN A CA 1
ATOM 3286 C C . ASN A 1 416 ? 19.625 29.359 8.055 1 83.81 416 ASN A C 1
ATOM 3288 O O . ASN A 1 416 ? 20.766 29.031 7.699 1 83.81 416 ASN A O 1
ATOM 3292 N N . ASN A 1 417 ? 18.672 29.422 7.195 1 88.38 417 ASN A N 1
ATOM 3293 C CA . ASN A 1 417 ? 18.812 29.312 5.746 1 88.38 417 ASN A CA 1
ATOM 3294 C C . ASN A 1 417 ? 19.422 27.984 5.34 1 88.38 417 ASN A C 1
ATOM 3296 O O . ASN A 1 417 ? 20.297 27.922 4.477 1 88.38 417 ASN A O 1
ATOM 3300 N N . CYS A 1 418 ? 19.172 27 6.074 1 90.88 418 CYS A N 1
ATOM 3301 C CA . CYS A 1 418 ? 19.516 25.625 5.762 1 90.88 418 CYS A CA 1
ATOM 3302 C C . CYS A 1 418 ? 18.312 24.875 5.215 1 90.88 418 CYS A C 1
ATOM 3304 O O . CYS A 1 418 ? 17.281 24.75 5.895 1 90.88 418 CYS A O 1
ATOM 3306 N N . ASN A 1 419 ? 18.438 24.344 4.031 1 93.94 419 ASN A N 1
ATOM 3307 C CA . ASN A 1 419 ? 17.312 23.656 3.396 1 93.94 419 ASN A CA 1
ATOM 3308 C C . ASN A 1 419 ? 17.141 22.234 3.928 1 93.94 419 ASN A C 1
ATOM 3310 O O . ASN A 1 419 ? 18.031 21.719 4.602 1 93.94 419 ASN A O 1
ATOM 3314 N N . MET A 1 420 ? 16.031 21.75 3.65 1 94.69 420 MET A N 1
ATOM 3315 C CA . MET A 1 420 ? 15.719 20.422 4.152 1 94.69 420 MET A CA 1
ATOM 3316 C C . MET A 1 420 ? 15.633 19.422 3.008 1 94.69 420 MET A C 1
ATOM 3318 O O . MET A 1 420 ? 15.078 19.719 1.948 1 94.69 420 MET A O 1
ATOM 3322 N N . ILE A 1 421 ? 16.25 18.281 3.217 1 96.44 421 ILE A N 1
ATOM 3323 C CA . ILE A 1 421 ? 16.047 17.094 2.393 1 96.44 421 ILE A CA 1
ATOM 3324 C C . ILE A 1 421 ? 15.289 16.031 3.186 1 96.44 421 ILE A C 1
ATOM 3326 O O . ILE A 1 421 ? 15.82 15.461 4.145 1 96.44 421 ILE A O 1
ATOM 3330 N N . ILE A 1 422 ? 14.023 15.805 2.783 1 95.31 422 ILE A N 1
ATOM 3331 C CA . ILE A 1 422 ? 13.281 14.711 3.408 1 95.31 422 ILE A CA 1
ATOM 3332 C C . ILE A 1 422 ? 13.562 13.406 2.67 1 95.31 422 ILE A C 1
ATOM 3334 O O . ILE A 1 422 ? 13.398 13.328 1.451 1 95.31 422 ILE A O 1
ATOM 3338 N N . THR A 1 423 ? 14.016 12.453 3.434 1 92.56 423 THR A N 1
ATOM 3339 C CA . THR A 1 423 ? 14.5 11.25 2.762 1 92.56 423 THR A CA 1
ATOM 3340 C C . THR A 1 423 ? 13.781 10.016 3.291 1 92.56 423 THR A C 1
ATOM 3342 O O . THR A 1 423 ? 13.406 9.961 4.465 1 92.56 423 THR A O 1
ATOM 3345 N N . GLU A 1 424 ? 13.609 9.07 2.395 1 88.06 424 GLU A N 1
ATOM 3346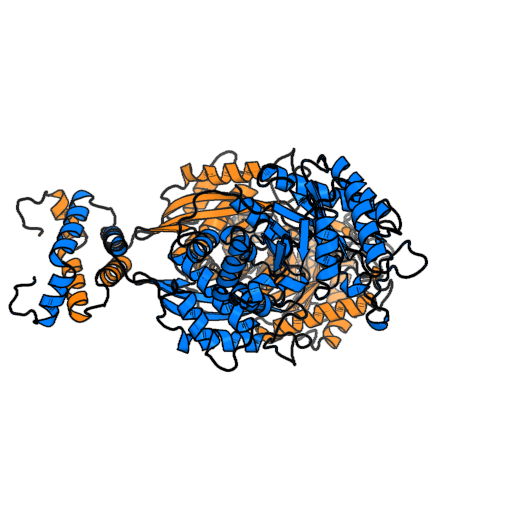 C CA . GLU A 1 424 ? 13.156 7.73 2.756 1 88.06 424 GLU A CA 1
ATOM 3347 C C . GLU A 1 424 ? 14.305 6.875 3.279 1 88.06 424 GLU A C 1
ATOM 3349 O O . GLU A 1 424 ? 15.477 7.215 3.082 1 88.06 424 GLU A O 1
ATOM 3354 N N . HIS A 1 425 ? 13.93 5.879 3.998 1 82 425 HIS A N 1
ATOM 3355 C CA . HIS A 1 425 ? 14.914 4.852 4.316 1 82 425 HIS A CA 1
ATOM 3356 C C . HIS A 1 425 ? 14.602 3.543 3.6 1 82 425 HIS A C 1
ATOM 3358 O O . HIS A 1 425 ? 13.484 3.354 3.107 1 82 425 HIS A O 1
ATOM 3364 N N . PRO A 1 426 ? 15.562 2.645 3.506 1 75.31 426 PRO A N 1
ATOM 3365 C CA . PRO A 1 426 ? 15.422 1.451 2.668 1 75.31 426 PRO A CA 1
ATOM 3366 C C . PRO A 1 426 ? 14.328 0.507 3.158 1 75.31 426 PRO A C 1
ATOM 3368 O O . PRO A 1 426 ? 13.883 -0.375 2.416 1 75.31 426 PRO A O 1
ATOM 3371 N N . PHE A 1 427 ? 13.805 0.649 4.34 1 79.56 427 PHE A N 1
ATOM 3372 C CA . PHE A 1 427 ? 12.844 -0.29 4.906 1 79.56 427 PHE A CA 1
ATOM 3373 C C . PHE A 1 427 ? 11.461 0.344 5.004 1 79.56 427 PHE A C 1
ATOM 3375 O O . PHE A 1 427 ? 10.664 -0.035 5.859 1 79.56 427 PHE A O 1
ATOM 3382 N N . GLU A 1 428 ? 11.195 1.153 4.062 1 81.81 428 GLU A N 1
ATOM 3383 C CA . GLU A 1 428 ? 9.969 1.938 4.125 1 81.81 428 GLU A CA 1
ATOM 3384 C C . GLU A 1 428 ? 8.742 1.05 3.969 1 81.81 428 GLU A C 1
ATOM 3386 O O . GLU A 1 428 ? 8.805 -0.002 3.328 1 81.81 428 GLU A O 1
ATOM 3391 N N . SER A 1 429 ? 7.723 1.553 4.555 1 88.5 429 SER A N 1
ATOM 3392 C CA . SER A 1 429 ? 6.398 0.955 4.406 1 88.5 429 SER A CA 1
ATOM 3393 C C . SER A 1 429 ? 5.672 1.521 3.189 1 88.5 429 SER A C 1
ATOM 3395 O O . SER A 1 429 ? 6.27 2.223 2.371 1 88.5 429 SER A O 1
ATOM 3397 N N . LEU A 1 430 ? 4.402 1.109 3.066 1 90.12 430 LEU A N 1
ATOM 3398 C CA . LEU A 1 430 ? 3.561 1.604 1.982 1 90.12 430 LEU A CA 1
ATOM 3399 C C . LEU A 1 430 ? 2.951 2.955 2.34 1 90.12 430 LEU A C 1
ATOM 3401 O O . LEU A 1 430 ? 2.293 3.582 1.51 1 90.12 430 LEU A O 1
ATOM 3405 N N . ASP A 1 431 ? 3.242 3.41 3.551 1 93.06 431 ASP A N 1
ATOM 3406 C CA . ASP A 1 431 ? 2.701 4.68 4.023 1 93.06 431 ASP A CA 1
ATOM 3407 C C . ASP A 1 431 ? 3.328 5.855 3.279 1 93.06 431 ASP A C 1
ATOM 3409 O O . ASP A 1 431 ? 4.539 5.875 3.043 1 93.06 431 ASP A O 1
ATOM 3413 N N . THR A 1 432 ? 2.463 6.805 2.918 1 94.62 432 THR A N 1
ATOM 3414 C CA . THR A 1 432 ? 2.963 7.887 2.078 1 94.62 432 THR A CA 1
ATOM 3415 C C . THR A 1 432 ? 3.025 9.195 2.861 1 94.62 432 THR A C 1
ATOM 3417 O O . THR A 1 432 ? 3.273 10.258 2.287 1 94.62 432 THR A O 1
ATOM 3420 N N . THR A 1 433 ? 2.822 9.164 4.152 1 95.75 433 THR A N 1
ATOM 3421 C CA . THR A 1 433 ? 2.781 10.359 4.988 1 95.75 433 THR A CA 1
ATOM 3422 C C . THR A 1 433 ? 4.09 11.133 4.887 1 95.75 433 THR A C 1
ATOM 3424 O O . THR A 1 433 ? 4.102 12.359 4.996 1 95.75 433 THR A O 1
ATOM 3427 N N . LEU A 1 434 ? 5.156 10.461 4.594 1 95.19 434 LEU A N 1
ATOM 3428 C CA . LEU A 1 434 ? 6.453 11.102 4.418 1 95.19 434 LEU A CA 1
ATOM 3429 C C . LEU A 1 434 ? 6.391 12.164 3.32 1 95.19 434 LEU A C 1
ATOM 3431 O O . LEU A 1 434 ? 7.031 13.211 3.426 1 95.19 434 LEU A O 1
ATOM 3435 N N . ILE A 1 435 ? 5.66 11.875 2.264 1 96.69 435 ILE A N 1
ATOM 3436 C CA . ILE A 1 435 ? 5.52 12.805 1.148 1 96.69 435 ILE A CA 1
ATOM 3437 C C . ILE A 1 435 ? 4.766 14.055 1.608 1 96.69 435 ILE A C 1
ATOM 3439 O O . ILE A 1 435 ? 5.168 15.18 1.297 1 96.69 435 ILE A O 1
ATOM 3443 N N . ASP A 1 436 ? 3.744 13.844 2.367 1 96.81 436 ASP A N 1
ATOM 3444 C CA . ASP A 1 436 ? 2.977 14.953 2.914 1 96.81 436 ASP A CA 1
ATOM 3445 C C . ASP A 1 436 ? 3.826 15.797 3.863 1 96.81 436 ASP A C 1
ATOM 3447 O O . ASP A 1 436 ? 3.691 17.016 3.91 1 96.81 436 ASP A O 1
ATOM 3451 N N . LEU A 1 437 ? 4.648 15.117 4.605 1 96.62 437 LEU A N 1
ATOM 3452 C CA . LEU A 1 437 ? 5.559 15.812 5.504 1 96.62 437 LEU A CA 1
ATOM 3453 C C . LEU A 1 437 ? 6.504 16.719 4.723 1 96.62 437 LEU A C 1
ATOM 3455 O O . LEU A 1 437 ? 6.688 17.891 5.078 1 96.62 437 LEU A O 1
ATOM 3459 N N . ALA A 1 438 ? 7.086 16.203 3.701 1 96.81 438 ALA A N 1
ATOM 3460 C CA . ALA A 1 438 ? 8.023 16.969 2.885 1 96.81 438 ALA A CA 1
ATOM 3461 C C . ALA A 1 438 ? 7.352 18.203 2.287 1 96.81 438 ALA A C 1
ATOM 3463 O O . ALA A 1 438 ? 7.898 19.312 2.348 1 96.81 438 ALA A O 1
ATOM 3464 N N . VAL A 1 439 ? 6.191 18.016 1.729 1 96.5 439 VAL A N 1
ATOM 3465 C CA . VAL A 1 439 ? 5.461 19.109 1.09 1 96.5 439 VAL A CA 1
ATOM 3466 C C . VAL A 1 439 ? 5.012 20.109 2.143 1 96.5 439 VAL A C 1
ATOM 3468 O O . VAL A 1 439 ? 5.18 21.328 1.964 1 96.5 439 VAL A O 1
ATOM 3471 N N . GLY A 1 440 ? 4.5 19.625 3.262 1 96.69 440 GLY A N 1
ATOM 3472 C CA . GLY A 1 440 ? 4.004 20.484 4.324 1 96.69 440 GLY A CA 1
ATOM 3473 C C . GLY A 1 440 ? 5.086 21.328 4.957 1 96.69 440 GLY A C 1
ATOM 3474 O O . GLY A 1 440 ? 4.832 22.469 5.367 1 96.69 440 GLY A O 1
ATOM 3475 N N . LEU A 1 441 ? 6.285 20.812 5.074 1 95.75 441 LEU A N 1
ATOM 3476 C CA . LEU A 1 441 ? 7.41 21.531 5.668 1 95.75 441 LEU A CA 1
ATOM 3477 C C . LEU A 1 441 ? 8.086 22.422 4.641 1 95.75 441 LEU A C 1
ATOM 3479 O O . LEU A 1 441 ? 9.055 23.125 4.961 1 95.75 441 LEU A O 1
ATOM 3483 N N . LYS A 1 442 ? 7.629 22.359 3.438 1 94.69 442 LYS A N 1
ATOM 3484 C CA . LYS A 1 442 ? 8.234 23.094 2.336 1 94.69 442 LYS A CA 1
ATOM 3485 C C . LYS A 1 442 ? 9.703 22.719 2.162 1 94.69 442 LYS A C 1
ATOM 3487 O O . LYS A 1 442 ? 10.562 23.594 2.014 1 94.69 442 LYS A O 1
ATOM 3492 N N . ALA A 1 443 ? 9.891 21.422 2.295 1 96.25 443 ALA A N 1
ATOM 3493 C CA . ALA A 1 443 ? 11.242 20.938 2.016 1 96.25 443 ALA A CA 1
ATOM 3494 C C . ALA A 1 443 ? 11.656 21.25 0.582 1 96.25 443 ALA A C 1
ATOM 3496 O O . ALA A 1 443 ? 10.836 21.172 -0.338 1 96.25 443 ALA A O 1
ATOM 3497 N N . GLU A 1 444 ? 12.898 21.562 0.418 1 96.56 444 GLU A N 1
ATOM 3498 C CA . GLU A 1 444 ? 13.375 21.844 -0.932 1 96.56 444 GLU A CA 1
ATOM 3499 C C . GLU A 1 444 ? 13.531 20.562 -1.74 1 96.56 444 GLU A C 1
ATOM 3501 O O . GLU A 1 444 ? 13.305 20.547 -2.951 1 96.56 444 GLU A O 1
ATOM 3506 N N . PHE A 1 445 ? 13.977 19.562 -1.037 1 97.31 445 PHE A N 1
ATOM 3507 C CA . PHE A 1 445 ? 14.258 18.312 -1.734 1 97.31 445 PHE A CA 1
ATOM 3508 C C . PHE A 1 445 ? 13.516 17.156 -1.082 1 97.31 445 PHE A C 1
ATOM 3510 O O . PHE A 1 445 ? 13.305 17.156 0.133 1 97.31 445 PHE A O 1
ATOM 3517 N N . LEU A 1 446 ? 13.102 16.219 -1.873 1 96.81 446 LEU A N 1
ATOM 3518 C CA . LEU A 1 446 ? 12.547 14.938 -1.456 1 96.81 446 LEU A CA 1
ATOM 3519 C C . LEU A 1 446 ? 13.32 13.773 -2.074 1 96.81 446 LEU A C 1
ATOM 3521 O O . LEU A 1 446 ? 13.273 13.57 -3.287 1 96.81 446 LEU A O 1
ATOM 3525 N N . GLN A 1 447 ? 14.07 13.148 -1.253 1 94.94 447 GLN A N 1
ATOM 3526 C CA . GLN A 1 447 ? 14.828 11.992 -1.738 1 94.94 447 GLN A CA 1
ATOM 3527 C C . GLN A 1 447 ? 14.016 10.711 -1.588 1 94.94 447 GLN A C 1
ATOM 3529 O O . GLN A 1 447 ? 13.742 10.266 -0.469 1 94.94 447 GLN A O 1
ATOM 3534 N N . MET A 1 448 ? 13.727 10.148 -2.701 1 89.94 448 MET A N 1
ATOM 3535 C CA . MET A 1 448 ? 12.93 8.93 -2.727 1 89.94 448 MET A CA 1
ATOM 3536 C C . MET A 1 448 ? 13.805 7.707 -2.977 1 89.94 448 MET A C 1
ATOM 3538 O O . MET A 1 448 ? 14.953 7.844 -3.416 1 89.94 448 MET A O 1
ATOM 3542 N N . SER A 1 449 ? 13.242 6.555 -2.619 1 87.69 449 SER A N 1
ATOM 3543 C CA . SER A 1 449 ? 13.844 5.328 -3.127 1 87.69 449 SER A CA 1
ATOM 3544 C C . SER A 1 449 ? 13.547 5.141 -4.609 1 87.69 449 SER A C 1
ATOM 3546 O O . SER A 1 449 ? 12.586 5.707 -5.133 1 87.69 449 SER A O 1
ATOM 3548 N N . ALA A 1 450 ? 14.461 4.422 -5.238 1 85 450 ALA A N 1
ATOM 3549 C CA . ALA A 1 450 ? 14.195 4.113 -6.645 1 85 450 ALA A CA 1
ATOM 3550 C C . ALA A 1 450 ? 12.828 3.449 -6.812 1 85 450 ALA A C 1
ATOM 3552 O O . ALA A 1 450 ? 12.484 2.529 -6.066 1 85 450 ALA A O 1
ATOM 3553 N N . PRO A 1 451 ? 12.016 4.008 -7.707 1 83.44 451 PRO A N 1
ATOM 3554 C CA . PRO A 1 451 ? 10.703 3.385 -7.914 1 83.44 451 PRO A CA 1
ATOM 3555 C C . PRO A 1 451 ? 10.797 2.031 -8.617 1 83.44 451 PRO A C 1
ATOM 3557 O O . PRO A 1 451 ? 10.398 1.899 -9.773 1 83.44 451 PRO A O 1
ATOM 3560 N N . ILE A 1 452 ? 11.273 1.058 -7.922 1 78.81 452 ILE A N 1
ATOM 3561 C CA . ILE A 1 452 ? 11.414 -0.3 -8.438 1 78.81 452 ILE A CA 1
ATOM 3562 C C . ILE A 1 452 ? 10.656 -1.273 -7.539 1 78.81 452 ILE A C 1
ATOM 3564 O O . ILE A 1 452 ? 10.398 -2.416 -7.926 1 78.81 452 ILE A O 1
ATOM 3568 N N . LYS A 1 453 ? 10.328 -0.759 -6.375 1 82.38 453 LYS A N 1
ATOM 3569 C CA . LYS A 1 453 ? 9.531 -1.551 -5.441 1 82.38 453 LYS A CA 1
ATOM 3570 C C . LYS A 1 453 ? 8.273 -0.801 -5.016 1 82.38 453 LYS A C 1
ATOM 3572 O O . LYS A 1 453 ? 8.203 0.424 -5.137 1 82.38 453 LYS A O 1
ATOM 3577 N N . SER A 1 454 ? 7.383 -1.476 -4.434 1 85.56 454 SER A N 1
ATOM 3578 C CA . SER A 1 454 ? 6.039 -0.963 -4.176 1 85.56 454 SER A CA 1
ATOM 3579 C C . SER A 1 454 ? 6.074 0.22 -3.215 1 85.56 454 SER A C 1
ATOM 3581 O O . SER A 1 454 ? 5.359 1.206 -3.41 1 85.56 454 SER A O 1
ATOM 3583 N N . PRO A 1 455 ? 6.879 0.154 -2.156 1 86.69 455 PRO A N 1
ATOM 3584 C CA . PRO A 1 455 ? 6.898 1.322 -1.273 1 86.69 455 PRO A CA 1
ATOM 3585 C C . PRO A 1 455 ? 7.344 2.596 -1.991 1 86.69 455 PRO A C 1
ATOM 3587 O O . PRO A 1 455 ? 6.777 3.668 -1.76 1 86.69 455 PRO A O 1
ATOM 3590 N N . ALA A 1 456 ? 8.289 2.438 -2.799 1 88.94 456 ALA A N 1
ATOM 3591 C CA . ALA A 1 456 ? 8.766 3.592 -3.559 1 88.94 456 ALA A CA 1
ATOM 3592 C C . ALA A 1 456 ? 7.703 4.07 -4.543 1 88.94 456 ALA A C 1
ATOM 3594 O O . ALA A 1 456 ? 7.516 5.277 -4.727 1 88.94 456 ALA A O 1
ATOM 3595 N N . PHE A 1 457 ? 7.02 3.143 -5.141 1 90.06 457 PHE A N 1
ATOM 3596 C CA . PHE A 1 457 ? 5.961 3.506 -6.07 1 90.06 457 PHE A CA 1
ATOM 3597 C C . PHE A 1 457 ? 4.824 4.223 -5.352 1 90.06 457 PHE A C 1
ATOM 3599 O O . PHE A 1 457 ? 4.246 5.172 -5.883 1 90.06 457 PHE A O 1
ATOM 3606 N N . ALA A 1 458 ? 4.512 3.707 -4.211 1 91.81 458 ALA A N 1
ATOM 3607 C CA . ALA A 1 458 ? 3.451 4.34 -3.43 1 91.81 458 ALA A CA 1
ATOM 3608 C C . ALA A 1 458 ? 3.773 5.805 -3.152 1 91.81 458 ALA A C 1
ATOM 3610 O O . ALA A 1 458 ? 2.928 6.68 -3.348 1 91.81 458 ALA A O 1
ATOM 3611 N N . LYS A 1 459 ? 4.984 6.078 -2.715 1 93.38 459 LYS A N 1
ATOM 3612 C CA . LYS A 1 459 ? 5.414 7.441 -2.418 1 93.38 459 LYS A CA 1
ATOM 3613 C C . LYS A 1 459 ? 5.488 8.289 -3.688 1 93.38 459 LYS A C 1
ATOM 3615 O O . LYS A 1 459 ? 5.086 9.453 -3.689 1 93.38 459 LYS A O 1
ATOM 3620 N N . PHE A 1 460 ? 5.973 7.676 -4.734 1 93.81 460 PHE A N 1
ATOM 3621 C CA . PHE A 1 460 ? 6.059 8.375 -6.012 1 93.81 460 PHE A CA 1
ATOM 3622 C C . PHE A 1 460 ? 4.672 8.766 -6.508 1 93.81 460 PHE A C 1
ATOM 3624 O O . PHE A 1 460 ? 4.465 9.898 -6.953 1 93.81 460 PHE A O 1
ATOM 3631 N N . ASN A 1 461 ? 3.727 7.887 -6.438 1 94.06 461 ASN A N 1
ATOM 3632 C CA . ASN A 1 461 ? 2.357 8.18 -6.848 1 94.06 461 ASN A CA 1
ATOM 3633 C C . ASN A 1 461 ? 1.759 9.32 -6.023 1 94.06 461 ASN A C 1
ATOM 3635 O O . ASN A 1 461 ? 0.99 10.125 -6.543 1 94.06 461 ASN A O 1
ATOM 3639 N N . ARG A 1 462 ? 2.119 9.336 -4.777 1 94.81 462 ARG A N 1
ATOM 3640 C CA . ARG A 1 462 ? 1.595 10.375 -3.898 1 94.81 462 ARG A CA 1
ATOM 3641 C C . ARG A 1 462 ? 2.098 11.75 -4.32 1 94.81 462 ARG A C 1
ATOM 3643 O O . ARG A 1 462 ? 1.328 12.711 -4.367 1 94.81 462 ARG A O 1
ATOM 3650 N N . ILE A 1 463 ? 3.404 11.836 -4.59 1 94.31 463 ILE A N 1
ATOM 3651 C CA . ILE A 1 463 ? 3.941 13.141 -4.973 1 94.31 463 ILE A CA 1
ATOM 3652 C C . ILE A 1 463 ? 3.365 13.555 -6.324 1 94.31 463 ILE A C 1
ATOM 3654 O O . ILE A 1 463 ? 3.092 14.742 -6.551 1 94.31 463 ILE A O 1
ATOM 3658 N N . ILE A 1 464 ? 3.143 12.641 -7.234 1 92.69 464 ILE A N 1
ATOM 3659 C CA . ILE A 1 464 ? 2.523 12.938 -8.523 1 92.69 464 ILE A CA 1
ATOM 3660 C C . ILE A 1 464 ? 1.096 13.438 -8.305 1 92.69 464 ILE A C 1
ATOM 3662 O O . ILE A 1 464 ? 0.66 14.391 -8.945 1 92.69 464 ILE A O 1
ATOM 3666 N N . GLN A 1 465 ? 0.446 12.805 -7.422 1 91.56 465 GLN A N 1
ATOM 3667 C CA . GLN A 1 465 ? -0.917 13.203 -7.082 1 91.56 465 GLN A CA 1
ATOM 3668 C C . GLN A 1 465 ? -0.958 14.641 -6.57 1 91.56 465 GLN A C 1
ATOM 3670 O O . GLN A 1 465 ? -1.818 15.43 -6.977 1 91.56 465 GLN A O 1
ATOM 3675 N N . LEU A 1 466 ? -0.067 14.938 -5.691 1 91.94 466 LEU A N 1
ATOM 3676 C CA . LEU A 1 466 ? -0.06 16.25 -5.062 1 91.94 466 LEU A CA 1
ATOM 3677 C C . LEU A 1 466 ? 0.286 17.328 -6.078 1 91.94 466 LEU A C 1
ATOM 3679 O O . LEU A 1 466 ? -0.201 18.469 -5.977 1 91.94 466 LEU A O 1
ATOM 3683 N N . ARG A 1 467 ? 1.098 16.953 -7.035 1 91.19 467 ARG A N 1
ATOM 3684 C CA . ARG A 1 467 ? 1.543 17.922 -8.031 1 91.19 467 ARG A CA 1
ATOM 3685 C C . ARG A 1 467 ? 0.504 18.094 -9.141 1 91.19 467 ARG A C 1
ATOM 3687 O O . ARG A 1 467 ? 0.669 18.922 -10.031 1 91.19 467 ARG A O 1
ATOM 3694 N N . THR A 1 468 ? -0.486 17.188 -9.227 1 84.12 468 THR A N 1
ATOM 3695 C CA . THR A 1 468 ? -1.52 17.234 -10.25 1 84.12 468 THR A CA 1
ATOM 3696 C C . THR A 1 468 ? -2.695 18.094 -9.789 1 84.12 468 THR A C 1
ATOM 3698 O O . THR A 1 468 ? -3.297 18.812 -10.586 1 84.12 468 THR A O 1
ATOM 3701 N N . MET B 1 1 ? -46 25.484 16.156 1 47.31 1 MET B N 1
ATOM 3702 C CA . MET B 1 1 ? -45.438 25.969 14.891 1 47.31 1 MET B CA 1
ATOM 3703 C C . MET B 1 1 ? -46.375 25.656 13.727 1 47.31 1 MET B C 1
ATOM 3705 O O . MET B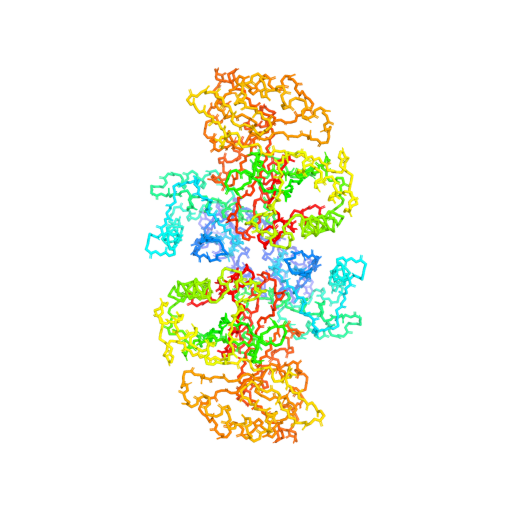 1 1 ? -46.562 26.484 12.836 1 47.31 1 MET B O 1
ATOM 3709 N N . ALA B 1 2 ? -47.031 24.484 13.789 1 50.78 2 ALA B N 1
ATOM 3710 C CA . ALA B 1 2 ? -47.844 24.047 12.656 1 50.78 2 ALA B CA 1
ATOM 3711 C C . ALA B 1 2 ? -49.125 24.844 12.555 1 50.78 2 ALA B C 1
ATOM 3713 O O . ALA B 1 2 ? -49.719 24.938 11.484 1 50.78 2 ALA B O 1
ATOM 3714 N N . ASP B 1 3 ? -49.531 25.328 13.656 1 49.47 3 ASP B N 1
ATOM 3715 C CA . ASP B 1 3 ? -50.844 25.922 13.602 1 49.47 3 ASP B CA 1
ATOM 3716 C C . ASP B 1 3 ? -50.75 27.406 13.273 1 49.47 3 ASP B C 1
ATOM 3718 O O . ASP B 1 3 ? -51.75 28.141 13.367 1 49.47 3 ASP B O 1
ATOM 3722 N N . SER B 1 4 ? -49.562 27.891 13.055 1 52.47 4 SER B N 1
ATOM 3723 C CA . SER B 1 4 ? -49.531 29.328 12.781 1 52.47 4 SER B CA 1
ATOM 3724 C C . SER B 1 4 ? -50.125 29.641 11.422 1 52.47 4 SER B C 1
ATOM 3726 O O . SER B 1 4 ? -49.969 28.891 10.461 1 52.47 4 SER B O 1
ATOM 3728 N N . PRO B 1 5 ? -51.062 30.5 11.297 1 56.19 5 PRO B N 1
ATOM 3729 C CA . PRO B 1 5 ? -51.719 30.906 10.055 1 56.19 5 PRO B CA 1
ATOM 3730 C C . PRO B 1 5 ? -50.75 31.219 8.93 1 56.19 5 PRO B C 1
ATOM 3732 O O . PRO B 1 5 ? -51.125 31.234 7.758 1 56.19 5 PRO B O 1
ATOM 3735 N N . LEU B 1 6 ? -49.531 31.547 9.219 1 61.28 6 LEU B N 1
ATOM 3736 C CA . LEU B 1 6 ? -48.531 31.938 8.211 1 61.28 6 LEU B CA 1
ATOM 3737 C C . LEU B 1 6 ? -47.875 30.703 7.605 1 61.28 6 LEU B C 1
ATOM 3739 O O . LEU B 1 6 ? -47.062 30.828 6.676 1 61.28 6 LEU B O 1
ATOM 3743 N N . ILE B 1 7 ? -48.406 29.594 8.008 1 71.94 7 ILE B N 1
ATOM 3744 C CA . ILE B 1 7 ? -47.75 28.375 7.523 1 71.94 7 ILE B CA 1
ATOM 3745 C C . ILE B 1 7 ? -48.5 27.828 6.316 1 71.94 7 ILE B C 1
ATOM 3747 O O . ILE B 1 7 ? -49.75 27.688 6.367 1 71.94 7 ILE B O 1
ATOM 3751 N N . THR B 1 8 ? -47.938 27.844 5.168 1 77.94 8 THR B N 1
ATOM 3752 C CA . THR B 1 8 ? -48.5 27.297 3.951 1 77.94 8 THR B CA 1
ATOM 3753 C C . THR B 1 8 ? -48.969 25.844 4.176 1 77.94 8 THR B C 1
ATOM 3755 O O . THR B 1 8 ? -48.5 25.188 5.117 1 77.94 8 THR B O 1
ATOM 3758 N N . ALA B 1 9 ? -50.031 25.438 3.461 1 82.12 9 ALA B N 1
ATOM 3759 C CA . ALA B 1 9 ? -50.531 24.062 3.529 1 82.12 9 ALA B CA 1
ATOM 3760 C C . ALA B 1 9 ? -49.406 23.062 3.301 1 82.12 9 ALA B C 1
ATOM 3762 O O . ALA B 1 9 ? -49.344 22.031 3.969 1 82.12 9 ALA B O 1
ATOM 3763 N N . GLU B 1 10 ? -48.594 23.391 2.406 1 84.88 10 GLU B N 1
ATOM 3764 C CA . GLU B 1 10 ? -47.469 22.516 2.094 1 84.88 10 GLU B CA 1
ATOM 3765 C C . GLU B 1 10 ? -46.562 22.344 3.301 1 84.88 10 GLU B C 1
ATOM 3767 O O . GLU B 1 10 ? -46.125 21.234 3.604 1 84.88 10 GLU B O 1
ATOM 3772 N N . LEU B 1 11 ? -46.25 23.422 3.92 1 87.62 11 LEU B N 1
ATOM 3773 C CA . LEU B 1 11 ? -45.375 23.391 5.094 1 87.62 11 LEU B CA 1
ATOM 3774 C C . LEU B 1 11 ? -46.031 22.625 6.234 1 87.62 11 LEU B C 1
ATOM 3776 O O . LEU B 1 11 ? -45.375 21.875 6.949 1 87.62 11 LEU B O 1
ATOM 3780 N N . ARG B 1 12 ? -47.312 22.812 6.418 1 86.56 12 ARG B N 1
ATOM 3781 C CA . ARG B 1 12 ? -48.031 22.109 7.461 1 86.56 12 ARG B CA 1
ATOM 3782 C C . ARG B 1 12 ? -47.969 20.594 7.242 1 86.56 12 ARG B C 1
ATOM 3784 O O . ARG B 1 12 ? -47.75 19.828 8.188 1 86.56 12 ARG B O 1
ATOM 3791 N N . GLU B 1 13 ? -48.188 20.188 6.023 1 89.44 13 GLU B N 1
ATOM 3792 C CA . GLU B 1 13 ? -48.125 18.766 5.695 1 89.44 13 GLU B CA 1
ATOM 3793 C C . GLU B 1 13 ? -46.719 18.234 5.941 1 89.44 13 GLU B C 1
ATOM 3795 O O . GLU B 1 13 ? -46.562 17.109 6.426 1 89.44 13 GLU B O 1
ATOM 3800 N N . TYR B 1 14 ? -45.75 18.969 5.629 1 90.5 14 TYR B N 1
ATOM 3801 C CA . TYR B 1 14 ? -44.375 18.609 5.809 1 90.5 14 TYR B CA 1
ATOM 3802 C C . TYR B 1 14 ? -44.031 18.406 7.285 1 90.5 14 TYR B C 1
ATOM 3804 O O . TYR B 1 14 ? -43.438 17.406 7.668 1 90.5 14 TYR B O 1
ATOM 3812 N N . ILE B 1 15 ? -44.531 19.297 8.102 1 89.25 15 ILE B N 1
ATOM 3813 C CA . ILE B 1 15 ? -44.25 19.281 9.531 1 89.25 15 ILE B CA 1
ATOM 3814 C C . ILE B 1 15 ? -44.969 18.078 10.172 1 89.25 15 ILE B C 1
ATOM 3816 O O . ILE B 1 15 ? -44.406 17.422 11.047 1 89.25 15 ILE B O 1
ATOM 3820 N N . GLN B 1 16 ? -46.125 17.781 9.68 1 89.25 16 GLN B N 1
ATOM 3821 C CA . GLN B 1 16 ? -46.906 16.672 10.219 1 89.25 16 GLN B CA 1
ATOM 3822 C C . GLN B 1 16 ? -46.312 15.328 9.766 1 89.25 16 GLN B C 1
ATOM 3824 O O . GLN B 1 16 ? -46.219 14.383 10.547 1 89.25 16 GLN B O 1
ATOM 3829 N N . ARG B 1 17 ? -45.938 15.289 8.586 1 91 17 ARG B N 1
ATOM 3830 C CA . ARG B 1 17 ? -45.406 14.062 8 1 91 17 ARG B CA 1
ATOM 3831 C C . ARG B 1 17 ? -44.156 13.586 8.758 1 91 17 ARG B C 1
ATOM 3833 O O . ARG B 1 17 ? -44.031 12.391 9.031 1 91 17 ARG B O 1
ATOM 3840 N N . PHE B 1 18 ? -43.281 14.492 9.133 1 91.31 18 PHE B N 1
ATOM 3841 C CA . PHE B 1 18 ? -42 14.117 9.742 1 91.31 18 PHE B CA 1
ATOM 3842 C C . PHE B 1 18 ? -42.031 14.352 11.25 1 91.31 18 PHE B C 1
ATOM 3844 O O . PHE B 1 18 ? -41.031 14.188 11.93 1 91.31 18 PHE B O 1
ATOM 3851 N N . LYS B 1 19 ? -43.25 14.75 11.766 1 91.31 19 LYS B N 1
ATOM 3852 C CA . LYS B 1 19 ? -43.406 15.031 13.188 1 91.31 19 LYS B CA 1
ATOM 3853 C C . LYS B 1 19 ? -42.312 15.961 13.695 1 91.31 19 LYS B C 1
ATOM 3855 O O . LYS B 1 19 ? -41.656 15.68 14.711 1 91.31 19 LYS B O 1
ATOM 3860 N N . ILE B 1 20 ? -42.062 17.031 12.961 1 90.94 20 ILE B N 1
ATOM 3861 C CA . ILE B 1 20 ? -40.938 17.906 13.195 1 90.94 20 ILE B CA 1
ATOM 3862 C C . ILE B 1 20 ? -41.031 18.547 14.586 1 90.94 20 ILE B C 1
ATOM 3864 O O . ILE B 1 20 ? -40.062 18.625 15.32 1 90.94 20 ILE B O 1
ATOM 3868 N N . GLU B 1 21 ? -42.219 19.016 14.961 1 88.81 21 GLU B N 1
ATOM 3869 C CA . GLU B 1 21 ? -42.438 19.656 16.266 1 88.81 21 GLU B CA 1
ATOM 3870 C C . GLU B 1 21 ? -42.094 18.703 17.406 1 88.81 21 GLU B C 1
ATOM 3872 O O . GLU B 1 21 ? -41.406 19.078 18.359 1 88.81 21 GLU B O 1
ATOM 3877 N N . GLU B 1 22 ? -42.531 17.5 17.266 1 91.31 22 GLU B N 1
ATOM 3878 C CA . GLU B 1 22 ? -42.281 16.5 18.297 1 91.31 22 GLU B CA 1
ATOM 3879 C C . GLU B 1 22 ? -40.781 16.172 18.375 1 91.31 22 GLU B C 1
ATOM 3881 O O . GLU B 1 22 ? -40.219 16.047 19.469 1 91.31 22 GLU B O 1
ATOM 3886 N N . VAL B 1 23 ? -40.188 16.016 17.266 1 93.12 23 VAL B N 1
ATOM 3887 C CA . VAL B 1 23 ? -38.781 15.609 17.203 1 93.12 23 VAL B CA 1
ATOM 3888 C C . VAL B 1 23 ? -37.906 16.734 17.75 1 93.12 23 VAL B C 1
ATOM 3890 O O . VAL B 1 23 ? -36.969 16.484 18.516 1 93.12 23 VAL B O 1
ATOM 3893 N N . VAL B 1 24 ? -38.219 18 17.375 1 92.06 24 VAL B N 1
ATOM 3894 C CA . VAL B 1 24 ? -37.438 19.141 17.828 1 92.06 24 VAL B CA 1
ATOM 3895 C C . VAL B 1 24 ? -37.594 19.312 19.344 1 92.06 24 VAL B C 1
ATOM 3897 O O . VAL B 1 24 ? -36.625 19.594 20.047 1 92.06 24 VAL B O 1
ATOM 3900 N N . THR B 1 25 ? -38.812 19.109 19.781 1 90 25 THR B N 1
ATOM 3901 C CA . THR B 1 25 ? -39.062 19.172 21.219 1 90 25 THR B CA 1
ATOM 3902 C C . THR B 1 25 ? -38.281 18.109 21.953 1 90 25 THR B C 1
ATOM 3904 O O . THR B 1 25 ? -37.688 18.375 23 1 90 25 THR B O 1
ATOM 3907 N N . SER B 1 26 ? -38.219 16.953 21.375 1 91.81 26 SER B N 1
ATOM 3908 C CA . SER B 1 26 ? -37.438 15.875 21.969 1 91.81 26 SER B CA 1
ATOM 3909 C C . SER B 1 26 ? -35.969 16.203 21.984 1 91.81 26 SER B C 1
ATOM 3911 O O . SER B 1 26 ? -35.25 15.906 22.953 1 91.81 26 SER B O 1
ATOM 3913 N N . ALA B 1 27 ? -35.5 16.766 20.922 1 93.19 27 ALA B N 1
ATOM 3914 C CA . ALA B 1 27 ? -34.094 17.141 20.812 1 93.19 27 ALA B CA 1
ATOM 3915 C C . ALA B 1 27 ? -33.719 18.172 21.875 1 93.19 27 ALA B C 1
ATOM 3917 O O . ALA B 1 27 ? -32.688 18.047 22.547 1 93.19 27 ALA B O 1
ATOM 3918 N N . ILE B 1 28 ? -34.625 19.156 22.078 1 90.25 28 ILE B N 1
ATOM 3919 C CA . ILE B 1 28 ? -34.375 20.234 23.031 1 90.25 28 ILE B CA 1
ATOM 3920 C C . ILE B 1 28 ? -34.469 19.703 24.453 1 90.25 28 ILE B C 1
ATOM 3922 O O . ILE B 1 28 ? -33.688 20.078 25.328 1 90.25 28 ILE B O 1
ATOM 3926 N N . ASN B 1 29 ? -35.375 18.75 24.656 1 90.06 29 ASN B N 1
ATOM 3927 C CA . ASN B 1 29 ? -35.469 18.125 25.969 1 90.06 29 ASN B CA 1
ATOM 3928 C C . ASN B 1 29 ? -34.219 17.312 26.312 1 90.06 29 ASN B C 1
ATOM 3930 O O . ASN B 1 29 ? -33.75 17.359 27.438 1 90.06 29 ASN B O 1
ATOM 3934 N N . SER B 1 30 ? -33.812 16.625 25.297 1 91.56 30 SER B N 1
ATOM 3935 C CA . SER B 1 30 ? -32.594 15.836 25.5 1 91.56 30 SER B CA 1
ATOM 3936 C C . SER B 1 30 ? -31.375 16.734 25.766 1 91.56 30 SER B C 1
ATOM 3938 O O . SER B 1 30 ? -30.531 16.422 26.594 1 91.56 30 SER B O 1
ATOM 3940 N N . LEU B 1 31 ? -31.344 17.859 25.062 1 90.88 31 LEU B N 1
ATOM 3941 C CA . LEU B 1 31 ? -30.281 18.844 25.234 1 90.88 31 LEU B CA 1
ATOM 3942 C C . LEU B 1 31 ? -30.312 19.438 26.625 1 90.88 31 LEU B C 1
ATOM 3944 O O . LEU B 1 31 ? -29.281 19.578 27.281 1 90.88 31 LEU B O 1
ATOM 3948 N N . ALA B 1 32 ? -31.5 19.719 27.109 1 88.31 32 ALA B N 1
ATOM 3949 C CA . ALA B 1 32 ? -31.688 20.344 28.422 1 88.31 32 ALA B CA 1
ATOM 3950 C C . ALA B 1 32 ? -31.312 19.375 29.547 1 88.31 32 ALA B C 1
ATOM 3952 O O . ALA B 1 32 ? -30.828 19.797 30.609 1 88.31 32 ALA B O 1
ATOM 3953 N N . HIS B 1 33 ? -31.516 18.109 29.234 1 89.38 33 HIS B N 1
ATOM 3954 C CA . HIS B 1 33 ? -31.188 17.094 30.234 1 89.38 33 HIS B CA 1
ATOM 3955 C C . HIS B 1 33 ? -29.688 16.844 30.312 1 89.38 33 HIS B C 1
ATOM 3957 O O . HIS B 1 33 ? -29.141 16.641 31.391 1 89.38 33 HIS B O 1
ATOM 3963 N N . LYS B 1 34 ? -29 16.906 29.188 1 88.44 34 LYS B N 1
ATOM 3964 C CA . LYS B 1 34 ? -27.594 16.5 29.109 1 88.44 34 LYS B CA 1
ATOM 3965 C C . LYS B 1 34 ? -26.672 17.703 29.297 1 88.44 34 LYS B C 1
ATOM 3967 O O . LYS B 1 34 ? -25.562 17.562 29.844 1 88.44 34 LYS B O 1
ATOM 3972 N N . LEU B 1 35 ? -27.078 18.922 28.875 1 87.5 35 LEU B N 1
ATOM 3973 C CA . LEU B 1 35 ? -26.297 20.156 28.906 1 87.5 35 LEU B CA 1
ATOM 3974 C C . LEU B 1 35 ? -24.875 19.906 28.438 1 87.5 35 LEU B C 1
ATOM 3976 O O . LEU B 1 35 ? -23.922 20.172 29.188 1 87.5 35 LEU B O 1
ATOM 3980 N N . PRO B 1 36 ? -24.781 19.438 27.172 1 86.75 36 PRO B N 1
ATOM 3981 C CA . PRO B 1 36 ? -23.438 19.172 26.641 1 86.75 36 PRO B CA 1
ATOM 3982 C C . PRO B 1 36 ? -22.625 20.453 26.5 1 86.75 36 PRO B C 1
ATOM 3984 O O . PRO B 1 36 ? -23.172 21.562 26.469 1 86.75 36 PRO B O 1
ATOM 3987 N N . GLY B 1 37 ? -21.219 20.312 26.516 1 81.12 37 GLY B N 1
ATOM 3988 C CA . GLY B 1 37 ? -20.328 21.438 26.344 1 81.12 37 GLY B CA 1
ATOM 3989 C C . GLY B 1 37 ? -20.594 22.203 25.062 1 81.12 37 GLY B C 1
ATOM 3990 O O . GLY B 1 37 ? -20.531 23.438 25.031 1 81.12 37 GLY B O 1
ATOM 3991 N N . ASP B 1 38 ? -20.906 21.484 23.969 1 85.81 38 ASP B N 1
ATOM 3992 C CA . ASP B 1 38 ? -21.281 22.094 22.688 1 85.81 38 ASP B CA 1
ATOM 3993 C C . ASP B 1 38 ? -22.656 21.609 22.25 1 85.81 38 ASP B C 1
ATOM 3995 O O . ASP B 1 38 ? -22.797 20.531 21.688 1 85.81 38 ASP B O 1
ATOM 3999 N N . PRO B 1 39 ? -23.578 22.469 22.469 1 89.81 39 PRO B N 1
ATOM 4000 C CA . PRO B 1 39 ? -24.938 22.047 22.172 1 89.81 39 PRO B CA 1
ATOM 4001 C C . PRO B 1 39 ? -25.141 21.719 20.703 1 89.81 39 PRO B C 1
ATOM 4003 O O . PRO B 1 39 ? -26.016 20.906 20.359 1 89.81 39 PRO B O 1
ATOM 4006 N N . PHE B 1 40 ? -24.344 22.312 19.844 1 88 40 PHE B N 1
ATOM 4007 C CA . PHE B 1 40 ? -24.562 22.141 18.406 1 88 40 PHE B CA 1
ATOM 4008 C C . PHE B 1 40 ? -24.031 20.781 17.938 1 88 40 PHE B C 1
ATOM 4010 O O . PHE B 1 40 ? -24.625 20.141 17.078 1 88 40 PHE B O 1
ATOM 4017 N N . THR B 1 41 ? -22.953 20.375 18.516 1 83.62 41 THR B N 1
ATOM 4018 C CA . THR B 1 41 ? -22.484 19.016 18.266 1 83.62 41 THR B CA 1
ATOM 4019 C C . THR B 1 41 ? -23.531 17.984 18.703 1 83.62 41 THR B C 1
ATOM 4021 O O . THR B 1 41 ? -23.766 17 18 1 83.62 41 THR B O 1
ATOM 4024 N N . PHE B 1 42 ? -24.047 18.266 19.875 1 85.94 42 PHE B N 1
ATOM 4025 C CA . PHE B 1 42 ? -25.062 17.375 20.406 1 85.94 42 PHE B CA 1
ATOM 4026 C C . PHE B 1 42 ? -26.281 17.312 19.484 1 85.94 42 PHE B C 1
ATOM 4028 O O . PHE B 1 42 ? -26.75 16.234 19.141 1 85.94 42 PHE B O 1
ATOM 4035 N N . LEU B 1 43 ? -26.766 18.453 19.078 1 88.88 43 LEU B N 1
ATOM 4036 C CA . LEU B 1 43 ? -27.938 18.516 18.203 1 88.88 43 LEU B CA 1
ATOM 4037 C C . LEU B 1 43 ? -27.625 17.891 16.844 1 88.88 43 LEU B C 1
ATOM 4039 O O . LEU B 1 43 ? -28.469 17.203 16.266 1 88.88 43 LEU B O 1
ATOM 4043 N N . ALA B 1 44 ? -26.453 18.156 16.359 1 83.5 44 ALA B N 1
ATOM 4044 C CA . ALA B 1 44 ? -26.047 17.547 15.094 1 83.5 44 ALA B CA 1
ATOM 4045 C C . ALA B 1 44 ? -26.125 16.016 15.18 1 83.5 44 ALA B C 1
ATOM 4047 O O . ALA B 1 44 ? -26.672 15.367 14.289 1 83.5 44 ALA B O 1
ATOM 4048 N N . GLY B 1 45 ? -25.594 15.539 16.172 1 81.62 45 GLY B N 1
ATOM 4049 C CA . GLY B 1 45 ? -25.641 14.102 16.391 1 81.62 45 GLY B CA 1
ATOM 4050 C C . GLY B 1 45 ? -27.047 13.562 16.531 1 81.62 45 GLY B C 1
ATOM 4051 O O . GLY B 1 45 ? -27.375 12.516 15.977 1 81.62 45 GLY B O 1
ATOM 4052 N N . PHE B 1 46 ? -27.891 14.219 17.344 1 86.12 46 PHE B N 1
ATOM 4053 C CA . PHE B 1 46 ? -29.266 13.82 17.578 1 86.12 46 PHE B CA 1
ATOM 4054 C C . PHE B 1 46 ? -30.016 13.68 16.25 1 86.12 46 PHE B C 1
ATOM 4056 O O . PHE B 1 46 ? -30.672 12.664 16.016 1 86.12 46 PHE B O 1
ATOM 4063 N N . PHE B 1 47 ? -29.891 14.641 15.43 1 86.56 47 PHE B N 1
ATOM 4064 C CA . PHE B 1 47 ? -30.641 14.641 14.172 1 86.56 47 PHE B CA 1
ATOM 4065 C C . PHE B 1 47 ? -30 13.695 13.164 1 86.56 47 PHE B C 1
ATOM 4067 O O . PHE B 1 47 ? -30.688 13.117 12.32 1 86.56 47 PHE B O 1
ATOM 4074 N N . ALA B 1 48 ? -28.688 13.633 13.219 1 80.25 48 ALA B N 1
ATOM 4075 C CA . ALA B 1 48 ? -28.016 12.672 12.352 1 80.25 48 ALA B CA 1
ATOM 4076 C C . ALA B 1 48 ? -28.531 11.258 12.586 1 80.25 48 ALA B C 1
ATOM 4078 O O . ALA B 1 48 ? -28.672 10.477 11.648 1 80.25 48 ALA B O 1
ATOM 4079 N N . ASP B 1 49 ? -28.766 10.977 13.789 1 81 49 ASP B N 1
ATOM 4080 C CA . ASP B 1 49 ? -29.266 9.656 14.164 1 81 49 ASP B CA 1
ATOM 4081 C C . ASP B 1 49 ? -30.641 9.398 13.578 1 81 49 ASP B C 1
ATOM 4083 O O . ASP B 1 49 ? -31.031 8.242 13.375 1 81 49 ASP B O 1
ATOM 4087 N N . LEU B 1 50 ? -31.344 10.453 13.297 1 82.31 50 LEU B N 1
ATOM 4088 C CA . LEU B 1 50 ? -32.688 10.336 12.773 1 82.31 50 LEU B CA 1
ATOM 4089 C C . LEU B 1 50 ? -32.688 10.367 11.25 1 82.31 50 LEU B C 1
ATOM 4091 O O . LEU B 1 50 ? -33.719 10.078 10.617 1 82.31 50 LEU B O 1
ATOM 4095 N N . SER B 1 51 ? -31.562 10.844 10.656 1 79.12 51 SER B N 1
ATOM 4096 C CA . SER B 1 51 ? -31.453 10.938 9.203 1 79.12 51 SER B CA 1
ATOM 4097 C C . SER B 1 51 ? -31.656 9.57 8.547 1 79.12 51 SER B C 1
ATOM 4099 O O . SER B 1 51 ? -31.125 8.57 9.023 1 79.12 51 SER B O 1
ATOM 4101 N N . GLU B 1 52 ? -32.438 9.703 7.504 1 73.88 52 GLU B N 1
ATOM 4102 C CA . GLU B 1 52 ? -32.688 8.461 6.781 1 73.88 52 GLU B CA 1
ATOM 4103 C C . GLU B 1 52 ? -32.188 8.547 5.348 1 73.88 52 GLU B C 1
ATOM 4105 O O . GLU B 1 52 ? -32.281 7.586 4.582 1 73.88 52 GLU B O 1
ATOM 4110 N N . GLU B 1 53 ? -31.688 9.82 5.039 1 77.44 53 GLU B N 1
ATOM 4111 C CA . GLU B 1 53 ? -31.188 9.938 3.678 1 77.44 53 GLU B CA 1
ATOM 4112 C C . GLU B 1 53 ? -29.922 9.102 3.488 1 77.44 53 GLU B C 1
ATOM 4114 O O . GLU B 1 53 ? -28.969 9.211 4.277 1 77.44 53 GLU B O 1
ATOM 4119 N N . PRO B 1 54 ? -30.016 8.344 2.406 1 84.62 54 PRO B N 1
ATOM 4120 C CA . PRO B 1 54 ? -28.844 7.516 2.166 1 84.62 54 PRO B CA 1
ATOM 4121 C C . PRO B 1 54 ? -27.688 8.305 1.556 1 84.62 54 PRO B C 1
ATOM 4123 O O . PRO B 1 54 ? -27.906 9.312 0.886 1 84.62 54 PRO B O 1
ATOM 4126 N N . PRO B 1 55 ? -26.516 7.992 1.828 1 89.88 55 PRO B N 1
ATOM 4127 C CA . PRO B 1 55 ? -25.375 8.617 1.139 1 89.88 55 PRO B CA 1
ATOM 4128 C C . PRO B 1 55 ? -25.484 8.523 -0.382 1 89.88 55 PRO B C 1
ATOM 4130 O O . PRO B 1 55 ? -25.922 7.496 -0.912 1 89.88 55 PRO B O 1
ATOM 4133 N N . SER B 1 56 ? -25.234 9.641 -1.026 1 93.5 56 SER B N 1
ATOM 4134 C CA . SER B 1 56 ? -25.375 9.688 -2.479 1 93.5 56 SER B CA 1
ATOM 4135 C C . SER B 1 56 ? -24.078 10.164 -3.143 1 93.5 56 SER B C 1
ATOM 4137 O O . SER B 1 56 ? -23.344 10.969 -2.572 1 93.5 56 SER B O 1
ATOM 4139 N N . VAL B 1 57 ? -23.812 9.688 -4.34 1 96.25 57 VAL B N 1
ATOM 4140 C CA . VAL B 1 57 ? -22.594 10.008 -5.078 1 96.25 57 VAL B CA 1
ATOM 4141 C C . VAL B 1 57 ? -22.562 11.492 -5.406 1 96.25 57 VAL B C 1
ATOM 4143 O O . VAL B 1 57 ? -23.531 12.039 -5.926 1 96.25 57 VAL B O 1
ATOM 4146 N N . SER B 1 58 ? -21.5 12.156 -5.059 1 95.81 58 SER B N 1
ATOM 4147 C CA . SER B 1 58 ? -21.344 13.57 -5.367 1 95.81 58 SER B CA 1
ATOM 4148 C C . SER B 1 58 ? -20.219 13.797 -6.371 1 95.81 58 SER B C 1
ATOM 4150 O O . SER B 1 58 ? -20.297 14.711 -7.199 1 95.81 58 SER B O 1
ATOM 4152 N N . GLU B 1 59 ? -19.156 13.023 -6.289 1 96.5 59 GLU B N 1
ATOM 4153 C CA . GLU B 1 59 ? -18 13.172 -7.164 1 96.5 59 GLU B CA 1
ATOM 4154 C C . GLU B 1 59 ? -17.281 11.836 -7.355 1 96.5 59 GLU B C 1
ATOM 4156 O O . GLU B 1 59 ? -17.406 10.938 -6.523 1 96.5 59 GLU B O 1
ATOM 4161 N N . ILE B 1 60 ? -16.672 11.672 -8.539 1 97.88 60 ILE B N 1
ATOM 4162 C CA . ILE B 1 60 ? -15.797 10.547 -8.828 1 97.88 60 ILE B CA 1
ATOM 4163 C C . ILE B 1 60 ? -14.406 11.062 -9.219 1 97.88 60 ILE B C 1
ATOM 4165 O O . ILE B 1 60 ? -14.273 11.82 -10.18 1 97.88 60 ILE B O 1
ATOM 4169 N N . ARG B 1 61 ? -13.438 10.719 -8.461 1 96.25 61 ARG B N 1
ATOM 4170 C CA . ARG B 1 61 ? -12.047 11.023 -8.781 1 96.25 61 ARG B CA 1
ATOM 4171 C C . ARG B 1 61 ? -11.297 9.758 -9.203 1 96.25 61 ARG B C 1
ATOM 4173 O O . ARG B 1 61 ? -11.492 8.695 -8.609 1 96.25 61 ARG B O 1
ATOM 4180 N N . ALA B 1 62 ? -10.555 9.906 -10.289 1 97.38 62 ALA B N 1
ATOM 4181 C CA . ALA B 1 62 ? -9.797 8.766 -10.789 1 97.38 62 ALA B CA 1
ATOM 4182 C C . ALA B 1 62 ? -8.414 9.188 -11.266 1 97.38 62 ALA B C 1
ATOM 4184 O O . ALA B 1 62 ? -8.234 10.312 -11.742 1 97.38 62 ALA B O 1
ATOM 4185 N N . ARG B 1 63 ? -7.449 8.273 -11.086 1 95.5 63 ARG B N 1
ATOM 4186 C CA . ARG B 1 63 ? -6.105 8.555 -11.578 1 95.5 63 ARG B CA 1
ATOM 4187 C C . ARG B 1 63 ? -5.367 7.266 -11.914 1 95.5 63 ARG B C 1
ATOM 4189 O O . ARG B 1 63 ? -5.699 6.199 -11.391 1 95.5 63 ARG B O 1
ATOM 4196 N N . GLU B 1 64 ? -4.434 7.465 -12.773 1 95 64 GLU B N 1
ATOM 4197 C CA . GLU B 1 64 ? -3.475 6.398 -13.055 1 95 64 GLU B CA 1
ATOM 4198 C C . GLU B 1 64 ? -2.396 6.328 -11.977 1 95 64 GLU B C 1
ATOM 4200 O O . GLU B 1 64 ? -1.889 7.359 -11.531 1 95 64 GLU B O 1
ATOM 4205 N N . ILE B 1 65 ? -2.131 5.148 -11.492 1 93.12 65 ILE B N 1
ATOM 4206 C CA . ILE B 1 65 ? -1.033 4.992 -10.547 1 93.12 65 ILE B CA 1
ATOM 4207 C C . ILE B 1 65 ? -0.035 3.967 -11.078 1 93.12 65 ILE B C 1
ATOM 4209 O O . ILE B 1 65 ? -0.406 3.061 -11.828 1 93.12 65 ILE B O 1
ATOM 4213 N N . LEU B 1 66 ? 1.193 4.199 -10.664 1 90.75 66 LEU B N 1
ATOM 4214 C CA . LEU B 1 66 ? 2.256 3.283 -11.07 1 90.75 66 LEU B CA 1
ATOM 4215 C C . LEU B 1 66 ? 2.488 2.217 -10.008 1 90.75 66 LEU B C 1
ATOM 4217 O O . LEU B 1 66 ? 2.424 2.504 -8.812 1 90.75 66 LEU B O 1
ATOM 4221 N N . LEU B 1 67 ? 2.633 1.01 -10.516 1 87.19 67 LEU B N 1
ATOM 4222 C CA . LEU B 1 67 ? 3.033 -0.116 -9.68 1 87.19 67 LEU B CA 1
ATOM 4223 C C . LEU B 1 67 ? 4.281 -0.793 -10.242 1 87.19 67 LEU B C 1
ATOM 4225 O O . LEU B 1 67 ? 4.816 -0.364 -11.266 1 87.19 67 LEU B O 1
ATOM 4229 N N . GLU B 1 68 ? 4.82 -1.749 -9.531 1 76.19 68 GLU B N 1
ATOM 4230 C CA . GLU B 1 68 ? 6.012 -2.479 -9.961 1 76.19 68 GLU B CA 1
ATOM 4231 C C . GLU B 1 68 ? 5.777 -3.188 -11.289 1 76.19 68 GLU B C 1
ATOM 4233 O O . GLU B 1 68 ? 6.719 -3.408 -12.055 1 76.19 68 GLU B O 1
ATOM 4238 N N . THR B 1 69 ? 4.562 -3.492 -11.516 1 71.38 69 THR B N 1
ATOM 4239 C CA . THR B 1 69 ? 4.277 -4.344 -12.664 1 71.38 69 THR B CA 1
ATOM 4240 C C . THR B 1 69 ? 3.639 -3.541 -13.797 1 71.38 69 THR B C 1
ATOM 4242 O O . THR B 1 69 ? 4.195 -3.451 -14.891 1 71.38 69 THR B O 1
ATOM 4245 N N . ARG B 1 70 ? 2.449 -3.018 -13.523 1 81.69 70 ARG B N 1
ATOM 4246 C CA . ARG B 1 70 ? 1.692 -2.324 -14.555 1 81.69 70 ARG B CA 1
ATOM 4247 C C . ARG B 1 70 ? 0.929 -1.138 -13.977 1 81.69 70 ARG B C 1
ATOM 4249 O O . ARG B 1 70 ? 0.608 -1.122 -12.789 1 81.69 70 ARG B O 1
ATOM 4256 N N . PRO B 1 71 ? 0.718 -0.175 -14.961 1 89.38 71 PRO B N 1
ATOM 4257 C CA . PRO B 1 71 ? -0.156 0.909 -14.508 1 89.38 71 PRO B CA 1
ATOM 4258 C C . PRO B 1 71 ? -1.534 0.413 -14.07 1 89.38 71 PRO B C 1
ATOM 4260 O O . PRO B 1 71 ? -2.043 -0.566 -14.625 1 89.38 71 PRO B O 1
ATOM 4263 N N . SER B 1 72 ? -2.066 1.035 -13.07 1 93.5 72 SER B N 1
ATOM 4264 C CA . SER B 1 72 ? -3.355 0.661 -12.5 1 93.5 72 SER B CA 1
ATOM 4265 C C . SER B 1 72 ? -4.27 1.873 -12.359 1 93.5 72 SER B C 1
ATOM 4267 O O . SER B 1 72 ? -3.828 3.012 -12.523 1 93.5 72 SER B O 1
ATOM 4269 N N . LEU B 1 73 ? -5.492 1.617 -12.141 1 95.94 73 LEU B N 1
ATOM 4270 C CA . LEU B 1 73 ? -6.496 2.67 -12.039 1 95.94 73 LEU B CA 1
ATOM 4271 C C . LEU B 1 73 ? -7.012 2.793 -10.609 1 95.94 73 LEU B C 1
ATOM 4273 O O . LEU B 1 73 ? -7.516 1.822 -10.039 1 95.94 73 LEU B O 1
ATOM 4277 N N . GLU B 1 74 ? -6.773 3.963 -10.008 1 96.94 74 GLU B N 1
ATOM 4278 C CA . GLU B 1 74 ? -7.316 4.27 -8.688 1 96.94 74 GLU B CA 1
ATOM 4279 C C . GLU B 1 74 ? -8.57 5.129 -8.789 1 96.94 74 GLU B C 1
ATOM 4281 O O . GLU B 1 74 ? -8.594 6.125 -9.516 1 96.94 74 GLU B O 1
ATOM 4286 N N . VAL B 1 75 ? -9.617 4.785 -8.086 1 97.81 75 VAL B N 1
ATOM 4287 C CA . VAL B 1 75 ? -10.883 5.516 -8.109 1 97.81 75 VAL B CA 1
ATOM 4288 C C . VAL B 1 75 ? -11.352 5.797 -6.688 1 97.81 75 VAL B C 1
ATOM 4290 O O . VAL B 1 75 ? -11.289 4.918 -5.824 1 97.81 75 VAL B O 1
ATOM 4293 N N . ILE B 1 76 ? -11.758 7.008 -6.434 1 96.12 76 ILE B N 1
ATOM 4294 C CA . ILE B 1 76 ? -12.32 7.453 -5.164 1 96.12 76 ILE B CA 1
ATOM 4295 C C . ILE B 1 76 ? -13.727 8 -5.391 1 96.12 76 ILE B C 1
ATOM 4297 O O . ILE B 1 76 ? -13.93 8.883 -6.23 1 96.12 76 ILE B O 1
ATOM 4301 N N . ILE B 1 77 ? -14.68 7.473 -4.633 1 97.5 77 ILE B N 1
ATOM 4302 C CA . ILE B 1 77 ? -16.047 7.977 -4.688 1 97.5 77 ILE B CA 1
ATOM 4303 C C . ILE B 1 77 ? -16.281 8.953 -3.535 1 97.5 77 ILE B C 1
ATOM 4305 O O . ILE B 1 77 ? -16.016 8.625 -2.375 1 97.5 77 ILE B O 1
ATOM 4309 N N . GLU B 1 78 ? -16.688 10.094 -3.92 1 94.06 78 GLU B N 1
ATOM 4310 C CA . GLU B 1 78 ? -17.141 11.055 -2.92 1 94.06 78 GLU B CA 1
ATOM 4311 C C . GLU B 1 78 ? -18.672 11.062 -2.811 1 94.06 78 GLU B C 1
ATOM 4313 O O . GLU B 1 78 ? -19.359 11.055 -3.824 1 94.06 78 GLU B O 1
ATOM 4318 N N . CYS B 1 79 ? -19.125 11.078 -1.538 1 92.94 79 CYS B N 1
ATOM 4319 C CA . CYS B 1 79 ? -20.578 11.055 -1.345 1 92.94 79 CYS B CA 1
ATOM 4320 C C . CYS B 1 79 ? -21.016 12.188 -0.432 1 92.94 79 CYS B C 1
ATOM 4322 O O . CYS B 1 79 ? -20.266 12.641 0.42 1 92.94 79 CYS B O 1
ATOM 4324 N N . GLN B 1 80 ? -22.25 12.602 -0.677 1 85 80 GLN B N 1
ATOM 4325 C CA . GLN B 1 80 ? -22.984 13.43 0.275 1 85 80 GLN B CA 1
ATOM 4326 C C . GLN B 1 80 ? -23.703 12.562 1.312 1 85 80 GLN B C 1
ATOM 4328 O O . GLN B 1 80 ? -24.422 11.633 0.959 1 85 80 GLN B O 1
ATOM 4333 N N . SER B 1 81 ? -23.375 12.742 2.584 1 78.12 81 SER B N 1
ATOM 4334 C CA . SER B 1 81 ? -24 11.984 3.672 1 78.12 81 SER B CA 1
ATOM 4335 C C . SER B 1 81 ? -24.25 12.875 4.887 1 78.12 81 SER B C 1
ATOM 4337 O O . SER B 1 81 ? -23.312 13.469 5.434 1 78.12 81 SER B O 1
ATOM 4339 N N . LYS B 1 82 ? -25.547 12.945 5.23 1 73.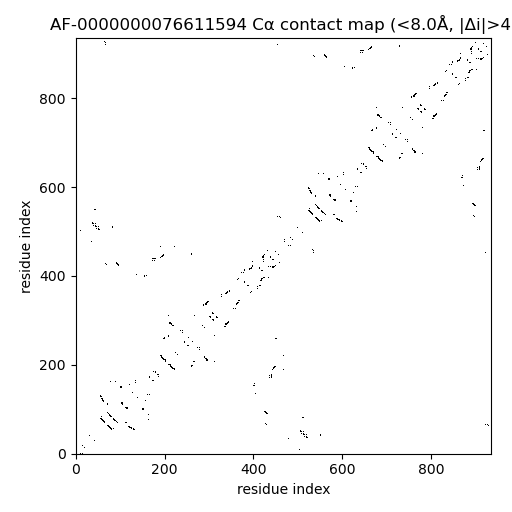88 82 LYS B N 1
ATOM 4340 C CA . LYS B 1 82 ? -25.953 13.664 6.434 1 73.88 82 LYS B CA 1
ATOM 4341 C C . LYS B 1 82 ? -25.438 15.102 6.418 1 73.88 82 LYS B C 1
ATOM 4343 O O . LYS B 1 82 ? -24.906 15.586 7.41 1 73.88 82 LYS B O 1
ATOM 4348 N N . GLY B 1 83 ? -25.453 15.664 5.277 1 66.62 83 GLY B N 1
ATOM 4349 C CA . GLY B 1 83 ? -25.141 17.078 5.113 1 66.62 83 GLY B CA 1
ATOM 4350 C C . GLY B 1 83 ? -23.672 17.344 4.895 1 66.62 83 GLY B C 1
ATOM 4351 O O . GLY B 1 83 ? -23.25 18.484 4.793 1 66.62 83 GLY B O 1
ATOM 4352 N N . GLN B 1 84 ? -22.953 16.328 4.867 1 69.69 84 GLN B N 1
ATOM 4353 C CA . GLN B 1 84 ? -21.516 16.469 4.66 1 69.69 84 GLN B CA 1
ATOM 4354 C C . GLN B 1 84 ? -21.047 15.641 3.471 1 69.69 84 GLN B C 1
ATOM 4356 O O . GLN B 1 84 ? -21.719 14.688 3.068 1 69.69 84 GLN B O 1
ATOM 4361 N N . VAL B 1 85 ? -19.969 16.109 2.812 1 78.38 85 VAL B N 1
ATOM 4362 C CA . VAL B 1 85 ? -19.344 15.391 1.704 1 78.38 85 VAL B CA 1
ATOM 4363 C C . VAL B 1 85 ? -18.016 14.789 2.156 1 78.38 85 VAL B C 1
ATOM 4365 O O . VAL B 1 85 ? -17.172 15.477 2.732 1 78.38 85 VAL B O 1
ATOM 4368 N N . PHE B 1 86 ? -17.906 13.539 2.057 1 77.75 86 PHE B N 1
ATOM 4369 C CA . PHE B 1 86 ? -16.672 12.836 2.408 1 77.75 86 PHE B CA 1
ATOM 4370 C C . PHE B 1 86 ? -16.219 11.93 1.272 1 77.75 86 PHE B C 1
ATOM 4372 O O . PHE B 1 86 ? -17.047 11.32 0.593 1 77.75 86 PHE B O 1
ATOM 4379 N N . PRO B 1 87 ? -14.898 11.914 1.024 1 88.38 87 PRO B N 1
ATOM 4380 C CA . PRO B 1 87 ? -14.383 10.875 0.129 1 88.38 87 PRO B CA 1
ATOM 4381 C C . PRO B 1 87 ? -14.281 9.508 0.808 1 88.38 87 PRO B C 1
ATOM 4383 O O . PRO B 1 87 ? -13.906 9.43 1.982 1 88.38 87 PRO B O 1
ATOM 4386 N N . ALA B 1 88 ? -14.781 8.508 0.116 1 91.69 88 ALA B N 1
ATOM 4387 C CA . ALA B 1 88 ? -14.547 7.137 0.579 1 91.69 88 ALA B CA 1
ATOM 4388 C C . ALA B 1 88 ? -13.117 6.699 0.299 1 91.69 88 ALA B C 1
ATOM 4390 O O . ALA B 1 88 ? -12.383 7.371 -0.432 1 91.69 88 ALA B O 1
ATOM 4391 N N . PRO B 1 89 ? -12.664 5.617 0.988 1 90.56 89 PRO B N 1
ATOM 4392 C CA . PRO B 1 89 ? -11.336 5.082 0.654 1 90.56 89 PRO B CA 1
ATOM 4393 C C . PRO B 1 89 ? -11.219 4.691 -0.816 1 90.56 89 PRO B C 1
ATOM 4395 O O . PRO B 1 89 ? -12.203 4.285 -1.437 1 90.56 89 PRO B O 1
ATOM 4398 N N . PRO B 1 90 ? -10.047 4.785 -1.355 1 94.38 90 PRO B N 1
ATOM 4399 C CA . PRO B 1 90 ? -9.844 4.465 -2.77 1 94.38 90 PRO B CA 1
ATOM 4400 C C . PRO B 1 90 ? -9.914 2.967 -3.055 1 94.38 90 PRO B C 1
ATOM 4402 O O . PRO B 1 90 ? -9.688 2.154 -2.154 1 94.38 90 PRO B O 1
ATOM 4405 N N . PHE B 1 91 ? -10.336 2.611 -4.227 1 96.44 91 PHE B N 1
ATOM 4406 C CA . PHE B 1 91 ? -10.172 1.288 -4.816 1 96.44 91 PHE B CA 1
ATOM 4407 C C . PHE B 1 91 ? -9.219 1.339 -6.004 1 96.44 91 PHE B C 1
ATOM 4409 O O . PHE B 1 91 ? -9.266 2.277 -6.805 1 96.44 91 PHE B O 1
ATOM 4416 N N . VAL B 1 92 ? -8.289 0.343 -6.078 1 95.25 92 VAL B N 1
ATOM 4417 C CA . VAL B 1 92 ? -7.316 0.298 -7.164 1 95.25 92 VAL B CA 1
ATOM 4418 C C . VAL B 1 92 ? -7.508 -0.979 -7.977 1 95.25 92 VAL B C 1
ATOM 4420 O O . VAL B 1 92 ? -7.449 -2.084 -7.434 1 95.25 92 VAL B O 1
ATOM 4423 N N . PHE B 1 93 ? -7.777 -0.823 -9.242 1 93 93 PHE B N 1
ATOM 4424 C CA . PHE B 1 93 ? -7.895 -1.948 -10.164 1 93 93 PHE B CA 1
ATOM 4425 C C . PHE B 1 93 ? -6.617 -2.111 -10.984 1 93 93 PHE B C 1
ATOM 4427 O O . PHE B 1 93 ? -6.176 -1.17 -11.641 1 93 93 PHE B O 1
ATOM 4434 N N . SER B 1 94 ? -6.062 -3.279 -10.891 1 89.81 94 SER B N 1
ATOM 4435 C CA . SER B 1 94 ? -4.922 -3.656 -11.719 1 89.81 94 SER B CA 1
ATOM 4436 C C . SER B 1 94 ? -5.312 -4.719 -12.742 1 89.81 94 SER B C 1
ATOM 4438 O O . SER B 1 94 ? -5.77 -5.805 -12.375 1 89.81 94 SER B O 1
ATOM 4440 N N . PRO B 1 95 ? -5.145 -4.305 -14.031 1 84.12 95 PRO B N 1
ATOM 4441 C CA . PRO B 1 95 ? -5.543 -5.27 -15.055 1 84.12 95 PRO B CA 1
ATOM 4442 C C . PRO B 1 95 ? -4.648 -6.508 -15.086 1 84.12 95 PRO B C 1
ATOM 4444 O O . PRO B 1 95 ? -3.432 -6.398 -14.898 1 84.12 95 PRO B O 1
ATOM 4447 N N . GLY B 1 96 ? -5.262 -7.656 -15.164 1 76.12 96 GLY B N 1
ATOM 4448 C CA . GLY B 1 96 ? -4.504 -8.867 -15.414 1 76.12 96 GLY B CA 1
ATOM 4449 C C . GLY B 1 96 ? -4.09 -9.031 -16.859 1 76.12 96 GLY B C 1
ATOM 4450 O O . GLY B 1 96 ? -4.355 -8.148 -17.688 1 76.12 96 GLY B O 1
ATOM 4451 N N . GLN B 1 97 ? -3.215 -9.844 -17.25 1 63.62 97 GLN B N 1
ATOM 4452 C CA . GLN B 1 97 ? -2.674 -10.008 -18.609 1 63.62 97 GLN B CA 1
ATOM 4453 C C . GLN B 1 97 ? -3.791 -10.07 -19.641 1 63.62 97 GLN B C 1
ATOM 4455 O O . GLN B 1 97 ? -3.76 -9.336 -20.641 1 63.62 97 GLN B O 1
ATOM 4460 N N . ASP B 1 98 ? -4.59 -11.055 -19.75 1 61.53 98 ASP B N 1
ATOM 4461 C CA . ASP B 1 98 ? -5.461 -11.281 -20.891 1 61.53 98 ASP B CA 1
ATOM 4462 C C . ASP B 1 98 ? -6.926 -11.305 -20.469 1 61.53 98 ASP B C 1
ATOM 4464 O O . ASP B 1 98 ? -7.742 -11.992 -21.094 1 61.53 98 ASP B O 1
ATOM 4468 N N . GLU B 1 99 ? -7.25 -10.391 -19.531 1 59.56 99 GLU B N 1
ATOM 4469 C CA . GLU B 1 99 ? -8.555 -10.773 -19 1 59.56 99 GLU B CA 1
ATOM 4470 C C . GLU B 1 99 ? -9.633 -9.789 -19.406 1 59.56 99 GLU B C 1
ATOM 4472 O O . GLU B 1 99 ? -10.812 -9.984 -19.109 1 59.56 99 GLU B O 1
ATOM 4477 N N . GLY B 1 100 ? -9.305 -8.914 -20.453 1 66.62 100 GLY B N 1
ATOM 4478 C CA . GLY B 1 100 ? -10.492 -8.109 -20.656 1 66.62 100 GLY B CA 1
ATOM 4479 C C . GLY B 1 100 ? -10.305 -7.02 -21.688 1 66.62 100 GLY B C 1
ATOM 4480 O O . GLY B 1 100 ? -9.25 -6.938 -22.328 1 66.62 100 GLY B O 1
ATOM 4481 N N . ASN B 1 101 ? -11.367 -6.535 -22.078 1 83.75 101 ASN B N 1
ATOM 4482 C CA . ASN B 1 101 ? -11.375 -5.328 -22.906 1 83.75 101 ASN B CA 1
ATOM 4483 C C . ASN B 1 101 ? -11.055 -4.086 -22.062 1 83.75 101 ASN B C 1
ATOM 4485 O O . ASN B 1 101 ? -11.883 -3.641 -21.266 1 83.75 101 ASN B O 1
ATOM 4489 N N . TYR B 1 102 ? -9.82 -3.588 -22.266 1 90.5 102 TYR B N 1
ATOM 4490 C CA . TYR B 1 102 ? -9.375 -2.486 -21.406 1 90.5 102 TYR B CA 1
ATOM 4491 C C . TYR B 1 102 ? -9.18 -1.213 -22.234 1 90.5 102 TYR B C 1
ATOM 4493 O O . TYR B 1 102 ? -8.781 -1.27 -23.391 1 90.5 102 TYR B O 1
ATOM 4501 N N . THR B 1 103 ? -9.617 -0.139 -21.672 1 93.69 103 THR B N 1
ATOM 4502 C CA . THR B 1 103 ? -9.172 1.162 -22.156 1 93.69 103 THR B CA 1
ATOM 4503 C C . THR B 1 103 ? -7.742 1.451 -21.719 1 93.69 103 THR B C 1
ATOM 4505 O O . THR B 1 103 ? -7.48 1.613 -20.516 1 93.69 103 THR B O 1
ATOM 4508 N N . LEU B 1 104 ? -6.844 1.456 -22.703 1 92.69 104 LEU B N 1
ATOM 4509 C CA . LEU B 1 104 ? -5.426 1.692 -22.453 1 92.69 104 LEU B CA 1
ATOM 4510 C C . LEU B 1 104 ? -4.895 2.807 -23.359 1 92.69 104 LEU B C 1
ATOM 4512 O O . LEU B 1 104 ? -5.48 3.104 -24.406 1 92.69 104 LEU B O 1
ATOM 4516 N N . ASP B 1 105 ? -3.883 3.514 -22.844 1 93.56 105 ASP B N 1
ATOM 4517 C CA . ASP B 1 105 ? -3.182 4.5 -23.656 1 93.56 105 ASP B CA 1
ATOM 4518 C C . ASP B 1 105 ? -2.113 3.834 -24.531 1 93.56 105 ASP B C 1
ATOM 4520 O O . ASP B 1 105 ? -1.005 3.566 -24.047 1 93.56 105 ASP B O 1
ATOM 4524 N N . ASN B 1 106 ? -2.326 3.764 -25.766 1 89.5 106 ASN B N 1
ATOM 4525 C CA . ASN B 1 106 ? -1.452 3.008 -26.656 1 89.5 106 ASN B CA 1
ATOM 4526 C C . ASN B 1 106 ? -0.103 3.697 -26.828 1 89.5 106 ASN B C 1
ATOM 4528 O O . ASN B 1 106 ? 0.88 3.059 -27.219 1 89.5 106 ASN B O 1
ATOM 4532 N N . ASP B 1 107 ? -0.021 4.941 -26.516 1 88.75 107 ASP B N 1
ATOM 4533 C CA . ASP B 1 107 ? 1.197 5.707 -26.75 1 88.75 107 ASP B CA 1
ATOM 4534 C C . ASP B 1 107 ? 1.993 5.898 -25.469 1 88.75 107 ASP B C 1
ATOM 4536 O O . ASP B 1 107 ? 3.039 6.551 -25.469 1 88.75 107 ASP B O 1
ATOM 4540 N N . ARG B 1 108 ? 1.523 5.332 -24.484 1 88.5 108 ARG B N 1
ATOM 4541 C CA . ARG B 1 108 ? 2.178 5.547 -23.188 1 88.5 108 ARG B CA 1
ATOM 4542 C C . ARG B 1 108 ? 2.428 4.223 -22.469 1 88.5 108 ARG B C 1
ATOM 4544 O O . ARG B 1 108 ? 1.603 3.309 -22.547 1 88.5 108 ARG B O 1
ATOM 4551 N N . MET B 1 109 ? 3.611 4.105 -21.781 1 87.38 109 MET B N 1
ATOM 4552 C CA . MET B 1 109 ? 3.93 2.994 -20.891 1 87.38 109 MET B CA 1
ATOM 4553 C C . MET B 1 109 ? 3.809 1.661 -21.625 1 87.38 109 MET B C 1
ATOM 4555 O O . MET B 1 109 ? 3.125 0.751 -21.156 1 87.38 109 MET B O 1
ATOM 4559 N N . ASP B 1 110 ? 4.379 1.662 -22.766 1 85.5 110 ASP B N 1
ATOM 4560 C CA . ASP B 1 110 ? 4.391 0.465 -23.594 1 85.5 110 ASP B CA 1
ATOM 4561 C C . ASP B 1 110 ? 2.973 0.022 -23.938 1 85.5 110 ASP B C 1
ATOM 4563 O O . ASP B 1 110 ? 2.672 -1.174 -23.938 1 85.5 110 ASP B O 1
ATOM 4567 N N . GLY B 1 111 ? 2.117 1.001 -24.047 1 88.62 111 GLY B N 1
ATOM 4568 C CA . GLY B 1 111 ? 0.753 0.724 -24.469 1 88.62 111 GLY B CA 1
ATOM 4569 C C . GLY B 1 111 ? -0.157 0.334 -23.312 1 88.62 111 GLY B C 1
ATOM 4570 O O . GLY B 1 111 ? -1.273 -0.142 -23.531 1 88.62 111 GLY B O 1
ATOM 4571 N N . LYS B 1 112 ? 0.26 0.5 -22.078 1 89.69 112 LYS B N 1
ATOM 4572 C CA . LYS B 1 112 ? -0.51 0.017 -20.938 1 89.69 112 LYS B CA 1
ATOM 4573 C C . LYS B 1 112 ? -0.986 1.176 -20.062 1 89.69 112 LYS B C 1
ATOM 4575 O O . LYS B 1 112 ? -1.52 0.961 -18.984 1 89.69 112 LYS B O 1
ATOM 4580 N N . GLY B 1 113 ? -0.708 2.434 -20.531 1 91.5 113 GLY B N 1
ATOM 4581 C CA . GLY B 1 113 ? -1.153 3.594 -19.781 1 91.5 113 GLY B CA 1
ATOM 4582 C C . GLY B 1 113 ? -2.654 3.619 -19.547 1 91.5 113 GLY B C 1
ATOM 4583 O O . GLY B 1 113 ? -3.418 3.104 -20.375 1 91.5 113 GLY B O 1
ATOM 4584 N N . MET B 1 114 ? -3.092 4.324 -18.484 1 93.94 114 MET B N 1
ATOM 4585 C CA . MET B 1 114 ? -4.512 4.289 -18.141 1 93.94 114 MET B CA 1
ATOM 4586 C C . MET B 1 114 ? -5.043 5.695 -17.875 1 93.94 114 MET B C 1
ATOM 4588 O O . MET B 1 114 ? -6.031 5.867 -17.172 1 93.94 114 MET B O 1
ATOM 4592 N N . ARG B 1 115 ? -4.43 6.66 -18.406 1 93.75 115 ARG B N 1
ATOM 4593 C CA . ARG B 1 115 ? -4.906 8.031 -18.219 1 93.75 115 ARG B CA 1
ATOM 4594 C C . ARG B 1 115 ? -6.297 8.203 -18.812 1 93.75 115 ARG B C 1
ATOM 4596 O O . ARG B 1 115 ? -7.152 8.875 -18.234 1 93.75 115 ARG B O 1
ATOM 4603 N N . ASN B 1 116 ? -6.477 7.711 -20 1 95.25 116 ASN B N 1
ATOM 4604 C CA . ASN B 1 116 ? -7.789 7.793 -20.641 1 95.25 116 ASN B CA 1
ATOM 4605 C C . ASN B 1 116 ? -8.852 7.051 -19.828 1 95.25 116 ASN B C 1
ATOM 4607 O O . ASN B 1 116 ? -9.992 7.508 -19.719 1 95.25 116 ASN B O 1
ATOM 4611 N N . ALA B 1 117 ? -8.5 5.898 -19.328 1 96.38 117 ALA B N 1
ATOM 4612 C CA . ALA B 1 117 ? -9.422 5.164 -18.469 1 96.38 117 ALA B CA 1
ATOM 4613 C C . ALA B 1 117 ? -9.836 6.008 -17.25 1 96.38 117 ALA B C 1
ATOM 4615 O O . ALA B 1 117 ? -11 6.008 -16.859 1 96.38 117 ALA B O 1
ATOM 4616 N N . ALA B 1 118 ? -8.867 6.691 -16.672 1 96.5 118 ALA B N 1
ATOM 4617 C CA . ALA B 1 118 ? -9.148 7.555 -15.523 1 96.5 118 ALA B CA 1
ATOM 4618 C C . ALA B 1 118 ? -10.133 8.656 -15.891 1 96.5 118 ALA B C 1
ATOM 4620 O O . ALA B 1 118 ? -11.07 8.938 -15.133 1 96.5 118 ALA B O 1
ATOM 4621 N N . ARG B 1 119 ? -9.914 9.242 -17.016 1 96.06 119 ARG B N 1
ATOM 4622 C CA . ARG B 1 119 ? -10.797 10.312 -17.484 1 96.06 119 ARG B CA 1
ATOM 4623 C C . ARG B 1 119 ? -12.219 9.797 -17.688 1 96.06 119 ARG B C 1
ATOM 4625 O O . ARG B 1 119 ? -13.18 10.453 -17.297 1 96.06 119 ARG B O 1
ATOM 4632 N N . ILE B 1 120 ? -12.328 8.688 -18.266 1 97.38 120 ILE B N 1
ATOM 4633 C CA . ILE B 1 120 ? -13.641 8.094 -18.5 1 97.38 120 ILE B CA 1
ATOM 4634 C C . ILE B 1 120 ? -14.32 7.797 -17.172 1 97.38 120 ILE B C 1
ATOM 4636 O O . ILE B 1 120 ? -15.508 8.078 -17 1 97.38 120 ILE B O 1
ATOM 4640 N N . ALA B 1 121 ? -13.586 7.242 -16.219 1 98.06 121 ALA B N 1
ATOM 4641 C CA . ALA B 1 121 ? -14.133 6.938 -14.898 1 98.06 121 ALA B CA 1
ATOM 4642 C C . ALA B 1 121 ? -14.68 8.195 -14.227 1 98.06 121 ALA B C 1
ATOM 4644 O O . ALA B 1 121 ? -15.781 8.18 -13.664 1 98.06 121 ALA B O 1
ATOM 4645 N N . GLU B 1 122 ? -13.891 9.219 -14.297 1 97.69 122 GLU B N 1
ATOM 4646 C CA . GLU B 1 122 ? -14.32 10.469 -13.688 1 97.69 122 GLU B CA 1
ATOM 4647 C C . GLU B 1 122 ? -15.602 10.992 -14.328 1 97.69 122 GLU B C 1
ATOM 4649 O O . GLU B 1 122 ? -16.469 11.531 -13.641 1 97.69 122 GLU B O 1
ATOM 4654 N N . ASN B 1 123 ? -15.719 10.836 -15.578 1 96.94 123 ASN B N 1
ATOM 4655 C CA . ASN B 1 123 ? -16.859 11.336 -16.328 1 96.94 123 ASN B CA 1
ATOM 4656 C C . ASN B 1 123 ? -18.141 10.555 -16 1 96.94 123 ASN B C 1
ATOM 4658 O O . ASN B 1 123 ? -19.25 11.008 -16.297 1 96.94 123 ASN B O 1
ATOM 4662 N N . LEU B 1 124 ? -18.016 9.445 -15.414 1 97.94 124 LEU B N 1
ATOM 4663 C CA . LEU B 1 124 ? -19.172 8.641 -15.055 1 97.94 124 LEU B CA 1
ATOM 4664 C C . LEU B 1 124 ? -19.969 9.305 -13.938 1 97.94 124 LEU B C 1
ATOM 4666 O O . LEU B 1 124 ? -21.078 8.859 -13.609 1 97.94 124 LEU B O 1
ATOM 4670 N N . LYS B 1 125 ? -19.438 10.344 -13.383 1 96.88 125 LYS B N 1
ATOM 4671 C CA . LYS B 1 125 ? -20.203 11.141 -12.43 1 96.88 125 LYS B CA 1
ATOM 4672 C C . LYS B 1 125 ? -21.547 11.578 -13.008 1 96.88 125 LYS B C 1
ATOM 4674 O O . LYS B 1 125 ? -22.547 11.648 -12.297 1 96.88 125 LYS B O 1
ATOM 4679 N N . SER B 1 126 ? -21.578 11.836 -14.242 1 95.69 126 SER B N 1
ATOM 4680 C CA . SER B 1 126 ? -22.766 12.344 -14.914 1 95.69 126 SER B CA 1
ATOM 4681 C C . SER B 1 126 ? -23.938 11.375 -14.773 1 95.69 126 SER B C 1
ATOM 4683 O O . SER B 1 126 ? -25.094 11.797 -14.648 1 95.69 126 SER B O 1
ATOM 4685 N N . ILE B 1 127 ? -23.703 10.07 -14.703 1 95.94 127 ILE B N 1
ATOM 4686 C CA . ILE B 1 127 ? -24.781 9.102 -14.656 1 95.94 127 ILE B CA 1
ATOM 4687 C C . ILE B 1 127 ? -24.969 8.602 -13.227 1 95.94 127 ILE B C 1
ATOM 4689 O O . ILE B 1 127 ? -26.031 8.07 -12.883 1 95.94 127 ILE B O 1
ATOM 4693 N N . LEU B 1 128 ? -23.984 8.82 -12.383 1 97.75 128 LEU B N 1
ATOM 4694 C CA . LEU B 1 128 ? -24.062 8.25 -11.039 1 97.75 128 LEU B CA 1
ATOM 4695 C C . LEU B 1 128 ? -24.375 9.336 -10.016 1 97.75 128 LEU B C 1
ATOM 4697 O O . LEU B 1 128 ? -24.641 9.031 -8.852 1 97.75 128 LEU B O 1
ATOM 4701 N N . TYR B 1 129 ? -24.422 10.578 -10.43 1 96.44 129 TYR B N 1
ATOM 4702 C CA . TYR B 1 129 ? -24.656 11.688 -9.516 1 96.44 129 TYR B CA 1
ATOM 4703 C C . TYR B 1 129 ? -25.969 11.484 -8.75 1 96.44 129 TYR B C 1
ATOM 4705 O O . TYR B 1 129 ? -26.984 11.102 -9.328 1 96.44 129 TYR B O 1
ATOM 4713 N N . GLU B 1 130 ? -25.938 11.562 -7.414 1 93.56 130 GLU B N 1
ATOM 4714 C CA . GLU B 1 130 ? -27.062 11.531 -6.484 1 93.56 130 GLU B CA 1
ATOM 4715 C C . GLU B 1 130 ? -27.625 10.117 -6.328 1 93.56 130 GLU B C 1
ATOM 4717 O O . GLU B 1 130 ? -28.609 9.906 -5.621 1 93.56 130 GLU B O 1
ATOM 4722 N N . GLN B 1 131 ? -26.953 9.133 -6.961 1 95.06 131 GLN B N 1
ATOM 4723 C CA . GLN B 1 131 ? -27.375 7.754 -6.758 1 95.06 131 GLN B CA 1
ATOM 4724 C C . GLN B 1 131 ? -27.031 7.277 -5.348 1 95.06 131 GLN B C 1
ATOM 4726 O O . GLN B 1 131 ? -25.984 7.629 -4.805 1 95.06 131 GLN B O 1
ATOM 4731 N N . ASP B 1 132 ? -28 6.504 -4.824 1 94.88 132 ASP B N 1
ATOM 4732 C CA . ASP B 1 132 ? -27.75 5.863 -3.535 1 94.88 132 ASP B CA 1
ATOM 4733 C C . ASP B 1 132 ? -26.562 4.898 -3.621 1 94.88 132 ASP B C 1
ATOM 4735 O O . ASP B 1 132 ? -26.641 3.879 -4.312 1 94.88 132 ASP B O 1
ATOM 4739 N N . ILE B 1 133 ? -25.5 5.207 -2.865 1 95.81 133 ILE B N 1
ATOM 4740 C CA . ILE B 1 133 ? -24.25 4.473 -2.963 1 95.81 133 ILE B CA 1
ATOM 4741 C C . ILE B 1 133 ? -24.453 3.039 -2.48 1 95.81 133 ILE B C 1
ATOM 4743 O O . ILE B 1 133 ? -23.656 2.15 -2.803 1 95.81 133 ILE B O 1
ATOM 4747 N N . ALA B 1 134 ? -25.5 2.76 -1.72 1 93.81 134 ALA B N 1
ATOM 4748 C CA . ALA B 1 134 ? -25.75 1.434 -1.16 1 93.81 134 ALA B CA 1
ATOM 4749 C C . ALA B 1 134 ? -26.453 0.536 -2.172 1 93.81 134 ALA B C 1
ATOM 4751 O O . ALA B 1 134 ? -26.531 -0.679 -1.979 1 93.81 134 ALA B O 1
ATOM 4752 N N . ASN B 1 135 ? -27.016 1.129 -3.221 1 95.81 135 ASN B N 1
ATOM 4753 C CA . ASN B 1 135 ? -27.719 0.344 -4.23 1 95.81 135 ASN B CA 1
ATOM 4754 C C . ASN B 1 135 ? -26.781 -0.148 -5.32 1 95.81 135 ASN B C 1
ATOM 4756 O O . ASN B 1 135 ? -26.828 0.327 -6.457 1 95.81 135 ASN B O 1
ATOM 4760 N N . GLN B 1 136 ? -26.047 -1.173 -5.031 1 97.56 136 GLN B N 1
ATOM 4761 C CA . GLN B 1 136 ? -25 -1.709 -5.887 1 97.56 136 GLN B CA 1
ATOM 4762 C C . GLN B 1 136 ? -25.547 -2.16 -7.23 1 97.56 136 GLN B C 1
ATOM 4764 O O . GLN B 1 136 ? -24.984 -1.86 -8.281 1 97.56 136 GLN B O 1
ATOM 4769 N N . ARG B 1 137 ? -26.641 -2.848 -7.227 1 96.12 137 ARG B N 1
ATOM 4770 C CA . ARG B 1 137 ? -27.219 -3.4 -8.445 1 96.12 137 ARG B CA 1
ATOM 4771 C C . ARG B 1 137 ? -27.656 -2.289 -9.398 1 96.12 137 ARG B C 1
ATOM 4773 O O . ARG B 1 137 ? -27.422 -2.369 -10.602 1 96.12 137 ARG B O 1
ATOM 4780 N N . LYS B 1 138 ? -28.297 -1.279 -8.844 1 97.25 138 LYS B N 1
ATOM 4781 C CA . LYS B 1 138 ? -28.703 -0.152 -9.68 1 97.25 138 LYS B CA 1
ATOM 4782 C C . LYS B 1 138 ? -27.484 0.537 -10.297 1 97.25 138 LYS B C 1
ATOM 4784 O O . LYS B 1 138 ? -27.484 0.845 -11.492 1 97.25 138 LYS B O 1
ATOM 4789 N N . ILE B 1 139 ? -26.5 0.776 -9.469 1 98 139 ILE B N 1
ATOM 4790 C CA . ILE B 1 139 ? -25.266 1.424 -9.922 1 98 139 ILE B CA 1
ATOM 4791 C C . ILE B 1 139 ? -24.641 0.597 -11.039 1 98 139 ILE B C 1
ATOM 4793 O O . ILE B 1 139 ? -24.312 1.125 -12.109 1 98 139 ILE B O 1
ATOM 4797 N N . ASP B 1 140 ? -24.5 -0.703 -10.859 1 97.12 140 ASP B N 1
ATOM 4798 C CA . ASP B 1 140 ? -23.875 -1.586 -11.836 1 97.12 140 ASP B CA 1
ATOM 4799 C C . ASP B 1 140 ? -24.688 -1.647 -13.125 1 97.12 140 ASP B C 1
ATOM 4801 O O . ASP B 1 140 ? -24.109 -1.747 -14.219 1 97.12 140 ASP B O 1
ATOM 4805 N N . ASN B 1 141 ? -25.953 -1.578 -12.984 1 96.56 141 ASN B N 1
ATOM 4806 C CA . ASN B 1 141 ? -26.812 -1.56 -14.164 1 96.56 141 ASN B CA 1
ATOM 4807 C C . ASN B 1 141 ? -26.625 -0.284 -14.977 1 96.56 141 ASN B C 1
ATOM 4809 O O . ASN B 1 141 ? -26.562 -0.331 -16.203 1 96.56 141 ASN B O 1
ATOM 4813 N N . LEU B 1 142 ? -26.578 0.844 -14.297 1 97.31 142 LEU B N 1
ATOM 4814 C CA . LEU B 1 142 ? -26.328 2.113 -14.969 1 97.31 142 LEU B CA 1
ATOM 4815 C C . LEU B 1 142 ? -24.984 2.096 -15.703 1 97.31 142 LEU B C 1
ATOM 4817 O O . LEU B 1 142 ? -24.891 2.539 -16.844 1 97.31 142 LEU B O 1
ATOM 4821 N N . LEU B 1 143 ? -24 1.529 -15.008 1 97.19 143 LEU B N 1
ATOM 4822 C CA . LEU B 1 143 ? -22.672 1.45 -15.594 1 97.19 143 LEU B CA 1
ATOM 4823 C C . LEU B 1 143 ? -22.656 0.556 -16.828 1 97.19 143 LEU B C 1
ATOM 4825 O O . LEU B 1 143 ? -22.047 0.89 -17.844 1 97.19 143 LEU B O 1
ATOM 4829 N N . SER B 1 144 ? -23.344 -0.527 -16.766 1 93.69 144 SER B N 1
ATOM 4830 C CA . SER B 1 144 ? -23.359 -1.505 -17.844 1 93.69 144 SER B CA 1
ATOM 4831 C C . SER B 1 144 ? -24.062 -0.955 -19.078 1 93.69 144 SER B C 1
ATOM 4833 O O . SER B 1 144 ? -23.781 -1.37 -20.203 1 93.69 144 SER B O 1
ATOM 4835 N N . LYS B 1 145 ? -24.938 -0.045 -18.906 1 93.69 145 LYS B N 1
ATOM 4836 C CA . LYS B 1 145 ? -25.719 0.505 -20 1 93.69 145 LYS B CA 1
ATOM 4837 C C . LYS B 1 145 ? -25 1.661 -20.672 1 93.69 145 LYS B C 1
ATOM 4839 O O . LYS B 1 145 ? -25.375 2.088 -21.766 1 93.69 145 LYS B O 1
ATOM 4844 N N . GLU B 1 146 ? -24.016 2.145 -19.969 1 93.25 146 GLU B N 1
ATOM 4845 C CA . GLU B 1 146 ? -23.25 3.252 -20.531 1 93.25 146 GLU B CA 1
ATOM 4846 C C . GLU B 1 146 ? -22.391 2.785 -21.703 1 93.25 146 GLU B C 1
ATOM 4848 O O . GLU B 1 146 ? -21.547 1.892 -21.547 1 93.25 146 GLU B O 1
ATOM 4853 N N . PRO B 1 147 ? -22.531 3.342 -22.891 1 91.44 147 PRO B N 1
ATOM 4854 C CA . PRO B 1 147 ? -21.766 2.896 -24.047 1 91.44 147 PRO B CA 1
ATOM 4855 C C . PRO B 1 147 ? -20.281 3.219 -23.938 1 91.44 147 PRO B C 1
ATOM 4857 O O . PRO B 1 147 ? -19.906 4.27 -23.406 1 91.44 147 PRO B O 1
ATOM 4860 N N . GLY B 1 148 ? -19.531 2.338 -24.406 1 88.25 148 GLY B N 1
ATOM 4861 C CA . GLY B 1 148 ? -18.109 2.602 -24.578 1 88.25 148 GLY B CA 1
ATOM 4862 C C . GLY B 1 148 ? -17.297 2.35 -23.312 1 88.25 148 GLY B C 1
ATOM 4863 O O . GLY B 1 148 ? -16.078 2.549 -23.312 1 88.25 148 GLY B O 1
ATOM 4864 N N . ILE B 1 149 ? -17.953 1.908 -22.25 1 93 149 ILE B N 1
ATOM 4865 C CA . ILE B 1 149 ? -17.219 1.663 -21.016 1 93 149 ILE B CA 1
ATOM 4866 C C . ILE B 1 149 ? -16.578 0.276 -21.062 1 93 149 ILE B C 1
ATOM 4868 O O . ILE B 1 149 ? -17.234 -0.701 -21.438 1 93 149 ILE B O 1
ATOM 4872 N N . THR B 1 150 ? -15.328 0.275 -20.859 1 93.12 150 THR B N 1
ATOM 4873 C CA . THR B 1 150 ? -14.57 -0.973 -20.875 1 93.12 150 THR B CA 1
ATOM 4874 C C . THR B 1 150 ? -14.477 -1.576 -19.484 1 93.12 150 THR B C 1
ATOM 4876 O O . THR B 1 150 ? -14.875 -0.946 -18.5 1 93.12 150 THR B O 1
ATOM 4879 N N . SER B 1 151 ? -13.961 -2.832 -19.422 1 91.12 151 SER B N 1
ATOM 4880 C CA . SER B 1 151 ? -14 -3.635 -18.203 1 91.12 151 SER B CA 1
ATOM 4881 C C . SER B 1 151 ? -13.188 -2.988 -17.094 1 91.12 151 SER B C 1
ATOM 4883 O O . SER B 1 151 ? -13.586 -3.021 -15.922 1 91.12 151 SER B O 1
ATOM 4885 N N . ASN B 1 152 ? -12.039 -2.447 -17.453 1 93.25 152 ASN B N 1
ATOM 4886 C CA . ASN B 1 152 ? -11.211 -1.874 -16.391 1 93.25 152 ASN B CA 1
ATOM 4887 C C . ASN B 1 152 ? -11.891 -0.67 -15.742 1 93.25 152 ASN B C 1
ATOM 4889 O O . ASN B 1 152 ? -11.805 -0.484 -14.531 1 93.25 152 ASN B O 1
ATOM 4893 N N . VAL B 1 153 ? -12.602 0.103 -16.516 1 96.25 153 VAL B N 1
ATOM 4894 C CA . VAL B 1 153 ? -13.328 1.246 -15.977 1 96.25 153 VAL B CA 1
ATOM 4895 C C . VAL B 1 153 ? -14.555 0.762 -15.203 1 96.25 153 VAL B C 1
ATOM 4897 O O . VAL B 1 153 ? -14.789 1.188 -14.07 1 96.25 153 VAL B O 1
ATOM 4900 N N . LEU B 1 154 ? -15.258 -0.154 -15.812 1 95.31 154 LEU B N 1
ATOM 4901 C CA . LEU B 1 154 ? -16.484 -0.692 -15.242 1 95.31 154 LEU B CA 1
ATOM 4902 C C . LEU B 1 154 ? -16.219 -1.313 -13.875 1 95.31 154 LEU B C 1
ATOM 4904 O O . LEU B 1 154 ? -16.922 -1.007 -12.906 1 95.31 154 LEU B O 1
ATOM 4908 N N . VAL B 1 155 ? -15.281 -2.15 -13.805 1 94.81 155 VAL B N 1
ATOM 4909 C CA . VAL B 1 155 ? -14.969 -2.883 -12.578 1 94.81 155 VAL B CA 1
ATOM 4910 C C . VAL B 1 155 ? -14.438 -1.917 -11.523 1 94.81 155 VAL B C 1
ATOM 4912 O O . VAL B 1 155 ? -14.805 -2.008 -10.352 1 94.81 155 VAL B O 1
ATOM 4915 N N . SER B 1 156 ? -13.586 -0.957 -11.938 1 96.81 156 SER B N 1
ATOM 4916 C CA . SER B 1 156 ? -13 0.003 -11.008 1 96.81 156 SER B CA 1
ATOM 4917 C C . SER B 1 156 ? -14.078 0.823 -10.305 1 96.81 156 SER B C 1
ATOM 4919 O O . SER B 1 156 ? -14.055 0.977 -9.078 1 96.81 156 SER B O 1
ATOM 4921 N N . VAL B 1 157 ? -15 1.294 -11.062 1 98.25 157 VAL B N 1
ATOM 4922 C CA . VAL B 1 157 ? -16.031 2.148 -10.492 1 98.25 157 VAL B CA 1
ATOM 4923 C C . VAL B 1 157 ? -17.016 1.302 -9.68 1 98.25 157 VAL B C 1
ATOM 4925 O O . VAL B 1 157 ? -17.438 1.706 -8.594 1 98.25 157 VAL B O 1
ATOM 4928 N N . SER B 1 158 ? -17.359 0.118 -10.18 1 98 158 SER B N 1
ATOM 4929 C CA . SER B 1 158 ? -18.25 -0.795 -9.477 1 98 158 SER B CA 1
ATOM 4930 C C . SER B 1 158 ? -17.734 -1.092 -8.07 1 98 158 SER B C 1
ATOM 4932 O O . SER B 1 158 ? -18.453 -0.882 -7.086 1 98 158 SER B O 1
ATOM 4934 N N . PHE B 1 159 ? -16.516 -1.5 -7.996 1 97.94 159 PHE B N 1
ATOM 4935 C CA . PHE B 1 159 ? -15.93 -1.87 -6.711 1 97.94 159 PHE B CA 1
ATOM 4936 C C . PHE B 1 159 ? -15.75 -0.643 -5.824 1 97.94 159 PHE B C 1
ATOM 4938 O O . PHE B 1 159 ? -15.906 -0.723 -4.605 1 97.94 159 PHE B O 1
ATOM 4945 N N . SER B 1 160 ? -15.344 0.486 -6.43 1 98.25 160 SER B N 1
ATOM 4946 C CA . SER B 1 160 ? -15.203 1.709 -5.648 1 98.25 160 SER B CA 1
ATOM 4947 C C . SER B 1 160 ? -16.516 2.088 -4.973 1 98.25 160 SER B C 1
ATOM 4949 O O . SER B 1 160 ? -16.516 2.604 -3.852 1 98.25 160 SER B O 1
ATOM 4951 N N . CYS B 1 161 ? -17.594 1.875 -5.637 1 98.12 161 CYS B N 1
ATOM 4952 C CA . CYS B 1 161 ? -18.891 2.164 -5.059 1 98.12 161 CYS B CA 1
ATOM 4953 C C . CYS B 1 161 ? -19.203 1.221 -3.9 1 98.12 161 CYS B C 1
ATOM 4955 O O . CYS B 1 161 ? -19.766 1.637 -2.889 1 98.12 161 CYS B O 1
ATOM 4957 N N . ALA B 1 162 ? -18.875 -0.015 -4.059 1 97.94 162 ALA B N 1
ATOM 4958 C CA . ALA B 1 162 ? -19.047 -0.965 -2.965 1 97.94 162 ALA B CA 1
ATOM 4959 C C . ALA B 1 162 ? -18.25 -0.554 -1.738 1 97.94 162 ALA B C 1
ATOM 4961 O O . ALA B 1 162 ? -18.734 -0.613 -0.611 1 97.94 162 ALA B O 1
ATOM 4962 N N . VAL B 1 163 ? -17 -0.152 -1.961 1 97.5 163 VAL B N 1
ATOM 4963 C CA . VAL B 1 163 ? -16.141 0.304 -0.885 1 97.5 163 VAL B CA 1
ATOM 4964 C C . VAL B 1 163 ? -16.734 1.539 -0.218 1 97.5 163 VAL B C 1
ATOM 4966 O O . VAL B 1 163 ? -16.781 1.631 1.011 1 97.5 163 VAL B O 1
ATOM 4969 N N . ALA B 1 164 ? -17.188 2.449 -1.032 1 96.69 164 ALA B N 1
ATOM 4970 C CA . ALA B 1 164 ? -17.812 3.668 -0.517 1 96.69 164 ALA B CA 1
ATOM 4971 C C . ALA B 1 164 ? -19.047 3.346 0.313 1 96.69 164 ALA B C 1
ATOM 4973 O O . ALA B 1 164 ? -19.25 3.914 1.389 1 96.69 164 ALA B O 1
ATOM 4974 N N . ALA B 1 165 ? -19.875 2.459 -0.21 1 96.31 165 ALA B N 1
ATOM 4975 C CA . ALA B 1 165 ? -21.078 2.066 0.508 1 96.31 165 ALA B CA 1
ATOM 4976 C C . ALA B 1 165 ? -20.75 1.521 1.894 1 96.31 165 ALA B C 1
ATOM 4978 O O . ALA B 1 165 ? -21.375 1.901 2.885 1 96.31 165 ALA B O 1
ATOM 4979 N N . ALA B 1 166 ? -19.766 0.632 1.974 1 94.88 166 ALA B N 1
ATOM 4980 C CA . ALA B 1 166 ? -19.328 0.074 3.252 1 94.88 166 ALA B CA 1
ATOM 4981 C C . ALA B 1 166 ? -18.844 1.172 4.195 1 94.88 166 ALA B C 1
ATOM 4983 O O . ALA B 1 166 ? -19.172 1.166 5.383 1 94.88 166 ALA B O 1
ATOM 4984 N N . PHE B 1 167 ? -18.094 2.078 3.646 1 90.06 167 PHE B N 1
ATOM 4985 C CA . PHE B 1 167 ? -17.516 3.18 4.41 1 90.06 167 PHE B CA 1
ATOM 4986 C C . PHE B 1 167 ? -18.609 4.02 5.055 1 90.06 167 PHE B C 1
ATOM 4988 O O . PHE B 1 167 ? -18.562 4.301 6.254 1 90.06 167 PHE B O 1
ATOM 4995 N N . PHE B 1 168 ? -19.609 4.383 4.359 1 87.88 168 PHE B N 1
ATOM 4996 C CA . PHE B 1 168 ? -20.656 5.273 4.852 1 87.88 168 PHE B CA 1
ATOM 4997 C C . PHE B 1 168 ? -21.641 4.52 5.734 1 87.88 168 PHE B C 1
ATOM 4999 O O . PHE B 1 168 ? -22.344 5.125 6.551 1 87.88 168 PHE B O 1
ATOM 5006 N N . LYS B 1 169 ? -21.688 3.203 5.527 1 87.06 169 LYS B N 1
ATOM 5007 C CA . LYS B 1 169 ? -22.453 2.359 6.441 1 87.06 169 LYS B CA 1
ATOM 5008 C C . LYS B 1 169 ? -21.688 2.094 7.727 1 87.06 169 LYS B C 1
ATOM 5010 O O . LYS B 1 169 ? -22.219 1.531 8.68 1 87.06 169 LYS B O 1
ATOM 5015 N N . LYS B 1 170 ? -20.391 2.49 7.715 1 84.31 170 LYS B N 1
ATOM 5016 C CA . LYS B 1 170 ? -19.484 2.305 8.852 1 84.31 170 LYS B CA 1
ATOM 5017 C C . LYS B 1 170 ? -19.312 0.823 9.172 1 84.31 170 LYS B C 1
ATOM 5019 O O . LYS B 1 170 ? -19.375 0.428 10.344 1 84.31 170 LYS B O 1
ATOM 5024 N N . VAL B 1 171 ? -19.266 -0.034 8.18 1 89.81 171 VAL B N 1
ATOM 5025 C CA . VAL B 1 171 ? -18.969 -1.457 8.312 1 89.81 171 VAL B CA 1
ATOM 5026 C C . VAL B 1 171 ? -17.781 -1.825 7.406 1 89.81 171 VAL B C 1
ATOM 5028 O O . VAL B 1 171 ? -17.531 -1.149 6.41 1 89.81 171 VAL B O 1
ATOM 5031 N N . PRO B 1 172 ? -17.078 -2.848 7.793 1 92.75 172 PRO B N 1
ATOM 5032 C CA . PRO B 1 172 ? -16.031 -3.314 6.871 1 92.75 172 PRO B CA 1
ATOM 5033 C C . PRO B 1 172 ? -16.594 -3.764 5.527 1 92.75 172 PRO B C 1
ATOM 5035 O O . PRO B 1 172 ? -17.75 -4.203 5.449 1 92.75 172 PRO B O 1
ATOM 5038 N N . VAL B 1 173 ? -15.812 -3.67 4.496 1 96.44 173 VAL B N 1
ATOM 5039 C CA . VAL B 1 173 ? -16.234 -3.975 3.135 1 96.44 173 VAL B CA 1
ATOM 5040 C C . VAL B 1 173 ? -16.766 -5.41 3.064 1 96.44 173 VAL B C 1
ATOM 5042 O O . VAL B 1 173 ? -17.75 -5.684 2.389 1 96.44 173 VAL B O 1
ATOM 5045 N N . TYR B 1 174 ? -16.109 -6.375 3.779 1 96.88 174 TYR B N 1
ATOM 5046 C CA . TYR B 1 174 ? -16.516 -7.77 3.684 1 96.88 174 TYR B CA 1
ATOM 5047 C C . TYR B 1 174 ? -17.922 -7.957 4.238 1 96.88 174 TYR B C 1
ATOM 5049 O O . TYR B 1 174 ? -18.688 -8.781 3.73 1 96.88 174 TYR B O 1
ATOM 5057 N N . LYS B 1 175 ? -18.328 -7.242 5.285 1 96.31 175 LYS B N 1
ATOM 5058 C CA . LYS B 1 175 ? -19.672 -7.348 5.844 1 96.31 175 LYS B CA 1
ATOM 5059 C C . LYS B 1 175 ? -20.703 -6.785 4.879 1 96.31 175 LYS B C 1
ATOM 5061 O O . LYS B 1 175 ? -21.812 -7.328 4.766 1 96.31 175 LYS B O 1
ATOM 5066 N N . HIS B 1 176 ? -20.312 -5.664 4.258 1 95.81 176 HIS B N 1
ATOM 5067 C CA . HIS B 1 176 ? -21.203 -5.086 3.246 1 95.81 176 HIS B CA 1
ATOM 5068 C C . HIS B 1 176 ? -21.453 -6.07 2.111 1 95.81 176 HIS B C 1
ATOM 5070 O O . HIS B 1 176 ? -22.594 -6.266 1.702 1 95.81 176 HIS B O 1
ATOM 5076 N N . ILE B 1 177 ? -20.422 -6.707 1.59 1 96.5 177 ILE B N 1
ATOM 5077 C CA . ILE B 1 177 ? -20.531 -7.684 0.509 1 96.5 177 ILE B CA 1
ATOM 5078 C C . ILE B 1 177 ? -21.359 -8.875 0.973 1 96.5 177 ILE B C 1
ATOM 5080 O O . ILE B 1 177 ? -22.234 -9.359 0.238 1 96.5 177 ILE B O 1
ATOM 5084 N N . PHE B 1 178 ? -21.109 -9.359 2.191 1 96.56 178 PHE B N 1
ATOM 5085 C CA . PHE B 1 178 ? -21.844 -10.492 2.752 1 96.56 178 PHE B CA 1
ATOM 5086 C C . PHE B 1 178 ? -23.344 -10.203 2.797 1 96.56 178 PHE B C 1
ATOM 5088 O O . PHE B 1 178 ? -24.156 -11.055 2.441 1 96.56 178 PHE B O 1
ATOM 5095 N N . GLU B 1 179 ? -23.672 -9.023 3.23 1 94.94 179 GLU B N 1
ATOM 5096 C CA . GLU B 1 179 ? -25.062 -8.617 3.309 1 94.94 179 GLU B CA 1
ATOM 5097 C C . GLU B 1 179 ? -25.719 -8.609 1.927 1 94.94 179 GLU B C 1
ATOM 5099 O O . GLU B 1 179 ? -26.859 -9.039 1.771 1 94.94 179 GLU B O 1
ATOM 5104 N N . LYS B 1 180 ? -25.031 -8.078 0.971 1 93.56 180 LYS B N 1
ATOM 5105 C CA . LYS B 1 180 ? -25.562 -8.039 -0.391 1 93.56 180 LYS B CA 1
ATOM 5106 C C . LYS B 1 180 ? -25.703 -9.445 -0.964 1 93.56 180 LYS B C 1
ATOM 5108 O O . LYS B 1 180 ? -26.625 -9.711 -1.745 1 93.56 180 LYS B O 1
ATOM 5113 N N . TYR B 1 181 ? -24.828 -10.305 -0.646 1 94.19 181 TYR B N 1
ATOM 5114 C CA . TYR B 1 181 ? -24.781 -11.688 -1.124 1 94.19 181 TYR B CA 1
ATOM 5115 C C . TYR B 1 181 ? -25.875 -12.523 -0.476 1 94.19 181 TYR B C 1
ATOM 5117 O O . TYR B 1 181 ? -26.625 -13.219 -1.167 1 94.19 181 TYR B O 1
ATOM 5125 N N . THR B 1 182 ? -26 -12.367 0.893 1 92.5 182 THR B N 1
ATOM 5126 C CA . THR B 1 182 ? -26.844 -13.312 1.617 1 92.5 182 THR B CA 1
ATOM 5127 C C . THR B 1 182 ? -28.125 -12.633 2.109 1 92.5 182 THR B C 1
ATOM 5129 O O . THR B 1 182 ? -29.078 -13.305 2.492 1 92.5 182 THR B O 1
ATOM 5132 N N . ARG B 1 183 ? -28.219 -11.312 2.193 1 86.44 183 ARG B N 1
ATOM 5133 C CA . ARG B 1 183 ? -29.312 -10.531 2.768 1 86.44 183 ARG B CA 1
ATOM 5134 C C . ARG B 1 183 ? -29.422 -10.773 4.27 1 86.44 183 ARG B C 1
ATOM 5136 O O . ARG B 1 183 ? -30.5 -10.648 4.848 1 86.44 183 ARG B O 1
ATOM 5143 N N . ARG B 1 184 ? -28.266 -11.234 4.844 1 88.44 184 ARG B N 1
ATOM 5144 C CA . ARG B 1 184 ? -28.156 -11.461 6.281 1 88.44 184 ARG B CA 1
ATOM 5145 C C . ARG B 1 184 ? -27 -10.664 6.883 1 88.44 184 ARG B C 1
ATOM 5147 O O . ARG B 1 184 ? -26.172 -10.125 6.156 1 88.44 184 ARG B O 1
ATOM 5154 N N . GLU B 1 185 ? -27.047 -10.477 8.148 1 88.25 185 GLU B N 1
ATOM 5155 C CA . GLU B 1 185 ? -25.938 -9.828 8.836 1 88.25 185 GLU B CA 1
ATOM 5156 C C . GLU B 1 185 ? -24.797 -10.805 9.086 1 88.25 185 GLU B C 1
ATOM 5158 O O . GLU B 1 185 ? -25.031 -11.984 9.344 1 88.25 185 GLU B O 1
ATOM 5163 N N . TRP B 1 186 ? -23.609 -10.219 9.008 1 88.19 186 TRP B N 1
ATOM 5164 C CA . TRP B 1 186 ? -22.438 -11.031 9.281 1 88.19 186 TRP B CA 1
ATOM 5165 C C . TRP B 1 186 ? -22.453 -11.562 10.711 1 88.19 186 TRP B C 1
ATOM 5167 O O . TRP B 1 186 ? -22.688 -10.805 11.656 1 88.19 186 TRP B O 1
ATOM 5177 N N . ASP B 1 187 ? -22.344 -12.75 10.898 1 79.69 187 ASP B N 1
ATOM 5178 C CA . ASP B 1 187 ? -22.359 -13.297 12.25 1 79.69 187 ASP B CA 1
ATOM 5179 C C . ASP B 1 187 ? -21 -13.867 12.641 1 79.69 187 ASP B C 1
ATOM 5181 O O . ASP B 1 187 ? -20.469 -13.547 13.711 1 79.69 187 ASP B O 1
ATOM 5185 N N . THR B 1 188 ? -20.609 -14.852 12.109 1 77.62 188 THR B N 1
ATOM 5186 C CA . THR B 1 188 ? -19.328 -15.438 12.453 1 77.62 188 THR B CA 1
ATOM 5187 C C . THR B 1 188 ? -18.656 -16.047 11.227 1 77.62 188 THR B C 1
ATOM 5189 O O . THR B 1 188 ? -19.25 -16.094 10.148 1 77.62 188 THR B O 1
ATOM 5192 N N . GLY B 1 189 ? -17.281 -16.391 11.367 1 75.94 189 GLY B N 1
ATOM 5193 C CA . GLY B 1 189 ? -16.562 -17.141 10.344 1 75.94 189 GLY B CA 1
ATOM 5194 C C . GLY B 1 189 ? -17.391 -18.281 9.758 1 75.94 189 GLY B C 1
ATOM 5195 O O . GLY B 1 189 ? -18.625 -18.297 9.891 1 75.94 189 GLY B O 1
ATOM 5196 N N . PRO B 1 190 ? -17 -19.094 8.789 1 85.81 190 PRO B N 1
ATOM 5197 C CA . PRO B 1 190 ? -15.547 -19.266 8.734 1 85.81 190 PRO B CA 1
ATOM 5198 C C . PRO B 1 190 ? -14.875 -18.344 7.727 1 85.81 190 PRO B C 1
ATOM 5200 O O . PRO B 1 190 ? -15.477 -17.984 6.707 1 85.81 190 PRO B O 1
ATOM 5203 N N . PHE B 1 191 ? -13.664 -17.984 8.016 1 94 191 PHE B N 1
ATOM 5204 C CA . PHE B 1 191 ? -12.797 -17.297 7.066 1 94 191 PHE B CA 1
ATOM 5205 C C . PHE B 1 191 ? -12.227 -18.266 6.047 1 94 191 PHE B C 1
ATOM 5207 O O . PHE B 1 191 ? -12.164 -19.469 6.301 1 94 191 PHE B O 1
ATOM 5214 N N . PRO B 1 192 ? -11.945 -17.797 4.871 1 96.38 192 PRO B N 1
ATOM 5215 C CA . PRO B 1 192 ? -11.43 -18.719 3.846 1 96.38 192 PRO B CA 1
ATOM 5216 C C . PRO B 1 192 ? -10.109 -19.375 4.25 1 96.38 192 PRO B C 1
ATOM 5218 O O . PRO B 1 192 ? -9.305 -18.766 4.957 1 96.38 192 PRO B O 1
ATOM 5221 N N . LYS B 1 193 ? -9.945 -20.641 3.826 1 96.81 193 LYS B N 1
ATOM 5222 C CA . LYS B 1 193 ? -8.648 -21.297 3.947 1 96.81 193 LYS B CA 1
ATOM 5223 C C . LYS B 1 193 ? -7.617 -20.641 3.035 1 96.81 193 LYS B C 1
ATOM 5225 O O . LYS B 1 193 ? -7.867 -20.438 1.844 1 96.81 193 LYS B O 1
ATOM 5230 N N . LEU B 1 194 ? -6.543 -20.344 3.588 1 96.12 194 LEU B N 1
ATOM 5231 C CA . LEU B 1 194 ? -5.508 -19.641 2.832 1 96.12 194 LEU B CA 1
ATOM 5232 C C . LEU B 1 194 ? -4.715 -20.625 1.969 1 96.12 194 LEU B C 1
ATOM 5234 O O . LEU B 1 194 ? -4.281 -21.672 2.449 1 96.12 194 LEU B O 1
ATOM 5238 N N . MET B 1 195 ? -4.613 -20.328 0.68 1 96.56 195 MET B N 1
ATOM 5239 C CA . MET B 1 195 ? -3.773 -21.047 -0.272 1 96.56 195 MET B CA 1
ATOM 5240 C C . MET B 1 195 ? -2.525 -20.234 -0.614 1 96.56 195 MET B C 1
ATOM 5242 O O . MET B 1 195 ? -2.625 -19.109 -1.113 1 96.56 195 MET B O 1
ATOM 5246 N N . LEU B 1 196 ? -1.369 -20.812 -0.381 1 94.38 196 LEU B N 1
ATOM 5247 C CA . LEU B 1 196 ? -0.086 -20.125 -0.544 1 94.38 196 LEU B CA 1
ATOM 5248 C C . LEU B 1 196 ? 0.787 -20.859 -1.56 1 94.38 196 LEU B C 1
ATOM 5250 O O . LEU B 1 196 ? 1.281 -21.953 -1.284 1 94.38 196 LEU B O 1
ATOM 5254 N N . PRO B 1 197 ? 0.96 -20.234 -2.715 1 93.56 197 PRO B N 1
ATOM 5255 C CA . PRO B 1 197 ? 1.849 -20.906 -3.676 1 93.56 197 PRO B CA 1
ATOM 5256 C C . PRO B 1 197 ? 3.301 -20.938 -3.205 1 93.56 197 PRO B C 1
ATOM 5258 O O . PRO B 1 197 ? 3.801 -19.953 -2.646 1 93.56 197 PRO B O 1
ATOM 5261 N N . LEU B 1 198 ? 3.959 -22.047 -3.447 1 91.81 198 LEU B N 1
ATOM 5262 C CA . LEU B 1 198 ? 5.34 -22.203 -3.008 1 91.81 198 LEU B CA 1
ATOM 5263 C C . LEU B 1 198 ? 6.277 -22.344 -4.203 1 91.81 198 LEU B C 1
ATOM 5265 O O . LEU B 1 198 ? 7.348 -21.734 -4.234 1 91.81 198 LEU B O 1
ATOM 5269 N N . LEU B 1 199 ? 5.848 -23.203 -5.113 1 91.69 199 LEU B N 1
ATOM 5270 C CA . LEU B 1 199 ? 6.719 -23.5 -6.246 1 91.69 199 LEU B CA 1
ATOM 5271 C C . LEU B 1 199 ? 6.008 -23.219 -7.566 1 91.69 199 LEU B C 1
ATOM 5273 O O . LEU B 1 199 ? 4.828 -23.547 -7.723 1 91.69 199 LEU B O 1
ATOM 5277 N N . PHE B 1 200 ? 6.703 -22.578 -8.398 1 89.88 200 PHE B N 1
ATOM 5278 C CA . PHE B 1 200 ? 6.234 -22.328 -9.758 1 89.88 200 PHE B CA 1
ATOM 5279 C C . PHE B 1 200 ? 7.043 -23.125 -10.773 1 89.88 200 PHE B C 1
ATOM 5281 O O . PHE B 1 200 ? 8.273 -23.062 -10.781 1 89.88 200 PHE B O 1
ATOM 5288 N N . THR B 1 201 ? 6.359 -23.844 -11.516 1 90.12 201 THR B N 1
ATOM 5289 C CA . THR B 1 201 ? 6.953 -24.672 -12.555 1 90.12 201 THR B CA 1
ATOM 5290 C C . THR B 1 201 ? 6.191 -24.516 -13.867 1 90.12 201 THR B C 1
ATOM 5292 O O . THR B 1 201 ? 5.602 -23.469 -14.133 1 90.12 201 THR B O 1
ATOM 5295 N N . GLY B 1 202 ? 6.258 -25.484 -14.68 1 87.62 202 GLY B N 1
ATOM 5296 C CA . GLY B 1 202 ? 5.535 -25.422 -15.938 1 87.62 202 GLY B CA 1
ATOM 5297 C C . GLY B 1 202 ? 6.371 -24.859 -17.078 1 87.62 202 GLY B C 1
ATOM 5298 O O . GLY B 1 202 ? 7.426 -24.281 -16.844 1 87.62 202 GLY B O 1
ATOM 5299 N N . LYS B 1 203 ? 5.812 -24.984 -18.266 1 83 203 LYS B N 1
ATOM 5300 C CA . LYS B 1 203 ? 6.496 -24.594 -19.484 1 83 203 LYS B CA 1
ATOM 5301 C C . LYS B 1 203 ? 6.762 -23.078 -19.516 1 83 203 LYS B C 1
ATOM 5303 O O . LYS B 1 203 ? 7.82 -22.641 -19.969 1 83 203 LYS B O 1
ATOM 5308 N N . SER B 1 204 ? 5.875 -22.375 -19.016 1 79.31 204 SER B N 1
ATOM 5309 C CA . SER B 1 204 ? 5.969 -20.922 -19.016 1 79.31 204 SER B CA 1
ATOM 5310 C C . SER B 1 204 ? 7.152 -20.438 -18.188 1 79.31 204 SER B C 1
ATOM 5312 O O . SER B 1 204 ? 7.684 -19.344 -18.422 1 79.31 204 SER B O 1
ATOM 5314 N N . ASN B 1 205 ? 7.59 -21.219 -17.25 1 80.44 205 ASN B N 1
ATOM 5315 C CA . ASN B 1 205 ? 8.703 -20.859 -16.391 1 80.44 205 ASN B CA 1
ATOM 5316 C C . ASN B 1 205 ? 9.984 -21.578 -16.781 1 80.44 205 ASN B C 1
ATOM 5318 O O . ASN B 1 205 ? 10.977 -21.531 -16.047 1 80.44 205 ASN B O 1
ATOM 5322 N N . GLY B 1 206 ? 9.914 -22.344 -17.859 1 79.38 206 GLY B N 1
ATOM 5323 C CA . GLY B 1 206 ? 11.086 -23.062 -18.328 1 79.38 206 GLY B CA 1
ATOM 5324 C C . GLY B 1 206 ? 11.398 -24.297 -17.5 1 79.38 206 GLY B C 1
ATOM 5325 O O . GLY B 1 206 ? 12.539 -24.766 -17.5 1 79.38 206 GLY B O 1
ATOM 5326 N N . SER B 1 207 ? 10.43 -24.812 -16.812 1 84.25 207 SER B N 1
ATOM 5327 C CA . SER B 1 207 ? 10.625 -25.969 -15.945 1 84.25 207 SER B CA 1
ATOM 5328 C C . SER B 1 207 ? 10.422 -27.266 -16.703 1 84.25 207 SER B C 1
ATOM 5330 O O . SER B 1 207 ? 9.68 -27.312 -17.688 1 84.25 207 SER B O 1
ATOM 5332 N N . LYS B 1 208 ? 11.148 -28.328 -16.266 1 86.25 208 LYS B N 1
ATOM 5333 C CA . LYS B 1 208 ? 10.938 -29.656 -16.797 1 86.25 208 LYS B CA 1
ATOM 5334 C C . LYS B 1 208 ? 9.641 -30.266 -16.281 1 86.25 208 LYS B C 1
ATOM 5336 O O . LYS B 1 208 ? 9.07 -31.156 -16.906 1 86.25 208 LYS B O 1
ATOM 5341 N N . VAL B 1 209 ? 9.258 -29.797 -15.117 1 91.38 209 VAL B N 1
ATOM 5342 C CA . VAL B 1 209 ? 8.016 -30.266 -14.523 1 91.38 209 VAL B CA 1
ATOM 5343 C C . VAL B 1 209 ? 6.828 -29.578 -15.203 1 91.38 209 VAL B C 1
ATOM 5345 O O . VAL B 1 209 ? 6.77 -28.359 -15.281 1 91.38 209 VAL B O 1
ATOM 5348 N N . LYS B 1 210 ? 5.848 -30.312 -15.648 1 91.19 210 LYS B N 1
ATOM 5349 C CA . LYS B 1 210 ? 4.789 -29.797 -16.516 1 91.19 210 LYS B CA 1
ATOM 5350 C C . LYS B 1 210 ? 3.742 -29.047 -15.695 1 91.19 210 LYS B C 1
ATOM 5352 O O . LYS B 1 210 ? 3.115 -28.109 -16.203 1 91.19 210 LYS B O 1
ATOM 5357 N N . PHE B 1 211 ? 3.52 -29.531 -14.469 1 94.19 211 PHE B N 1
ATOM 5358 C CA . PHE B 1 211 ? 2.539 -28.844 -13.641 1 94.19 211 PHE B CA 1
ATOM 5359 C C . PHE B 1 211 ? 2.953 -27.391 -13.406 1 94.19 211 PHE B C 1
ATOM 5361 O O . PHE B 1 211 ? 4.145 -27.094 -13.312 1 94.19 211 PHE B O 1
ATOM 5368 N N . SER B 1 212 ? 2 -26.562 -13.258 1 92.44 212 SER B N 1
ATOM 5369 C CA . SER B 1 212 ? 2.262 -25.125 -13.242 1 92.44 212 SER B CA 1
ATOM 5370 C C . SER B 1 212 ? 2.738 -24.656 -11.867 1 92.44 212 SER B C 1
ATOM 5372 O O . SER B 1 212 ? 3.656 -23.844 -11.766 1 92.44 212 SER B O 1
ATOM 5374 N N . ARG B 1 213 ? 2.002 -25.125 -10.766 1 94.25 213 ARG B N 1
ATOM 5375 C CA . ARG B 1 213 ? 2.357 -24.625 -9.445 1 94.25 213 ARG B CA 1
ATOM 5376 C C . ARG B 1 213 ? 2.047 -25.656 -8.367 1 94.25 213 ARG B C 1
ATOM 5378 O O . ARG B 1 213 ? 1.146 -26.484 -8.531 1 94.25 213 ARG B O 1
ATOM 5385 N N . PHE B 1 214 ? 2.752 -25.547 -7.371 1 96.06 214 PHE B N 1
ATOM 5386 C CA . PHE B 1 214 ? 2.488 -26.266 -6.137 1 96.06 214 PHE B CA 1
ATOM 5387 C C . PHE B 1 214 ? 2.129 -25.312 -5.008 1 96.06 214 PHE B C 1
ATOM 5389 O O . PHE B 1 214 ? 2.895 -24.406 -4.691 1 96.06 214 PHE B O 1
ATOM 5396 N N . ILE B 1 215 ? 0.976 -25.578 -4.406 1 96.69 215 ILE B N 1
ATOM 5397 C CA . ILE B 1 215 ? 0.385 -24.641 -3.449 1 96.69 215 ILE B CA 1
ATOM 5398 C C . ILE B 1 215 ? 0.127 -25.359 -2.127 1 96.69 215 ILE B C 1
ATOM 5400 O O . ILE B 1 215 ? -0.373 -26.484 -2.111 1 96.69 215 ILE B O 1
ATOM 5404 N N . ILE B 1 216 ? 0.529 -24.797 -1.064 1 97.12 216 ILE B N 1
ATOM 5405 C CA . ILE B 1 216 ? 0.079 -25.312 0.228 1 97.12 216 ILE B CA 1
ATOM 5406 C C . ILE B 1 216 ? -1.164 -24.547 0.678 1 97.12 216 ILE B C 1
ATOM 5408 O O . ILE B 1 216 ? -1.292 -23.344 0.414 1 97.12 216 ILE B O 1
ATOM 5412 N N . TYR B 1 217 ? -2.078 -25.203 1.292 1 97.44 217 TYR B N 1
ATOM 5413 C CA . TYR B 1 217 ? -3.262 -24.516 1.789 1 97.44 217 TYR B CA 1
ATOM 5414 C C . TYR B 1 217 ? -3.701 -25.078 3.135 1 97.44 217 TYR B C 1
ATOM 5416 O O . TYR B 1 217 ? -3.395 -26.234 3.461 1 97.44 217 TYR B O 1
ATOM 5424 N N . GLU B 1 218 ? -4.336 -24.266 3.965 1 96.81 218 GLU B N 1
ATOM 5425 C CA . GLU B 1 218 ? -4.77 -24.672 5.301 1 96.81 218 GLU B CA 1
ATOM 5426 C C . GLU B 1 218 ? -5.727 -25.859 5.246 1 96.81 218 GLU B C 1
ATOM 5428 O O . GLU B 1 218 ? -6.68 -25.859 4.465 1 96.81 218 GLU B O 1
ATOM 5433 N N . ALA B 1 219 ? -5.441 -26.828 6.102 1 96.06 219 ALA B N 1
ATOM 5434 C CA . ALA B 1 219 ? -6.305 -28 6.156 1 96.06 219 ALA B CA 1
ATOM 5435 C C . ALA B 1 219 ? -7.668 -27.656 6.75 1 96.06 219 ALA B C 1
ATOM 5437 O O . ALA B 1 219 ? -8.695 -28.172 6.312 1 96.06 219 ALA B O 1
ATOM 5438 N N . HIS B 1 220 ? -7.633 -26.812 7.762 1 92.38 220 HIS B N 1
ATOM 5439 C CA . HIS B 1 220 ? -8.844 -26.375 8.438 1 92.38 220 HIS B CA 1
ATOM 5440 C C . HIS B 1 220 ? -8.875 -24.844 8.57 1 92.38 220 HIS B C 1
ATOM 5442 O O . HIS B 1 220 ? -7.848 -24.234 8.852 1 92.38 220 HIS B O 1
ATOM 5448 N N . ALA B 1 221 ? -10.062 -24.422 8.375 1 83.69 221 ALA B N 1
ATOM 5449 C CA . ALA B 1 221 ? -10.219 -22.969 8.508 1 83.69 221 ALA B CA 1
ATOM 5450 C C . ALA B 1 221 ? -10 -22.531 9.945 1 83.69 221 ALA B C 1
ATOM 5452 O O . ALA B 1 221 ? -10.523 -23.141 10.883 1 83.69 221 ALA B O 1
ATOM 5453 N N . GLU B 1 222 ? -9.219 -21.578 10.203 1 79.88 222 GLU B N 1
ATOM 5454 C CA . GLU B 1 222 ? -9.07 -20.844 11.453 1 79.88 222 GLU B CA 1
ATOM 5455 C C . GLU B 1 222 ? -8.477 -21.719 12.555 1 79.88 222 GLU B C 1
ATOM 5457 O O . GLU B 1 222 ? -8.648 -21.438 13.742 1 79.88 222 GLU B O 1
ATOM 5462 N N . LYS B 1 223 ? -7.918 -22.828 12.133 1 85.81 223 LYS B N 1
ATOM 5463 C CA . LYS B 1 223 ? -7.234 -23.656 13.125 1 85.81 223 LYS B CA 1
ATOM 5464 C C . LYS B 1 223 ? -5.945 -23 13.602 1 85.81 223 LYS B C 1
ATOM 5466 O O . LYS B 1 223 ? -5.637 -23 14.797 1 85.81 223 LYS B O 1
ATOM 5471 N N . ILE B 1 224 ? -5.285 -22.5 12.711 1 89.56 224 ILE B N 1
ATOM 5472 C CA . ILE B 1 224 ? -4.051 -21.781 13.039 1 89.56 224 ILE B CA 1
ATOM 5473 C C . ILE B 1 224 ? -4.379 -20.344 13.43 1 89.56 224 ILE B C 1
ATOM 5475 O O . ILE B 1 224 ? -5.074 -19.625 12.695 1 89.56 224 ILE B O 1
ATOM 5479 N N . SER B 1 225 ? -3.898 -19.953 14.57 1 91.31 225 SER B N 1
ATOM 5480 C CA . SER B 1 225 ? -4.156 -18.578 15.016 1 91.31 225 SER B CA 1
ATOM 5481 C C . SER B 1 225 ? -3.537 -17.562 14.062 1 91.31 225 SER B C 1
ATOM 5483 O O . SER B 1 225 ? -2.541 -17.859 13.398 1 91.31 225 SER B O 1
ATOM 5485 N N . PRO B 1 226 ? -4.125 -16.391 14.023 1 90.12 226 PRO B N 1
ATOM 5486 C CA . PRO B 1 226 ? -3.594 -15.367 13.109 1 90.12 226 PRO B CA 1
ATOM 5487 C C . PRO B 1 226 ? -2.121 -15.062 13.367 1 90.12 226 PRO B C 1
ATOM 5489 O O . PRO B 1 226 ? -1.35 -14.891 12.414 1 90.12 226 PRO B O 1
ATOM 5492 N N . HIS B 1 227 ? -1.756 -15.008 14.609 1 87.25 227 HIS B N 1
ATOM 5493 C CA . HIS B 1 227 ? -0.368 -14.703 14.938 1 87.25 227 HIS B CA 1
ATOM 5494 C C . HIS B 1 227 ? 0.559 -15.844 14.531 1 87.25 227 HIS B C 1
ATOM 5496 O O . HIS B 1 227 ? 1.658 -15.609 14.023 1 87.25 227 HIS B O 1
ATOM 5502 N N . ALA B 1 228 ? 0.1 -17.047 14.758 1 89.69 228 ALA B N 1
ATOM 5503 C CA . ALA B 1 228 ? 0.875 -18.219 14.344 1 89.69 228 ALA B CA 1
ATOM 5504 C C . ALA B 1 228 ? 0.967 -18.312 12.828 1 89.69 228 ALA B C 1
ATOM 5506 O O . ALA B 1 228 ? 1.991 -18.734 12.289 1 89.69 228 ALA B O 1
ATOM 5507 N N . LEU B 1 229 ? -0.08 -17.953 12.219 1 91.81 229 LEU B N 1
ATOM 5508 C CA . LEU B 1 229 ? -0.096 -17.953 10.758 1 91.81 229 LEU B CA 1
ATOM 5509 C C . LEU B 1 229 ? 0.881 -16.922 10.203 1 91.81 229 LEU B C 1
ATOM 5511 O O . LEU B 1 229 ? 1.584 -17.188 9.227 1 91.81 229 LEU B O 1
ATOM 5515 N N . MET B 1 230 ? 0.922 -15.805 10.812 1 90.75 230 MET B N 1
ATOM 5516 C CA . MET B 1 230 ? 1.832 -14.742 10.398 1 90.75 230 MET B CA 1
ATOM 5517 C C . MET B 1 230 ? 3.285 -15.18 10.547 1 90.75 230 MET B C 1
ATOM 5519 O O . MET B 1 230 ? 4.059 -15.117 9.594 1 90.75 230 MET B O 1
ATOM 5523 N N . ASP B 1 231 ? 3.656 -15.641 11.68 1 90.31 231 ASP B N 1
ATOM 5524 C CA . ASP B 1 231 ? 5.016 -16.094 11.945 1 90.31 231 ASP B CA 1
ATOM 5525 C C . ASP B 1 231 ? 5.359 -17.312 11.086 1 90.31 231 ASP B C 1
ATOM 5527 O O . ASP B 1 231 ? 6.457 -17.406 10.539 1 90.31 231 ASP B O 1
ATOM 5531 N N . GLY B 1 232 ? 4.402 -18.172 11.031 1 90.94 232 GLY B N 1
ATOM 5532 C CA . GLY B 1 232 ? 4.59 -19.406 10.297 1 90.94 232 GLY B CA 1
ATOM 5533 C C . GLY B 1 232 ? 4.793 -19.188 8.805 1 90.94 232 GLY B C 1
ATOM 5534 O O . GLY B 1 232 ? 5.652 -19.828 8.195 1 90.94 232 GLY B O 1
ATOM 5535 N N . THR B 1 233 ? 3.986 -18.344 8.227 1 91 233 THR B N 1
ATOM 5536 C CA . THR B 1 233 ? 4.098 -18.062 6.801 1 91 233 THR B CA 1
ATOM 5537 C C . THR B 1 233 ? 5.461 -17.469 6.465 1 91 233 THR B C 1
ATOM 5539 O O . THR B 1 233 ? 6.09 -17.859 5.48 1 91 233 THR B O 1
ATOM 5542 N N . LYS B 1 234 ? 5.895 -16.531 7.25 1 88.38 234 LYS B N 1
ATOM 5543 C CA . LYS B 1 234 ? 7.234 -15.977 7.055 1 88.38 234 LYS B CA 1
ATOM 5544 C C . LYS B 1 234 ? 8.297 -17.078 7.105 1 88.38 234 LYS B C 1
ATOM 5546 O O . LYS B 1 234 ? 9.172 -17.141 6.246 1 88.38 234 LYS B O 1
ATOM 5551 N N . LYS B 1 235 ? 8.203 -17.891 8.078 1 90.94 235 LYS B N 1
ATOM 5552 C CA . LYS B 1 235 ? 9.156 -18.984 8.258 1 90.94 235 LYS B CA 1
ATOM 5553 C C . LYS B 1 235 ? 9.133 -19.938 7.066 1 90.94 235 LYS B C 1
ATOM 5555 O O . LYS B 1 235 ? 10.18 -20.406 6.613 1 90.94 235 LYS B O 1
ATOM 5560 N N . ILE B 1 236 ? 7.996 -20.266 6.578 1 93.31 236 ILE B N 1
ATOM 5561 C CA . ILE B 1 236 ? 7.824 -21.172 5.449 1 93.31 236 ILE B CA 1
ATOM 5562 C C . ILE B 1 236 ? 8.57 -20.625 4.234 1 93.31 236 ILE B C 1
ATOM 5564 O O . ILE B 1 236 ? 9.359 -21.344 3.615 1 93.31 236 ILE B O 1
ATOM 5568 N N . TYR B 1 237 ? 8.383 -19.422 3.93 1 90.12 237 TYR B N 1
ATOM 5569 C CA . TYR B 1 237 ? 8.969 -18.859 2.717 1 90.12 237 TYR B CA 1
ATOM 5570 C C . TYR B 1 237 ? 10.461 -18.625 2.896 1 90.12 237 TYR B C 1
ATOM 5572 O O . TYR B 1 237 ? 11.234 -18.734 1.942 1 90.12 237 TYR B O 1
ATOM 5580 N N . GLU B 1 238 ? 10.898 -18.281 4.098 1 87.19 238 GLU B N 1
ATOM 5581 C CA . GLU B 1 238 ? 12.328 -18.219 4.359 1 87.19 238 GLU B CA 1
ATOM 5582 C C . GLU B 1 238 ? 12.977 -19.594 4.195 1 87.19 238 GLU B C 1
ATOM 5584 O O . GLU B 1 238 ? 14.078 -19.703 3.65 1 87.19 238 GLU B O 1
ATOM 5589 N N . THR B 1 239 ? 12.289 -20.594 4.684 1 91.62 239 THR B N 1
ATOM 5590 C CA . THR B 1 239 ? 12.797 -21.969 4.645 1 91.62 239 THR B CA 1
ATOM 5591 C C . THR B 1 239 ? 12.891 -22.469 3.209 1 91.62 239 THR B C 1
ATOM 5593 O O . THR B 1 239 ? 13.898 -23.047 2.809 1 91.62 239 THR B O 1
ATOM 5596 N N . VAL B 1 240 ? 11.828 -22.281 2.432 1 91.62 240 VAL B N 1
ATOM 5597 C CA . VAL B 1 240 ? 11.859 -22.766 1.055 1 91.62 240 VAL B CA 1
ATOM 5598 C C . VAL B 1 240 ? 12.961 -22.047 0.278 1 91.62 240 VAL B C 1
ATOM 5600 O O . VAL B 1 240 ? 13.641 -22.641 -0.552 1 91.62 240 VAL B O 1
ATOM 5603 N N . ARG B 1 241 ? 13.086 -20.797 0.54 1 87.12 241 ARG B N 1
ATOM 5604 C CA . ARG B 1 241 ? 14.164 -20.047 -0.096 1 87.12 241 ARG B CA 1
ATOM 5605 C C . ARG B 1 241 ? 15.523 -20.656 0.239 1 87.12 241 ARG B C 1
ATOM 5607 O O . ARG B 1 241 ? 16.375 -20.812 -0.64 1 87.12 241 ARG B O 1
ATOM 5614 N N . LYS B 1 242 ? 15.727 -20.922 1.482 1 88.19 242 LYS B N 1
ATOM 5615 C CA . LYS B 1 242 ? 16.984 -21.516 1.937 1 88.19 242 LYS B CA 1
ATOM 5616 C C . LYS B 1 242 ? 17.219 -22.875 1.288 1 88.19 242 LYS B C 1
ATOM 5618 O O . LYS B 1 242 ? 18.328 -23.172 0.863 1 88.19 242 LYS B O 1
ATOM 5623 N N . ILE B 1 243 ? 16.188 -23.672 1.258 1 91.38 243 ILE B N 1
ATOM 5624 C CA . ILE B 1 243 ? 16.281 -25 0.681 1 91.38 243 ILE B CA 1
ATOM 5625 C C . ILE B 1 243 ? 16.656 -24.906 -0.794 1 91.38 243 ILE B C 1
ATOM 5627 O O . ILE B 1 243 ? 17.531 -25.641 -1.266 1 91.38 243 ILE B O 1
ATOM 5631 N N . LEU B 1 244 ? 16.031 -24.016 -1.5 1 88.38 244 LEU B N 1
ATOM 5632 C CA . LEU B 1 244 ? 16.297 -23.859 -2.924 1 88.38 244 LEU B CA 1
ATOM 5633 C C . LEU B 1 244 ? 17.703 -23.297 -3.154 1 88.38 244 LEU B C 1
ATOM 5635 O O . LEU B 1 244 ? 18.391 -23.703 -4.094 1 88.38 244 LEU B O 1
ATOM 5639 N N . ALA B 1 245 ? 18.094 -22.391 -2.307 1 84.25 245 ALA B N 1
ATOM 5640 C CA . ALA B 1 245 ? 19.422 -21.766 -2.428 1 84.25 245 ALA B CA 1
ATOM 5641 C C . ALA B 1 245 ? 20.516 -22.797 -2.152 1 84.25 245 ALA B C 1
ATOM 5643 O O . ALA B 1 245 ? 21.625 -22.672 -2.684 1 84.25 245 ALA B O 1
ATOM 5644 N N . SER B 1 246 ? 20.266 -23.703 -1.312 1 85.56 246 SER B N 1
ATOM 5645 C CA . SER B 1 246 ? 21.25 -24.719 -0.932 1 85.56 246 SER B CA 1
ATOM 5646 C C . SER B 1 246 ? 21.234 -25.891 -1.895 1 85.56 246 SER B C 1
ATOM 5648 O O . SER B 1 246 ? 22.125 -26.734 -1.867 1 85.56 246 SER B O 1
ATOM 5650 N N . GLY B 1 247 ? 20.234 -25.844 -2.625 1 79.12 247 GLY B N 1
ATOM 5651 C CA . GLY B 1 247 ? 20.109 -26.953 -3.543 1 79.12 247 GLY B CA 1
ATOM 5652 C C . GLY B 1 247 ? 20.828 -26.734 -4.859 1 79.12 247 GLY B C 1
ATOM 5653 O O . GLY B 1 247 ? 21.844 -26.031 -4.91 1 79.12 247 GLY B O 1
ATOM 5654 N N . LYS B 1 248 ? 20.281 -27.391 -5.898 1 69.31 248 LYS B N 1
ATOM 5655 C CA . LYS B 1 248 ? 20.859 -27.328 -7.242 1 69.31 248 LYS B CA 1
ATOM 5656 C C . LYS B 1 248 ? 20.828 -25.891 -7.785 1 69.31 248 LYS B C 1
ATOM 5658 O O . LYS B 1 248 ? 19.812 -25.219 -7.707 1 69.31 248 LYS B O 1
ATOM 5663 N N . GLY B 1 249 ? 21.828 -25.406 -8.297 1 66.69 249 GLY B N 1
ATOM 5664 C CA . GLY B 1 249 ? 21.906 -24.109 -8.953 1 66.69 249 GLY B CA 1
ATOM 5665 C C . GLY B 1 249 ? 22.219 -22.969 -8 1 66.69 249 GLY B C 1
ATOM 5666 O O . GLY B 1 249 ? 22.5 -21.844 -8.438 1 66.69 249 GLY B O 1
ATOM 5667 N N . GLY B 1 250 ? 22.172 -23.312 -6.703 1 65.56 250 GLY B N 1
ATOM 5668 C CA . GLY B 1 250 ? 22.516 -22.312 -5.707 1 65.56 250 GLY B CA 1
ATOM 5669 C C . GLY B 1 250 ? 21.594 -21.109 -5.723 1 65.56 250 GLY B C 1
ATOM 5670 O O . GLY B 1 250 ? 20.375 -21.25 -5.938 1 65.56 250 GLY B O 1
ATOM 5671 N N . GLU B 1 251 ? 22.078 -19.922 -5.375 1 62.69 251 GLU B N 1
ATOM 5672 C CA . GLU B 1 251 ? 21.344 -18.672 -5.289 1 62.69 251 GLU B CA 1
ATOM 5673 C C . GLU B 1 251 ? 20.75 -18.297 -6.645 1 62.69 251 GLU B C 1
ATOM 5675 O O . GLU B 1 251 ? 19.688 -17.656 -6.711 1 62.69 251 GLU B O 1
ATOM 5680 N N . ALA B 1 252 ? 21.422 -18.641 -7.562 1 57.75 252 ALA B N 1
ATOM 5681 C CA . ALA B 1 252 ? 20.953 -18.297 -8.906 1 57.75 252 ALA B CA 1
ATOM 5682 C C . ALA B 1 252 ? 19.609 -18.953 -9.203 1 57.75 252 ALA B C 1
ATOM 5684 O O . ALA B 1 252 ? 18.828 -18.453 -10.023 1 57.75 252 ALA B O 1
ATOM 5685 N N . GLY B 1 253 ? 19.484 -19.938 -8.492 1 56.31 253 GLY B N 1
ATOM 5686 C CA . GLY B 1 253 ? 18.25 -20.672 -8.68 1 56.31 253 GLY B CA 1
ATOM 5687 C C . GLY B 1 253 ? 17.047 -19.953 -8.086 1 56.31 253 GLY B C 1
ATOM 5688 O O . GLY B 1 253 ? 15.906 -20.344 -8.352 1 56.31 253 GLY B O 1
ATOM 5689 N N . LEU B 1 254 ? 17.359 -19 -7.242 1 61.84 254 LEU B N 1
ATOM 5690 C CA . LEU B 1 254 ? 16.281 -18.312 -6.547 1 61.84 254 LEU B CA 1
ATOM 5691 C C . LEU B 1 254 ? 15.641 -17.25 -7.449 1 61.84 254 LEU B C 1
ATOM 5693 O O . LEU B 1 254 ? 15.305 -16.156 -6.988 1 61.84 254 LEU B O 1
ATOM 5697 N N . ARG B 1 255 ? 15.469 -17.641 -8.703 1 55.72 255 ARG B N 1
ATOM 5698 C CA . ARG B 1 255 ? 14.891 -16.641 -9.594 1 55.72 255 ARG B CA 1
ATOM 5699 C C . ARG B 1 255 ? 13.57 -16.109 -9.039 1 55.72 255 ARG B C 1
ATOM 5701 O O . ARG B 1 255 ? 12.648 -16.875 -8.766 1 55.72 255 ARG B O 1
ATOM 5708 N N . PRO B 1 256 ? 13.781 -14.992 -8.367 1 54.22 256 PRO B N 1
ATOM 5709 C CA . PRO B 1 256 ? 12.477 -14.531 -7.867 1 54.22 256 PRO B CA 1
ATOM 5710 C C . PRO B 1 256 ? 11.461 -14.328 -8.984 1 54.22 256 PRO B C 1
ATOM 5712 O O . PRO B 1 256 ? 11.797 -13.789 -10.047 1 54.22 256 PRO B O 1
ATOM 5715 N N . SER B 1 257 ? 10.617 -15.344 -9.203 1 55.69 257 SER B N 1
ATOM 5716 C CA . SER B 1 257 ? 9.477 -15.078 -10.078 1 55.69 257 SER B CA 1
ATOM 5717 C C . SER B 1 257 ? 8.562 -14.008 -9.492 1 55.69 257 SER B C 1
ATOM 5719 O O . SER B 1 257 ? 8.727 -13.609 -8.336 1 55.69 257 SER B O 1
ATOM 5721 N N . HIS B 1 258 ? 7.73 -13.383 -10.312 1 57.94 258 HIS B N 1
ATOM 5722 C CA . HIS B 1 258 ? 6.738 -12.391 -9.914 1 57.94 258 HIS B CA 1
ATOM 5723 C C . HIS B 1 258 ? 5.969 -12.852 -8.68 1 57.94 258 HIS B C 1
ATOM 5725 O O . HIS B 1 258 ? 5.504 -12.023 -7.891 1 57.94 258 HIS B O 1
ATOM 5731 N N . SER B 1 259 ? 5.988 -14.188 -8.586 1 62.94 259 SER B N 1
ATOM 5732 C CA . SER B 1 259 ? 5.008 -14.578 -7.574 1 62.94 259 SER B CA 1
ATOM 5733 C C . SER B 1 259 ? 5.543 -15.703 -6.695 1 62.94 259 SER B C 1
ATOM 5735 O O . SER B 1 259 ? 4.832 -16.203 -5.82 1 62.94 259 SER B O 1
ATOM 5737 N N . GLY B 1 260 ? 6.832 -16.125 -6.941 1 72.5 260 GLY B N 1
ATOM 5738 C CA . GLY B 1 260 ? 7.273 -17.266 -6.137 1 72.5 260 GLY B CA 1
ATOM 5739 C C . GLY B 1 260 ? 8.648 -17.766 -6.531 1 72.5 260 GLY B C 1
ATOM 5740 O O . GLY B 1 260 ? 9.477 -17.016 -7.035 1 72.5 260 GLY B O 1
ATOM 5741 N N . PHE B 1 261 ? 8.898 -19.094 -6.195 1 83.38 261 PHE B N 1
ATOM 5742 C CA . PHE B 1 261 ? 10.195 -19.703 -6.414 1 83.38 261 PHE B CA 1
ATOM 5743 C C . PHE B 1 261 ? 10.117 -20.766 -7.508 1 83.38 261 PHE B C 1
ATOM 5745 O O . PHE B 1 261 ? 9.18 -21.562 -7.543 1 83.38 261 PHE B O 1
ATOM 5752 N N . ILE B 1 262 ? 11.055 -20.734 -8.414 1 84.75 262 ILE B N 1
ATOM 5753 C CA . ILE B 1 262 ? 11.141 -21.734 -9.477 1 84.75 262 ILE B CA 1
ATOM 5754 C C . ILE B 1 262 ? 12.242 -22.734 -9.156 1 84.75 262 ILE B C 1
ATOM 5756 O O . ILE B 1 262 ? 13.43 -22.422 -9.305 1 84.75 262 ILE B O 1
ATOM 5760 N N . PRO B 1 263 ? 11.844 -23.938 -8.812 1 86.06 263 PRO B N 1
ATOM 5761 C CA . PRO B 1 263 ? 12.852 -24.938 -8.484 1 86.06 263 PRO B CA 1
ATOM 5762 C C . PRO B 1 263 ? 13.469 -25.578 -9.727 1 86.06 263 PRO B C 1
ATOM 5764 O O . PRO B 1 263 ? 12.828 -25.656 -10.773 1 86.06 263 PRO B O 1
ATOM 5767 N N . LEU B 1 264 ? 14.719 -25.969 -9.594 1 86.5 264 LEU B N 1
ATOM 5768 C CA . LEU B 1 264 ? 15.336 -26.797 -10.625 1 86.5 264 LEU B CA 1
ATOM 5769 C C . LEU B 1 264 ? 15.008 -28.266 -10.406 1 86.5 264 LEU B C 1
ATOM 5771 O O . LEU B 1 264 ? 15.914 -29.094 -10.258 1 86.5 264 LEU B O 1
ATOM 5775 N N . ALA B 1 265 ? 13.734 -28.609 -10.469 1 88.69 265 ALA B N 1
ATOM 5776 C CA . ALA B 1 265 ? 13.258 -29.969 -10.242 1 88.69 265 ALA B CA 1
ATOM 5777 C C . ALA B 1 265 ? 13.117 -30.734 -11.555 1 88.69 265 ALA B C 1
ATOM 5779 O O . ALA B 1 265 ? 12.695 -30.156 -12.57 1 88.69 265 ALA B O 1
ATOM 5780 N N . GLU B 1 266 ? 13.43 -32 -11.492 1 88.5 266 GLU B N 1
ATOM 5781 C CA . GLU B 1 266 ? 13.375 -32.844 -12.695 1 88.5 266 GLU B CA 1
ATOM 5782 C C . GLU B 1 266 ? 12.016 -33.5 -12.844 1 88.5 266 GLU B C 1
ATOM 5784 O O . GLU B 1 266 ? 11.633 -33.906 -13.938 1 88.5 266 GLU B O 1
ATOM 5789 N N . ASN B 1 267 ? 11.383 -33.656 -11.742 1 90.81 267 ASN B N 1
ATOM 5790 C CA . ASN B 1 267 ? 10.078 -34.312 -11.758 1 90.81 267 ASN B CA 1
ATOM 5791 C C . ASN B 1 267 ? 9.203 -33.875 -10.586 1 90.81 267 ASN B C 1
ATOM 5793 O O . ASN B 1 267 ? 9.664 -33.125 -9.719 1 90.81 267 ASN B O 1
ATOM 5797 N N . ILE B 1 268 ? 7.988 -34.375 -10.547 1 93.31 268 ILE B N 1
ATOM 5798 C CA . ILE B 1 268 ? 6.973 -33.969 -9.586 1 93.31 268 ILE B CA 1
ATOM 5799 C C . ILE B 1 268 ? 7.398 -34.375 -8.18 1 93.31 268 ILE B C 1
ATOM 5801 O O . ILE B 1 268 ? 7.176 -33.656 -7.211 1 93.31 268 ILE B O 1
ATOM 5805 N N . ASN B 1 269 ? 8.016 -35.531 -8.07 1 93.81 269 ASN B N 1
ATOM 5806 C CA . ASN B 1 269 ? 8.406 -36.031 -6.762 1 93.81 269 ASN B CA 1
ATOM 5807 C C . ASN B 1 269 ? 9.453 -35.156 -6.098 1 93.81 269 ASN B C 1
ATOM 5809 O O . ASN B 1 269 ? 9.469 -35 -4.875 1 93.81 269 ASN B O 1
ATOM 5813 N N . GLU B 1 270 ? 10.266 -34.594 -6.852 1 93.5 270 GLU B N 1
ATOM 5814 C CA . GLU B 1 270 ? 11.266 -33.688 -6.316 1 93.5 270 GLU B CA 1
ATOM 5815 C C . GLU B 1 270 ? 10.609 -32.406 -5.777 1 93.5 270 GLU B C 1
ATOM 5817 O O . GLU B 1 270 ? 11.031 -31.875 -4.75 1 93.5 270 GLU B O 1
ATOM 5822 N N . CYS B 1 271 ? 9.617 -31.938 -6.535 1 94.38 271 CYS B N 1
ATOM 5823 C CA . CYS B 1 271 ? 8.875 -30.766 -6.066 1 94.38 271 CYS B CA 1
ATOM 5824 C C . CYS B 1 271 ? 8.18 -31.062 -4.742 1 94.38 271 CYS B C 1
ATOM 5826 O O . CYS B 1 271 ? 8.234 -30.25 -3.816 1 94.38 271 CYS B O 1
ATOM 5828 N N . LEU B 1 272 ? 7.594 -32.25 -4.664 1 97.19 272 LEU B N 1
ATOM 5829 C CA . LEU B 1 272 ? 6.887 -32.656 -3.447 1 97.19 272 LEU B CA 1
ATOM 5830 C C . LEU B 1 272 ? 7.855 -32.812 -2.283 1 97.19 272 LEU B C 1
ATOM 5832 O O . LEU B 1 272 ? 7.531 -32.469 -1.144 1 97.19 272 LEU B O 1
ATOM 5836 N N . LYS B 1 273 ? 9.023 -33.281 -2.57 1 96.12 273 LYS B N 1
ATOM 5837 C CA . LYS B 1 273 ? 10.039 -33.438 -1.529 1 96.12 273 LYS B CA 1
ATOM 5838 C C . LYS B 1 273 ? 10.453 -32.062 -0.969 1 96.12 273 LYS B C 1
ATOM 5840 O O . LYS B 1 273 ? 10.641 -31.922 0.241 1 96.12 273 LYS B O 1
ATOM 5845 N N . ILE B 1 274 ? 10.602 -31.078 -1.828 1 94.38 274 ILE B N 1
ATOM 5846 C CA . ILE B 1 274 ? 10.93 -29.719 -1.397 1 94.38 274 ILE B CA 1
ATOM 5847 C C . ILE B 1 274 ? 9.844 -29.203 -0.459 1 94.38 274 ILE B C 1
ATOM 5849 O O . ILE B 1 274 ? 10.148 -28.594 0.573 1 94.38 274 ILE B O 1
ATOM 5853 N N . ILE B 1 275 ? 8.617 -29.469 -0.802 1 97.25 275 ILE B N 1
ATOM 5854 C CA . ILE B 1 275 ? 7.496 -29 0.003 1 97.25 275 ILE B CA 1
ATOM 5855 C C . ILE B 1 275 ? 7.504 -29.719 1.356 1 97.25 275 ILE B C 1
ATOM 5857 O O . ILE B 1 275 ? 7.332 -29.078 2.398 1 97.25 275 ILE B O 1
ATOM 5861 N N . GLU B 1 276 ? 7.676 -31.031 1.319 1 97.75 276 GLU B N 1
ATOM 5862 C CA . GLU B 1 276 ? 7.738 -31.812 2.551 1 97.75 276 GLU B CA 1
ATOM 5863 C C . GLU B 1 276 ? 8.836 -31.297 3.477 1 97.75 276 GLU B C 1
ATOM 5865 O O . GLU B 1 276 ? 8.609 -31.109 4.672 1 97.75 276 GLU B O 1
ATOM 5870 N N . ASP B 1 277 ? 10 -31.078 2.91 1 96.94 277 ASP B N 1
ATOM 5871 C CA . ASP B 1 277 ? 11.125 -30.578 3.689 1 96.94 277 ASP B CA 1
ATOM 5872 C C . ASP B 1 277 ? 10.844 -29.188 4.242 1 96.94 277 ASP B C 1
ATOM 5874 O O . ASP B 1 277 ? 11.172 -28.891 5.391 1 96.94 277 ASP B O 1
ATOM 5878 N N . THR B 1 278 ? 10.266 -28.328 3.408 1 96 278 THR B N 1
ATOM 5879 C CA . THR B 1 278 ? 9.93 -26.969 3.816 1 96 278 THR B CA 1
ATOM 5880 C C . THR B 1 278 ? 8.977 -26.969 5.008 1 96 278 THR B C 1
ATOM 5882 O O . THR B 1 278 ? 9.203 -26.281 6 1 96 278 THR B O 1
ATOM 5885 N N . MET B 1 279 ? 7.934 -27.766 4.926 1 97.19 279 MET B N 1
ATOM 5886 C CA . MET B 1 279 ? 6.922 -27.797 5.977 1 97.19 279 MET B CA 1
ATOM 5887 C C . MET B 1 279 ? 7.496 -28.375 7.266 1 97.19 279 MET B C 1
ATOM 5889 O O . MET B 1 279 ? 7.25 -27.844 8.352 1 97.19 279 MET B O 1
ATOM 5893 N N . ASN B 1 280 ? 8.25 -29.406 7.125 1 96.5 280 ASN B N 1
ATOM 5894 C CA . ASN B 1 280 ? 8.891 -30.016 8.289 1 96.5 280 ASN B CA 1
ATOM 5895 C C . ASN B 1 280 ? 9.812 -29.047 9 1 96.5 280 ASN B C 1
ATOM 5897 O O . ASN B 1 280 ? 9.773 -28.922 10.227 1 96.5 280 ASN B O 1
ATOM 5901 N N . GLN B 1 281 ? 10.586 -28.344 8.273 1 96 281 GLN B N 1
ATOM 5902 C CA . GLN B 1 281 ? 11.57 -27.422 8.844 1 96 281 GLN B CA 1
ATOM 5903 C C . GLN B 1 281 ? 10.898 -26.172 9.375 1 96 281 GLN B C 1
ATOM 5905 O O . GLN B 1 281 ? 11.484 -25.438 10.18 1 96 281 GLN B O 1
ATOM 5910 N N . SER B 1 282 ? 9.734 -25.891 8.898 1 94.88 282 SER B N 1
ATOM 5911 C CA . SER B 1 282 ? 9.031 -24.688 9.344 1 94.88 282 SER B CA 1
ATOM 5912 C C . SER B 1 282 ? 8.141 -24.984 10.539 1 94.88 282 SER B C 1
ATOM 5914 O O . SER B 1 282 ? 7.508 -24.078 11.094 1 94.88 282 SER B O 1
ATOM 5916 N N . GLY B 1 283 ? 8 -26.203 10.914 1 93 283 GLY B N 1
ATOM 5917 C CA . GLY B 1 283 ? 7.27 -26.578 12.117 1 93 283 GLY B CA 1
ATOM 5918 C C . GLY B 1 283 ? 5.801 -26.859 11.859 1 93 283 GLY B C 1
ATOM 5919 O O . GLY B 1 283 ? 4.977 -26.781 12.773 1 93 283 GLY B O 1
ATOM 5920 N N . PHE B 1 284 ? 5.426 -27.141 10.648 1 95.19 284 PHE B N 1
ATOM 5921 C CA . PHE B 1 284 ? 4.043 -27.453 10.305 1 95.19 284 PHE B CA 1
ATOM 5922 C C . PHE B 1 284 ? 3.916 -28.891 9.828 1 95.19 284 PHE B C 1
ATOM 5924 O O . PHE B 1 284 ? 4.836 -29.438 9.203 1 95.19 284 PHE B O 1
ATOM 5931 N N . ASN B 1 285 ? 2.805 -29.422 10.109 1 94.69 285 ASN B N 1
ATOM 5932 C CA . ASN B 1 285 ? 2.52 -30.797 9.68 1 94.69 285 ASN B CA 1
ATOM 5933 C C . ASN B 1 285 ? 1.725 -30.828 8.375 1 94.69 285 ASN B C 1
ATOM 5935 O O . ASN B 1 285 ? 0.588 -30.344 8.328 1 94.69 285 ASN B O 1
ATOM 5939 N N . LEU B 1 286 ? 2.363 -31.453 7.445 1 95.5 286 LEU B N 1
ATOM 5940 C CA . LEU B 1 286 ? 1.648 -31.688 6.191 1 95.5 286 LEU B CA 1
ATOM 5941 C C . LEU B 1 286 ? 0.583 -32.75 6.359 1 95.5 286 LEU B C 1
ATOM 5943 O O . LEU B 1 286 ? 0.854 -33.812 6.914 1 95.5 286 LEU B O 1
ATOM 5947 N N . GLY B 1 287 ? -0.636 -32.5 5.977 1 95.12 287 GLY B N 1
ATOM 5948 C CA . GLY B 1 287 ? -1.753 -33.406 6.18 1 95.12 287 GLY B CA 1
ATOM 5949 C C . GLY B 1 287 ? -2.688 -32.969 7.289 1 95.12 287 GLY B C 1
ATOM 5950 O O . GLY B 1 287 ? -3.871 -33.312 7.285 1 95.12 287 GLY B O 1
ATOM 5951 N N . GLU B 1 288 ? -2.129 -32.188 8.234 1 95.12 288 GLU B N 1
ATOM 5952 C CA . GLU B 1 288 ? -2.93 -31.75 9.375 1 95.12 288 GLU B CA 1
ATOM 5953 C C . GLU B 1 288 ? -3.082 -30.219 9.398 1 95.12 288 GLU B C 1
ATOM 5955 O O . GLU B 1 288 ? -4.199 -29.703 9.469 1 95.12 288 GLU B O 1
ATOM 5960 N N . ASP B 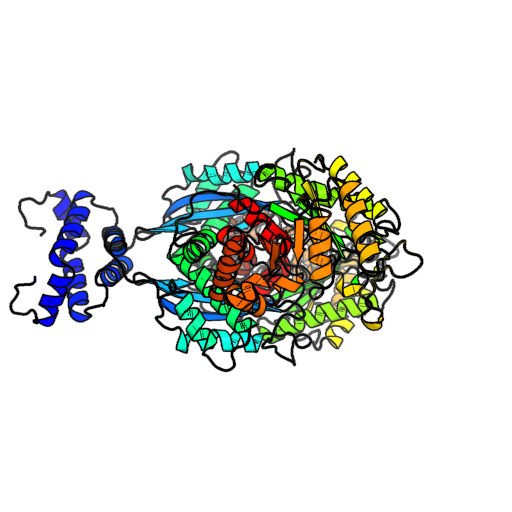1 289 ? -1.949 -29.578 9.352 1 96.19 289 ASP B N 1
ATOM 5961 C CA . ASP B 1 289 ? -1.982 -28.125 9.359 1 96.19 289 ASP B CA 1
ATOM 5962 C C . ASP B 1 289 ? -2.236 -27.562 7.957 1 96.19 289 ASP B C 1
ATOM 5964 O O . ASP B 1 289 ? -3.061 -26.672 7.781 1 96.19 289 ASP B O 1
ATOM 5968 N N . PHE B 1 290 ? -1.499 -28.125 7.02 1 97.44 290 PHE B N 1
ATOM 5969 C CA . PHE B 1 290 ? -1.599 -27.734 5.621 1 97.44 290 PHE B CA 1
ATOM 5970 C C . PHE B 1 290 ? -1.769 -28.953 4.723 1 97.44 290 PHE B C 1
ATOM 5972 O O . PHE B 1 290 ? -1.361 -30.047 5.086 1 97.44 290 PHE B O 1
ATOM 5979 N N . LEU B 1 291 ? -2.4 -28.781 3.629 1 98.19 291 LEU B N 1
ATOM 5980 C CA . LEU B 1 291 ? -2.465 -29.703 2.508 1 98.19 291 LEU B CA 1
ATOM 5981 C C . LEU B 1 291 ? -1.804 -29.109 1.27 1 98.19 291 LEU B C 1
ATOM 5983 O O . LEU B 1 291 ? -1.396 -27.953 1.275 1 98.19 291 LEU B O 1
ATOM 5987 N N . VAL B 1 292 ? -1.671 -29.938 0.237 1 98.44 292 VAL B N 1
ATOM 5988 C CA . VAL B 1 292 ? -1.048 -29.484 -1.001 1 98.44 292 VAL B CA 1
ATOM 5989 C C . VAL B 1 292 ? -2.082 -29.469 -2.125 1 98.44 292 VAL B C 1
ATOM 5991 O O . VAL B 1 292 ? -2.891 -30.391 -2.246 1 98.44 292 VAL B O 1
ATOM 5994 N N . ALA B 1 293 ? -2.168 -28.391 -2.803 1 98.31 293 ALA B N 1
ATOM 5995 C CA . ALA B 1 293 ? -2.887 -28.297 -4.07 1 98.31 293 ALA B CA 1
ATOM 5996 C C . ALA B 1 293 ? -1.916 -28.188 -5.246 1 98.31 293 ALA B C 1
ATOM 5998 O O . ALA B 1 293 ? -0.913 -27.484 -5.172 1 98.31 293 ALA B O 1
ATOM 5999 N N . ILE B 1 294 ? -2.193 -28.938 -6.281 1 97.81 294 ILE B N 1
ATOM 6000 C CA . ILE B 1 294 ? -1.36 -28.891 -7.48 1 97.81 294 ILE B CA 1
ATOM 6001 C C . ILE B 1 294 ? -2.137 -28.234 -8.625 1 97.81 294 ILE B C 1
ATOM 6003 O O . ILE B 1 294 ? -3.201 -28.719 -9.016 1 97.81 294 ILE B O 1
ATOM 6007 N N . ASP B 1 295 ? -1.648 -27.109 -9.062 1 96.62 295 ASP B N 1
ATOM 6008 C CA . ASP B 1 295 ? -2.184 -26.5 -10.273 1 96.62 295 ASP B CA 1
ATOM 6009 C C . ASP B 1 295 ? -1.557 -27.125 -11.523 1 96.62 295 ASP B C 1
ATOM 6011 O O . ASP B 1 295 ? -0.462 -26.734 -11.938 1 96.62 295 ASP B O 1
ATOM 6015 N N . CYS B 1 296 ? -2.324 -27.969 -12.109 1 96.12 296 CYS B N 1
ATOM 6016 C CA . CYS B 1 296 ? -1.816 -28.719 -13.25 1 96.12 296 CYS B CA 1
ATOM 6017 C C . CYS B 1 296 ? -1.783 -27.859 -14.5 1 96.12 296 CYS B C 1
ATOM 6019 O O . CYS B 1 296 ? -0.866 -27.969 -15.32 1 96.12 296 CYS B O 1
ATOM 6021 N N . ASN B 1 297 ? -2.748 -26.984 -14.609 1 94.56 297 ASN B N 1
ATOM 6022 C CA . ASN B 1 297 ? -2.875 -26.156 -15.805 1 94.56 297 ASN B CA 1
ATOM 6023 C C . ASN B 1 297 ? -2.729 -27 -17.078 1 94.56 297 ASN B C 1
ATOM 6025 O O . ASN B 1 297 ? -1.885 -26.688 -17.922 1 94.56 297 ASN B O 1
ATOM 6029 N N . ALA B 1 298 ? -3.6 -27.922 -17.219 1 93.31 298 ALA B N 1
ATOM 6030 C CA . ALA B 1 298 ? -3.518 -28.922 -18.281 1 93.31 298 ALA B CA 1
ATOM 6031 C C . ALA B 1 298 ? -3.488 -28.266 -19.656 1 93.31 298 ALA B C 1
ATOM 6033 O O . ALA B 1 298 ? -2.959 -28.828 -20.609 1 93.31 298 ALA B O 1
ATOM 6034 N N . GLU B 1 299 ? -4.012 -27.062 -19.781 1 89.81 299 GLU B N 1
ATOM 6035 C CA . GLU B 1 299 ? -4.027 -26.359 -21.047 1 89.81 299 GLU B CA 1
ATOM 6036 C C . GLU B 1 299 ? -2.619 -26.188 -21.609 1 89.81 299 GLU B C 1
ATOM 6038 O O . GLU B 1 299 ? -2.428 -26.156 -22.828 1 89.81 299 GLU B O 1
ATOM 6043 N N . GLU B 1 300 ? -1.688 -26.109 -20.797 1 89.56 300 GLU B N 1
ATOM 6044 C CA . GLU B 1 300 ? -0.312 -25.844 -21.203 1 89.56 300 GLU B CA 1
ATOM 6045 C C . GLU B 1 300 ? 0.328 -27.078 -21.828 1 89.56 300 GLU B C 1
ATOM 6047 O O . GLU B 1 300 ? 1.286 -26.969 -22.594 1 89.56 300 GLU B O 1
ATOM 6052 N N . TYR B 1 301 ? -0.185 -28.297 -21.516 1 88.12 301 TYR B N 1
ATOM 6053 C CA . TYR B 1 301 ? 0.462 -29.5 -22.031 1 88.12 301 TYR B CA 1
ATOM 6054 C C . TYR B 1 301 ? -0.536 -30.375 -22.781 1 88.12 301 TYR B C 1
ATOM 6056 O O . TYR B 1 301 ? -0.274 -31.562 -23.016 1 88.1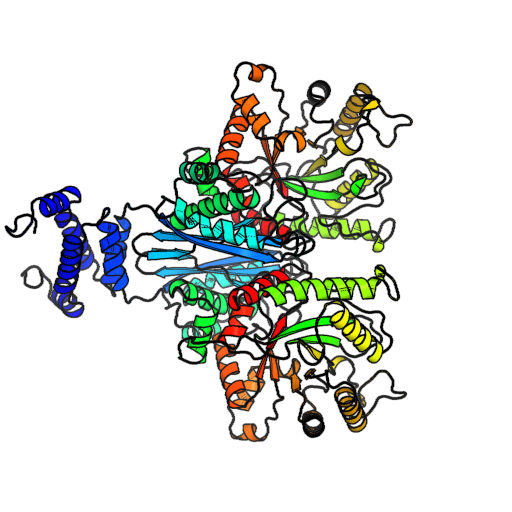2 301 TYR B O 1
ATOM 6064 N N . TYR B 1 302 ? -1.613 -29.875 -23.094 1 90 302 TYR B N 1
ATOM 6065 C CA . TYR B 1 302 ? -2.605 -30.578 -23.906 1 90 302 TYR B CA 1
ATOM 6066 C C . TYR B 1 302 ? -2.24 -30.531 -25.375 1 90 302 TYR B C 1
ATOM 6068 O O . TYR B 1 302 ? -1.975 -29.469 -25.922 1 90 302 TYR B O 1
ATOM 6076 N N . LEU B 1 303 ? -2.152 -31.656 -25.969 1 91.38 303 LEU B N 1
ATOM 6077 C CA . LEU B 1 303 ? -1.951 -31.781 -27.422 1 91.38 303 LEU B CA 1
ATOM 6078 C C . LEU B 1 303 ? -3.283 -31.938 -28.141 1 91.38 303 LEU B C 1
ATOM 6080 O O . LEU B 1 303 ? -3.785 -33.062 -28.297 1 91.38 303 LEU B O 1
ATOM 6084 N N . LYS B 1 304 ? -3.766 -30.922 -28.688 1 87.38 304 LYS B N 1
ATOM 6085 C CA . LYS B 1 304 ? -5.117 -30.875 -29.234 1 87.38 304 LYS B CA 1
ATOM 6086 C C . LYS B 1 304 ? -5.289 -31.859 -30.391 1 87.38 304 LYS B C 1
ATOM 6088 O O . LYS B 1 304 ? -6.289 -32.562 -30.453 1 87.38 304 LYS B O 1
ATOM 6093 N N . ASP B 1 305 ? -4.301 -31.906 -31.25 1 89.62 305 ASP B N 1
ATOM 6094 C CA . ASP B 1 305 ? -4.375 -32.75 -32.438 1 89.62 305 ASP B CA 1
ATOM 6095 C C . ASP B 1 305 ? -4.426 -34.219 -32.094 1 89.62 305 ASP B C 1
ATOM 6097 O O . ASP B 1 305 ? -5.051 -35 -32.812 1 89.62 305 ASP B O 1
ATOM 6101 N N . LEU B 1 306 ? -3.807 -34.594 -30.984 1 89 306 LEU B N 1
ATOM 6102 C CA . LEU B 1 306 ? -3.727 -35.969 -30.594 1 89 306 LEU B CA 1
ATOM 6103 C C . LEU B 1 306 ? -4.738 -36.281 -29.484 1 89 306 LEU B C 1
ATOM 6105 O O . LEU B 1 306 ? -4.965 -37.469 -29.156 1 89 306 LEU B O 1
ATOM 6109 N N . GLN B 1 307 ? -5.363 -35.219 -28.938 1 86.12 307 GLN B N 1
ATOM 6110 C CA . GLN B 1 307 ? -6.25 -35.344 -27.797 1 86.12 307 GLN B CA 1
ATOM 6111 C C . GLN B 1 307 ? -5.562 -36.094 -26.641 1 86.12 307 GLN B C 1
ATOM 6113 O O . GLN B 1 307 ? -6.129 -37.031 -26.062 1 86.12 307 GLN B O 1
ATOM 6118 N N . LYS B 1 308 ? -4.301 -35.812 -26.578 1 90.56 308 LYS B N 1
ATOM 6119 C CA . LYS B 1 308 ? -3.459 -36.375 -25.531 1 90.56 308 LYS B CA 1
ATOM 6120 C C . LYS B 1 308 ? -2.746 -35.281 -24.734 1 90.56 308 LYS B C 1
ATOM 6122 O O . LYS B 1 308 ? -2.891 -34.094 -25.047 1 90.56 308 LYS B O 1
ATOM 6127 N N . TYR B 1 309 ? -2.152 -35.625 -23.641 1 90.75 309 TYR B N 1
ATOM 6128 C CA . TYR B 1 309 ? -1.426 -34.719 -22.781 1 90.75 309 TYR B CA 1
ATOM 6129 C C . TYR B 1 309 ? 0.056 -35.062 -22.719 1 90.75 309 TYR B C 1
ATOM 6131 O O . TYR B 1 309 ? 0.421 -36.25 -22.688 1 90.75 309 TYR B O 1
ATOM 6139 N N . GLU B 1 310 ? 0.88 -34.062 -22.828 1 88.69 310 GLU B N 1
ATOM 6140 C CA . GLU B 1 310 ? 2.314 -34.25 -22.641 1 88.69 310 GLU B CA 1
ATOM 6141 C C . GLU B 1 310 ? 2.678 -34.219 -21.156 1 88.69 310 GLU B C 1
ATOM 6143 O O . GLU B 1 310 ? 2.479 -33.188 -20.484 1 88.69 310 GLU B O 1
ATOM 6148 N N . MET B 1 311 ? 3.09 -35.344 -20.609 1 86.62 311 MET B N 1
ATOM 6149 C CA . MET B 1 311 ? 3.381 -35.406 -19.188 1 86.62 311 MET B CA 1
ATOM 6150 C C . MET B 1 311 ? 4.766 -36 -18.938 1 86.62 311 MET B C 1
ATOM 6152 O O . MET B 1 311 ? 5.188 -36.906 -19.641 1 86.62 311 MET B O 1
ATOM 6156 N N . ASP B 1 312 ? 5.359 -35.438 -17.953 1 80.31 312 ASP B N 1
ATOM 6157 C CA . ASP B 1 312 ? 6.68 -35.906 -17.578 1 80.31 312 ASP B CA 1
ATOM 6158 C C . ASP B 1 312 ? 6.605 -37.375 -17.078 1 80.31 312 ASP B C 1
ATOM 6160 O O . ASP B 1 312 ? 5.637 -37.75 -16.422 1 80.31 312 ASP B O 1
ATOM 6164 N N . GLY B 1 313 ? 7.633 -38.094 -17.312 1 79.06 313 GLY B N 1
ATOM 6165 C CA . GLY B 1 313 ? 7.715 -39.469 -16.828 1 79.06 313 GLY B CA 1
ATOM 6166 C C . GLY B 1 313 ? 7.098 -40.469 -17.781 1 79.06 313 GLY B C 1
ATOM 6167 O O . GLY B 1 313 ? 7.234 -41.688 -17.594 1 79.06 313 GLY B O 1
ATOM 6168 N N . PHE B 1 314 ? 6.402 -40 -18.734 1 84 314 PHE B N 1
ATOM 6169 C CA . PHE B 1 314 ? 5.809 -40.875 -19.719 1 84 314 PHE B CA 1
ATOM 6170 C C . PHE B 1 314 ? 6.652 -40.938 -20.984 1 84 314 PHE B C 1
ATOM 6172 O O . PHE B 1 314 ? 7.203 -39.906 -21.406 1 84 31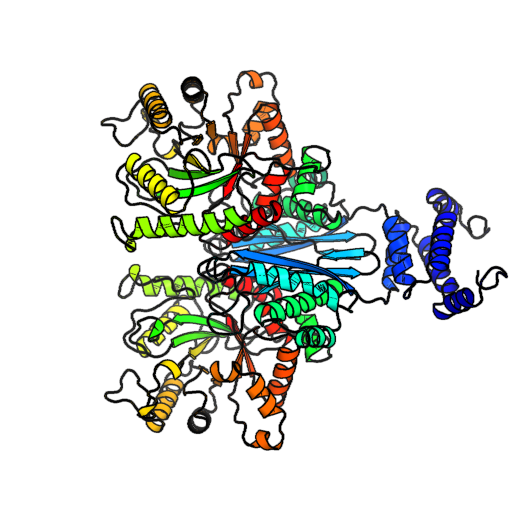4 PHE B O 1
ATOM 6179 N N . LYS B 1 315 ? 6.902 -42.062 -21.531 1 84.81 315 LYS B N 1
ATOM 6180 C CA . LYS B 1 315 ? 7.652 -42.25 -22.766 1 84.81 315 LYS B CA 1
ATOM 6181 C C . LYS B 1 315 ? 6.914 -41.625 -23.953 1 84.81 315 LYS B C 1
ATOM 6183 O O . LYS B 1 315 ? 7.539 -41.062 -24.859 1 84.81 315 LYS B O 1
ATOM 6188 N N . ALA B 1 316 ? 5.594 -41.781 -23.984 1 87 316 ALA B N 1
ATOM 6189 C CA . ALA B 1 316 ? 4.68 -41.156 -24.953 1 87 316 ALA B CA 1
ATOM 6190 C C . ALA B 1 316 ? 3.547 -40.438 -24.25 1 87 316 ALA B C 1
ATOM 6192 O O . ALA B 1 316 ? 3.203 -40.75 -23.109 1 87 316 ALA B O 1
ATOM 6193 N N . PRO B 1 317 ? 3.033 -39.5 -24.938 1 90.44 317 PRO B N 1
ATOM 6194 C CA . PRO B 1 317 ? 1.938 -38.781 -24.312 1 90.44 317 PRO B CA 1
ATOM 6195 C C . PRO B 1 317 ? 0.795 -39.688 -23.859 1 90.44 317 PRO B C 1
ATOM 6197 O O . PRO B 1 317 ? 0.233 -40.406 -24.672 1 90.44 317 PRO B O 1
ATOM 6200 N N . PRO B 1 318 ? 0.543 -39.625 -22.594 1 90.25 318 PRO B N 1
ATOM 6201 C CA . PRO B 1 318 ? -0.553 -40.469 -22.109 1 90.25 318 PRO B CA 1
ATOM 6202 C C . PRO B 1 318 ? -1.915 -40.031 -22.641 1 90.25 318 PRO B C 1
ATOM 6204 O O . PRO B 1 318 ? -2.135 -38.844 -22.875 1 90.25 318 PRO B O 1
ATOM 6207 N N . ASP B 1 319 ? -2.785 -41.031 -22.812 1 86.31 319 ASP B N 1
ATOM 6208 C CA . ASP B 1 319 ? -4.172 -40.688 -23.094 1 86.31 319 ASP B CA 1
ATOM 6209 C C . ASP B 1 319 ? -4.93 -40.344 -21.812 1 86.31 319 ASP B C 1
ATOM 6211 O O . ASP B 1 319 ? -4.344 -40.312 -20.734 1 86.31 319 ASP B O 1
ATOM 6215 N N . VAL B 1 320 ? -6.145 -40.156 -21.984 1 89.44 320 VAL B N 1
ATOM 6216 C CA . VAL B 1 320 ? -6.973 -39.625 -20.891 1 89.44 320 VAL B CA 1
ATOM 6217 C C . VAL B 1 320 ? -7.059 -40.656 -19.766 1 89.44 320 VAL B C 1
ATOM 6219 O O . VAL B 1 320 ? -7.031 -40.312 -18.594 1 89.44 320 VAL B O 1
ATOM 6222 N N . THR B 1 321 ? -7.227 -41.906 -20.109 1 91.5 321 THR B N 1
ATOM 6223 C CA . THR B 1 321 ? -7.336 -42.969 -19.109 1 91.5 321 THR B CA 1
ATOM 6224 C C . THR B 1 321 ? -6.035 -43.125 -18.312 1 91.5 321 THR B C 1
ATOM 6226 O O . THR B 1 321 ? -6.062 -43.219 -17.094 1 91.5 321 THR B O 1
ATOM 6229 N N . GLN B 1 322 ? -4.949 -43.125 -19.016 1 92.62 322 GLN B N 1
ATOM 6230 C CA . GLN B 1 322 ? -3.639 -43.219 -18.391 1 92.62 322 GLN B CA 1
ATOM 6231 C C . GLN B 1 322 ? -3.391 -42.031 -17.453 1 92.62 322 GLN B C 1
ATOM 6233 O O . GLN B 1 322 ? -2.863 -42.188 -16.359 1 92.62 322 GLN B O 1
ATOM 6238 N N . LEU B 1 323 ? -3.748 -40.906 -17.953 1 94.25 323 LEU B N 1
ATOM 6239 C CA . LEU B 1 323 ? -3.539 -39.719 -17.156 1 94.25 323 LEU B CA 1
ATOM 6240 C C . LEU B 1 323 ? -4.422 -39.719 -15.914 1 94.25 323 LEU B C 1
ATOM 6242 O O . LEU B 1 323 ? -3.99 -39.281 -14.836 1 94.25 323 LEU B O 1
ATOM 6246 N N . THR B 1 324 ? -5.637 -40.156 -16.031 1 95.56 324 THR B N 1
ATOM 6247 C CA . THR B 1 324 ? -6.547 -40.281 -14.898 1 95.56 324 THR B CA 1
ATOM 6248 C C . THR B 1 324 ? -5.965 -41.219 -13.836 1 95.56 324 THR B C 1
ATOM 6250 O O . THR B 1 324 ? -6.016 -40.906 -12.641 1 95.56 324 THR B O 1
ATOM 6253 N N . GLU B 1 325 ? -5.414 -42.312 -14.305 1 94.75 325 GLU B N 1
ATOM 6254 C CA . GLU B 1 325 ? -4.797 -43.25 -13.383 1 94.75 325 GLU B CA 1
ATOM 6255 C C . GLU B 1 325 ? -3.572 -42.656 -12.703 1 94.75 325 GLU B C 1
ATOM 6257 O O . GLU B 1 325 ? -3.303 -42.938 -11.539 1 94.75 325 GLU B O 1
ATOM 6262 N N . PHE B 1 326 ? -2.863 -41.969 -13.438 1 94.69 326 PHE B N 1
ATOM 6263 C CA . PHE B 1 326 ? -1.694 -41.312 -12.898 1 94.69 326 PHE B CA 1
ATOM 6264 C C . PHE B 1 326 ? -2.09 -40.375 -11.758 1 94.69 326 PHE B C 1
ATOM 6266 O O . PHE B 1 326 ? -1.489 -40.406 -10.68 1 94.69 326 PHE B O 1
ATOM 6273 N N . TYR B 1 327 ? -3.107 -39.469 -12.023 1 96.94 327 TYR B N 1
ATOM 6274 C CA . TYR B 1 327 ? -3.582 -38.531 -11 1 96.94 327 TYR B CA 1
ATOM 6275 C C . TYR B 1 327 ? -4.066 -39.281 -9.766 1 96.94 327 TYR B C 1
ATOM 6277 O O . TYR B 1 327 ? -3.75 -38.906 -8.641 1 96.94 327 TYR B O 1
ATOM 6285 N N . ALA B 1 328 ? -4.828 -40.344 -10 1 96.81 328 ALA B N 1
ATOM 6286 C CA . ALA B 1 328 ? -5.375 -41.125 -8.891 1 96.81 328 ALA B CA 1
ATOM 6287 C C . ALA B 1 328 ? -4.258 -41.719 -8.039 1 96.81 328 ALA B C 1
ATOM 6289 O O . ALA B 1 328 ? -4.316 -41.688 -6.805 1 96.81 328 ALA B O 1
ATOM 6290 N N . LYS B 1 329 ? -3.303 -42.25 -8.711 1 95.62 329 LYS B N 1
ATOM 6291 C CA . LYS B 1 329 ? -2.168 -42.844 -8 1 95.62 329 LYS B CA 1
ATOM 6292 C C . LYS B 1 329 ? -1.403 -41.781 -7.215 1 95.62 329 LYS B C 1
ATOM 6294 O O . LYS B 1 329 ? -1.015 -42 -6.066 1 95.62 329 LYS B O 1
ATOM 6299 N N . LEU B 1 330 ? -1.169 -40.656 -7.812 1 95.5 330 LEU B N 1
ATOM 6300 C CA . LEU B 1 330 ? -0.425 -39.562 -7.203 1 95.5 330 LEU B CA 1
ATOM 6301 C C . LEU B 1 330 ? -1.077 -39.125 -5.895 1 95.5 330 LEU B C 1
ATOM 6303 O O . LEU B 1 330 ? -0.406 -39.031 -4.863 1 95.5 330 LEU B O 1
ATOM 6307 N N . VAL B 1 331 ? -2.398 -38.906 -5.879 1 96.56 331 VAL B N 1
ATOM 6308 C CA . VAL B 1 331 ? -3.078 -38.344 -4.719 1 96.56 331 VAL B CA 1
ATOM 6309 C C . VAL B 1 331 ? -3.293 -39.438 -3.668 1 96.56 331 VAL B C 1
ATOM 6311 O O . VAL B 1 331 ? -3.436 -39.125 -2.479 1 96.56 331 VAL B O 1
ATOM 6314 N N . ASN B 1 332 ? -3.336 -40.656 -4.105 1 94.81 332 ASN B N 1
ATOM 6315 C CA . ASN B 1 332 ? -3.463 -41.75 -3.148 1 94.81 332 ASN B CA 1
ATOM 6316 C C . ASN B 1 332 ? -2.135 -42.031 -2.461 1 94.81 332 ASN B C 1
ATOM 6318 O O . ASN B 1 332 ? -2.107 -42.375 -1.278 1 94.81 332 ASN B O 1
ATOM 6322 N N . ASP B 1 333 ? -1.055 -41.969 -3.184 1 95.44 333 ASP B N 1
ATOM 6323 C CA . ASP B 1 333 ? 0.274 -42.219 -2.627 1 95.44 333 ASP B CA 1
ATOM 6324 C C . ASP B 1 333 ? 0.674 -41.125 -1.661 1 95.44 333 ASP B C 1
ATOM 6326 O O . ASP B 1 333 ? 1.39 -41.344 -0.687 1 95.44 333 ASP B O 1
ATOM 6330 N N . LYS B 1 334 ? 0.29 -39.906 -1.993 1 96.75 334 LYS B N 1
ATOM 6331 C CA . LYS B 1 334 ? 0.57 -38.75 -1.176 1 96.75 334 LYS B CA 1
ATOM 6332 C C . LYS B 1 334 ? -0.719 -38.125 -0.64 1 96.75 334 LYS B C 1
ATOM 6334 O O . LYS B 1 334 ? -1.189 -37.094 -1.158 1 96.75 334 LYS B O 1
ATOM 6339 N N . ALA B 1 335 ? -1.127 -38.625 0.475 1 95.44 335 ALA B N 1
ATOM 6340 C CA . ALA B 1 335 ? -2.461 -38.344 1.001 1 95.44 335 ALA B CA 1
ATOM 6341 C C . ALA B 1 335 ? -2.615 -36.875 1.341 1 95.44 335 ALA B C 1
ATOM 6343 O O . ALA B 1 335 ? -3.734 -36.344 1.415 1 95.44 335 ALA B O 1
ATOM 6344 N N . TYR B 1 336 ? -1.496 -36.188 1.507 1 97.69 336 TYR B N 1
ATOM 6345 C CA . TYR B 1 336 ? -1.57 -34.781 1.859 1 97.69 336 TYR B CA 1
ATOM 6346 C C . TYR B 1 336 ? -1.922 -33.938 0.643 1 97.69 336 TYR B C 1
ATOM 6348 O O . TYR B 1 336 ? -2.242 -32.75 0.774 1 97.69 336 TYR B O 1
ATOM 6356 N N . ILE B 1 337 ? -1.895 -34.5 -0.562 1 98.38 337 ILE B N 1
ATOM 6357 C CA . ILE B 1 337 ? -2.42 -33.812 -1.725 1 98.38 337 ILE B CA 1
ATOM 6358 C C . ILE B 1 337 ? -3.945 -33.781 -1.669 1 98.38 337 ILE B C 1
ATOM 6360 O O . ILE B 1 337 ? -4.594 -34.812 -1.905 1 98.38 337 ILE B O 1
ATOM 6364 N N . GLY B 1 338 ? -4.457 -32.625 -1.404 1 97.88 338 GLY B N 1
ATOM 6365 C CA . GLY B 1 338 ? -5.887 -32.531 -1.16 1 97.88 338 GLY B CA 1
ATOM 6366 C C . GLY B 1 338 ? -6.664 -31.984 -2.34 1 97.88 338 GLY B C 1
ATOM 6367 O O . GLY B 1 338 ? -7.891 -32.094 -2.393 1 97.88 338 GLY B O 1
ATOM 6368 N N . MET B 1 339 ? -5.945 -31.438 -3.336 1 98.12 339 MET B N 1
ATOM 6369 C CA . MET B 1 339 ? -6.66 -30.734 -4.402 1 98.12 339 MET B CA 1
ATOM 6370 C C . MET B 1 339 ? -5.863 -30.781 -5.703 1 98.12 339 MET B C 1
ATOM 6372 O O . MET B 1 339 ? -4.645 -30.609 -5.695 1 98.12 339 MET B O 1
ATOM 6376 N N . LEU B 1 340 ? -6.523 -31.078 -6.781 1 98.12 340 LEU B N 1
ATOM 6377 C CA . LEU B 1 340 ? -5.996 -30.891 -8.133 1 98.12 340 LEU B CA 1
ATOM 6378 C C . LEU B 1 340 ? -6.738 -29.781 -8.859 1 98.12 340 LEU B C 1
ATOM 6380 O O . LEU B 1 340 ? -7.969 -29.75 -8.875 1 98.12 340 LEU B O 1
ATOM 6384 N N . ILE B 1 341 ? -5.988 -28.797 -9.398 1 97.5 341 ILE B N 1
ATOM 6385 C CA . ILE B 1 341 ? -6.562 -27.672 -10.133 1 97.5 341 ILE B CA 1
ATOM 6386 C C . ILE B 1 341 ? -6.285 -27.844 -11.625 1 97.5 341 ILE B C 1
ATOM 6388 O O . ILE B 1 341 ? -5.129 -27.938 -12.039 1 97.5 341 ILE B O 1
ATOM 6392 N N . ASP B 1 342 ? -7.301 -27.938 -12.406 1 95.75 342 ASP B N 1
ATOM 6393 C CA . ASP B 1 342 ? -7.254 -28.047 -13.859 1 95.75 342 ASP B CA 1
ATOM 6394 C C . ASP B 1 342 ? -6.422 -29.25 -14.289 1 95.75 342 ASP B C 1
ATOM 6396 O O . ASP B 1 342 ? -5.504 -29.109 -15.102 1 95.75 342 ASP B O 1
ATOM 6400 N N . PRO B 1 343 ? -6.777 -30.375 -13.82 1 96.31 343 PRO B N 1
ATOM 6401 C CA . PRO B 1 343 ? -6.059 -31.578 -14.242 1 96.31 343 PRO B CA 1
ATOM 6402 C C . PRO B 1 343 ? -6.293 -31.922 -15.711 1 96.31 343 PRO B C 1
ATOM 6404 O O . PRO B 1 343 ? -5.504 -32.656 -16.312 1 96.31 343 PRO B O 1
ATOM 6407 N N . PHE B 1 344 ? -7.352 -31.484 -16.266 1 94.81 344 PHE B N 1
ATOM 6408 C CA . PHE B 1 344 ? -7.707 -31.641 -17.672 1 94.81 344 PHE B CA 1
ATOM 6409 C C . PHE B 1 344 ? -8.164 -30.328 -18.266 1 94.81 344 PHE B C 1
ATOM 6411 O O . PHE B 1 344 ? -8.43 -29.359 -17.531 1 94.81 344 PHE B O 1
ATOM 6418 N N . VAL B 1 345 ? -8.172 -30.266 -19.562 1 91.75 345 VAL B N 1
ATOM 6419 C CA . VAL B 1 345 ? -8.688 -29.062 -20.203 1 91.75 345 VAL B CA 1
ATOM 6420 C C . VAL B 1 345 ? -10.164 -28.875 -19.844 1 91.75 345 VAL B C 1
ATOM 6422 O O . VAL B 1 345 ? -10.883 -29.859 -19.625 1 91.75 345 VAL B O 1
ATOM 6425 N N . ALA B 1 346 ? -10.625 -27.641 -19.766 1 86 346 ALA B N 1
ATOM 6426 C CA . ALA B 1 346 ? -11.938 -27.281 -19.25 1 86 346 ALA B CA 1
ATOM 6427 C C . ALA B 1 346 ? -13.055 -27.953 -20.047 1 86 346 ALA B C 1
ATOM 6429 O O . ALA B 1 346 ? -14.102 -28.297 -19.5 1 86 346 ALA B O 1
ATOM 6430 N N . GLU B 1 347 ? -12.859 -28.203 -21.266 1 83.69 347 GLU B N 1
ATOM 6431 C CA . GLU B 1 347 ? -13.906 -28.703 -22.156 1 83.69 347 GLU B CA 1
ATOM 6432 C C . GLU B 1 347 ? -14.062 -30.219 -22.016 1 83.69 347 GLU B C 1
ATOM 6434 O O . GLU B 1 347 ? -15.07 -30.781 -22.438 1 83.69 347 GLU B O 1
ATOM 6439 N N . ASP B 1 348 ? -13.078 -30.859 -21.453 1 86.56 348 ASP B N 1
ATOM 6440 C CA . ASP B 1 348 ? -13.102 -32.312 -21.328 1 86.56 348 ASP B CA 1
ATOM 6441 C C . ASP B 1 348 ? -13.859 -32.75 -20.078 1 86.56 348 ASP B C 1
ATOM 6443 O O . ASP B 1 348 ? -13.305 -33.438 -19.219 1 86.56 348 ASP B O 1
ATOM 6447 N N . LEU B 1 349 ? -15.117 -32.594 -20.094 1 85.62 349 LEU B N 1
ATOM 6448 C CA . LEU B 1 349 ? -15.961 -32.812 -18.922 1 85.62 349 LEU B CA 1
ATOM 6449 C C . LEU B 1 349 ? -15.992 -34.312 -18.547 1 85.62 349 LEU B C 1
ATOM 6451 O O . LEU B 1 349 ? -16.078 -34.656 -17.375 1 85.62 349 LEU B O 1
ATOM 6455 N N . ASN B 1 350 ? -15.938 -35.094 -19.531 1 88.19 350 ASN B N 1
ATOM 6456 C CA . ASN B 1 350 ? -15.969 -36.531 -19.281 1 88.19 350 ASN B CA 1
ATOM 6457 C C . ASN B 1 350 ? -14.766 -36.969 -18.438 1 88.19 350 ASN B C 1
ATOM 6459 O O . ASN B 1 350 ? -14.906 -37.75 -17.5 1 88.19 350 ASN B O 1
ATOM 6463 N N . SER B 1 351 ? -13.656 -36.531 -18.812 1 92.06 351 SER B N 1
ATOM 6464 C CA . SER B 1 351 ? -12.453 -36.875 -18.062 1 92.06 351 SER B CA 1
ATOM 6465 C C . SER B 1 351 ? -12.508 -36.312 -16.641 1 92.06 351 SER B C 1
ATOM 6467 O O . SER B 1 351 ? -12.055 -36.969 -15.703 1 92.06 351 SER B O 1
ATOM 6469 N N . TRP B 1 352 ? -13.062 -35.188 -16.547 1 92.56 352 TRP B N 1
ATOM 6470 C CA . TRP B 1 352 ? -13.242 -34.562 -15.234 1 92.56 352 TRP B CA 1
ATOM 6471 C C . TRP B 1 352 ? -14.125 -35.469 -14.352 1 92.56 352 TRP B C 1
ATOM 6473 O O . TRP B 1 352 ? -13.773 -35.75 -13.211 1 92.56 352 TRP B O 1
ATOM 6483 N N . LYS B 1 353 ? -15.211 -35.875 -14.883 1 91.19 353 LYS B N 1
ATOM 6484 C CA . LYS B 1 353 ? -16.156 -36.719 -14.156 1 91.19 353 LYS B CA 1
ATOM 6485 C C . LYS B 1 353 ? -15.523 -38.062 -13.75 1 91.19 353 LYS B C 1
ATOM 6487 O O . LYS B 1 353 ? -15.727 -38.531 -12.625 1 91.19 353 LYS B O 1
ATOM 6492 N N . ASN B 1 354 ? -14.828 -38.562 -14.664 1 94.19 354 ASN B N 1
ATOM 6493 C CA . ASN B 1 354 ? -14.164 -39.844 -14.398 1 94.19 354 ASN B CA 1
ATOM 6494 C C . ASN B 1 354 ? -13.156 -39.719 -13.266 1 94.19 354 ASN B C 1
ATOM 6496 O O . ASN B 1 354 ? -13.086 -40.562 -12.391 1 94.19 354 ASN B O 1
ATOM 6500 N N . LEU B 1 355 ? -12.359 -38.688 -13.32 1 96.38 355 LEU B N 1
ATOM 6501 C CA . LEU B 1 355 ? -11.367 -38.469 -12.266 1 96.38 355 LEU B CA 1
ATOM 6502 C C . LEU B 1 355 ? -12.039 -38.25 -10.922 1 96.38 355 LEU B C 1
ATOM 6504 O O . LEU B 1 355 ? -11.594 -38.781 -9.898 1 96.38 355 LEU B O 1
ATOM 6508 N N . ALA B 1 356 ? -13.094 -37.5 -10.906 1 94.88 356 ALA B N 1
ATOM 6509 C CA . ALA B 1 356 ? -13.828 -37.219 -9.68 1 94.88 356 ALA B CA 1
ATOM 6510 C C . ALA B 1 356 ? -14.336 -38.5 -9.031 1 94.88 356 ALA B C 1
ATOM 6512 O O . ALA B 1 356 ? -14.312 -38.656 -7.805 1 94.88 356 ALA B O 1
ATOM 6513 N N . ALA B 1 357 ? -14.758 -39.375 -9.867 1 94.19 357 ALA B N 1
ATOM 6514 C CA . ALA B 1 357 ? -15.266 -40.656 -9.375 1 94.19 357 ALA B CA 1
ATOM 6515 C C . ALA B 1 357 ? -14.141 -41.5 -8.781 1 94.19 357 ALA B C 1
ATOM 6517 O O . ALA B 1 357 ? -14.359 -42.281 -7.836 1 94.19 357 ALA B O 1
ATOM 6518 N N . ARG B 1 358 ? -12.992 -41.344 -9.281 1 95.25 358 ARG B N 1
ATOM 6519 C CA . ARG B 1 358 ? -11.852 -42.156 -8.875 1 95.25 358 ARG B CA 1
ATOM 6520 C C . ARG B 1 358 ? -11.219 -41.625 -7.59 1 95.25 358 ARG B C 1
ATOM 6522 O O . ARG B 1 358 ? -10.633 -42.375 -6.82 1 95.25 358 ARG B O 1
ATOM 6529 N N . VAL B 1 359 ? -11.352 -40.312 -7.379 1 96.12 359 VAL B N 1
ATOM 6530 C CA . VAL B 1 359 ? -10.727 -39.719 -6.211 1 96.12 359 VAL B CA 1
ATOM 6531 C C . VAL B 1 359 ? -11.773 -38.938 -5.414 1 96.12 359 VAL B C 1
ATOM 6533 O O . VAL B 1 359 ? -11.625 -37.719 -5.188 1 96.12 359 VAL B O 1
ATOM 6536 N N . PRO B 1 360 ? -12.742 -39.562 -4.855 1 92.94 360 PRO B N 1
ATOM 6537 C CA . PRO B 1 360 ? -13.891 -38.906 -4.23 1 92.94 360 PRO B CA 1
ATOM 6538 C C . PRO B 1 360 ? -13.508 -38.094 -2.996 1 92.94 360 PRO B C 1
ATOM 6540 O O . PRO B 1 360 ? -14.234 -37.188 -2.596 1 92.94 360 PRO B O 1
ATOM 6543 N N . ASN B 1 361 ? -12.375 -38.344 -2.41 1 93.38 361 ASN B N 1
ATOM 6544 C CA . ASN B 1 361 ? -11.984 -37.656 -1.189 1 93.38 361 ASN B CA 1
ATOM 6545 C C . ASN B 1 361 ? -11.07 -36.469 -1.488 1 93.38 361 ASN B C 1
ATOM 6547 O O . ASN B 1 361 ? -10.516 -35.875 -0.571 1 93.38 361 ASN B O 1
ATOM 6551 N N . LYS B 1 362 ? -10.883 -36.219 -2.715 1 96.31 362 LYS B N 1
ATOM 6552 C CA . LYS B 1 362 ? -10.023 -35.125 -3.125 1 96.31 362 LYS B CA 1
ATOM 6553 C C . LYS B 1 362 ? -10.82 -34.031 -3.82 1 96.31 362 LYS B C 1
ATOM 6555 O O . LYS B 1 362 ? -11.891 -34.281 -4.367 1 96.31 362 LYS B O 1
ATOM 6560 N N . ARG B 1 363 ? -10.344 -32.844 -3.713 1 96.12 363 ARG B N 1
ATOM 6561 C CA . ARG B 1 363 ? -11 -31.719 -4.367 1 96.12 363 ARG B CA 1
ATOM 6562 C C . ARG B 1 363 ? -10.492 -31.547 -5.793 1 96.12 363 ARG B C 1
ATOM 6564 O O . ARG B 1 363 ? -9.297 -31.703 -6.059 1 96.12 363 ARG B O 1
ATOM 6571 N N . LEU B 1 364 ? -11.414 -31.359 -6.66 1 96.81 364 LEU B N 1
ATOM 6572 C CA . LEU B 1 364 ? -11.102 -30.922 -8.016 1 96.81 364 LEU B CA 1
ATOM 6573 C C . LEU B 1 364 ? -11.562 -29.5 -8.25 1 96.81 364 LEU B C 1
ATOM 6575 O O . LEU B 1 364 ? -12.727 -29.156 -8 1 96.81 364 LEU B O 1
ATOM 6579 N N . ALA B 1 365 ? -10.641 -28.625 -8.672 1 96.38 365 ALA B N 1
ATOM 6580 C CA . ALA B 1 365 ? -10.969 -27.219 -8.883 1 96.38 365 ALA B CA 1
ATOM 6581 C C . ALA B 1 365 ? -10.547 -26.766 -10.273 1 96.38 365 ALA B C 1
ATOM 6583 O O . ALA B 1 365 ? -9.766 -27.438 -10.945 1 96.38 365 ALA B O 1
ATOM 6584 N N . SER B 1 366 ? -11.133 -25.656 -10.703 1 93.81 366 SER B N 1
ATOM 6585 C CA . SER B 1 366 ? -10.789 -25.156 -12.031 1 93.81 366 SER B CA 1
ATOM 6586 C C . SER B 1 366 ? -10.688 -23.625 -12.039 1 93.81 366 SER B C 1
ATOM 6588 O O . SER B 1 366 ? -11.555 -22.938 -11.508 1 93.81 366 SER B O 1
ATOM 6590 N N . VAL B 1 367 ? -9.641 -23.141 -12.594 1 90.5 367 VAL B N 1
ATOM 6591 C CA . VAL B 1 367 ? -9.469 -21.719 -12.891 1 90.5 367 VAL B CA 1
ATOM 6592 C C . VAL B 1 367 ? -10.109 -21.391 -14.234 1 90.5 367 VAL B C 1
ATOM 6594 O O . VAL B 1 367 ? -10.766 -20.359 -14.383 1 90.5 367 VAL B O 1
ATOM 6597 N N . LYS B 1 368 ? -10.023 -22.281 -15.133 1 86.56 368 LYS B N 1
ATOM 6598 C CA . LYS B 1 368 ? -10.469 -22.062 -16.5 1 86.56 368 LYS B CA 1
ATOM 6599 C C . LYS B 1 368 ? -11.984 -22 -16.594 1 86.56 368 LYS B C 1
ATOM 6601 O O . LYS B 1 368 ? -12.539 -21.188 -17.344 1 86.56 368 LYS B O 1
ATOM 6606 N N . MET B 1 369 ? -12.562 -22.828 -15.844 1 78.5 369 MET B N 1
ATOM 6607 C CA . MET B 1 369 ? -14.023 -22.828 -15.844 1 78.5 369 MET B CA 1
ATOM 6608 C C . MET B 1 369 ? -14.57 -21.578 -15.156 1 78.5 369 MET B C 1
ATOM 6610 O O . MET B 1 369 ? -15.688 -21.156 -15.438 1 78.5 369 MET B O 1
ATOM 6614 N N . GLY B 1 370 ? -13.75 -20.984 -14.273 1 77.31 370 GLY B N 1
ATOM 6615 C CA . GLY B 1 370 ? -14.156 -19.781 -13.547 1 77.31 370 GLY B CA 1
ATOM 6616 C C . GLY B 1 370 ? -13.977 -18.5 -14.344 1 77.31 370 GLY B C 1
ATOM 6617 O O . GLY B 1 370 ? -14.477 -17.453 -13.961 1 77.31 370 GLY B O 1
ATOM 6618 N N . LYS B 1 371 ? -13.289 -18.625 -15.445 1 74.69 371 LYS B N 1
ATOM 6619 C CA . LYS B 1 371 ? -13.008 -17.438 -16.25 1 74.69 371 LYS B CA 1
ATOM 6620 C C . LYS B 1 371 ? -14.242 -16.984 -17.031 1 74.69 371 LYS B C 1
ATOM 6622 O O . LYS B 1 371 ? -14.344 -15.82 -17.422 1 74.69 371 LYS B O 1
ATOM 6627 N N . ASP B 1 372 ? -15.086 -17.922 -17.25 1 75.06 372 ASP B N 1
ATOM 6628 C CA . ASP B 1 372 ? -16.281 -17.562 -18 1 75.06 372 ASP B CA 1
ATOM 6629 C C . ASP B 1 372 ? -17.531 -17.594 -17.109 1 75.06 372 ASP B C 1
ATOM 6631 O O . ASP B 1 372 ? -18.281 -18.562 -17.141 1 75.06 372 ASP B O 1
ATOM 6635 N N . ILE B 1 373 ? -17.719 -16.516 -16.484 1 70.94 373 ILE B N 1
ATOM 6636 C CA . ILE B 1 373 ? -18.766 -16.438 -15.484 1 70.94 373 ILE B CA 1
ATOM 6637 C C . ILE B 1 373 ? -20.141 -16.5 -16.172 1 70.94 373 ILE B C 1
ATOM 6639 O O . ILE B 1 373 ? -21.078 -17.078 -15.641 1 70.94 373 ILE B O 1
ATOM 6643 N N . GLU B 1 374 ? -20.141 -15.922 -17.312 1 71.94 374 GLU B N 1
ATOM 6644 C CA . GLU B 1 374 ? -21.406 -15.922 -18.047 1 71.94 374 GLU B CA 1
ATOM 6645 C C . GLU B 1 374 ? -21.828 -17.344 -18.422 1 71.94 374 GLU B C 1
ATOM 6647 O O . GLU B 1 374 ? -23 -17.688 -18.328 1 71.94 374 GLU B O 1
ATOM 6652 N N . LYS B 1 375 ? -20.828 -18 -18.828 1 74.06 375 LYS B N 1
ATOM 6653 C CA . LYS B 1 375 ? -21.109 -19.391 -19.172 1 74.06 375 LYS B CA 1
ATOM 6654 C C . LYS B 1 375 ? -21.531 -20.188 -17.953 1 74.06 375 LYS B C 1
ATOM 6656 O O . LYS B 1 375 ? -22.484 -20.984 -18 1 74.06 375 LYS B O 1
ATOM 6661 N N . LEU B 1 376 ? -20.922 -19.906 -16.922 1 75.5 376 LEU B N 1
ATOM 6662 C CA . LEU B 1 376 ? -21.234 -20.609 -15.672 1 75.5 376 LEU B CA 1
ATOM 6663 C C . LEU B 1 376 ? -22.625 -20.25 -15.18 1 75.5 376 LEU B C 1
ATOM 6665 O O . LEU B 1 376 ? -23.391 -21.125 -14.766 1 75.5 376 LEU B O 1
ATOM 6669 N N . ARG B 1 377 ? -22.891 -19 -15.312 1 74 377 ARG B N 1
ATOM 6670 C CA . ARG B 1 377 ? -24.203 -18.516 -14.867 1 74 377 ARG B CA 1
ATOM 6671 C C . ARG B 1 377 ? -25.312 -19.062 -15.758 1 74 377 ARG B C 1
ATOM 6673 O O . ARG B 1 377 ? -26.344 -19.5 -15.25 1 74 377 ARG B O 1
ATOM 6680 N N . ALA B 1 378 ? -25.109 -18.906 -17.031 1 72 378 ALA B N 1
ATOM 6681 C CA . ALA B 1 378 ? -26.109 -19.406 -17.969 1 72 378 ALA B CA 1
ATOM 6682 C C . ALA B 1 378 ? -26.391 -20.891 -17.734 1 72 378 ALA B C 1
ATOM 6684 O O . ALA B 1 378 ? -27.547 -21.312 -17.797 1 72 378 ALA B O 1
ATOM 6685 N N . HIS B 1 379 ? -25.359 -21.484 -17.422 1 67.12 379 HIS B N 1
ATOM 6686 C CA . HIS B 1 379 ? -25.484 -22.922 -17.188 1 67.12 379 HIS B CA 1
ATOM 6687 C C . HIS B 1 379 ? -26.25 -23.203 -15.898 1 67.12 379 HIS B C 1
ATOM 6689 O O . HIS B 1 379 ? -27.078 -24.109 -15.844 1 67.12 379 HIS B O 1
ATOM 6695 N N . ALA B 1 380 ? -26.062 -22.375 -15.016 1 63 380 ALA B N 1
ATOM 6696 C CA . ALA B 1 380 ? -26.672 -22.578 -13.703 1 63 380 ALA B CA 1
ATOM 6697 C C . ALA B 1 380 ? -28.141 -22.172 -13.711 1 63 380 ALA B C 1
ATOM 6699 O O . ALA B 1 380 ? -28.938 -22.719 -12.961 1 63 380 ALA B O 1
ATOM 6700 N N . GLU B 1 381 ? -28.438 -21.203 -14.492 1 63.5 381 GLU B N 1
ATOM 6701 C CA . GLU B 1 381 ? -29.781 -20.656 -14.516 1 63.5 381 GLU B CA 1
ATOM 6702 C C . GLU B 1 381 ? -30.688 -21.469 -15.445 1 63.5 381 GLU B C 1
ATOM 6704 O O . GLU B 1 381 ? -31.906 -21.438 -15.305 1 63.5 381 GLU B O 1
ATOM 6709 N N . ASN B 1 382 ? -30.125 -22.047 -16.391 1 60.66 382 ASN B N 1
ATOM 6710 C CA . ASN B 1 382 ? -30.922 -22.812 -17.328 1 60.66 382 ASN B CA 1
ATOM 6711 C C . ASN B 1 382 ? -31.234 -24.203 -16.797 1 60.66 382 ASN B C 1
ATOM 6713 O O . ASN B 1 382 ? -30.328 -25 -16.547 1 60.66 382 ASN B O 1
ATOM 6717 N N . GLU B 1 383 ? -32.469 -24.438 -16.359 1 57.06 383 GLU B N 1
ATOM 6718 C CA . GLU B 1 383 ? -32.938 -25.703 -15.805 1 57.06 383 GLU B CA 1
ATOM 6719 C C . GLU B 1 383 ? -32.531 -26.875 -16.719 1 57.06 383 GLU B C 1
ATOM 6721 O O . GLU B 1 383 ? -32.188 -27.938 -16.234 1 57.06 383 GLU B O 1
ATOM 6726 N N . GLU B 1 384 ? -32.75 -26.688 -18 1 54.06 384 GLU B N 1
ATOM 6727 C CA . GLU B 1 384 ? -32.469 -27.766 -18.938 1 54.06 384 GLU B CA 1
ATOM 6728 C C . GLU B 1 384 ? -30.984 -28.125 -18.953 1 54.06 384 GLU B C 1
ATOM 6730 O O . GLU B 1 384 ? -30.625 -29.297 -19.109 1 54.06 384 GLU B O 1
ATOM 6735 N N . THR B 1 385 ? -30.266 -27.109 -18.781 1 56.78 385 THR B N 1
ATOM 6736 C CA . THR B 1 385 ? -28.828 -27.344 -18.922 1 56.78 385 THR B CA 1
ATOM 6737 C C . THR B 1 385 ? -28.203 -27.672 -17.562 1 56.78 385 THR B C 1
ATOM 6739 O O . THR B 1 385 ? -27.047 -28.078 -17.484 1 56.78 385 THR B O 1
ATOM 6742 N N . LYS B 1 386 ? -29.031 -27.516 -16.578 1 58.62 386 LYS B N 1
ATOM 6743 C CA . LYS B 1 386 ? -28.547 -27.797 -15.227 1 58.62 386 LYS B CA 1
ATOM 6744 C C . LYS B 1 386 ? -28.094 -29.25 -15.109 1 58.62 386 LYS B C 1
ATOM 6746 O O . LYS B 1 386 ? -27.109 -29.547 -14.438 1 58.62 386 LYS B O 1
ATOM 6751 N N . ALA B 1 387 ? -28.953 -30.062 -15.773 1 52.75 387 ALA B N 1
ATOM 6752 C CA . ALA B 1 387 ? -28.641 -31.484 -15.695 1 52.75 387 ALA B CA 1
ATOM 6753 C C . ALA B 1 387 ? -27.297 -31.781 -16.359 1 52.75 387 ALA B C 1
ATOM 6755 O O . ALA B 1 387 ? -26.641 -32.781 -16.016 1 52.75 387 ALA B O 1
ATOM 6756 N N . GLU B 1 388 ? -26.906 -30.875 -17.281 1 56.66 388 GLU B N 1
ATOM 6757 C CA . GLU B 1 388 ? -25.688 -31.141 -18.062 1 56.66 388 GLU B CA 1
ATOM 6758 C C . GLU B 1 388 ? -24.5 -30.406 -17.469 1 56.66 388 GLU B C 1
ATOM 6760 O O . GLU B 1 388 ? -23.359 -30.609 -17.891 1 56.66 388 GLU B O 1
ATOM 6765 N N . LEU B 1 389 ? -24.797 -29.719 -16.406 1 63.75 389 LEU B N 1
ATOM 6766 C CA . LEU B 1 389 ? -23.688 -28.922 -15.883 1 63.75 389 LEU B CA 1
ATOM 6767 C C . LEU B 1 389 ? -22.875 -29.703 -14.859 1 63.75 389 LEU B C 1
ATOM 6769 O O . LEU B 1 389 ? -23.406 -30.141 -13.844 1 63.75 389 LEU B O 1
ATOM 6773 N N . TRP B 1 390 ? -21.828 -30.219 -15.305 1 77.06 390 TRP B N 1
ATOM 6774 C CA . TRP B 1 390 ? -20.906 -30.75 -14.305 1 77.06 390 TRP B CA 1
ATOM 6775 C C . TRP B 1 390 ? -19.953 -29.672 -13.82 1 77.06 390 TRP B C 1
ATOM 6777 O O . TRP B 1 390 ? -19.359 -28.953 -14.625 1 77.06 390 TRP B O 1
ATOM 6787 N N . LEU B 1 391 ? -20.094 -29.375 -12.547 1 83.12 391 LEU B N 1
ATOM 6788 C CA . LEU B 1 391 ? -19.172 -28.438 -11.922 1 83.12 391 LEU B CA 1
ATOM 6789 C C . LEU B 1 391 ? -18.188 -29.172 -11.023 1 83.12 391 LEU B C 1
ATOM 6791 O O . LEU B 1 391 ? -18.547 -30.141 -10.359 1 83.12 391 LEU B O 1
ATOM 6795 N N . PRO B 1 392 ? -16.953 -28.688 -11.055 1 89.5 392 PRO B N 1
ATOM 6796 C CA . PRO B 1 392 ? -16 -29.234 -10.086 1 89.5 392 PRO B CA 1
ATOM 6797 C C . PRO B 1 392 ? -16.328 -28.828 -8.648 1 89.5 392 PRO B C 1
ATOM 6799 O O . PRO B 1 392 ? -17.328 -28.156 -8.406 1 89.5 392 PRO B O 1
ATOM 6802 N N . SER B 1 393 ? -15.484 -29.391 -7.723 1 91.38 393 SER B N 1
ATOM 6803 C CA . SER B 1 393 ? -15.703 -29.094 -6.309 1 91.38 393 SER B CA 1
ATOM 6804 C C . SER B 1 393 ? -15.578 -27.594 -6.031 1 91.38 393 SER B C 1
ATOM 6806 O O . SER B 1 393 ? -16.219 -27.078 -5.109 1 91.38 393 SER B O 1
ATOM 6808 N N . ALA B 1 394 ? -14.75 -26.953 -6.887 1 93.44 394 ALA B N 1
ATOM 6809 C CA . ALA B 1 394 ? -14.555 -25.516 -6.699 1 93.44 394 ALA B CA 1
ATOM 6810 C C . ALA B 1 394 ? -14.156 -24.844 -8.008 1 93.44 394 ALA B C 1
ATOM 6812 O O . ALA B 1 394 ? -13.602 -25.484 -8.906 1 93.44 394 ALA B O 1
ATOM 6813 N N . VAL B 1 395 ? -14.492 -23.594 -8.094 1 92.62 395 VAL B N 1
ATOM 6814 C CA . VAL B 1 395 ? -14.047 -22.781 -9.219 1 92.62 395 VAL B CA 1
ATOM 6815 C C . VAL B 1 395 ? -13.32 -21.547 -8.711 1 92.62 395 VAL B C 1
ATOM 6817 O O . VAL B 1 395 ? -13.695 -20.969 -7.684 1 92.62 395 VAL B O 1
ATOM 6820 N N . ALA B 1 396 ? -12.281 -21.203 -9.461 1 91.69 396 ALA B N 1
ATOM 6821 C CA . ALA B 1 396 ? -11.469 -20.047 -9.078 1 91.69 396 ALA B CA 1
ATOM 6822 C C . ALA B 1 396 ? -11.781 -18.844 -9.969 1 91.69 396 ALA B C 1
ATOM 6824 O O . ALA B 1 396 ? -11.969 -19 -11.18 1 91.69 396 ALA B O 1
ATOM 6825 N N . PHE B 1 397 ? -11.922 -17.703 -9.312 1 87.38 397 PHE B N 1
ATOM 6826 C CA . PHE B 1 397 ? -12.086 -16.5 -10.109 1 87.38 397 PHE B CA 1
ATOM 6827 C C . PHE B 1 397 ? -11.594 -15.273 -9.336 1 87.38 397 PHE B C 1
ATOM 6829 O O . PHE B 1 397 ? -11.344 -15.352 -8.133 1 87.38 397 PHE B O 1
ATOM 6836 N N . HIS B 1 398 ? -11.359 -14.18 -10.07 1 84.94 398 HIS B N 1
ATOM 6837 C CA . HIS B 1 398 ? -10.867 -12.922 -9.523 1 84.94 398 HIS B CA 1
ATOM 6838 C C . HIS B 1 398 ? -11.891 -11.805 -9.703 1 84.94 398 HIS B C 1
ATOM 6840 O O . HIS B 1 398 ? -13.008 -12.055 -10.148 1 84.94 398 HIS B O 1
ATOM 6846 N N . TYR B 1 399 ? -11.508 -10.57 -9.281 1 78.38 399 TYR B N 1
ATOM 6847 C CA . TYR B 1 399 ? -12.422 -9.445 -9.359 1 78.38 399 TYR B CA 1
ATOM 6848 C C . TYR B 1 399 ? -12.391 -8.805 -10.742 1 78.38 399 TYR B C 1
ATOM 6850 O O . TYR B 1 399 ? -12.109 -7.609 -10.867 1 78.38 399 TYR B O 1
ATOM 6858 N N . SER B 1 400 ? -12.719 -9.539 -11.75 1 80.75 400 SER B N 1
ATOM 6859 C CA . SER B 1 400 ? -12.695 -9.039 -13.125 1 80.75 400 SER B CA 1
ATOM 6860 C C . SER B 1 400 ? -14.086 -8.656 -13.594 1 80.75 400 SER B C 1
ATOM 6862 O O . SER B 1 400 ? -14.273 -8.281 -14.758 1 80.75 400 SER B O 1
ATOM 6864 N N . TYR B 1 401 ? -15.062 -8.719 -12.727 1 87.06 401 TYR B N 1
ATOM 6865 C CA . TYR B 1 401 ? -16.453 -8.391 -13.039 1 87.06 401 TYR B CA 1
ATOM 6866 C C . TYR B 1 401 ? -17 -7.387 -12.039 1 87.06 401 TYR B C 1
ATOM 6868 O O . TYR B 1 401 ? -16.406 -7.141 -10.992 1 87.06 401 TYR B O 1
ATOM 6876 N N . GLN B 1 402 ? -18.109 -6.859 -12.438 1 93.06 402 GLN B N 1
ATOM 6877 C CA . GLN B 1 402 ? -18.797 -5.984 -11.5 1 93.06 402 GLN B CA 1
ATOM 6878 C C . GLN B 1 402 ? -19.203 -6.738 -10.234 1 93.06 402 GLN B C 1
ATOM 6880 O O . GLN B 1 402 ? -19.422 -7.949 -10.266 1 93.06 402 GLN B O 1
ATOM 6885 N N . VAL B 1 403 ? -19.359 -6 -9.203 1 96.25 403 VAL B N 1
ATOM 6886 C CA . VAL B 1 403 ? -19.672 -6.57 -7.898 1 96.25 403 VAL B CA 1
ATOM 6887 C C . VAL B 1 403 ? -20.969 -7.359 -7.977 1 96.25 403 VAL B C 1
ATOM 6889 O O . VAL B 1 403 ? -21.031 -8.5 -7.523 1 96.25 403 VAL B O 1
ATOM 6892 N N . THR B 1 404 ? -21.938 -6.805 -8.625 1 94.5 404 THR B N 1
ATOM 6893 C CA . THR B 1 404 ? -23.234 -7.453 -8.742 1 94.5 404 THR B CA 1
ATOM 6894 C C . THR B 1 404 ? -23.109 -8.781 -9.484 1 94.5 404 THR B C 1
ATOM 6896 O O . THR B 1 404 ? -23.734 -9.773 -9.102 1 94.5 404 THR B O 1
ATOM 6899 N N . ASN B 1 405 ? -22.344 -8.781 -10.547 1 91 405 ASN B N 1
ATOM 6900 C CA . ASN B 1 405 ? -22.156 -10.008 -11.32 1 91 405 ASN B CA 1
ATOM 6901 C C . ASN B 1 405 ? -21.453 -11.086 -10.5 1 91 405 ASN B C 1
ATOM 6903 O O . ASN B 1 405 ? -21.766 -12.273 -10.633 1 91 405 ASN B O 1
ATOM 6907 N N . ILE B 1 406 ? -20.516 -10.711 -9.727 1 92.19 406 ILE B N 1
ATOM 6908 C CA . ILE B 1 406 ? -19.781 -11.648 -8.883 1 92.19 406 ILE B CA 1
ATOM 6909 C C . ILE B 1 406 ? -20.734 -12.234 -7.832 1 92.19 406 ILE B C 1
ATOM 6911 O O . ILE B 1 406 ? -20.703 -13.438 -7.57 1 92.19 406 ILE B O 1
ATOM 6915 N N . ILE B 1 407 ? -21.547 -11.367 -7.25 1 93.19 407 ILE B N 1
ATOM 6916 C CA . ILE B 1 407 ? -22.5 -11.805 -6.238 1 93.19 407 ILE B CA 1
ATOM 6917 C C . ILE B 1 407 ? -23.484 -12.789 -6.855 1 93.19 407 ILE B C 1
ATOM 6919 O O . ILE B 1 407 ? -23.797 -13.828 -6.258 1 93.19 407 ILE B O 1
ATOM 6923 N N . ASP B 1 408 ? -23.922 -12.461 -8.023 1 89.75 408 ASP B N 1
ATOM 6924 C CA . ASP B 1 408 ? -24.859 -13.352 -8.719 1 89.75 408 ASP B CA 1
ATOM 6925 C C . ASP B 1 408 ? -24.203 -14.695 -9.023 1 89.75 408 ASP B C 1
ATOM 6927 O O . ASP B 1 408 ? -24.844 -15.742 -8.883 1 89.75 408 ASP B O 1
ATOM 6931 N N . LEU B 1 409 ? -23 -14.633 -9.438 1 88.62 409 LEU B N 1
ATOM 6932 C CA . LEU B 1 409 ? -22.25 -15.867 -9.688 1 88.62 409 LEU B CA 1
ATOM 6933 C C . LEU B 1 409 ? -22.109 -16.688 -8.406 1 88.62 409 LEU B C 1
ATOM 6935 O O . LEU B 1 409 ? -22.297 -17.906 -8.422 1 88.62 409 LEU B O 1
ATOM 6939 N N . ALA B 1 410 ? -21.766 -16.031 -7.363 1 91.56 410 ALA B N 1
ATOM 6940 C CA . ALA B 1 410 ? -21.594 -16.703 -6.074 1 91.56 410 ALA B CA 1
ATOM 6941 C C . ALA B 1 410 ? -22.875 -17.422 -5.66 1 91.56 410 ALA B C 1
ATOM 6943 O O . ALA B 1 410 ? -22.828 -18.547 -5.148 1 91.56 410 ALA B O 1
ATOM 6944 N N . LYS B 1 411 ? -24 -16.828 -5.898 1 90 411 LYS B N 1
ATOM 6945 C CA . LYS B 1 411 ? -25.297 -17.438 -5.574 1 90 411 LYS B CA 1
ATOM 6946 C C . LYS B 1 411 ? -25.516 -18.719 -6.375 1 90 411 LYS B C 1
ATOM 6948 O O . LYS B 1 411 ? -25.969 -19.734 -5.828 1 90 411 LYS B O 1
ATOM 6953 N N . VAL B 1 412 ? -25.109 -18.625 -7.602 1 85.5 412 VAL B N 1
ATOM 6954 C CA . VAL B 1 412 ? -25.281 -19.766 -8.492 1 85.5 412 VAL B CA 1
ATOM 6955 C C . VAL B 1 412 ? -24.359 -20.906 -8.047 1 85.5 412 VAL B C 1
ATOM 6957 O O . VAL B 1 412 ? -24.781 -22.062 -7.988 1 85.5 412 VAL B O 1
ATOM 6960 N N . LEU B 1 413 ? -23.156 -20.594 -7.746 1 89.62 413 LEU B N 1
ATOM 6961 C CA . LEU B 1 413 ? -22.188 -21.609 -7.328 1 89.62 413 LEU B CA 1
ATOM 6962 C C . LEU B 1 413 ? -22.625 -22.25 -6.012 1 89.62 413 LEU B C 1
ATOM 6964 O O . LEU B 1 413 ? -22.578 -23.469 -5.875 1 89.62 413 LEU B O 1
ATOM 6968 N N . THR B 1 414 ? -23.094 -21.469 -5.117 1 88.94 414 THR B N 1
ATOM 6969 C CA . THR B 1 414 ? -23.531 -21.969 -3.82 1 88.94 414 THR B CA 1
ATOM 6970 C C . THR B 1 414 ? -24.734 -22.891 -3.982 1 88.94 414 THR B C 1
ATOM 6972 O O . THR B 1 414 ? -24.797 -23.953 -3.352 1 88.94 414 THR B O 1
ATOM 6975 N N . LYS B 1 415 ? -25.609 -22.516 -4.812 1 85.31 415 LYS B N 1
ATOM 6976 C CA . LYS B 1 415 ? -26.812 -23.328 -5.07 1 85.31 415 LYS B CA 1
ATOM 6977 C C . LYS B 1 415 ? -26.438 -24.672 -5.668 1 85.31 415 LYS B C 1
ATOM 6979 O O . LYS B 1 415 ? -27.141 -25.672 -5.453 1 85.31 415 LYS B O 1
ATOM 6984 N N . ASN B 1 416 ? -25.328 -24.703 -6.355 1 84.25 416 ASN B N 1
ATOM 6985 C CA . ASN B 1 416 ? -24.906 -25.922 -7.027 1 84.25 416 ASN B CA 1
ATOM 6986 C C . ASN B 1 416 ? -23.812 -26.641 -6.254 1 84.25 416 ASN B C 1
ATOM 6988 O O . ASN B 1 416 ? -23.109 -27.5 -6.801 1 84.25 416 ASN B O 1
ATOM 6992 N N . ASN B 1 417 ? -23.547 -26.25 -5.051 1 88.56 417 ASN B N 1
ATOM 6993 C CA . ASN B 1 417 ? -22.578 -26.859 -4.145 1 88.56 417 ASN B CA 1
ATOM 6994 C C . ASN B 1 417 ? -21.172 -26.828 -4.727 1 88.56 417 ASN B C 1
ATOM 6996 O O . ASN B 1 417 ? -20.438 -27.828 -4.652 1 88.56 417 ASN B O 1
ATOM 7000 N N . CYS B 1 418 ? -20.906 -25.875 -5.473 1 90.94 418 CYS B N 1
ATOM 7001 C CA . CYS B 1 418 ? -19.562 -25.578 -5.984 1 90.94 418 CYS B CA 1
ATOM 7002 C C . CYS B 1 418 ? -18.906 -24.484 -5.172 1 90.94 418 CYS B C 1
ATOM 7004 O O . CYS B 1 418 ? -19.422 -23.359 -5.09 1 90.94 418 CYS B O 1
ATOM 7006 N N . ASN B 1 419 ? -17.766 -24.781 -4.605 1 93.88 419 ASN B N 1
ATOM 7007 C CA . ASN B 1 419 ? -17.078 -23.812 -3.752 1 93.88 419 ASN B CA 1
ATOM 7008 C C . ASN B 1 419 ? -16.312 -22.781 -4.578 1 93.88 419 ASN B C 1
ATOM 7010 O O . ASN B 1 419 ? -16.125 -22.969 -5.781 1 93.88 419 ASN B O 1
ATOM 7014 N N . MET B 1 420 ? -16 -21.781 -3.896 1 94.69 420 MET B N 1
ATOM 7015 C CA . MET B 1 420 ? -15.32 -20.672 -4.578 1 94.69 420 MET B CA 1
ATOM 7016 C C . MET B 1 420 ? -13.875 -20.562 -4.102 1 94.69 420 MET B C 1
ATOM 7018 O O . MET B 1 420 ? -13.602 -20.688 -2.908 1 94.69 420 MET B O 1
ATOM 7022 N N . ILE B 1 421 ? -12.984 -20.406 -5.055 1 96.44 421 ILE B N 1
ATOM 7023 C CA . ILE B 1 421 ? -11.609 -19.984 -4.809 1 96.44 421 ILE B CA 1
ATOM 7024 C C . ILE B 1 421 ? -11.406 -18.562 -5.328 1 96.44 421 ILE B C 1
ATOM 7026 O O . ILE B 1 421 ? -11.422 -18.328 -6.539 1 96.44 421 ILE B O 1
ATOM 7030 N N . ILE B 1 422 ? -11.25 -17.609 -4.391 1 95.31 422 ILE B N 1
ATOM 7031 C CA . ILE B 1 422 ? -10.922 -16.25 -4.812 1 95.31 422 ILE B CA 1
ATOM 7032 C C . ILE B 1 422 ? -9.406 -16.109 -4.957 1 95.31 422 ILE B C 1
ATOM 7034 O O . ILE B 1 422 ? -8.656 -16.406 -4.023 1 95.31 422 ILE B O 1
ATOM 7038 N N . THR B 1 423 ? -9.016 -15.719 -6.117 1 92.56 423 THR B N 1
ATOM 7039 C CA . THR B 1 423 ? -7.578 -15.758 -6.387 1 92.56 423 THR B CA 1
ATOM 7040 C C . THR B 1 423 ? -7.07 -14.391 -6.816 1 92.56 423 THR B C 1
ATOM 7042 O O . THR B 1 423 ? -7.801 -13.617 -7.445 1 92.56 423 THR B O 1
ATOM 7045 N N . GLU B 1 424 ? -5.84 -14.133 -6.441 1 88 424 GLU B N 1
ATOM 7046 C CA . GLU B 1 424 ? -5.105 -12.984 -6.945 1 88 424 GLU B CA 1
ATOM 7047 C C . GLU B 1 424 ? -4.52 -13.258 -8.328 1 88 424 GLU B C 1
ATOM 7049 O O . GLU B 1 424 ? -4.453 -14.414 -8.758 1 88 424 GLU B O 1
ATOM 7054 N N . HIS B 1 425 ? -4.234 -12.203 -9.008 1 81.88 425 HIS B N 1
ATOM 7055 C CA . HIS B 1 425 ? -3.424 -12.344 -10.211 1 81.88 425 HIS B CA 1
ATOM 7056 C C . HIS B 1 425 ? -2.041 -11.734 -10.023 1 81.88 425 HIS B C 1
ATOM 7058 O O . HIS B 1 425 ? -1.821 -10.961 -9.086 1 81.88 425 HIS B O 1
ATOM 7064 N N . PRO B 1 426 ? -1.097 -12.086 -10.875 1 75.31 426 PRO B N 1
ATOM 7065 C CA . PRO B 1 426 ? 0.304 -11.711 -10.664 1 75.31 426 PRO B CA 1
ATOM 7066 C C . PRO B 1 426 ? 0.534 -10.203 -10.719 1 75.31 426 PRO B C 1
ATOM 7068 O O . PRO B 1 426 ? 1.575 -9.719 -10.273 1 75.31 426 PRO B O 1
ATOM 7071 N N . PHE B 1 427 ? -0.371 -9.406 -11.195 1 79.81 427 PHE B N 1
ATOM 7072 C CA . PHE B 1 427 ? -0.161 -7.977 -11.391 1 79.81 427 PHE B CA 1
ATOM 7073 C C . PHE B 1 427 ? -0.997 -7.172 -10.398 1 79.81 427 PHE B C 1
ATOM 7075 O O . PHE B 1 427 ? -1.377 -6.031 -10.688 1 79.81 427 PHE B O 1
ATOM 7082 N N . GLU B 1 428 ? -1.117 -7.727 -9.266 1 81.81 428 GLU B N 1
ATOM 7083 C CA . GLU B 1 428 ? -2.016 -7.129 -8.273 1 81.81 428 GLU B CA 1
ATOM 7084 C C . GLU B 1 428 ? -1.48 -5.789 -7.781 1 81.81 428 GLU B C 1
ATOM 7086 O O . GLU B 1 428 ? -0.269 -5.562 -7.773 1 81.81 428 GLU B O 1
ATOM 7091 N N . SER B 1 429 ? -2.424 -5.008 -7.402 1 88.56 429 SER B N 1
ATOM 7092 C CA . SER B 1 429 ? -2.137 -3.736 -6.746 1 88.56 429 SER B CA 1
ATOM 7093 C C . SER B 1 429 ? -2.006 -3.91 -5.238 1 88.56 429 SER B C 1
ATOM 7095 O O . SER B 1 429 ? -1.948 -5.035 -4.738 1 88.56 429 SER B O 1
ATOM 7097 N N . LEU B 1 430 ? -1.869 -2.766 -4.562 1 90.12 430 LEU B N 1
ATOM 7098 C CA . LEU B 1 430 ? -1.783 -2.766 -3.105 1 90.12 430 LEU B CA 1
ATOM 7099 C C . LEU B 1 430 ? -3.174 -2.818 -2.479 1 90.12 430 LEU B C 1
ATOM 7101 O O . LEU B 1 430 ? -3.305 -2.928 -1.258 1 90.12 430 LEU B O 1
ATOM 7105 N N . ASP B 1 431 ? -4.191 -2.803 -3.326 1 93.12 431 ASP B N 1
ATOM 7106 C CA . ASP B 1 431 ? -5.57 -2.824 -2.854 1 93.12 431 ASP B CA 1
ATOM 7107 C C . ASP B 1 431 ? -5.922 -4.18 -2.244 1 93.12 431 ASP B C 1
ATOM 7109 O O . ASP B 1 431 ? -5.551 -5.223 -2.783 1 93.12 431 ASP B O 1
ATOM 7113 N N . THR B 1 432 ? -6.625 -4.113 -1.113 1 94.62 432 THR B N 1
ATOM 7114 C CA . THR B 1 432 ? -6.875 -5.359 -0.399 1 94.62 432 THR B CA 1
ATOM 7115 C C . THR B 1 432 ? -8.344 -5.75 -0.487 1 94.62 432 THR B C 1
ATOM 7117 O O . THR B 1 432 ? -8.789 -6.688 0.183 1 94.62 432 THR B O 1
ATOM 7120 N N . THR B 1 433 ? -9.125 -5.082 -1.289 1 95.81 433 THR B N 1
ATOM 7121 C CA . THR B 1 433 ? -10.562 -5.32 -1.397 1 95.81 433 THR B CA 1
ATOM 7122 C C . THR B 1 433 ? -10.844 -6.762 -1.802 1 95.81 433 THR B C 1
ATOM 7124 O O . THR B 1 433 ? -11.867 -7.332 -1.414 1 95.81 433 THR B O 1
ATOM 7127 N N . LEU B 1 434 ? -9.93 -7.379 -2.484 1 95.19 434 LEU B N 1
ATOM 7128 C CA . LEU B 1 434 ? -10.07 -8.781 -2.875 1 95.19 434 LEU B CA 1
ATOM 7129 C C . LEU B 1 434 ? -10.258 -9.672 -1.653 1 95.19 434 LEU B C 1
ATOM 7131 O O . LEU B 1 434 ? -11.008 -10.648 -1.703 1 95.19 434 LEU B O 1
ATOM 7135 N N . ILE B 1 435 ? -9.555 -9.359 -0.577 1 96.69 435 ILE B N 1
ATOM 7136 C CA . ILE B 1 435 ? -9.648 -10.133 0.656 1 96.69 435 ILE B CA 1
ATOM 7137 C C . ILE B 1 435 ? -11.047 -9.984 1.251 1 96.69 435 ILE B C 1
ATOM 7139 O O . ILE B 1 435 ? -11.664 -10.969 1.667 1 96.69 435 ILE B O 1
ATOM 7143 N N . ASP B 1 436 ? -11.531 -8.789 1.229 1 96.88 436 ASP B N 1
ATOM 7144 C CA . ASP B 1 436 ? -12.883 -8.523 1.723 1 96.88 436 ASP B CA 1
ATOM 7145 C C . ASP B 1 436 ? -13.93 -9.234 0.868 1 96.88 436 ASP B C 1
ATOM 7147 O O . ASP B 1 436 ? -14.938 -9.719 1.386 1 96.88 436 ASP B O 1
ATOM 7151 N N . LEU B 1 437 ? -13.68 -9.266 -0.401 1 96.56 437 LEU B N 1
ATOM 7152 C CA . LEU B 1 437 ? -14.57 -9.969 -1.309 1 96.56 437 LEU B CA 1
ATOM 7153 C C . LEU B 1 437 ? -14.625 -11.461 -0.966 1 96.56 437 LEU B C 1
ATOM 7155 O O . LEU B 1 437 ? -15.711 -12.039 -0.877 1 96.56 437 LEU B O 1
ATOM 7159 N N . ALA B 1 438 ? -13.5 -12.055 -0.788 1 96.75 438 ALA B N 1
ATOM 7160 C CA . ALA B 1 438 ? -13.422 -13.477 -0.468 1 96.75 438 ALA B CA 1
ATOM 7161 C C . ALA B 1 438 ? -14.172 -13.789 0.826 1 96.75 438 ALA B C 1
ATOM 7163 O O . ALA B 1 438 ? -14.961 -14.734 0.883 1 96.75 438 ALA B O 1
ATOM 7164 N N . VAL B 1 439 ? -13.922 -13 1.838 1 96.56 439 VAL B N 1
ATOM 7165 C CA . VAL B 1 439 ? -14.547 -13.211 3.141 1 96.56 439 VAL B CA 1
ATOM 7166 C C . VAL B 1 439 ? -16.047 -12.953 3.047 1 96.56 439 VAL B C 1
ATOM 7168 O O . VAL B 1 439 ? -16.859 -13.75 3.535 1 96.56 439 VAL B O 1
ATOM 7171 N N . GLY B 1 440 ? -16.422 -11.875 2.365 1 96.69 440 GLY B N 1
ATOM 7172 C CA . GLY B 1 440 ? -17.828 -11.5 2.238 1 96.69 440 GLY B CA 1
ATOM 7173 C C . GLY B 1 440 ? -18.641 -12.516 1.474 1 96.69 440 GLY B C 1
ATOM 7174 O O . GLY B 1 440 ? -19.828 -12.719 1.771 1 96.69 440 GLY B O 1
ATOM 7175 N N . LEU B 1 441 ? -18.062 -13.164 0.481 1 95.75 441 LEU B N 1
ATOM 7176 C CA . LEU B 1 441 ? -18.75 -14.164 -0.332 1 95.75 441 LEU B CA 1
ATOM 7177 C C . LEU B 1 441 ? -18.719 -15.531 0.343 1 95.75 441 LEU B C 1
ATOM 7179 O O . LEU B 1 441 ? -19.25 -16.5 -0.188 1 95.75 441 LEU B O 1
ATOM 7183 N N . LYS B 1 442 ? -18.031 -15.594 1.438 1 94.69 442 LYS B N 1
ATOM 7184 C CA . LYS B 1 442 ? -17.844 -16.859 2.146 1 94.69 442 LYS B CA 1
ATOM 7185 C C . LYS B 1 442 ? -17.156 -17.875 1.257 1 94.69 442 LYS B C 1
ATOM 7187 O O . LYS B 1 442 ? -17.578 -19.031 1.191 1 94.69 442 LYS B O 1
ATOM 7192 N N . ALA B 1 443 ? -16.172 -17.344 0.55 1 96.25 443 ALA B N 1
ATOM 7193 C CA . ALA B 1 443 ? -15.359 -18.266 -0.235 1 96.25 443 ALA B CA 1
ATOM 7194 C C . ALA B 1 443 ? -14.68 -19.297 0.661 1 96.25 443 ALA B C 1
ATOM 7196 O O . ALA B 1 443 ? -14.242 -18.969 1.769 1 96.25 443 ALA B O 1
ATOM 7197 N N . GLU B 1 444 ? -14.578 -20.484 0.165 1 96.5 444 GLU B N 1
ATOM 7198 C CA . GLU B 1 444 ? -13.906 -21.516 0.946 1 96.5 444 GLU B CA 1
ATOM 7199 C C . GLU B 1 444 ? -12.398 -21.312 0.936 1 96.5 444 GLU B C 1
ATOM 7201 O O . GLU B 1 444 ? -11.719 -21.594 1.93 1 96.5 444 GLU B O 1
ATOM 7206 N N . PHE B 1 445 ? -11.93 -20.906 -0.209 1 97.31 445 PHE B N 1
ATOM 7207 C CA . PHE B 1 445 ? -10.484 -20.781 -0.358 1 97.31 445 PHE B CA 1
ATOM 7208 C C . PHE B 1 445 ? -10.117 -19.375 -0.829 1 97.31 445 PHE B C 1
ATOM 7210 O O . PHE B 1 445 ? -10.867 -18.75 -1.574 1 97.31 445 PHE B O 1
ATOM 7217 N N . LEU B 1 446 ? -9.008 -18.891 -0.385 1 96.81 446 LEU B N 1
ATOM 7218 C CA . LEU B 1 446 ? -8.367 -17.672 -0.841 1 96.81 446 LEU B CA 1
ATOM 7219 C C . LEU B 1 446 ? -6.938 -17.938 -1.308 1 96.81 446 LEU B C 1
ATOM 7221 O O . LEU B 1 446 ? -6.066 -18.266 -0.498 1 96.81 446 LEU B O 1
ATOM 7225 N N . GLN B 1 447 ? -6.77 -17.906 -2.57 1 94.94 447 GLN B N 1
ATOM 7226 C CA . GLN B 1 447 ? -5.43 -18.109 -3.113 1 94.94 447 GLN B CA 1
ATOM 7227 C C . GLN B 1 447 ? -4.68 -16.781 -3.234 1 94.94 447 GLN B C 1
ATOM 7229 O O . GLN B 1 447 ? -5.066 -15.914 -4.023 1 94.94 447 GLN B O 1
ATOM 7234 N N . MET B 1 448 ? -3.646 -16.703 -2.494 1 90 448 MET B N 1
ATOM 7235 C CA . MET B 1 448 ? -2.84 -15.484 -2.473 1 90 448 MET B CA 1
ATOM 7236 C C . MET B 1 448 ? -1.562 -15.664 -3.283 1 90 448 MET B C 1
ATOM 7238 O O . MET B 1 448 ? -1.174 -16.797 -3.598 1 90 448 MET B O 1
ATOM 7242 N N . SER B 1 449 ? -0.977 -14.523 -3.646 1 87.56 449 SER B N 1
ATOM 7243 C CA . SER B 1 449 ? 0.405 -14.594 -4.113 1 87.56 449 SER B CA 1
ATOM 7244 C C . SER B 1 449 ? 1.367 -14.836 -2.955 1 87.56 449 SER B C 1
ATOM 7246 O O . SER B 1 449 ? 1.038 -14.562 -1.799 1 87.56 449 SER B O 1
ATOM 7248 N N . ALA B 1 450 ? 2.479 -15.43 -3.324 1 84.88 450 ALA B N 1
ATOM 7249 C CA . ALA B 1 450 ? 3.494 -15.609 -2.291 1 84.88 450 ALA B CA 1
ATOM 7250 C C . ALA B 1 450 ? 3.836 -14.289 -1.618 1 84.88 450 ALA B C 1
ATOM 7252 O O . ALA B 1 450 ? 4.047 -13.281 -2.293 1 84.88 450 ALA B O 1
ATOM 7253 N N . PRO B 1 451 ? 3.762 -14.266 -0.281 1 83.62 451 PRO B N 1
ATOM 7254 C CA . PRO B 1 451 ? 4.105 -13.023 0.404 1 83.62 451 PRO B CA 1
ATOM 7255 C C . PRO B 1 451 ? 5.594 -12.695 0.328 1 83.62 451 PRO B C 1
ATOM 7257 O O . PRO B 1 451 ? 6.293 -12.75 1.343 1 83.62 451 PRO B O 1
ATOM 7260 N N . ILE B 1 452 ? 6.051 -12.336 -0.823 1 78.81 452 ILE B N 1
ATOM 7261 C CA . ILE B 1 452 ? 7.445 -11.969 -1.061 1 78.81 452 ILE B CA 1
ATOM 7262 C C . ILE B 1 452 ? 7.523 -10.555 -1.627 1 78.81 452 ILE B C 1
ATOM 7264 O O . ILE B 1 452 ? 8.594 -9.938 -1.633 1 78.81 452 ILE B O 1
ATOM 7268 N N . LYS B 1 453 ? 6.363 -10.102 -2.074 1 82.31 453 LYS B N 1
ATOM 7269 C CA . LYS B 1 453 ? 6.27 -8.734 -2.572 1 82.31 453 LYS B CA 1
ATOM 7270 C C . LYS B 1 453 ? 5.18 -7.957 -1.842 1 82.31 453 LYS B C 1
ATOM 7272 O O . LYS B 1 453 ? 4.281 -8.555 -1.238 1 82.31 453 LYS B O 1
ATOM 7277 N N . SER B 1 454 ? 5.188 -6.707 -1.983 1 85.56 454 SER B N 1
ATOM 7278 C CA . SER B 1 454 ? 4.363 -5.812 -1.179 1 85.56 454 SER B CA 1
ATOM 7279 C C . SER B 1 454 ? 2.879 -6.055 -1.429 1 85.56 454 SER B C 1
ATOM 7281 O O . SER B 1 454 ? 2.078 -6.055 -0.491 1 85.56 454 SER B O 1
ATOM 7283 N N . PRO B 1 455 ? 2.467 -6.242 -2.68 1 86.62 455 PRO B N 1
ATOM 7284 C CA . PRO B 1 455 ? 1.036 -6.492 -2.871 1 86.62 455 PRO B CA 1
ATOM 7285 C C . PRO B 1 455 ? 0.553 -7.738 -2.135 1 86.62 455 PRO B C 1
ATOM 7287 O O . PRO B 1 455 ? -0.535 -7.738 -1.554 1 86.62 455 PRO B O 1
ATOM 7290 N N . ALA B 1 456 ? 1.351 -8.711 -2.188 1 88.88 456 ALA B N 1
ATOM 7291 C CA . ALA B 1 456 ? 0.991 -9.945 -1.484 1 88.88 456 ALA B CA 1
ATOM 7292 C C . ALA B 1 456 ? 0.984 -9.727 0.027 1 88.88 456 ALA B C 1
ATOM 7294 O O . ALA B 1 456 ? 0.111 -10.242 0.729 1 88.88 456 ALA B O 1
ATOM 7295 N N . PHE B 1 457 ? 1.919 -8.969 0.5 1 90.06 457 PHE B N 1
ATOM 7296 C CA . PHE B 1 457 ? 1.972 -8.68 1.929 1 90.06 457 PHE B CA 1
ATOM 7297 C C . PHE B 1 457 ? 0.756 -7.867 2.361 1 90.06 457 PHE B C 1
ATOM 7299 O O . PHE B 1 457 ? 0.212 -8.086 3.445 1 90.06 457 PHE B O 1
ATOM 7306 N N . ALA B 1 458 ? 0.425 -6.93 1.543 1 91.81 458 ALA B N 1
ATOM 7307 C CA . ALA B 1 458 ? -0.744 -6.109 1.858 1 91.81 458 ALA B CA 1
ATOM 7308 C C . ALA B 1 458 ? -1.987 -6.977 2.035 1 91.81 458 ALA B C 1
ATOM 7310 O O . ALA B 1 458 ? -2.725 -6.824 3.012 1 91.81 458 ALA B O 1
ATOM 7311 N N . LYS B 1 459 ? -2.219 -7.891 1.114 1 93.38 459 LYS B N 1
ATOM 7312 C CA . LYS B 1 459 ? -3.371 -8.781 1.175 1 93.38 459 LYS B CA 1
ATOM 7313 C C . LYS B 1 459 ? -3.262 -9.742 2.355 1 93.38 459 LYS B C 1
ATOM 7315 O O . LYS B 1 459 ? -4.25 -10.008 3.045 1 93.38 459 LYS B O 1
ATOM 7320 N N . PHE B 1 460 ? -2.076 -10.219 2.58 1 93.88 460 PHE B N 1
ATOM 7321 C CA . PHE B 1 460 ? -1.846 -11.117 3.703 1 93.88 460 PHE B CA 1
ATOM 7322 C C . PHE B 1 460 ? -2.141 -10.422 5.027 1 93.88 460 PHE B C 1
ATOM 7324 O O . PHE B 1 460 ? -2.801 -10.984 5.898 1 93.88 460 PHE B O 1
ATOM 7331 N N . ASN B 1 461 ? -1.675 -9.219 5.195 1 94.06 461 ASN B N 1
ATOM 7332 C CA . ASN B 1 461 ? -1.94 -8.445 6.406 1 94.06 461 ASN B CA 1
ATOM 7333 C C . ASN B 1 461 ? -3.436 -8.227 6.609 1 94.06 461 ASN B C 1
ATOM 7335 O O . ASN B 1 461 ? -3.918 -8.219 7.746 1 94.06 461 ASN B O 1
ATOM 7339 N N . ARG B 1 462 ? -4.117 -8.047 5.516 1 94.88 462 ARG B N 1
ATOM 7340 C CA . ARG B 1 462 ? -5.555 -7.812 5.602 1 94.88 462 ARG B CA 1
ATOM 7341 C C . ARG B 1 462 ? -6.277 -9.047 6.133 1 94.88 462 ARG B C 1
ATOM 7343 O O . ARG B 1 462 ? -7.152 -8.938 6.992 1 94.88 462 ARG B O 1
ATOM 7350 N N . ILE B 1 463 ? -5.926 -10.203 5.598 1 94.38 463 ILE B N 1
ATOM 7351 C CA . ILE B 1 463 ? -6.602 -11.414 6.055 1 94.38 463 ILE B CA 1
ATOM 7352 C C . ILE B 1 463 ? -6.246 -11.688 7.512 1 94.38 463 ILE B C 1
ATOM 7354 O O . ILE B 1 463 ? -7.086 -12.141 8.289 1 94.38 463 ILE B O 1
ATOM 7358 N N . ILE B 1 464 ? -5.031 -11.414 7.93 1 92.75 464 ILE B N 1
ATOM 7359 C CA . ILE B 1 464 ? -4.629 -11.57 9.328 1 92.75 464 ILE B CA 1
ATOM 7360 C C . ILE B 1 464 ? -5.434 -10.617 10.203 1 92.75 464 ILE B C 1
ATOM 7362 O O . ILE B 1 464 ? -5.891 -10.992 11.281 1 92.75 464 ILE B O 1
ATOM 7366 N N . GLN B 1 465 ? -5.598 -9.453 9.719 1 91.62 465 GLN B N 1
ATOM 7367 C CA . GLN B 1 465 ? -6.387 -8.453 10.438 1 91.62 465 GLN B CA 1
ATOM 7368 C C . GLN B 1 465 ? -7.82 -8.938 10.648 1 91.62 465 GLN B C 1
ATOM 7370 O O . GLN B 1 465 ? -8.367 -8.812 11.742 1 91.62 465 GLN B O 1
ATOM 7375 N N . LEU B 1 466 ? -8.391 -9.438 9.609 1 92.06 466 LEU B N 1
ATOM 7376 C CA . LEU B 1 466 ? -9.789 -9.852 9.664 1 92.06 466 LEU B CA 1
ATOM 7377 C C . LEU B 1 466 ? -9.961 -11.047 10.602 1 92.06 466 LEU B C 1
ATOM 7379 O O . LEU B 1 466 ? -11 -11.18 11.25 1 92.06 466 LEU B O 1
ATOM 7383 N N . ARG B 1 467 ? -8.93 -11.867 10.648 1 91.31 467 ARG B N 1
ATOM 7384 C CA . ARG B 1 467 ? -9.008 -13.078 11.469 1 91.31 467 ARG B CA 1
ATOM 7385 C C . ARG B 1 467 ? -8.695 -12.773 12.93 1 91.31 467 ARG B C 1
ATOM 7387 O O . ARG B 1 467 ? -8.781 -13.656 13.781 1 91.31 467 ARG B O 1
ATOM 7394 N N . THR B 1 468 ? -8.141 -11.586 13.227 1 84.56 468 THR B N 1
ATOM 7395 C CA . THR B 1 468 ? -7.785 -11.195 14.586 1 84.56 468 THR B CA 1
ATOM 7396 C C . THR B 1 468 ? -8.969 -10.531 15.289 1 84.56 468 THR B C 1
ATOM 7398 O O . THR B 1 468 ? -9.18 -10.727 16.484 1 84.56 468 THR B O 1
#

Solvent-accessible surface area (backbone atoms only — not comparable to full-atom values): 48093 Å² total; per-residue (Å²): 119,69,79,44,86,87,47,50,70,67,55,35,51,52,38,59,73,66,38,42,67,62,50,50,50,49,52,51,50,52,43,69,72,63,61,57,96,40,59,31,17,51,49,10,24,59,25,40,72,63,34,76,64,66,40,15,31,68,43,41,47,45,38,59,36,60,49,73,76,48,52,24,41,36,28,31,34,21,27,38,41,56,68,38,74,47,73,31,65,71,31,52,38,41,69,57,92,86,74,67,59,63,58,52,27,70,88,31,74,92,35,47,23,30,57,63,33,18,52,53,47,27,57,47,32,79,79,41,53,64,36,51,39,75,44,54,60,61,53,48,50,56,54,70,67,42,81,89,66,31,46,57,40,48,26,30,52,36,48,11,35,50,42,26,28,11,52,78,68,71,43,58,50,22,47,46,45,22,25,73,62,69,73,44,78,78,78,70,76,75,56,42,20,50,28,40,44,52,37,40,34,5,67,92,66,72,33,64,26,54,43,31,33,39,24,39,24,42,58,48,59,79,67,62,47,45,68,55,45,53,56,40,53,54,41,33,55,54,40,41,50,50,53,44,30,72,38,72,70,25,64,74,32,50,44,70,45,92,47,37,33,39,67,89,37,78,39,68,67,52,50,50,47,52,51,53,51,23,33,55,75,46,74,42,47,78,58,62,53,27,25,31,33,38,34,30,50,24,68,79,36,50,36,74,94,73,66,26,34,60,49,75,94,48,94,56,63,38,44,67,68,56,46,42,50,48,53,45,49,51,38,64,76,38,68,34,41,43,31,39,26,22,76,51,48,75,84,46,52,66,60,52,53,53,40,46,69,70,37,72,89,42,41,39,30,25,52,69,60,32,71,38,54,64,60,50,42,53,33,60,68,33,71,82,41,40,80,69,55,81,73,52,52,22,34,24,39,61,87,78,50,38,55,57,58,49,42,53,43,50,52,48,31,55,76,64,68,25,41,39,28,34,39,65,57,86,43,56,42,68,52,42,62,66,52,29,48,31,47,17,69,55,18,53,27,33,36,46,51,27,73,70,41,51,36,28,21,41,36,49,41,48,52,38,55,73,66,100,119,70,79,43,86,86,48,49,70,68,55,37,51,53,39,59,73,67,39,42,69,60,50,52,49,49,50,51,50,52,43,69,71,64,61,57,97,40,59,30,17,51,48,10,24,58,24,41,71,63,33,75,61,66,40,15,31,68,43,41,47,46,37,58,37,61,50,72,76,48,51,22,41,35,27,30,34,22,26,38,42,56,70,38,75,47,73,29,67,70,30,51,38,41,70,56,92,85,74,66,58,63,57,54,28,70,88,31,76,91,36,46,23,32,57,63,32,18,53,53,47,28,56,46,33,79,79,41,53,64,35,53,39,74,42,53,58,61,52,47,50,55,54,69,68,42,82,90,66,30,46,58,41,48,25,31,53,37,47,13,35,50,43,24,28,11,51,78,67,71,43,57,50,22,48,47,46,22,25,72,62,67,75,44,78,80,80,71,76,72,55,41,21,50,28,39,43,54,37,40,33,5,66,92,66,71,32,64,25,54,43,31,34,38,24,40,26,44,58,46,60,80,68,62,47,43,67,55,45,53,56,41,51,53,41,32,55,54,40,42,50,51,52,45,31,72,39,72,71,24,65,74,32,54,44,72,46,93,46,38,35,40,66,88,38,78,39,68,66,52,51,51,47,53,50,51,51,24,33,55,75,46,74,43,46,78,58,61,53,26,26,32,32,38,33,29,48,25,69,80,34,50,37,74,92,73,67,25,35,58,50,75,95,47,96,55,62,37,43,67,68,55,46,42,50,48,53,46,49,52,37,65,75,37,68,35,40,42,32,41,26,23,76,50,47,75,83,46,52,65,62,52,54,53,41,46,68,70,36,71,89,42,42,40,30,25,52,69,61,32,70,38,53,64,61,50,42,53,33,61,68,32,72,81,41,38,80,70,53,81,72,52,51,21,33,25,39,59,86,77,49,37,55,57,58,49,40,53,43,50,53,48,30,53,77,65,68,25,40,38,28,34,39,65,59,87,43,56,41,69,53,45,62,65,52,28,49,30,48,17,68,53,18,52,28,34,37,45,52,26,73,71,41,51,36,27,21,42,36,50,40,49,52,37,55,73,67,100